Protein AF-0000000077114780 (afdb_homodimer)

Organism: Leptosphaeria maculans (strain JN3 / isolate v23.1.3 / race Av1-4-5-6-7-8) (NCBI:txid985895)

Radius of gyration: 35.21 Å; Cα contacts (8 Å, |Δi|>4): 2090; chains: 2; bounding box: 78×116×84 Å

InterPro domains:
  IPR003439 ABC transporter-like, ATP-binding domain [PF00005] (51-205)
  IPR003439 ABC transporter-like, ATP-binding domain [PS50893] (30-278)
  IPR003593 AAA+ ATPase domain [SM00382] (60-263)
  IPR013525 ABC-2 type transporter, transmembrane domain [PF01061] (356-563)
  IPR017871 ABC transporter-like, conserved site [PS00211] (177-191)
  IPR027417 P-loop containing nucleoside triphosphate hydrolase [G3DSA:3.40.50.300] (31-272)
  IPR027417 P-loop containing nucleoside triphosphate hydrolase [SSF52540] (47-274)
  IPR043926 ABC transporter family G domain [PF19055] (235-314)
  IPR052215 Plant ABC transporter G [PTHR48042] (17-633)

Solvent-accessible surface area (backbone atoms only — not comparable to full-atom values): 66084 Å² total; per-residue (Å²): 136,85,70,78,68,58,63,67,52,51,60,52,45,57,56,57,64,65,47,56,85,35,48,40,84,78,57,54,36,43,35,36,49,47,31,25,38,34,32,63,36,82,88,79,62,40,80,38,64,47,28,50,60,40,68,51,77,46,43,47,31,36,36,35,36,38,35,42,42,83,81,14,35,63,67,40,50,52,25,47,74,66,73,37,76,52,53,86,81,51,48,64,50,75,44,56,22,53,58,32,33,76,69,55,70,71,60,46,19,60,35,28,31,72,38,60,73,68,84,77,71,67,24,61,34,27,47,47,52,49,40,48,52,38,31,59,39,27,38,29,77,84,60,48,71,67,57,50,51,51,46,48,52,51,48,28,55,63,61,41,34,60,92,43,33,81,35,39,45,26,44,98,87,45,84,44,49,49,71,37,55,46,44,47,48,52,51,50,38,48,54,60,43,45,36,42,31,39,38,31,38,42,71,49,64,79,34,30,58,56,56,33,30,44,47,50,49,49,50,45,51,51,17,49,73,20,21,18,26,34,42,30,35,47,64,63,68,52,61,71,47,51,65,65,35,51,27,34,37,35,29,37,77,15,31,56,48,44,70,44,47,53,88,47,47,67,60,55,38,38,75,74,70,49,71,76,65,85,91,53,48,64,70,56,52,55,40,47,67,57,44,54,61,76,46,90,49,53,69,60,41,50,50,50,44,49,48,40,38,52,49,29,74,69,30,69,59,53,50,49,52,54,47,50,52,50,50,40,28,54,54,38,72,72,47,71,80,69,71,82,63,60,85,61,76,72,47,32,53,76,82,50,43,27,56,52,48,31,53,52,48,52,52,37,42,76,65,27,51,74,60,42,47,55,54,46,53,50,45,45,52,49,18,52,47,53,13,62,64,47,50,60,48,61,68,32,54,86,38,49,60,48,52,52,40,50,51,46,46,56,55,52,51,53,34,51,56,38,62,61,47,50,65,52,49,50,55,51,49,52,44,45,54,55,39,35,62,32,45,47,55,56,50,65,42,49,53,50,22,54,53,59,60,44,50,63,56,48,47,50,45,32,47,56,24,40,67,44,24,44,63,35,26,46,49,63,92,43,72,69,44,48,53,51,48,40,48,40,49,32,53,39,45,51,34,33,41,27,46,45,51,24,47,36,60,72,39,83,42,71,65,57,26,51,48,52,49,52,47,50,45,51,51,38,55,49,44,27,35,82,57,34,44,64,86,76,41,51,70,64,57,38,72,66,46,27,76,72,27,61,57,20,55,35,45,50,52,50,47,40,57,46,26,57,81,36,67,22,36,34,52,73,42,92,88,80,48,54,59,60,95,54,83,34,94,35,49,86,72,33,28,32,44,22,54,46,60,33,50,75,67,69,50,69,83,68,63,62,66,58,52,53,50,51,47,52,48,50,33,49,48,31,46,50,53,29,40,49,46,49,61,66,49,81,116,135,88,72,78,68,58,61,65,53,52,60,51,45,56,56,56,65,63,48,56,85,34,46,40,85,79,57,54,34,44,34,34,48,48,31,25,36,33,33,64,35,82,89,78,61,40,79,38,64,48,27,48,59,39,66,53,76,47,43,48,30,36,35,35,36,37,35,44,42,83,81,13,36,65,68,41,50,53,23,46,75,68,72,38,74,52,54,86,82,51,49,64,50,73,44,58,22,52,58,32,30,76,69,54,69,71,59,48,18,59,36,27,30,71,38,59,73,67,83,77,71,68,26,61,34,26,47,49,53,49,39,48,53,38,30,59,38,27,39,30,76,84,59,45,71,67,56,50,52,50,45,49,52,51,48,28,54,63,59,41,34,60,92,43,31,83,35,39,46,26,42,99,87,45,84,45,48,50,72,39,54,46,45,48,49,51,52,49,38,47,54,61,44,45,37,42,30,39,40,31,38,42,71,48,65,77,34,29,58,57,57,32,32,43,49,52,49,48,50,45,51,50,16,50,75,20,22,17,26,35,45,29,33,47,63,62,68,52,60,72,46,51,65,65,35,51,26,34,36,34,30,38,76,15,29,56,48,43,71,44,49,53,86,49,47,66,61,55,39,38,75,73,72,51,69,77,65,85,90,53,47,64,68,54,52,55,40,48,69,59,45,53,61,78,47,90,49,54,68,60,41,51,50,50,43,50,49,40,37,52,50,29,73,69,30,69,61,52,51,48,52,54,47,49,53,51,49,41,30,55,54,40,72,70,48,72,79,65,70,82,64,58,82,62,75,70,47,31,54,76,80,52,43,27,55,51,47,31,52,53,48,51,51,37,44,77,64,28,49,74,61,42,47,55,53,46,52,50,44,44,52,48,17,52,48,56,14,62,64,47,49,60,49,62,68,32,55,86,38,50,60,48,52,53,41,49,51,46,48,56,54,52,50,54,34,52,58,38,62,61,47,50,66,53,49,52,54,49,49,54,43,46,55,54,39,37,63,33,44,48,54,56,51,66,40,50,51,50,21,56,53,59,60,44,49,62,57,49,46,49,47,33,48,57,24,40,66,46,25,44,64,35,26,45,49,62,91,43,71,68,43,48,52,51,48,41,48,41,49,32,53,39,44,50,36,33,42,27,45,46,51,24,46,37,60,71,39,82,41,71,64,58,25,50,48,51,50,53,48,49,45,53,52,37,55,48,45,27,35,82,56,36,43,63,86,76,40,51,70,64,56,38,72,67,46,27,77,71,27,61,58,20,56,35,46,51,52,49,48,41,57,47,25,57,82,34,66,23,37,34,52,74,45,92,91,77,50,53,60,59,95,53,83,34,93,35,49,89,72,32,27,32,44,22,54,45,60,34,50,77,68,69,52,69,85,69,63,63,68,58,54,53,49,51,46,52,47,51,33,49,49,31,45,49,52,27,39,50,46,48,62,69,49,82,115

Sequence (1270 aa):
MTSSNNTADVEKDAVDADYAHLTNEELHHFSWDGVTVTVKDRGTKQPLDLLSNVNGFVEAGEMIALMGPSGSGKTTLLNVLAHRAATANSTGQQNLLVNGAPTNLTTFRKLSSYVEQEDALVGSLTVRETMYFAAKLALPSSVTKNERKARIDGLLSAFGLQNQANTLIGTPIRKGLSGGQKRRVSVASQLITSPKILFLDEPTSGLDSAASFEVMSFVRDVAKKHKILVIASIHQPSTTTFELFDKLMLLSRGKVVYNGPVTAINDYFSQLGYEMPLYTNPAEHVIQLVNTDFSHDQGKSADRLTHLHTSWANSSTAASIASRIHETSSASSALPSHATATTSPKTANPLFVPLTLIHRSFIKSYRDIVAYGIRIAMYIGLAILMGTVWLRLDPVQANIQSFTNAIFFGGAFMSFMAVAYIPAFLEDLSIYTKERANGLYGPTAFMIANFIIGIPYLFLITILFSVISYWLGNFRPTADGFWMWVLWLFLDLLAAESLVVLLSSLIPIFVVALAATAFANGLWMCVNGFMVQPETLNVFWRYVFHYIDYQAYVFRGMMVNEFGKRNYSCEMLEGGGCQCMYPSALQDQCMVEGKAVLGMYGYNTANVGRYVGYMLVIVFVYRVLGWVVLMLRKHMTSSNNTADVEKDAVDADYAHLTNEELHHFSWDGVTVTVKDRGTKQPLDLLSNVNGFVEAGEMIALMGPSGSGKTTLLNVLAHRAATANSTGQQNLLVNGAPTNLTTFRKLSSYVEQEDALVGSLTVRETMYFAAKLALPSSVTKNERKARIDGLLSAFGLQNQANTLIGTPIRKGLSGGQKRRVSVASQLITSPKILFLDEPTSGLDSAASFEVMSFVRDVAKKHKILVIASIHQPSTTTFELFDKLMLLSRGKVVYNGPVTAINDYFSQLGYEMPLYTNPAEHVIQLVNTDFSHDQGKSADRLTHLHTSWANSSTAASIASRIHETSSASSALPSHATATTSPKTANPLFVPLTLIHRSFIKSYRDIVAYGIRIAMYIGLAILMGTVWLRLDPVQANIQSFTNAIFFGGAFMSFMAVAYIPAFLEDLSIYTKERANGLYGPTAFMIANFIIGIPYLFLITILFSVISYWLGNFRPTADGFWMWVLWLFLDLLAAESLVVLLSSLIPIFVVALAATAFANGLWMCVNGFMVQPETLNVFWRYVFHYIDYQAYVFRGMMVNEFGKRNYSCEMLEGGGCQCMYPSALQDQCMVEGKAVLGMYGYNTANVGRYVGYMLVIVFVYRVLGWVVLMLRKH

Secondary structure (DSSP, 8-state):
---TTHHHHHHHHHHHHTTGGG---S--EEEEEEEEEEEE-TTT--EEEEEEEEEEEEETT-EEEEE-STTSSHHHHHHHHTT---STT-EEEEEEEETTB---HHHHHHHEEEE-SS----TTSBHHHHHHHHHHHHS-TTS-HHHHHHHHHHHHHHTT-GGGTTSB---SSS--S-HHHHHHHHHHHHHTT--SEEEEESTTTT--HHHHHHHHHHHHHHHHHHT-EEEEE-SS--HHHHTT-SEEEEEETTEEEEEEEGGGHHHHHHHTT-PPPTT--HHHHHHHHH--TT-S-HHHHHHHHHHHHHHHHTSHHHHHHHHHHHHHHHHHHHS-TTTTS-----PPPTTTHHHHHHHHHHHHHHH-IIIIIHHHHHHHHHHHHHHHHTTT--SBGGGHHHHHHHHHHHHHHHHHGGGGGHHHHHHHHHHHHHHHHTTS--HHHHHHHHHHHHHHHHHHHHHHHHHHHHHHHT---SHHHHHHHHHHHHHHHHHHHHHHHHHHHH---HHHHHHHHHHHHHHHHHHSSSSS-TTTS-HHHIIIIITT-HHHHHHHHHHHHHHTT-EEEPEEPTTS-EE-SS--TTGGGTEEEHHHHHHHTT--S--HHHHHHHHHHHHHHHHHHHHHHHHH---/---TTHHHHHHHHHHHHTTGGG---S--EEEEEEEEEEEE-TTT--EEEEEEEEEEEEETT-EEEEE-STTSSHHHHHHHHTT---STT-EEEEEEEETTEE--HHHHHHHEEEE-SS----TTSBHHHHHHHHHHHHS-TTS-HHHHHHHHHHHHHHTT-GGGTTSB---SSS--S-HHHHHHHHHHHHHTT--SEEEEESTTTT--HHHHHHHHHHHHHHHHHHT-EEEEE-SS--HHHHTT-SEEEEEETTEEEEEEEGGGHHHHHHHTT-PPPTT--HHHHHHHHH--TT-S-HHHHHHHHHHHHHHHHTSHHHHHHHHHHHHHHHHHHHS-TTTTS-----PPPTTTHHHHHHHHHHHHHHH-IIIIIHHHHHHHHHHHHHHHHTTT--SBGGGHHHHHHHHHHHHHHHHHGGGGGHHHHHHHHHHHHHHHHTTS--HHHHHHHHHHHHHHHHHHHHHHHHHHHHHHHT---SHHHHHHHHHHHHHHHHHHHHHHHHHHHH---HHHHHHHHHHHHHHHHHHSSSSS-TTTS-HHHIIIIITT-HHHHHHHHHHHHHHTT-EEEPEEPTTS-EE-SS--TTGGGTEEEHHHHHHHTT--S--HHHHHHHHHHHHHHHHHHHHHHHHH---

Nearest PDB structures (foldseek):
  8wto-assembly1_B  TM=8.401E-01  e=3.408E-38  Arabidopsis thaliana
  7r87-assembly1_A  TM=8.377E-01  e=1.790E-31  Homo sapiens
  7r88-assembly1_A  TM=8.231E-01  e=2.323E-31  Homo sapiens
  7r8b-assembly1_A  TM=8.094E-01  e=2.534E-31  Homo sapiens
  5do7-assembly1_A  TM=8.208E-01  e=1.509E-28  Homo sapiens

Foldseek 3Di:
DPVVPPVVVVVVVVLLVLCLLLADPQFFKKWKWFKWKWDQDPVVSHIAILAGTDIDMFGFLAEEEEEADPSLQSQLVLCVQLVHDSDPRIDIDIDIDTLLHDDDLLLSLLQEAEQDPDDQFQQLAFLQVLLVLLLQLQPAPVQDPVSSVVLSVSLCVLLVNPVRRRWGNHDPVGGTDDPLVSLSSSQSSRVSSSHQEYEAEASCPPHDQVSLQSSLLVVSVSRNSRRHHYYYYHYDHDLNSLQSHQWYFYGASNATLDTGGPVCQQVLVVVLVQHDDPPDRSSVSVNVLRDQPPDPDNVVSVVSNVSSRVCCVPDPVNVVSVVVSVVSNVVVVPPPPPVSPPDSSNTYDQVCNLVSLLVVVLSSCVRPCLQQVVVLVVLLVVLQVLLVVLFPDDQALVCLVVLLVSLLCLLLVLLLSLLSNLVVLLSVVVVVVSCVSSNSHALVSVLVSVLVNVLVSLLVSLVSSLVRNVVRNPFDPDPVLSVLLSLLSSLSSLLSNLLLLLLCLLPVDSVRSSVVSNVLSVLLSCLLCSVPQLVRDDPCSNPPPNLLRSSNLSSLSNLCSRQVPDKGAFDQDPVGAGDDPFDDPCNVVRIHRSVSVCVVSPHDNPDNVVSSVSSVVSSVVSSVSSSVSRVVPSD/DCVVPPVVVVVVVVLLVLCLLLADPQFFKKWKWFKWKWDQDPVVSHIAILAGTDIDMFGFLAEEEEEADPSLQSQLVLCVQLVHDSDPRIDIDIDMDTLLHDDDLLLSLLQEAEQDPDFQFQQLAFLQVLLVLLLQLQPAPVQDPVSSVVLSVSLCVLLVNPVRRRWGNHDPVGGTDDPLVSLSSSQSSRVSSSHQEYEAEASCPPHDQVSLQSSLLVVSVSRNSRRHHYYYYHYDHDLNSLQSHQWYFYGASNATLDTGGPVCQQVLVVVLVQHDDPPDRSSVSVNVLRDQPPDPDNVVSVVSNVSSRVCCVPDPVNVVSVVVSVVSNVVVVPPPPVVSPPDSSNTYDQVCNLVSLLVVVLSSCVRPCLQQVVVLVVLLVVLQVLLVVLFPDDQALVCLVVLLVSLLCLLLVLLLSLLSNLVVLLSVVVVVVSCVSSNSHALVSVLVSVLVNVLVSLLVSLVSSLVRNVVRNPFDPDPVLSVLLSLLSSLSSLLSNLLLLLLCLLPVDSVRSNVVSNVLSVLLSCLLCSVPQLVRDDPCSNPPPNLLRSSNLSSLSNLCSRQVPDKGAFDADPVGAGDDPFDDPCRVVRIHRSVSVCVVSPHDNPDNVVSSVSSVVSSVVSSVSSSVSRVVPSD

pLDDT: mean 86.19, std 12.95, range [24.94, 97.94]

Structure (mmCIF, N/CA/C/O backbone):
data_AF-0000000077114780-model_v1
#
loop_
_entity.id
_entity.type
_entity.pdbx_description
1 polymer 'Similar to ATP-binding cassette transporter'
#
loop_
_atom_site.group_PDB
_atom_site.id
_atom_site.type_symbol
_atom_site.label_atom_id
_atom_site.label_alt_id
_atom_site.label_comp_id
_atom_site.label_asym_id
_atom_site.label_entity_id
_atom_site.label_seq_id
_atom_site.pdbx_PDB_ins_code
_atom_site.Cartn_x
_atom_site.Cartn_y
_atom_site.Cartn_z
_atom_site.occupancy
_atom_site.B_iso_or_equiv
_atom_site.auth_seq_id
_atom_site.auth_comp_id
_atom_site.auth_asym_id
_atom_site.auth_atom_id
_atom_site.pdbx_PDB_model_num
ATOM 1 N N . MET A 1 1 ? 30.359 35.719 44.062 1 24.94 1 MET A N 1
ATOM 2 C CA . MET A 1 1 ? 30.625 35.844 42.625 1 24.94 1 MET A CA 1
ATOM 3 C C . MET A 1 1 ? 30.047 34.656 41.875 1 24.94 1 MET A C 1
ATOM 5 O O . MET A 1 1 ? 30.109 33.5 42.375 1 24.94 1 MET A O 1
ATOM 9 N N . THR A 1 2 ? 29.156 34.969 40.812 1 26.22 2 THR A N 1
ATOM 10 C CA . THR A 1 2 ? 28.094 34.438 40 1 26.22 2 THR A CA 1
ATOM 11 C C . THR A 1 2 ? 28.625 33.375 39 1 26.22 2 THR A C 1
ATOM 13 O O . THR A 1 2 ? 29.031 33.75 37.906 1 26.22 2 THR A O 1
ATOM 16 N N . SER A 1 3 ? 29.484 32.469 39.406 1 29.97 3 SER A N 1
ATOM 17 C CA . SER A 1 3 ? 30.141 31.453 38.562 1 29.97 3 SER A CA 1
ATOM 18 C C . SER A 1 3 ? 29.125 30.484 37.969 1 29.97 3 SER A C 1
ATOM 20 O O . SER A 1 3 ? 29.5 29.484 37.344 1 29.97 3 SER A O 1
ATOM 22 N N . SER A 1 4 ? 27.906 30.5 38.5 1 31.55 4 SER A N 1
ATOM 23 C CA . SER A 1 4 ? 26.969 29.469 38.062 1 31.55 4 SER A CA 1
ATOM 24 C C . SER A 1 4 ? 26.562 29.641 36.625 1 31.55 4 SER A C 1
ATOM 26 O O . SER A 1 4 ? 25.781 28.828 36.094 1 31.55 4 SER A O 1
ATOM 28 N N . ASN A 1 5 ? 26.859 30.828 36 1 31.52 5 ASN A N 1
ATOM 29 C CA . ASN A 1 5 ? 26.297 31.156 34.688 1 31.52 5 ASN A CA 1
ATOM 30 C C . ASN A 1 5 ? 27.047 30.422 33.594 1 31.52 5 ASN A C 1
ATOM 32 O O . ASN A 1 5 ? 26.734 30.594 32.406 1 31.52 5 ASN A O 1
ATOM 36 N N . ASN A 1 6 ? 28.266 29.844 33.812 1 33.62 6 ASN A N 1
ATOM 37 C CA . ASN A 1 6 ? 29.109 29.406 32.719 1 33.62 6 ASN A CA 1
ATOM 38 C C . ASN A 1 6 ? 28.703 28.031 32.219 1 33.62 6 ASN A C 1
ATOM 40 O O . ASN A 1 6 ? 29.297 27.5 31.281 1 33.62 6 ASN A O 1
ATOM 44 N N . THR A 1 7 ? 28.047 27.219 33.031 1 34.41 7 THR A N 1
ATOM 45 C CA . THR A 1 7 ? 27.828 25.859 32.562 1 34.41 7 THR A CA 1
ATOM 46 C C . THR A 1 7 ? 26.75 25.844 31.469 1 34.41 7 THR A C 1
ATOM 48 O O . THR A 1 7 ? 26.656 24.875 30.703 1 34.41 7 THR A O 1
ATOM 51 N N . ALA A 1 8 ? 25.766 26.703 31.516 1 38.38 8 ALA A N 1
ATOM 52 C CA . ALA A 1 8 ? 24.688 26.734 30.531 1 38.38 8 ALA A CA 1
ATOM 53 C C . ALA A 1 8 ? 25.234 27.141 29.156 1 38.38 8 ALA A C 1
ATOM 55 O O . ALA A 1 8 ? 24.75 26.672 28.125 1 38.38 8 ALA A O 1
ATOM 56 N N . ASP A 1 9 ? 26.328 28 29.047 1 36.22 9 ASP A N 1
ATOM 57 C CA . ASP A 1 9 ? 26.938 28.453 27.797 1 36.22 9 ASP A CA 1
ATOM 58 C C . ASP A 1 9 ? 27.781 27.344 27.156 1 36.22 9 ASP A C 1
ATOM 60 O O . ASP A 1 9 ? 27.938 27.297 25.938 1 36.22 9 ASP A O 1
ATOM 64 N N . VAL A 1 10 ? 28.516 26.547 27.938 1 36.72 10 VAL A N 1
ATOM 65 C CA . VAL A 1 10 ? 29.359 25.469 27.438 1 36.72 10 VAL A CA 1
ATOM 66 C C . VAL A 1 10 ? 28.5 24.375 26.828 1 36.72 10 VAL A C 1
ATOM 68 O O . VAL A 1 10 ? 28.938 23.703 25.891 1 36.72 10 VAL A O 1
ATOM 71 N N . GLU A 1 11 ? 27.312 24 27.391 1 34.31 11 GLU A N 1
ATOM 72 C CA . GLU A 1 11 ? 26.391 23.031 26.797 1 34.31 11 GLU A CA 1
ATOM 73 C C . GLU A 1 11 ? 25.797 23.547 25.5 1 34.31 11 GLU A C 1
ATOM 75 O O . GLU A 1 11 ? 25.578 22.781 24.562 1 34.31 11 GLU A O 1
ATOM 80 N N . LYS A 1 12 ? 25.484 24.859 25.422 1 40.28 12 LYS A N 1
ATOM 81 C CA . LYS A 1 12 ? 25.094 25.5 24.172 1 40.28 12 LYS A CA 1
ATOM 82 C C . LYS A 1 12 ? 26.281 25.609 23.219 1 40.28 12 LYS A C 1
ATOM 84 O O . LYS A 1 12 ? 26.141 25.422 22.016 1 40.28 12 LYS A O 1
ATOM 89 N N . ASP A 1 13 ? 27.469 25.969 23.688 1 39.97 13 ASP A N 1
ATOM 90 C CA . ASP A 1 13 ? 28.656 26.109 22.844 1 39.97 13 ASP A CA 1
ATOM 91 C C . ASP A 1 13 ? 29.078 24.75 22.281 1 39.97 13 ASP A C 1
ATOM 93 O O . ASP A 1 13 ? 29.703 24.703 21.219 1 39.97 13 ASP A O 1
ATOM 97 N N . ALA A 1 14 ? 29.078 23.766 23 1 38.62 14 ALA A N 1
ATOM 98 C CA . ALA A 1 14 ? 29.391 22.406 22.547 1 38.62 14 ALA A CA 1
ATOM 99 C C . ALA A 1 14 ? 28.375 21.922 21.531 1 38.62 14 ALA A C 1
ATOM 101 O O . ALA A 1 14 ? 28.703 21.109 20.656 1 38.62 14 ALA A O 1
ATOM 102 N N . VAL A 1 15 ? 27.219 22.297 21.625 1 43.03 15 VAL A N 1
ATOM 103 C CA . VAL A 1 15 ? 26.172 22.141 20.625 1 43.03 15 VAL A CA 1
ATOM 104 C C . VAL A 1 15 ? 26.531 22.938 19.375 1 43.03 15 VAL A C 1
ATOM 106 O O . VAL A 1 15 ? 26.234 22.531 18.25 1 43.03 15 VAL A O 1
ATOM 109 N N . ASP A 1 16 ? 27.094 24.203 19.5 1 45.78 16 ASP A N 1
ATOM 110 C CA . ASP A 1 16 ? 27.453 25.109 18.422 1 45.78 16 ASP A CA 1
ATOM 111 C C . ASP A 1 16 ? 28.578 24.531 17.578 1 45.78 16 ASP A C 1
ATOM 113 O O . ASP A 1 16 ? 28.625 24.719 16.359 1 45.78 16 ASP A O 1
ATOM 117 N N . ALA A 1 17 ? 29.688 24.156 18.266 1 44.66 17 ALA A N 1
ATOM 118 C CA . ALA A 1 17 ? 30.859 23.609 17.578 1 44.66 17 ALA A CA 1
ATOM 119 C C . ALA A 1 17 ? 30.484 22.438 16.703 1 44.66 17 ALA A C 1
ATOM 121 O O . ALA A 1 17 ? 31.109 22.203 15.664 1 44.66 17 ALA A O 1
ATOM 122 N N . ASP A 1 18 ? 29.391 21.719 16.969 1 49.5 18 ASP A N 1
ATOM 123 C CA . ASP A 1 18 ? 29.047 20.359 16.578 1 49.5 18 ASP A CA 1
ATOM 124 C C . ASP A 1 18 ? 28.391 20.344 15.195 1 49.5 18 ASP A C 1
ATOM 126 O O . ASP A 1 18 ? 28.172 19.281 14.617 1 49.5 18 ASP A O 1
ATOM 130 N N . TYR A 1 19 ? 27.969 21.656 14.781 1 58.12 19 TYR A N 1
ATOM 131 C CA . TYR A 1 19 ? 27.359 21.578 13.453 1 58.12 19 TYR A CA 1
ATOM 132 C C . TYR A 1 19 ? 28.234 22.297 12.422 1 58.12 19 TYR A C 1
ATOM 134 O O . TYR A 1 19 ? 27.734 22.719 11.375 1 58.12 19 TYR A O 1
ATOM 142 N N . ALA A 1 20 ? 29.531 22.516 12.766 1 54.41 20 ALA A N 1
ATOM 143 C CA . ALA A 1 20 ? 30.438 23.234 11.867 1 54.41 20 ALA A CA 1
ATOM 144 C C . ALA A 1 20 ? 30.453 22.594 10.484 1 54.41 20 ALA A C 1
ATOM 146 O O . ALA A 1 20 ? 30.641 23.281 9.477 1 54.41 20 ALA A O 1
ATOM 147 N N . HIS A 1 21 ? 30.266 21.375 10.453 1 60.62 21 HIS A N 1
ATOM 148 C CA . HIS A 1 21 ? 30.344 20.688 9.164 1 60.62 21 HIS A CA 1
ATOM 149 C C . HIS A 1 21 ? 29.109 20.984 8.32 1 60.62 21 HIS A C 1
ATOM 151 O O . HIS A 1 21 ? 29.109 20.734 7.109 1 60.62 21 HIS A O 1
ATOM 157 N N . LEU A 1 22 ? 28.219 21.688 8.977 1 64.88 22 LEU A N 1
ATOM 158 C CA . LEU A 1 22 ? 27 22.047 8.258 1 64.88 22 LEU A CA 1
ATOM 159 C C . LEU A 1 22 ? 27.156 23.391 7.566 1 64.88 22 LEU A C 1
ATOM 161 O O . LEU A 1 22 ? 26.328 23.781 6.734 1 64.88 22 LEU A O 1
ATOM 165 N N . THR A 1 23 ? 28.297 23.969 7.836 1 77.81 23 THR A N 1
ATOM 166 C CA . THR A 1 23 ? 28.406 25.344 7.363 1 77.81 23 THR A CA 1
ATOM 167 C C . THR A 1 23 ? 28.594 25.391 5.848 1 77.81 23 THR A C 1
ATOM 169 O O . THR A 1 23 ? 29.453 24.703 5.305 1 77.81 23 THR A O 1
ATOM 172 N N . ASN A 1 24 ? 27.672 26.047 5.199 1 83.75 24 ASN A N 1
ATOM 173 C CA . ASN A 1 24 ? 27.672 26.203 3.75 1 83.75 24 ASN A CA 1
ATOM 174 C C . ASN A 1 24 ? 28.578 27.359 3.314 1 83.75 24 ASN A C 1
ATOM 176 O O . ASN A 1 24 ? 28.312 28.516 3.625 1 83.75 24 ASN A O 1
ATOM 180 N N . GLU A 1 25 ? 29.641 27 2.725 1 79.94 25 GLU A N 1
ATOM 181 C CA . GLU A 1 25 ? 30.547 28.016 2.191 1 79.94 25 GLU A CA 1
ATOM 182 C C . GLU A 1 25 ? 30.562 28 0.665 1 79.94 25 GLU A C 1
ATOM 184 O O . GLU A 1 25 ? 31.141 28.875 0.031 1 79.94 25 GLU A O 1
ATOM 189 N N . GLU A 1 26 ? 29.75 27.141 0.195 1 82.06 26 GLU A N 1
ATOM 190 C CA . GLU A 1 26 ? 29.844 26.906 -1.242 1 82.06 26 GLU A CA 1
ATOM 191 C C . GLU A 1 26 ? 28.656 27.547 -1.979 1 82.06 26 GLU A C 1
ATOM 193 O O . GLU A 1 26 ? 28.844 28.109 -3.061 1 82.06 26 GLU A O 1
ATOM 198 N N . LEU A 1 27 ? 27.531 27.469 -1.416 1 88.88 27 LEU A N 1
ATOM 199 C CA . LEU A 1 27 ? 26.328 27.938 -2.09 1 88.88 27 LEU A CA 1
ATOM 200 C C . LEU A 1 27 ? 25.859 29.266 -1.495 1 88.88 27 LEU A C 1
ATOM 202 O O . LEU A 1 27 ? 25.516 29.328 -0.315 1 88.88 27 LEU A O 1
ATOM 206 N N . HIS A 1 28 ? 25.844 30.234 -2.379 1 90.94 28 HIS A N 1
ATOM 207 C CA . HIS A 1 28 ? 25.484 31.562 -1.892 1 90.94 28 HIS A CA 1
ATOM 208 C C . HIS A 1 28 ? 24.047 31.906 -2.242 1 90.94 28 HIS A C 1
ATOM 210 O O . HIS A 1 28 ? 23.344 32.562 -1.468 1 90.94 28 HIS A O 1
ATOM 216 N N . HIS A 1 29 ? 23.734 31.469 -3.441 1 93.5 29 HIS A N 1
ATOM 217 C CA . HIS A 1 29 ? 22.344 31.734 -3.816 1 93.5 29 HIS A CA 1
ATOM 218 C C . HIS A 1 29 ? 21.812 30.688 -4.781 1 93.5 29 HIS A C 1
ATOM 220 O O . HIS A 1 29 ? 22.594 30.016 -5.465 1 93.5 29 HIS A O 1
ATOM 226 N N . PHE A 1 30 ? 20.531 30.453 -4.762 1 94.62 30 PHE A N 1
ATOM 227 C CA . PHE A 1 30 ? 19.781 29.562 -5.648 1 94.62 30 PHE A CA 1
ATOM 228 C C . PHE A 1 30 ? 18.625 30.312 -6.305 1 94.62 30 PHE A C 1
ATOM 230 O O . PHE A 1 30 ? 17.875 31.016 -5.625 1 94.62 30 PHE A O 1
ATOM 237 N N . SER A 1 31 ? 18.625 30.312 -7.652 1 94.94 31 SER A N 1
ATOM 238 C CA . SER A 1 31 ? 17.594 31.047 -8.367 1 94.94 31 SER A CA 1
ATOM 239 C C . SER A 1 31 ? 16.984 30.203 -9.484 1 94.94 31 SER A C 1
ATOM 241 O O . SER A 1 31 ? 17.578 29.234 -9.922 1 94.94 31 SER A O 1
ATOM 243 N N . TRP A 1 32 ? 15.789 30.453 -9.828 1 94.12 32 TRP A N 1
ATOM 244 C CA . TRP A 1 32 ? 15.102 29.828 -10.945 1 94.12 32 TRP A CA 1
ATOM 245 C C . TRP A 1 32 ? 14.359 30.859 -11.789 1 94.12 32 TRP A C 1
ATOM 247 O O . TRP A 1 32 ? 13.828 31.828 -11.258 1 94.12 32 TRP A O 1
ATOM 257 N N . ASP A 1 33 ? 14.438 30.625 -13.055 1 91.88 33 ASP A N 1
ATOM 258 C CA . ASP A 1 33 ? 13.922 31.594 -14.023 1 91.88 33 ASP A CA 1
ATOM 259 C C . ASP A 1 33 ? 12.953 30.922 -15 1 91.88 33 ASP A C 1
ATOM 261 O O . ASP A 1 33 ? 13.328 30.016 -15.734 1 91.88 33 ASP A O 1
ATOM 265 N N . GLY A 1 34 ? 11.727 31.469 -14.977 1 90.94 34 GLY A N 1
ATOM 266 C CA . GLY A 1 34 ? 10.734 31.078 -15.969 1 90.94 34 GLY A CA 1
ATOM 267 C C . GLY A 1 34 ? 10.32 29.625 -15.859 1 90.94 34 GLY A C 1
ATOM 268 O O . GLY A 1 34 ? 10.25 28.922 -16.859 1 90.94 34 GLY A O 1
ATOM 269 N N . VAL A 1 35 ? 10.141 29.125 -14.711 1 92.19 35 VAL A N 1
ATOM 270 C CA . VAL A 1 35 ? 9.719 27.75 -14.523 1 92.19 35 VAL A CA 1
ATOM 271 C C . VAL A 1 35 ? 8.273 27.594 -14.992 1 92.19 35 VAL A C 1
ATOM 273 O O . VAL A 1 35 ? 7.371 28.25 -14.484 1 92.19 35 VAL A O 1
ATOM 276 N N . THR A 1 36 ? 8.086 26.812 -16.031 1 93.31 36 THR A N 1
ATOM 277 C CA . THR A 1 36 ? 6.77 26.531 -16.594 1 93.31 36 THR A CA 1
ATOM 278 C C . THR A 1 36 ? 6.57 25.031 -16.766 1 93.31 36 THR A C 1
ATOM 280 O O . THR A 1 36 ? 7.445 24.328 -17.281 1 93.31 36 THR A O 1
ATOM 283 N N . VAL A 1 37 ? 5.57 24.562 -16.172 1 91.5 37 VAL A N 1
ATOM 284 C CA . VAL A 1 37 ? 5.23 23.156 -16.281 1 91.5 37 VAL A CA 1
ATOM 285 C C . VAL A 1 37 ? 3.865 23 -16.953 1 91.5 37 VAL A C 1
ATOM 287 O O . VAL A 1 37 ? 2.865 23.516 -16.453 1 91.5 37 VAL A O 1
ATOM 290 N N . THR A 1 38 ? 3.84 22.344 -18.047 1 89.25 38 THR A N 1
ATOM 291 C CA . THR A 1 38 ? 2.607 22.156 -18.812 1 89.25 38 THR A CA 1
ATOM 292 C C . THR A 1 38 ? 2.256 20.672 -18.906 1 89.25 38 THR A C 1
ATOM 294 O O . THR A 1 38 ? 3.131 19.828 -19.141 1 89.25 38 THR A O 1
ATOM 297 N N . VAL A 1 39 ? 1.015 20.375 -18.562 1 83.81 39 VAL A N 1
ATOM 298 C CA . VAL A 1 39 ? 0.525 19.016 -18.703 1 83.81 39 VAL A CA 1
ATOM 299 C C . VAL A 1 39 ? -0.637 18.969 -19.688 1 83.81 39 VAL A C 1
ATOM 301 O O . VAL A 1 39 ? -1.22 20.016 -20.016 1 83.81 39 VAL A O 1
ATOM 304 N N . LYS A 1 40 ? -0.895 17.812 -20.281 1 79.06 40 LYS A N 1
ATOM 305 C CA . LYS A 1 40 ? -2.037 17.672 -21.188 1 79.06 40 LYS A CA 1
ATOM 306 C C . LYS A 1 40 ? -3.303 17.312 -20.406 1 79.06 40 LYS A C 1
ATOM 308 O O . LYS A 1 40 ? -3.314 16.375 -19.609 1 79.06 40 LYS A O 1
ATOM 313 N N . ASP A 1 41 ? -4.301 18.219 -20.484 1 74.19 41 ASP A N 1
ATOM 314 C CA . ASP A 1 41 ? -5.586 17.922 -19.844 1 74.19 41 ASP A CA 1
ATOM 315 C C . ASP A 1 41 ? -6.191 16.641 -20.422 1 74.19 41 ASP A C 1
ATOM 317 O O . ASP A 1 41 ? -6.184 16.422 -21.641 1 74.19 41 ASP A O 1
ATOM 321 N N . ARG A 1 42 ? -6.574 15.688 -19.719 1 64.19 42 ARG A N 1
ATOM 322 C CA . ARG A 1 42 ? -7.027 14.383 -20.188 1 64.19 42 ARG A CA 1
ATOM 323 C C . ARG A 1 42 ? -8.391 14.492 -20.859 1 64.19 42 ARG A C 1
ATOM 325 O O . ARG A 1 42 ? -8.68 13.773 -21.828 1 64.19 42 ARG A O 1
ATOM 332 N N . GLY A 1 43 ? -9.336 15.406 -20.297 1 63.16 43 GLY A N 1
ATOM 333 C CA . GLY A 1 43 ? -10.641 15.562 -20.906 1 63.16 43 GLY A CA 1
ATOM 334 C C . GLY A 1 43 ? -10.594 16.281 -22.25 1 63.16 43 GLY A C 1
ATOM 335 O O . GLY A 1 43 ? -10.984 15.727 -23.266 1 63.16 43 GLY A O 1
ATOM 336 N N . THR A 1 44 ? -9.961 17.375 -22.281 1 67.81 44 THR A N 1
ATOM 337 C CA . THR A 1 44 ? -9.969 18.234 -23.453 1 67.81 44 THR A CA 1
ATOM 338 C C . THR A 1 44 ? -8.703 18.031 -24.281 1 67.81 44 THR A C 1
ATOM 340 O O . THR A 1 44 ? -8.625 18.469 -25.438 1 67.81 44 THR A O 1
ATOM 343 N N . LYS A 1 45 ? -7.691 17.25 -23.734 1 76.06 45 LYS A N 1
ATOM 344 C CA . LYS A 1 45 ? -6.41 17 -24.391 1 76.06 45 LYS A CA 1
ATOM 345 C C . LYS A 1 45 ? -5.688 18.312 -24.688 1 76.06 45 LYS A C 1
ATOM 347 O O . LYS A 1 45 ? -4.75 18.344 -25.484 1 76.06 45 LYS A O 1
ATOM 352 N N . GLN A 1 46 ? -6.172 19.391 -24.109 1 79.94 46 GLN A N 1
ATOM 353 C CA . GLN A 1 46 ? -5.504 20.672 -24.281 1 79.94 46 GLN A CA 1
ATOM 354 C C . GLN A 1 46 ? -4.422 20.875 -23.234 1 79.94 46 GLN A C 1
ATOM 356 O O . GLN A 1 46 ? -4.492 20.297 -22.141 1 79.94 46 GLN A O 1
ATOM 361 N N . PRO A 1 47 ? -3.406 21.594 -23.609 1 83.38 47 PRO A N 1
ATOM 362 C CA . PRO A 1 47 ? -2.334 21.844 -22.656 1 83.38 47 PRO A CA 1
ATOM 363 C C . PRO A 1 47 ? -2.795 22.703 -21.469 1 83.38 47 PRO A C 1
ATOM 365 O O . PRO A 1 47 ? -3.551 23.656 -21.656 1 83.38 47 PRO A O 1
ATOM 368 N N . LEU A 1 48 ? -2.564 22.266 -20.281 1 83.25 48 LEU A N 1
ATOM 369 C CA . LEU A 1 48 ? -2.852 22.969 -19.047 1 83.25 48 LEU A CA 1
ATOM 370 C C . LEU A 1 48 ? -1.562 23.312 -18.297 1 83.25 48 LEU A C 1
ATOM 372 O O . LEU A 1 48 ? -0.754 22.438 -18.016 1 83.25 48 LEU A O 1
ATOM 376 N N . ASP A 1 49 ? -1.359 24.609 -18.062 1 86 49 ASP A N 1
ATOM 377 C CA . ASP A 1 49 ? -0.171 25.016 -17.328 1 86 49 ASP A CA 1
ATOM 378 C C . ASP A 1 49 ? -0.371 24.844 -15.82 1 86 49 ASP A C 1
ATOM 380 O O . ASP A 1 49 ? -1.203 25.516 -15.219 1 86 49 ASP A O 1
ATOM 384 N N . LEU A 1 50 ? 0.376 24 -15.266 1 86.88 50 LEU A N 1
ATOM 385 C CA . LEU A 1 50 ? 0.367 23.844 -13.82 1 86.88 50 LEU A CA 1
ATOM 386 C C . LEU A 1 50 ? 1.142 24.969 -13.148 1 86.88 50 LEU A C 1
ATOM 388 O O . LEU A 1 50 ? 0.82 25.375 -12.023 1 86.88 50 LEU A O 1
ATOM 392 N N . LEU A 1 51 ? 2.227 25.312 -13.789 1 92.94 51 LEU A N 1
ATOM 393 C CA . LEU A 1 51 ? 3.041 26.469 -13.406 1 92.94 51 LEU A CA 1
ATOM 394 C C . LEU A 1 51 ? 3.322 27.359 -14.609 1 92.94 51 LEU A C 1
ATOM 396 O O . LEU A 1 51 ? 3.562 26.859 -15.711 1 92.94 51 LEU A O 1
ATOM 400 N N . SER A 1 52 ? 3.221 28.641 -14.359 1 93.81 52 SER A N 1
ATOM 401 C CA . SER A 1 52 ? 3.432 29.594 -15.453 1 93.81 52 SER A CA 1
ATOM 402 C C . SER A 1 52 ? 4.465 30.641 -15.078 1 93.81 52 SER A C 1
ATOM 404 O O . SER A 1 52 ? 4.156 31.594 -14.352 1 93.81 52 SER A O 1
ATOM 406 N N . ASN A 1 53 ? 5.59 30.516 -15.641 1 92.12 53 ASN A N 1
ATOM 407 C CA . ASN A 1 53 ? 6.648 31.516 -15.578 1 92.12 53 ASN A CA 1
ATOM 408 C C . ASN A 1 53 ? 6.938 31.938 -14.141 1 92.12 53 ASN A C 1
ATOM 410 O O . ASN A 1 53 ? 6.871 33.125 -13.812 1 92.12 53 ASN A O 1
ATOM 414 N N . VAL A 1 54 ? 7.297 31 -13.328 1 94.31 54 VAL A N 1
ATOM 415 C CA . VAL A 1 54 ? 7.578 31.25 -11.914 1 94.31 54 VAL A CA 1
ATOM 416 C C . VAL A 1 54 ? 9.062 31.562 -11.734 1 94.31 54 VAL A C 1
ATOM 418 O O . VAL A 1 54 ? 9.922 30.797 -12.141 1 94.31 54 VAL A O 1
ATOM 421 N N . ASN A 1 55 ? 9.352 32.75 -11.195 1 94.5 55 ASN A N 1
ATOM 422 C CA . ASN A 1 55 ? 10.711 33.188 -10.883 1 94.5 55 ASN A CA 1
ATOM 423 C C . ASN A 1 55 ? 10.938 33.25 -9.375 1 94.5 55 ASN A C 1
ATOM 425 O O . ASN A 1 55 ? 9.992 33.469 -8.609 1 94.5 55 ASN A O 1
ATOM 429 N N . GLY A 1 56 ? 12.172 33.062 -8.984 1 94.62 56 GLY A N 1
ATOM 430 C CA . GLY A 1 56 ? 12.484 33.156 -7.57 1 94.62 56 GLY A CA 1
ATOM 431 C C . GLY A 1 56 ? 13.969 33.219 -7.289 1 94.62 56 GLY A C 1
ATOM 432 O O . GLY A 1 56 ? 14.789 32.938 -8.164 1 94.62 56 GLY A O 1
ATOM 433 N N . PHE A 1 57 ? 14.258 33.688 -6.137 1 94.56 57 PHE A N 1
ATOM 434 C CA . PHE A 1 57 ? 15.633 33.906 -5.695 1 94.56 57 PHE A CA 1
ATOM 435 C C . PHE A 1 57 ? 15.758 33.688 -4.195 1 94.56 57 PHE A C 1
ATOM 437 O O . PHE A 1 57 ? 15 34.25 -3.41 1 94.56 57 PHE A O 1
ATOM 444 N N . VAL A 1 58 ? 16.656 32.781 -3.789 1 95.31 58 VAL A N 1
ATOM 445 C CA . VAL A 1 58 ? 16.891 32.469 -2.379 1 95.31 58 VAL A CA 1
ATOM 446 C C . VAL A 1 58 ? 18.375 32.625 -2.059 1 95.31 58 VAL A C 1
ATOM 448 O O . VAL A 1 58 ? 19.234 32.219 -2.848 1 95.31 58 VAL A O 1
ATOM 451 N N . GLU A 1 59 ? 18.688 33.25 -0.955 1 95.06 59 GLU A N 1
ATOM 452 C CA . GLU A 1 59 ? 20.062 33.469 -0.532 1 95.06 59 GLU A CA 1
ATOM 453 C C . GLU A 1 59 ? 20.438 32.531 0.612 1 95.06 59 GLU A C 1
ATOM 455 O O . GLU A 1 59 ? 19.562 31.969 1.279 1 95.06 59 GLU A O 1
ATOM 460 N N . ALA A 1 60 ? 21.75 32.438 0.786 1 94.94 60 ALA A N 1
ATOM 461 C CA . ALA A 1 60 ? 22.266 31.594 1.866 1 94.94 60 ALA A CA 1
ATOM 462 C C . ALA A 1 60 ? 21.781 32.094 3.225 1 94.94 60 ALA A C 1
ATOM 464 O O . ALA A 1 60 ? 21.797 33.281 3.494 1 94.94 60 ALA A O 1
ATOM 465 N N . GLY A 1 61 ? 21.172 31.125 4.023 1 94.81 61 GLY A N 1
ATOM 466 C CA . GLY A 1 61 ? 20.719 31.453 5.363 1 94.81 61 GLY A CA 1
ATOM 467 C C . GLY A 1 61 ? 19.25 31.875 5.406 1 94.81 61 GLY A C 1
ATOM 468 O O . GLY A 1 61 ? 18.719 32.156 6.477 1 94.81 61 GLY A O 1
ATOM 469 N N . GLU A 1 62 ? 18.656 31.828 4.234 1 96.06 62 GLU A N 1
ATOM 470 C CA . GLU A 1 62 ? 17.266 32.25 4.152 1 96.06 62 GLU A CA 1
ATOM 471 C C . GLU A 1 62 ? 16.328 31.062 4.117 1 96.06 62 GLU A C 1
ATOM 473 O O . GLU A 1 62 ? 16.656 30.016 3.562 1 96.06 62 GLU A O 1
ATOM 478 N N . MET A 1 63 ? 15.203 31.25 4.715 1 97.12 63 MET A N 1
ATOM 479 C CA . MET A 1 63 ? 14.109 30.281 4.672 1 97.12 63 MET A CA 1
ATOM 480 C C . MET A 1 63 ? 12.875 30.891 3.998 1 97.12 63 MET A C 1
ATOM 482 O O . MET A 1 63 ? 12.336 31.891 4.465 1 97.12 63 MET A O 1
ATOM 486 N N . ILE A 1 64 ? 12.461 30.281 2.885 1 97.25 64 ILE A N 1
ATOM 487 C CA . ILE A 1 64 ? 11.328 30.766 2.111 1 97.25 64 ILE A CA 1
ATOM 488 C C . ILE A 1 64 ? 10.133 29.828 2.293 1 97.25 64 ILE A C 1
ATOM 490 O O . ILE A 1 64 ? 10.289 28.609 2.279 1 97.25 64 ILE A O 1
ATOM 494 N N . ALA A 1 65 ? 8.977 30.391 2.525 1 96.81 65 ALA A N 1
ATOM 495 C CA . ALA A 1 65 ? 7.727 29.641 2.615 1 96.81 65 ALA A CA 1
ATOM 496 C C . ALA A 1 65 ? 6.973 29.656 1.286 1 96.81 65 ALA A C 1
ATOM 498 O O . ALA A 1 65 ? 6.727 30.734 0.723 1 96.81 65 ALA A O 1
ATOM 499 N N . LEU A 1 66 ? 6.754 28.562 0.778 1 96.38 66 LEU A N 1
ATOM 500 C CA . LEU A 1 66 ? 5.883 28.406 -0.379 1 96.38 66 LEU A CA 1
ATOM 501 C C . LEU A 1 66 ? 4.449 28.109 0.056 1 96.38 66 LEU A C 1
ATOM 503 O O . LEU A 1 66 ? 4.172 27.062 0.645 1 96.38 66 LEU A O 1
ATOM 507 N N . MET A 1 67 ? 3.516 29.031 -0.231 1 94.19 67 MET A N 1
ATOM 508 C CA . MET A 1 67 ? 2.135 28.891 0.221 1 94.19 67 MET A CA 1
ATOM 509 C C . MET A 1 67 ? 1.161 29.094 -0.935 1 94.19 67 MET A C 1
ATOM 511 O O . MET A 1 67 ? 1.536 29.625 -1.981 1 94.19 67 MET A O 1
ATOM 515 N N . GLY A 1 68 ? -0.04 28.672 -0.787 1 91.56 68 GLY A N 1
ATOM 516 C CA . GLY A 1 68 ? -1.123 28.75 -1.755 1 91.56 68 GLY A CA 1
ATOM 517 C C . GLY A 1 68 ? -2.229 27.75 -1.491 1 91.56 68 GLY A C 1
ATOM 518 O O . GLY A 1 68 ? -2.051 26.812 -0.705 1 91.56 68 GLY A O 1
ATOM 519 N N . PRO A 1 69 ? -3.342 28.016 -2.15 1 87.5 69 PRO A N 1
ATOM 520 C CA . PRO A 1 69 ? -4.441 27.062 -2.002 1 87.5 69 PRO A CA 1
ATOM 521 C C . PRO A 1 69 ? -4.105 25.688 -2.57 1 87.5 69 PRO A C 1
ATOM 523 O O . PRO A 1 69 ? -3.074 25.516 -3.227 1 87.5 69 PRO A O 1
ATOM 526 N N . SER A 1 70 ? -4.973 24.719 -2.188 1 82 70 SER A N 1
ATOM 527 C CA . SER A 1 70 ? -4.766 23.375 -2.703 1 82 70 SER A CA 1
ATOM 528 C C . SER A 1 70 ? -4.832 23.344 -4.227 1 82 70 SER A C 1
ATOM 530 O O . SER A 1 70 ? -5.738 23.922 -4.824 1 82 70 SER A O 1
ATOM 532 N N . GLY A 1 71 ? -3.844 22.781 -4.871 1 79.19 71 GLY A N 1
ATOM 533 C CA . GLY A 1 71 ? -3.809 22.688 -6.32 1 79.19 71 GLY A CA 1
ATOM 534 C C . GLY A 1 71 ? -3.125 23.875 -6.984 1 79.19 71 GLY A C 1
ATOM 535 O O . GLY A 1 71 ? -3.203 24.031 -8.203 1 79.19 71 GLY A O 1
ATOM 536 N N . SER A 1 72 ? -2.465 24.672 -6.152 1 88 72 SER A N 1
ATOM 537 C CA . SER A 1 72 ? -1.843 25.875 -6.699 1 88 72 SER A CA 1
ATOM 538 C C . SER A 1 72 ? -0.517 25.547 -7.379 1 88 72 SER A C 1
ATOM 540 O O . SER A 1 72 ? 0.041 26.391 -8.094 1 88 72 SER A O 1
ATOM 542 N N . GLY A 1 73 ? 0.065 24.375 -7.137 1 88.38 73 GLY A N 1
ATOM 543 C CA . GLY A 1 73 ? 1.297 23.969 -7.797 1 88.38 73 GLY A CA 1
ATOM 544 C C . GLY A 1 73 ? 2.496 23.953 -6.867 1 88.38 73 GLY A C 1
ATOM 545 O O . GLY A 1 73 ? 3.641 23.891 -7.32 1 88.38 73 GLY A O 1
ATOM 546 N N . LYS A 1 74 ? 2.334 24.062 -5.559 1 90.88 74 LYS A N 1
ATOM 547 C CA . LYS A 1 74 ? 3.418 24.125 -4.582 1 90.88 74 LYS A CA 1
ATOM 548 C C . LYS A 1 74 ? 4.336 22.906 -4.715 1 90.88 74 LYS A C 1
ATOM 550 O O . LYS A 1 74 ? 5.555 23.062 -4.84 1 90.88 74 LYS A O 1
ATOM 555 N N . THR A 1 75 ? 3.766 21.719 -4.711 1 87.94 75 THR A N 1
ATOM 556 C CA . THR A 1 75 ? 4.539 20.484 -4.785 1 87.94 75 THR A CA 1
ATOM 557 C C . THR A 1 75 ? 5.215 20.344 -6.148 1 87.94 75 THR A C 1
ATOM 559 O O . THR A 1 75 ? 6.355 19.875 -6.238 1 87.94 75 THR A O 1
ATOM 562 N N . THR A 1 76 ? 4.523 20.75 -7.211 1 88.75 76 THR A N 1
ATOM 563 C CA . THR A 1 76 ? 5.098 20.734 -8.547 1 88.75 76 THR A CA 1
ATOM 564 C C . THR A 1 76 ? 6.332 21.625 -8.625 1 88.75 76 THR A C 1
ATOM 566 O O . THR A 1 76 ? 7.355 21.234 -9.188 1 88.75 76 THR A O 1
ATOM 569 N N . LEU A 1 77 ? 6.199 22.797 -8.078 1 93.56 77 LEU A N 1
ATOM 570 C CA . LEU A 1 77 ? 7.324 23.719 -8.086 1 93.56 77 LEU A CA 1
ATOM 571 C C . LEU A 1 77 ? 8.492 23.156 -7.285 1 93.56 77 LEU A C 1
ATOM 573 O O . LEU A 1 77 ? 9.641 23.203 -7.738 1 93.56 77 LEU A O 1
ATOM 577 N N . LEU A 1 78 ? 8.203 22.656 -6.074 1 93.19 78 LEU A N 1
ATOM 578 C CA . LEU A 1 78 ? 9.25 22.094 -5.227 1 93.19 78 LEU A CA 1
ATOM 579 C C . LEU A 1 78 ? 9.969 20.953 -5.938 1 93.19 78 LEU A C 1
ATOM 581 O O . LEU A 1 78 ? 11.188 20.828 -5.84 1 93.19 78 LEU A O 1
ATOM 585 N N . ASN A 1 79 ? 9.242 20.156 -6.621 1 89.94 79 ASN A N 1
ATOM 586 C CA . ASN A 1 79 ? 9.836 19.031 -7.363 1 89.94 79 ASN A CA 1
ATOM 587 C C . ASN A 1 79 ? 10.734 19.531 -8.492 1 89.94 79 ASN A C 1
ATOM 589 O O . ASN A 1 79 ? 11.828 19 -8.703 1 89.94 79 ASN A O 1
ATOM 593 N N . VAL A 1 80 ? 10.266 20.516 -9.172 1 90.94 80 VAL A N 1
ATOM 594 C CA . VAL A 1 80 ? 11.055 21.078 -10.266 1 90.94 80 VAL A CA 1
ATOM 595 C C . VAL A 1 80 ? 12.344 21.688 -9.711 1 90.94 80 VAL A C 1
ATOM 597 O O . VAL A 1 80 ? 13.422 21.484 -10.273 1 90.94 80 VAL A O 1
ATOM 600 N N . LEU A 1 81 ? 12.18 22.375 -8.617 1 92.81 81 LEU A N 1
ATOM 601 C CA . LEU A 1 81 ? 13.344 23.031 -8.016 1 92.81 81 LEU A CA 1
ATOM 602 C C . LEU A 1 81 ? 14.344 22 -7.52 1 92.81 81 LEU A C 1
ATOM 604 O O . LEU A 1 81 ? 15.555 22.25 -7.512 1 92.81 81 LEU A O 1
ATOM 608 N N . ALA A 1 82 ? 13.836 20.891 -7.078 1 90.38 82 ALA A N 1
ATOM 609 C CA . ALA A 1 82 ? 14.703 19.828 -6.57 1 90.38 82 ALA A CA 1
ATOM 610 C C . ALA A 1 82 ? 15.18 18.922 -7.699 1 90.38 82 ALA A C 1
ATOM 612 O O . ALA A 1 82 ? 15.789 17.875 -7.453 1 90.38 82 ALA A O 1
ATOM 613 N N . HIS A 1 83 ? 14.898 19.266 -8.922 1 85.56 83 HIS A N 1
ATOM 614 C CA . HIS A 1 83 ? 15.273 18.5 -10.102 1 85.56 83 HIS A CA 1
ATOM 615 C C . HIS A 1 83 ? 14.633 17.109 -10.102 1 85.56 83 HIS A C 1
ATOM 617 O O . HIS A 1 83 ? 15.273 16.125 -10.469 1 85.56 83 HIS A O 1
ATOM 623 N N . ARG A 1 84 ? 13.492 17.125 -9.5 1 81.81 84 ARG A N 1
ATOM 624 C CA . ARG A 1 84 ? 12.695 15.906 -9.523 1 81.81 84 ARG A CA 1
ATOM 625 C C . ARG A 1 84 ? 11.602 15.984 -10.586 1 81.81 84 ARG A C 1
ATOM 627 O O . ARG A 1 84 ? 11.367 17.047 -11.164 1 81.81 84 ARG A O 1
ATOM 634 N N . ALA A 1 85 ? 11.195 14.797 -10.977 1 71.56 85 ALA A N 1
ATOM 635 C CA . ALA A 1 85 ? 10.109 14.812 -11.961 1 71.56 85 ALA A CA 1
ATOM 636 C C . ALA A 1 85 ? 8.898 15.578 -11.43 1 71.56 85 ALA A C 1
ATOM 638 O O . ALA A 1 85 ? 8.422 15.312 -10.328 1 71.56 85 ALA A O 1
ATOM 639 N N . ALA A 1 86 ? 8.641 16.625 -12.195 1 65.38 86 ALA A N 1
ATOM 640 C CA . ALA A 1 86 ? 7.5 17.438 -11.781 1 65.38 86 ALA A CA 1
ATOM 641 C C . ALA A 1 86 ? 6.227 16.594 -11.703 1 65.38 86 ALA A C 1
ATOM 643 O O . ALA A 1 86 ? 5.602 16.5 -10.641 1 65.38 86 ALA A O 1
ATOM 644 N N . THR A 1 87 ? 5.73 16.156 -12.719 1 62.59 87 THR A N 1
ATOM 645 C CA . THR A 1 87 ? 4.605 15.242 -12.898 1 62.59 87 THR A CA 1
ATOM 646 C C . THR A 1 87 ? 4.832 14.336 -14.109 1 62.59 87 THR A C 1
ATOM 648 O O . THR A 1 87 ? 5.668 14.633 -14.961 1 62.59 87 THR A O 1
ATOM 651 N N . ALA A 1 88 ? 4.121 13.336 -14.078 1 59.81 88 ALA A N 1
ATOM 652 C CA . ALA A 1 88 ? 4.223 12.422 -15.211 1 59.81 88 ALA A CA 1
ATOM 653 C C . ALA A 1 88 ? 3.768 13.102 -16.5 1 59.81 88 ALA A C 1
ATOM 655 O O . ALA A 1 88 ? 2.764 13.82 -16.516 1 59.81 88 ALA A O 1
ATOM 656 N N . ASN A 1 89 ? 4.496 12.938 -17.578 1 64.75 89 ASN A N 1
ATOM 657 C CA . ASN A 1 89 ? 4.156 13.414 -18.906 1 64.75 89 ASN A CA 1
ATOM 658 C C . ASN A 1 89 ? 4.117 14.938 -18.969 1 64.75 89 ASN A C 1
ATOM 660 O O . ASN A 1 89 ? 3.223 15.516 -19.594 1 64.75 89 ASN A O 1
ATOM 664 N N . SER A 1 90 ? 4.914 15.523 -18.125 1 71.12 90 SER A N 1
ATOM 665 C CA . SER A 1 90 ? 4.961 16.984 -18.156 1 71.12 90 SER A CA 1
ATOM 666 C C . SER A 1 90 ? 6.109 17.484 -19.016 1 71.12 90 SER A C 1
ATOM 668 O O . SER A 1 90 ? 7.105 16.781 -19.203 1 71.12 90 SER A O 1
ATOM 670 N N . THR A 1 91 ? 5.738 18.516 -19.766 1 75.44 91 THR A N 1
ATOM 671 C CA . THR A 1 91 ? 6.777 19.234 -20.5 1 75.44 91 THR A CA 1
ATOM 672 C C . THR A 1 91 ? 7.012 20.609 -19.891 1 75.44 91 THR A C 1
ATOM 674 O O . THR A 1 91 ? 6.102 21.203 -19.312 1 75.44 91 THR A O 1
ATOM 677 N N . GLY A 1 92 ? 8.211 20.812 -19.625 1 75.31 92 GLY A N 1
ATOM 678 C CA . GLY A 1 92 ? 8.375 22.156 -19.094 1 75.31 92 GLY A CA 1
ATOM 679 C C . GLY A 1 92 ? 9.789 22.688 -19.25 1 75.31 92 GLY A C 1
ATOM 680 O O . GLY A 1 92 ? 10.688 21.953 -19.688 1 75.31 92 GLY A O 1
ATOM 681 N N . GLN A 1 93 ? 9.812 24.047 -19.219 1 77.62 93 GLN A N 1
ATOM 682 C CA . GLN A 1 93 ? 11.078 24.781 -19.203 1 77.62 93 GLN A CA 1
ATOM 683 C C . GLN A 1 93 ? 11.523 25.078 -17.781 1 77.62 93 GLN A C 1
ATOM 685 O O . GLN A 1 93 ? 10.711 25.438 -16.922 1 77.62 93 GLN A O 1
ATOM 690 N N . GLN A 1 94 ? 12.688 24.578 -17.453 1 81.06 94 GLN A N 1
ATOM 691 C CA . GLN A 1 94 ? 13.203 24.891 -16.125 1 81.06 94 GLN A CA 1
ATOM 692 C C . GLN A 1 94 ? 14.641 25.406 -16.203 1 81.06 94 GLN A C 1
ATOM 694 O O . GLN A 1 94 ? 15.484 24.812 -16.859 1 81.06 94 GLN A O 1
ATOM 699 N N . ASN A 1 95 ? 14.812 26.656 -15.859 1 86.19 95 ASN A N 1
ATOM 700 C CA . ASN A 1 95 ? 16.156 27.219 -15.727 1 86.19 95 ASN A CA 1
ATOM 701 C C . ASN A 1 95 ? 16.531 27.406 -14.258 1 86.19 95 ASN A C 1
ATOM 703 O O . ASN A 1 95 ? 16.172 28.422 -13.656 1 86.19 95 ASN A O 1
ATOM 707 N N . LEU A 1 96 ? 17.188 26.469 -13.711 1 90.94 96 LEU A N 1
ATOM 708 C CA . LEU A 1 96 ? 17.656 26.516 -12.328 1 90.94 96 LEU A CA 1
ATOM 709 C C . LEU A 1 96 ? 19.125 26.906 -12.266 1 90.94 96 LEU A C 1
ATOM 711 O O . LEU A 1 96 ? 19.953 26.359 -13 1 90.94 96 LEU A O 1
ATOM 715 N N . LEU A 1 97 ? 19.438 27.844 -11.492 1 91.31 97 LEU A N 1
ATOM 716 C CA . LEU A 1 97 ? 20.797 28.375 -11.414 1 91.31 97 LEU A CA 1
ATOM 717 C C . LEU A 1 97 ? 21.328 28.297 -9.992 1 91.31 97 LEU A C 1
ATOM 719 O O . LEU A 1 97 ? 20.688 28.766 -9.055 1 91.31 97 LEU A O 1
ATOM 723 N N . VAL A 1 98 ? 22.453 27.656 -9.836 1 91 98 VAL A N 1
ATOM 724 C CA . VAL A 1 98 ? 23.203 27.641 -8.586 1 91 98 VAL A CA 1
ATOM 725 C C . VAL A 1 98 ? 24.375 28.609 -8.664 1 91 98 VAL A C 1
ATOM 727 O O . VAL A 1 98 ? 25.266 28.438 -9.5 1 91 98 VAL A O 1
ATOM 730 N N . ASN A 1 99 ? 24.375 29.594 -7.824 1 91.19 99 ASN A N 1
ATOM 731 C CA . ASN A 1 99 ? 25.375 30.641 -7.887 1 91.19 99 ASN A CA 1
ATOM 732 C C . ASN A 1 99 ? 25.469 31.266 -9.281 1 91.19 99 ASN A C 1
ATOM 734 O O . ASN A 1 99 ? 26.562 31.469 -9.805 1 91.19 99 ASN A O 1
ATOM 738 N N . GLY A 1 100 ? 24.328 31.312 -9.906 1 89.12 100 GLY A N 1
ATOM 739 C CA . GLY A 1 100 ? 24.219 32 -11.188 1 89.12 100 GLY A CA 1
ATOM 740 C C . GLY A 1 100 ? 24.531 31.109 -12.375 1 89.12 100 GLY A C 1
ATOM 741 O O . GLY A 1 100 ? 24.469 31.562 -13.523 1 89.12 100 GLY A O 1
ATOM 742 N N . ALA A 1 101 ? 24.859 29.875 -12.141 1 87.94 101 ALA A N 1
ATOM 743 C CA . ALA A 1 101 ? 25.203 28.953 -13.227 1 87.94 101 ALA A CA 1
ATOM 744 C C . ALA A 1 101 ? 24.359 27.688 -13.164 1 87.94 101 ALA A C 1
ATOM 746 O O . ALA A 1 101 ? 23.938 27.266 -12.078 1 87.94 101 ALA A O 1
ATOM 747 N N . PRO A 1 102 ? 24.094 27.188 -14.383 1 86.88 102 PRO A N 1
ATOM 748 C CA . PRO A 1 102 ? 23.391 25.906 -14.383 1 86.88 102 PRO A CA 1
ATOM 749 C C . PRO A 1 102 ? 24.234 24.781 -13.781 1 86.88 102 PRO A C 1
ATOM 751 O O . PRO A 1 102 ? 25.469 24.812 -13.859 1 86.88 102 PRO A O 1
ATOM 754 N N . THR A 1 103 ? 23.641 23.938 -13.109 1 80.62 103 THR A N 1
ATOM 755 C CA . THR A 1 103 ? 24.344 22.859 -12.445 1 80.62 103 THR A CA 1
ATOM 756 C C . THR A 1 103 ? 23.906 21.5 -12.992 1 80.62 103 THR A C 1
ATOM 758 O O . THR A 1 103 ? 22.797 21.375 -13.516 1 80.62 103 THR A O 1
ATOM 761 N N . ASN A 1 104 ? 24.828 20.562 -12.852 1 82.25 104 ASN A N 1
ATOM 762 C CA . ASN A 1 104 ? 24.531 19.188 -13.234 1 82.25 104 ASN A CA 1
ATOM 763 C C . ASN A 1 104 ? 23.672 18.5 -12.18 1 82.25 104 ASN A C 1
ATOM 765 O O . ASN A 1 104 ? 23.703 18.859 -11.008 1 82.25 104 ASN A O 1
ATOM 769 N N . LEU A 1 105 ? 22.906 17.594 -12.648 1 79.88 105 LEU A N 1
ATOM 770 C CA . LEU A 1 105 ? 21.969 16.859 -11.805 1 79.88 105 LEU A CA 1
ATOM 771 C C . LEU A 1 105 ? 22.688 16.156 -10.664 1 79.88 105 LEU A C 1
ATOM 773 O O . LEU A 1 105 ? 22.219 16.203 -9.516 1 79.88 105 LEU A O 1
ATOM 777 N N . THR A 1 106 ? 23.781 15.531 -10.93 1 80.44 106 THR A N 1
ATOM 778 C CA . THR A 1 106 ? 24.516 14.766 -9.922 1 80.44 106 THR A CA 1
ATOM 779 C C . THR A 1 106 ? 25.031 15.68 -8.812 1 80.44 106 THR A C 1
ATOM 781 O O . THR A 1 106 ? 24.938 15.344 -7.629 1 80.44 106 THR A O 1
ATOM 784 N N . THR A 1 107 ? 25.516 16.766 -9.219 1 82.38 107 THR A N 1
ATOM 785 C CA . THR A 1 107 ? 26.031 17.734 -8.242 1 82.38 107 THR A CA 1
ATOM 786 C C . THR A 1 107 ? 24.906 18.328 -7.414 1 82.38 107 THR A C 1
ATOM 788 O O . THR A 1 107 ? 25.047 18.516 -6.203 1 82.38 107 THR A O 1
ATOM 791 N N . PHE A 1 108 ? 23.828 18.578 -8.07 1 86.81 108 PHE A N 1
ATOM 792 C CA . PHE A 1 108 ? 22.688 19.156 -7.371 1 86.81 108 PHE A CA 1
ATOM 793 C C . PHE A 1 108 ? 22.156 18.188 -6.312 1 86.81 108 PHE A C 1
ATOM 795 O O . PHE A 1 108 ? 21.797 18.609 -5.211 1 86.81 108 PHE A O 1
ATOM 802 N N . ARG A 1 109 ? 22.156 17.016 -6.637 1 84.56 109 ARG A N 1
ATOM 803 C CA . ARG A 1 109 ? 21.641 16 -5.715 1 84.56 109 ARG A CA 1
ATOM 804 C C . ARG A 1 109 ? 22.516 15.906 -4.473 1 84.56 109 ARG A C 1
ATOM 806 O O . ARG A 1 109 ? 22.016 15.648 -3.373 1 84.56 109 ARG A O 1
ATOM 813 N N . LYS A 1 110 ? 23.734 16.141 -4.656 1 83 110 LYS A N 1
ATOM 814 C CA . LYS A 1 110 ? 24.656 16.062 -3.533 1 83 110 LYS A CA 1
ATOM 815 C C . LYS A 1 110 ? 24.562 17.297 -2.646 1 83 110 LYS A C 1
ATOM 817 O O . LYS A 1 110 ? 24.859 17.234 -1.453 1 83 110 LYS A O 1
ATOM 822 N N . LEU A 1 111 ? 24.062 18.312 -3.236 1 87.25 111 LEU A N 1
ATOM 823 C CA . LEU A 1 111 ? 23.984 19.594 -2.521 1 87.25 111 LEU A CA 1
ATOM 824 C C . LEU A 1 111 ? 22.641 19.734 -1.811 1 87.25 111 LEU A C 1
ATOM 826 O O . LEU A 1 111 ? 22.531 20.531 -0.87 1 87.25 111 LEU A O 1
ATOM 830 N N . SER A 1 112 ? 21.734 18.953 -2.287 1 91.25 112 SER A N 1
ATOM 831 C CA . SER A 1 112 ? 20.391 19.219 -1.818 1 91.25 112 SER A CA 1
ATOM 832 C C . SER A 1 112 ? 19.781 17.984 -1.144 1 91.25 112 SER A C 1
ATOM 834 O O . SER A 1 112 ? 20.219 16.859 -1.385 1 91.25 112 SER A O 1
ATOM 836 N N . SER A 1 113 ? 18.875 18.203 -0.214 1 92.12 113 SER A N 1
ATOM 837 C CA . SER A 1 113 ? 18.062 17.188 0.413 1 92.12 113 SER A CA 1
ATOM 838 C C . SER A 1 113 ? 16.578 17.531 0.326 1 92.12 113 SER A C 1
ATOM 840 O O . SER A 1 113 ? 16.203 18.719 0.327 1 92.12 113 SER A O 1
ATOM 842 N N . TYR A 1 114 ? 15.797 16.531 0.101 1 92.94 114 TYR A N 1
ATOM 843 C CA . TYR A 1 114 ? 14.359 16.719 -0.082 1 92.94 114 TYR A CA 1
ATOM 844 C C . TYR A 1 114 ? 13.57 15.836 0.887 1 92.94 114 TYR A C 1
ATOM 846 O O . TYR A 1 114 ? 13.789 14.625 0.963 1 92.94 114 TYR A O 1
ATOM 854 N N . VAL A 1 115 ? 12.789 16.531 1.692 1 91.69 115 VAL A N 1
ATOM 855 C CA . VAL A 1 115 ? 11.828 15.805 2.521 1 91.69 115 VAL A CA 1
ATOM 856 C C . VAL A 1 115 ? 10.469 15.766 1.82 1 91.69 115 VAL A C 1
ATOM 858 O O . VAL A 1 115 ? 9.82 16.797 1.657 1 91.69 115 VAL A O 1
ATOM 861 N N . GLU A 1 116 ? 10.07 14.594 1.44 1 88.19 116 GLU A N 1
ATOM 862 C CA . GLU A 1 116 ? 8.812 14.43 0.724 1 88.19 116 GLU A CA 1
ATOM 863 C C . GLU A 1 116 ? 7.625 14.469 1.681 1 88.19 116 GLU A C 1
ATOM 865 O O . GLU A 1 116 ? 7.797 14.367 2.896 1 88.19 116 GLU A O 1
ATOM 870 N N . GLN A 1 117 ? 6.512 14.641 1.062 1 80.75 117 GLN A N 1
ATOM 871 C CA . GLN A 1 117 ? 5.281 14.719 1.842 1 80.75 117 GLN A CA 1
ATOM 872 C C . GLN A 1 117 ? 4.98 13.391 2.537 1 80.75 117 GLN A C 1
ATOM 874 O O . GLN A 1 117 ? 4.578 13.375 3.701 1 80.75 117 GLN A O 1
ATOM 879 N N . GLU A 1 118 ? 5.211 12.352 1.791 1 79.06 118 GLU A N 1
ATOM 880 C CA . GLU A 1 118 ? 5.039 11.031 2.389 1 79.06 118 GLU A CA 1
ATOM 881 C C . GLU A 1 118 ? 6.363 10.492 2.918 1 79.06 118 GLU A C 1
ATOM 883 O O . GLU A 1 118 ? 7.387 10.562 2.234 1 79.06 118 GLU A O 1
ATOM 888 N N . ASP A 1 119 ? 6.27 10.008 4.145 1 78.25 119 ASP A N 1
ATOM 889 C CA . ASP A 1 119 ? 7.48 9.516 4.789 1 78.25 119 ASP A CA 1
ATOM 890 C C . ASP A 1 119 ? 7.887 8.156 4.219 1 78.25 119 ASP A C 1
ATOM 892 O O . ASP A 1 119 ? 7.031 7.32 3.916 1 78.25 119 ASP A O 1
ATOM 896 N N . ALA A 1 120 ? 9.086 8.078 3.816 1 79.62 120 ALA A N 1
ATOM 897 C CA . ALA A 1 120 ? 9.625 6.781 3.416 1 79.62 120 ALA A CA 1
ATOM 898 C C . ALA A 1 120 ? 10.742 6.336 4.355 1 79.62 120 ALA A C 1
ATOM 900 O O . ALA A 1 120 ? 11.922 6.578 4.086 1 79.62 120 ALA A O 1
ATOM 901 N N . LEU A 1 121 ? 10.422 5.82 5.496 1 90.5 121 LEU A N 1
ATOM 902 C CA . LEU A 1 121 ? 11.352 5.336 6.508 1 90.5 121 LEU A CA 1
ATOM 903 C C . LEU A 1 121 ? 11.289 3.814 6.621 1 90.5 121 LEU A C 1
ATOM 905 O O . LEU A 1 121 ? 10.273 3.203 6.281 1 90.5 121 LEU A O 1
ATOM 909 N N . VAL A 1 122 ? 12.422 3.299 6.949 1 92 122 VAL A N 1
ATOM 910 C CA . VAL A 1 122 ? 12.445 1.86 7.191 1 92 122 VAL A CA 1
ATOM 911 C C . VAL A 1 122 ? 11.789 1.55 8.531 1 92 122 VAL A C 1
ATOM 913 O O . VAL A 1 122 ? 12.344 1.861 9.586 1 92 122 VAL A O 1
ATOM 916 N N . GLY A 1 123 ? 10.688 0.88 8.5 1 91.69 123 GLY A N 1
ATOM 917 C CA . GLY A 1 123 ? 9.844 0.678 9.672 1 91.69 123 GLY A CA 1
ATOM 918 C C . GLY A 1 123 ? 10.508 -0.166 10.742 1 91.69 123 GLY A C 1
ATOM 919 O O . GLY A 1 123 ? 10.219 -0.003 11.93 1 91.69 123 GLY A O 1
ATOM 920 N N . SER A 1 124 ? 11.438 -0.971 10.383 1 92.94 124 SER A N 1
ATOM 921 C CA . SER A 1 124 ? 12.023 -1.921 11.328 1 92.94 124 SER A CA 1
ATOM 922 C C . SER A 1 124 ? 13.227 -1.323 12.039 1 92.94 124 SER A C 1
ATOM 924 O O . SER A 1 124 ? 13.82 -1.963 12.914 1 92.94 124 SER A O 1
ATOM 926 N N . LEU A 1 125 ? 13.586 -0.147 11.727 1 95.31 125 LEU A N 1
ATOM 927 C CA . LEU A 1 125 ? 14.695 0.533 12.391 1 95.31 125 LEU A CA 1
ATOM 928 C C . LEU A 1 125 ? 14.18 1.42 13.523 1 95.31 125 LEU A C 1
ATOM 930 O O . LEU A 1 125 ? 13.031 1.864 13.5 1 95.31 125 LEU A O 1
ATOM 934 N N . THR A 1 126 ? 15.008 1.603 14.477 1 96 126 THR A N 1
ATOM 935 C CA . THR A 1 126 ? 14.719 2.582 15.516 1 96 126 THR A CA 1
ATOM 936 C C . THR A 1 126 ? 15.023 3.996 15.031 1 96 126 THR A C 1
ATOM 938 O O . THR A 1 126 ? 15.648 4.176 13.977 1 96 126 THR A O 1
ATOM 941 N N . VAL A 1 127 ? 14.562 4.93 15.789 1 96.38 127 VAL A N 1
ATOM 942 C CA . VAL A 1 127 ? 14.828 6.324 15.461 1 96.38 127 VAL A CA 1
ATOM 943 C C . VAL A 1 127 ? 16.328 6.57 15.414 1 96.38 127 VAL A C 1
ATOM 945 O O . VAL A 1 127 ? 16.844 7.148 14.453 1 96.38 127 VAL A O 1
ATOM 948 N N . ARG A 1 128 ? 17.016 6.082 16.359 1 96.25 128 ARG A N 1
ATOM 949 C CA . ARG A 1 128 ? 18.469 6.258 16.453 1 96.25 128 ARG A CA 1
ATOM 950 C C . ARG A 1 128 ? 19.172 5.574 15.281 1 96.25 128 ARG A C 1
ATOM 952 O O . ARG A 1 128 ? 20.094 6.141 14.688 1 96.25 128 ARG A O 1
ATOM 959 N N . GLU A 1 129 ? 18.766 4.395 15 1 95.94 129 GLU A N 1
ATOM 960 C CA . GLU A 1 129 ? 19.359 3.662 13.883 1 95.94 129 GLU A CA 1
ATOM 961 C C . GLU A 1 129 ? 19.109 4.383 12.562 1 95.94 129 GLU A C 1
ATOM 963 O O . GLU A 1 129 ? 20 4.418 11.695 1 95.94 129 GLU A O 1
ATOM 968 N N . THR A 1 130 ? 17.891 4.863 12.406 1 96 130 THR A N 1
ATOM 969 C CA . THR A 1 130 ? 17.562 5.59 11.188 1 96 130 THR A CA 1
ATOM 970 C C . THR A 1 130 ? 18.5 6.773 10.984 1 96 130 THR A C 1
ATOM 972 O O . THR A 1 130 ? 19.016 6.977 9.891 1 96 130 THR A O 1
ATOM 975 N N . MET A 1 131 ? 18.766 7.488 12.055 1 94.75 131 MET A N 1
ATOM 976 C CA . MET A 1 131 ? 19.672 8.633 12 1 94.75 131 MET A CA 1
ATOM 977 C C . MET A 1 131 ? 21.109 8.188 11.773 1 94.75 131 MET A C 1
ATOM 979 O O . MET A 1 131 ? 21.875 8.828 11.047 1 94.75 131 MET A O 1
ATOM 983 N N . TYR A 1 132 ? 21.422 7.086 12.359 1 94.44 132 TYR A N 1
ATOM 984 C CA . TYR A 1 132 ? 22.766 6.539 12.242 1 94.44 132 TYR A CA 1
ATOM 985 C C . TYR A 1 132 ? 23.094 6.18 10.797 1 94.44 132 TYR A C 1
ATOM 987 O O . TYR A 1 132 ? 24.141 6.57 10.273 1 94.44 132 TYR A O 1
ATOM 995 N N . PHE A 1 133 ? 22.234 5.488 10.156 1 94.44 133 PHE A N 1
ATOM 996 C CA . PHE A 1 133 ? 22.484 5.051 8.789 1 94.44 133 PHE A CA 1
ATOM 997 C C . PHE A 1 133 ? 22.422 6.23 7.82 1 94.44 133 PHE A C 1
ATOM 999 O O . PHE A 1 133 ? 23.141 6.266 6.828 1 94.44 133 PHE A O 1
ATOM 1006 N N . ALA A 1 134 ? 21.5 7.172 8.117 1 92.56 134 ALA A N 1
ATOM 1007 C CA . ALA A 1 134 ? 21.469 8.375 7.293 1 92.56 134 ALA A CA 1
ATOM 1008 C C . ALA A 1 134 ? 22.797 9.125 7.363 1 92.56 134 ALA A C 1
ATOM 1010 O O . ALA A 1 134 ? 23.328 9.555 6.336 1 92.56 134 ALA A O 1
ATOM 1011 N N . ALA A 1 135 ? 23.359 9.211 8.516 1 91.31 135 ALA A N 1
ATOM 1012 C CA . ALA A 1 135 ? 24.641 9.891 8.719 1 91.31 135 ALA A CA 1
ATOM 1013 C C . ALA A 1 135 ? 25.781 9.133 8.039 1 91.31 135 ALA A C 1
ATOM 1015 O O . ALA A 1 135 ? 26.625 9.742 7.395 1 91.31 135 ALA A O 1
ATOM 1016 N N . LYS A 1 136 ? 25.766 7.871 8.18 1 91.5 136 LYS A N 1
ATOM 1017 C CA . LYS A 1 136 ? 26.844 7.051 7.625 1 91.5 136 LYS A CA 1
ATOM 1018 C C . LYS A 1 136 ? 26.828 7.09 6.102 1 91.5 136 LYS A C 1
ATOM 1020 O O . LYS A 1 136 ? 27.891 7.02 5.469 1 91.5 136 LYS A O 1
ATOM 1025 N N . LEU A 1 137 ? 25.703 7.211 5.508 1 91.75 137 LEU A N 1
ATOM 1026 C CA . LEU A 1 137 ? 25.578 7.207 4.055 1 91.75 137 LEU A CA 1
ATOM 1027 C C . LEU A 1 137 ? 25.922 8.578 3.475 1 91.75 137 LEU A C 1
ATOM 1029 O O . LEU A 1 137 ? 26.281 8.688 2.303 1 91.75 137 LEU A O 1
ATOM 1033 N N . ALA A 1 138 ? 25.797 9.594 4.289 1 88.38 138 ALA A N 1
ATOM 1034 C CA . ALA A 1 138 ? 25.906 10.945 3.742 1 88.38 138 ALA A CA 1
ATOM 1035 C C . ALA A 1 138 ? 27.25 11.578 4.121 1 88.38 138 ALA A C 1
ATOM 1037 O O . ALA A 1 138 ? 27.859 12.266 3.309 1 88.38 138 ALA A O 1
ATOM 1038 N N . LEU A 1 139 ? 27.688 11.352 5.34 1 86.12 139 LEU A N 1
ATOM 1039 C CA . LEU A 1 139 ? 28.828 12.086 5.871 1 86.12 139 LEU A CA 1
ATOM 1040 C C . LEU A 1 139 ? 30.141 11.422 5.465 1 86.12 139 LEU A C 1
ATOM 1042 O O . LEU A 1 139 ? 30.203 10.195 5.332 1 86.12 139 LEU A O 1
ATOM 1046 N N . PRO A 1 140 ? 31.078 12.289 5.293 1 84.06 140 PRO A N 1
ATOM 1047 C CA . PRO A 1 140 ? 32.375 11.742 4.922 1 84.06 140 PRO A CA 1
ATOM 1048 C C . PRO A 1 140 ? 33.031 10.922 6.043 1 84.06 140 PRO A C 1
ATOM 1050 O O . PRO A 1 140 ? 32.594 11.016 7.195 1 84.06 140 PRO A O 1
ATOM 1053 N N . SER A 1 141 ? 33.969 10.195 5.656 1 80.94 141 SER A N 1
ATOM 1054 C CA . SER A 1 141 ? 34.656 9.305 6.598 1 80.94 141 SER A CA 1
ATOM 1055 C C . SER A 1 141 ? 35.469 10.094 7.605 1 80.94 141 SER A C 1
ATOM 1057 O O . SER A 1 141 ? 35.906 9.555 8.633 1 80.94 141 SER A O 1
ATOM 1059 N N . SER A 1 142 ? 35.656 11.344 7.344 1 81.19 142 SER A N 1
ATOM 1060 C CA . SER A 1 142 ? 36.406 12.18 8.25 1 81.19 142 SER A CA 1
ATOM 1061 C C . SER A 1 142 ? 35.656 12.438 9.547 1 81.19 142 SER A C 1
ATOM 1063 O O . SER A 1 142 ? 36.25 12.758 10.578 1 81.19 142 SER A O 1
ATOM 1065 N N . VAL A 1 143 ? 34.375 12.258 9.453 1 83.88 143 VAL A N 1
ATOM 1066 C CA . VAL A 1 143 ? 33.562 12.422 10.656 1 83.88 143 VAL A CA 1
ATOM 1067 C C . VAL A 1 143 ? 33.719 11.188 11.547 1 83.88 143 VAL A C 1
ATOM 1069 O O . VAL A 1 143 ? 33.406 10.07 11.125 1 83.88 143 VAL A O 1
ATOM 1072 N N . THR A 1 144 ? 34.156 11.398 12.75 1 85.81 144 THR A N 1
ATOM 1073 C CA . THR A 1 144 ? 34.438 10.305 13.672 1 85.81 144 THR A CA 1
ATOM 1074 C C . THR A 1 144 ? 33.125 9.734 14.227 1 85.81 144 THR A C 1
ATOM 1076 O O . THR A 1 144 ? 32.062 10.352 14.102 1 85.81 144 THR A O 1
ATOM 1079 N N . LYS A 1 145 ? 33.25 8.617 14.789 1 89 145 LYS A N 1
ATOM 1080 C CA . LYS A 1 145 ? 32.094 7.945 15.391 1 89 145 LYS A CA 1
ATOM 1081 C C . LYS A 1 145 ? 31.5 8.781 16.516 1 89 145 LYS A C 1
ATOM 1083 O O . LYS A 1 145 ? 30.281 8.883 16.641 1 89 145 LYS A O 1
ATOM 1088 N N . ASN A 1 146 ? 32.312 9.375 17.266 1 89.44 146 ASN A N 1
ATOM 1089 C CA . ASN A 1 146 ? 31.844 10.18 18.391 1 89.44 146 ASN A CA 1
ATOM 1090 C C . ASN A 1 146 ? 31.141 11.445 17.922 1 89.44 146 ASN A C 1
ATOM 1092 O O . ASN A 1 146 ? 30.141 11.852 18.531 1 89.44 146 ASN A O 1
ATOM 1096 N N . GLU A 1 147 ? 31.672 11.969 16.906 1 86.38 147 GLU A N 1
ATOM 1097 C CA . GLU A 1 147 ? 31.031 13.148 16.359 1 86.38 147 GLU A CA 1
ATOM 1098 C C . GLU A 1 147 ? 29.656 12.82 15.781 1 86.38 147 GLU A C 1
ATOM 1100 O O . GLU A 1 147 ? 28.703 13.602 15.93 1 86.38 147 GLU A O 1
ATOM 1105 N N . ARG A 1 148 ? 29.656 11.742 15.141 1 88.5 148 ARG A N 1
ATOM 1106 C CA . ARG A 1 148 ? 28.375 11.289 14.586 1 88.5 148 ARG A CA 1
ATOM 1107 C C . ARG A 1 148 ? 27.359 11.07 15.695 1 88.5 148 ARG A C 1
ATOM 1109 O O . ARG A 1 148 ? 26.188 11.469 15.57 1 88.5 148 ARG A O 1
ATOM 1116 N N . LYS A 1 149 ? 27.75 10.453 16.734 1 90.94 149 LYS A N 1
ATOM 1117 C CA . LYS A 1 149 ? 26.875 10.195 17.875 1 90.94 149 LYS A CA 1
ATOM 1118 C C . LYS A 1 149 ? 26.391 11.508 18.5 1 90.94 149 LYS A C 1
ATOM 1120 O O . LYS A 1 149 ? 25.219 11.633 18.859 1 90.94 149 LYS A O 1
ATOM 1125 N N . ALA A 1 150 ? 27.219 12.375 18.594 1 87.94 150 ALA A N 1
ATOM 1126 C CA . ALA A 1 150 ? 26.859 13.672 19.172 1 87.94 150 ALA A CA 1
ATOM 1127 C C . ALA A 1 150 ? 25.844 14.406 18.281 1 87.94 150 ALA A C 1
ATOM 1129 O O . ALA A 1 150 ? 24.922 15.047 18.797 1 87.94 150 ALA A O 1
ATOM 1130 N N . ARG A 1 151 ? 26.047 14.289 17.016 1 86.62 151 ARG A N 1
ATOM 1131 C CA . ARG A 1 151 ? 25.125 14.906 16.062 1 86.62 151 ARG A CA 1
ATOM 1132 C C . ARG A 1 151 ? 23.734 14.297 16.172 1 86.62 151 ARG A C 1
ATOM 1134 O O . ARG A 1 151 ? 22.734 15.008 16.125 1 86.62 151 ARG A O 1
ATOM 1141 N N . ILE A 1 152 ? 23.766 13.078 16.297 1 93 152 ILE A N 1
ATOM 1142 C CA . ILE A 1 152 ? 22.484 12.367 16.406 1 93 152 ILE A CA 1
ATOM 1143 C C . ILE A 1 152 ? 21.781 12.766 17.688 1 93 152 ILE A C 1
ATOM 1145 O O . ILE A 1 152 ? 20.594 13.078 17.688 1 93 152 ILE A O 1
ATOM 1149 N N . ASP A 1 153 ? 22.484 12.828 18.75 1 90.5 153 ASP A N 1
ATOM 1150 C CA . ASP A 1 153 ? 21.891 13.188 20.031 1 90.5 153 ASP A CA 1
ATOM 1151 C C . ASP A 1 153 ? 21.391 14.625 20.031 1 90.5 153 ASP A C 1
ATOM 1153 O O . ASP A 1 153 ? 20.344 14.93 20.625 1 90.5 153 ASP A O 1
ATOM 1157 N N . GLY A 1 154 ? 22.141 15.445 19.391 1 85.25 154 GLY A N 1
ATOM 1158 C CA . GLY A 1 154 ? 21.703 16.828 19.25 1 85.25 154 GLY A CA 1
ATOM 1159 C C . GLY A 1 154 ? 20.406 16.984 18.5 1 85.25 154 GLY A C 1
ATOM 1160 O O . GLY A 1 154 ? 19.531 17.75 18.906 1 85.25 154 GLY A O 1
ATOM 1161 N N . LEU A 1 155 ? 20.312 16.25 17.422 1 88.5 155 LEU A N 1
ATOM 1162 C CA . LEU A 1 155 ? 19.094 16.312 16.625 1 88.5 155 LEU A CA 1
ATOM 1163 C C . LEU A 1 155 ? 17.922 15.695 17.359 1 88.5 155 LEU A C 1
ATOM 1165 O O . LEU A 1 155 ? 16.797 16.203 17.281 1 88.5 155 LEU A O 1
ATOM 1169 N N . LEU A 1 156 ? 18.172 14.617 18.078 1 90.94 156 LEU A N 1
ATOM 1170 C CA . LEU A 1 156 ? 17.125 13.969 18.859 1 90.94 156 LEU A CA 1
ATOM 1171 C C . LEU A 1 156 ? 16.562 14.914 19.906 1 90.94 156 LEU A C 1
ATOM 1173 O O . LEU A 1 156 ? 15.352 14.969 20.125 1 90.94 156 LEU A O 1
ATOM 1177 N N . SER A 1 157 ? 17.375 15.625 20.484 1 85.19 157 SER A N 1
ATOM 1178 C CA . SER A 1 157 ? 16.969 16.578 21.5 1 85.19 157 SER A CA 1
ATOM 1179 C C . SER A 1 157 ? 16.219 17.75 20.875 1 85.19 157 SER A C 1
ATOM 1181 O O . SER A 1 157 ? 15.164 18.156 21.375 1 85.19 157 SER A O 1
ATOM 1183 N N . ALA A 1 158 ? 16.719 18.203 19.797 1 82.25 158 ALA A N 1
ATOM 1184 C CA . ALA A 1 158 ? 16.125 19.375 19.141 1 82.25 158 ALA A CA 1
ATOM 1185 C C . ALA A 1 158 ? 14.719 19.047 18.609 1 82.25 158 ALA A C 1
ATOM 1187 O O . ALA A 1 158 ? 13.836 19.906 18.609 1 82.25 158 ALA A O 1
ATOM 1188 N N . PHE A 1 159 ? 14.602 17.844 18.203 1 88.5 159 PHE A N 1
ATOM 1189 C CA . PHE A 1 159 ? 13.328 17.469 17.609 1 88.5 159 PHE A CA 1
ATOM 1190 C C . PHE A 1 159 ? 12.438 16.766 18.641 1 88.5 159 PHE A C 1
ATOM 1192 O O . PHE A 1 159 ? 11.375 16.25 18.281 1 88.5 159 PHE A O 1
ATOM 1199 N N . GLY A 1 160 ? 12.852 16.719 19.906 1 83.81 160 GLY A N 1
ATOM 1200 C CA . GLY A 1 160 ? 12.039 16.156 20.984 1 83.81 160 GLY A CA 1
ATOM 1201 C C . GLY A 1 160 ? 11.82 14.664 20.844 1 83.81 160 GLY A C 1
ATOM 1202 O O . GLY A 1 160 ? 10.711 14.172 21.062 1 83.81 160 GLY A O 1
ATOM 1203 N N . LEU A 1 161 ? 12.805 13.953 20.344 1 88.94 161 LEU A N 1
ATOM 1204 C CA . LEU A 1 161 ? 12.68 12.523 20.078 1 88.94 161 LEU A CA 1
ATOM 1205 C C . LEU A 1 161 ? 13.555 11.719 21.031 1 88.94 161 LEU A C 1
ATOM 1207 O O . LEU A 1 161 ? 13.812 10.539 20.781 1 88.94 161 LEU A O 1
ATOM 1211 N N . GLN A 1 162 ? 14.008 12.344 22.062 1 87.69 162 GLN A N 1
ATOM 1212 C CA . GLN A 1 162 ? 14.922 11.68 22.984 1 87.69 162 GLN A CA 1
ATOM 1213 C C . GLN A 1 162 ? 14.266 10.453 23.625 1 87.69 162 GLN A C 1
ATOM 1215 O O . GLN A 1 162 ? 14.883 9.391 23.734 1 87.69 162 GLN A O 1
ATOM 1220 N N . ASN A 1 163 ? 13.039 10.562 24.016 1 83.81 163 ASN A N 1
ATOM 1221 C CA . ASN A 1 163 ? 12.328 9.461 24.672 1 83.81 163 ASN A CA 1
ATOM 1222 C C . ASN A 1 163 ? 11.992 8.352 23.672 1 83.81 163 ASN A C 1
ATOM 1224 O O . ASN A 1 163 ? 11.695 7.223 24.078 1 83.81 163 ASN A O 1
ATOM 1228 N N . GLN A 1 164 ? 12.07 8.656 22.406 1 87.75 164 GLN A N 1
ATOM 1229 C CA . GLN A 1 164 ? 11.703 7.684 21.375 1 87.75 164 GLN A CA 1
ATOM 1230 C C . GLN A 1 164 ? 12.93 7.207 20.609 1 87.75 164 GLN A C 1
ATOM 1232 O O . GLN A 1 164 ? 12.797 6.559 19.562 1 87.75 164 GLN A O 1
ATOM 1237 N N . ALA A 1 165 ? 14.062 7.496 21.094 1 93.56 165 ALA A N 1
ATOM 1238 C CA . ALA A 1 165 ? 15.297 7.199 20.375 1 93.56 165 ALA A CA 1
ATOM 1239 C C . ALA A 1 165 ? 15.406 5.711 20.062 1 93.56 165 ALA A C 1
ATOM 1241 O O . ALA A 1 165 ? 15.906 5.332 19 1 93.56 165 ALA A O 1
ATOM 1242 N N . ASN A 1 166 ? 14.914 4.855 20.922 1 92.44 166 ASN A N 1
ATOM 1243 C CA . ASN A 1 166 ? 15.047 3.416 20.734 1 92.44 166 ASN A CA 1
ATOM 1244 C C . ASN A 1 166 ? 13.719 2.783 20.328 1 92.44 166 ASN A C 1
ATOM 1246 O O . ASN A 1 166 ? 13.57 1.56 20.359 1 92.44 166 ASN A O 1
ATOM 1250 N N . THR A 1 167 ? 12.859 3.59 19.969 1 90.56 167 THR A N 1
ATOM 1251 C CA . THR A 1 167 ? 11.562 3.107 19.516 1 90.56 167 THR A CA 1
ATOM 1252 C C . THR A 1 167 ? 11.594 2.818 18.016 1 90.56 167 THR A C 1
ATOM 1254 O O . THR A 1 167 ? 12.258 3.527 17.25 1 90.56 167 THR A O 1
ATOM 1257 N N . LEU A 1 168 ? 10.914 1.767 17.625 1 92.75 168 LEU A N 1
ATOM 1258 C CA . LEU A 1 168 ? 10.828 1.432 16.203 1 92.75 168 LEU A CA 1
ATOM 1259 C C . LEU A 1 168 ? 9.984 2.459 15.453 1 92.75 168 LEU A C 1
ATOM 1261 O O . LEU A 1 168 ? 9.031 3.01 16 1 92.75 168 LEU A O 1
ATOM 1265 N N . ILE A 1 169 ? 10.359 2.756 14.227 1 93.56 169 ILE A N 1
ATOM 1266 C CA . ILE A 1 169 ? 9.562 3.637 13.383 1 93.56 169 ILE A CA 1
ATOM 1267 C C . ILE A 1 169 ? 8.172 3.051 13.195 1 93.56 169 ILE A C 1
ATOM 1269 O O . ILE A 1 169 ? 7.168 3.748 13.375 1 93.56 169 ILE A O 1
ATOM 1273 N N . GLY A 1 170 ? 8.117 1.768 12.891 1 88.31 170 GLY A N 1
ATOM 1274 C CA . GLY A 1 170 ? 6.836 1.089 12.797 1 88.31 170 GLY A CA 1
ATOM 1275 C C . GLY A 1 170 ? 6.637 0.36 11.484 1 88.31 170 GLY A C 1
ATOM 1276 O O . GLY A 1 170 ? 7.062 0.843 10.43 1 88.31 170 GLY A O 1
ATOM 1277 N N . THR A 1 171 ? 6.066 -0.792 11.523 1 83.19 171 THR A N 1
ATOM 1278 C CA . THR A 1 171 ? 5.68 -1.608 10.383 1 83.19 171 THR A CA 1
ATOM 1279 C C . THR A 1 171 ? 4.172 -1.855 10.383 1 83.19 171 THR A C 1
ATOM 1281 O O . THR A 1 171 ? 3.482 -1.521 11.344 1 83.19 171 THR A O 1
ATOM 1284 N N . PRO A 1 172 ? 3.59 -2.32 9.312 1 72.69 172 PRO A N 1
ATOM 1285 C CA . PRO A 1 172 ? 2.152 -2.605 9.289 1 72.69 172 PRO A CA 1
ATOM 1286 C C . PRO A 1 172 ? 1.737 -3.631 10.344 1 72.69 172 PRO A C 1
ATOM 1288 O O . PRO A 1 172 ? 0.589 -3.627 10.797 1 72.69 172 PRO A O 1
ATOM 1291 N N . ILE A 1 173 ? 2.58 -4.402 10.734 1 72.5 173 ILE A N 1
ATOM 1292 C CA . ILE A 1 173 ? 2.27 -5.465 11.688 1 72.5 173 ILE A CA 1
ATOM 1293 C C . ILE A 1 173 ? 2.607 -5 13.102 1 72.5 173 ILE A C 1
ATOM 1295 O O . ILE A 1 173 ? 1.908 -5.348 14.062 1 72.5 173 ILE A O 1
ATOM 1299 N N . ARG A 1 174 ? 3.633 -4.141 13.211 1 78.5 174 ARG A N 1
ATOM 1300 C CA . ARG A 1 174 ? 4.086 -3.637 14.5 1 78.5 174 ARG A CA 1
ATOM 1301 C C . ARG A 1 174 ? 4.074 -2.111 14.531 1 78.5 174 ARG A C 1
ATOM 1303 O O . ARG A 1 174 ? 4.961 -1.47 13.961 1 78.5 174 ARG A O 1
ATOM 1310 N N . LYS A 1 175 ? 3.174 -1.561 15.336 1 77.88 175 LYS A N 1
ATOM 1311 C CA . LYS A 1 175 ? 3.064 -0.107 15.422 1 77.88 175 LYS A CA 1
ATOM 1312 C C . LYS A 1 175 ? 4.25 0.488 16.172 1 77.88 175 LYS A C 1
ATOM 1314 O O . LYS A 1 175 ? 4.797 -0.145 17.078 1 77.88 175 LYS A O 1
ATOM 1319 N N . GLY A 1 176 ? 4.711 1.581 15.68 1 82.81 176 GLY A N 1
ATOM 1320 C CA . GLY A 1 176 ? 5.797 2.291 16.328 1 82.81 176 GLY A CA 1
ATOM 1321 C C . GLY A 1 176 ? 5.465 3.738 16.641 1 82.81 176 GLY A C 1
ATOM 1322 O O . GLY A 1 176 ? 4.5 4.016 17.359 1 82.81 176 GLY A O 1
ATOM 1323 N N . LEU A 1 177 ? 6.07 4.641 15.969 1 86.25 177 LEU A N 1
ATOM 1324 C CA . LEU A 1 177 ? 5.945 6.074 16.203 1 86.25 177 LEU A CA 1
ATOM 1325 C C . LEU A 1 177 ? 4.582 6.582 15.734 1 86.25 177 LEU A C 1
ATOM 1327 O O . LEU A 1 177 ? 3.953 5.977 14.867 1 86.25 177 LEU A O 1
ATOM 1331 N N . SER A 1 178 ? 4.145 7.594 16.453 1 79.62 178 SER A N 1
ATOM 1332 C CA . SER A 1 178 ? 2.971 8.305 15.953 1 79.62 178 SER A CA 1
ATOM 1333 C C . SER A 1 178 ? 3.277 9.031 14.648 1 79.62 178 SER A C 1
ATOM 1335 O O . SER A 1 178 ? 4.438 9.156 14.258 1 79.62 178 SER A O 1
ATOM 1337 N N . GLY A 1 179 ? 2.271 9.445 13.953 1 79.44 179 GLY A N 1
ATOM 1338 C CA . GLY A 1 179 ? 2.439 10.156 12.703 1 79.44 179 GLY A CA 1
ATOM 1339 C C . GLY A 1 179 ? 3.277 11.414 12.844 1 79.44 179 GLY A C 1
ATOM 1340 O O . GLY A 1 179 ? 4.168 11.664 12.023 1 79.44 179 GLY A O 1
ATOM 1341 N N . GLY A 1 180 ? 3.004 12.156 13.875 1 82.31 180 GLY A N 1
ATOM 1342 C CA . GLY A 1 180 ? 3.77 13.367 14.109 1 82.31 180 GLY A CA 1
ATOM 1343 C C . GLY A 1 180 ? 5.227 13.102 14.43 1 82.31 180 GLY A C 1
ATOM 1344 O O . GLY A 1 180 ? 6.109 13.836 13.984 1 82.31 180 GLY A O 1
ATOM 1345 N N . GLN A 1 181 ? 5.477 12.078 15.18 1 84.12 181 GLN A N 1
ATOM 1346 C CA . GLN A 1 181 ? 6.852 11.703 15.5 1 84.12 181 GLN A CA 1
ATOM 1347 C C . GLN A 1 181 ? 7.598 11.234 14.258 1 84.12 181 GLN A C 1
ATOM 1349 O O . GLN A 1 181 ? 8.773 11.555 14.07 1 84.12 181 GLN A O 1
ATOM 1354 N N . LYS A 1 182 ? 6.895 10.516 13.469 1 90.44 182 LYS A N 1
ATOM 1355 C CA . LYS A 1 182 ? 7.492 10.047 12.227 1 90.44 182 LYS A CA 1
ATOM 1356 C C . LYS A 1 182 ? 7.898 11.219 11.336 1 90.44 182 LYS A C 1
ATOM 1358 O O . LYS A 1 182 ? 8.961 11.195 10.711 1 90.44 182 LYS A O 1
ATOM 1363 N N . ARG A 1 183 ? 7.074 12.172 11.305 1 88.31 183 ARG A N 1
ATOM 1364 C CA . ARG A 1 183 ? 7.352 13.359 10.516 1 88.31 183 ARG A CA 1
ATOM 1365 C C . ARG A 1 183 ? 8.602 14.078 11.023 1 88.31 183 ARG A C 1
ATOM 1367 O O . ARG A 1 183 ? 9.43 14.531 10.227 1 88.31 183 ARG A O 1
ATOM 1374 N N . ARG A 1 184 ? 8.742 14.18 12.305 1 89.81 184 ARG A N 1
ATOM 1375 C CA . ARG A 1 184 ? 9.906 14.82 12.914 1 89.81 184 ARG A CA 1
ATOM 1376 C C . ARG A 1 184 ? 11.188 14.047 12.602 1 89.81 184 ARG A C 1
ATOM 1378 O O . ARG A 1 184 ? 12.219 14.641 12.289 1 89.81 184 ARG A O 1
ATOM 1385 N N . VAL A 1 185 ? 11.078 12.758 12.602 1 93.81 185 VAL A N 1
ATOM 1386 C CA . VAL A 1 185 ? 12.219 11.914 12.281 1 93.81 185 VAL A CA 1
ATOM 1387 C C . VAL A 1 185 ? 12.609 12.109 10.812 1 93.81 185 VAL A C 1
ATOM 1389 O O . VAL A 1 185 ? 13.797 12.141 10.477 1 93.81 185 VAL A O 1
ATOM 1392 N N . SER A 1 186 ? 11.625 12.203 9.953 1 93.12 186 SER A N 1
ATOM 1393 C CA . SER A 1 186 ? 11.875 12.375 8.523 1 93.12 186 SER A CA 1
ATOM 1394 C C . SER A 1 186 ? 12.664 13.648 8.25 1 93.12 186 SER A C 1
ATOM 1396 O O . SER A 1 186 ? 13.609 13.641 7.453 1 93.12 186 SER A O 1
ATOM 1398 N N . VAL A 1 187 ? 12.344 14.703 8.922 1 91.81 187 VAL A N 1
ATOM 1399 C CA . VAL A 1 187 ? 13.031 15.977 8.742 1 91.81 187 VAL A CA 1
ATOM 1400 C C . VAL A 1 187 ? 14.43 15.898 9.344 1 91.81 187 VAL A C 1
ATOM 1402 O O . VAL A 1 187 ? 15.414 16.312 8.719 1 91.81 187 VAL A O 1
ATOM 1405 N N . ALA A 1 188 ? 14.508 15.297 10.5 1 92.25 188 ALA A N 1
ATOM 1406 C CA . ALA A 1 188 ? 15.789 15.18 11.195 1 92.25 188 ALA A CA 1
ATOM 1407 C C . ALA A 1 188 ? 16.766 14.336 10.391 1 92.25 188 ALA A C 1
ATOM 1409 O O . ALA A 1 188 ? 17.969 14.656 10.32 1 92.25 188 ALA A O 1
ATOM 1410 N N . SER A 1 189 ? 16.281 13.297 9.812 1 92.69 189 SER A N 1
ATOM 1411 C CA . SER A 1 189 ? 17.125 12.367 9.078 1 92.69 189 SER A CA 1
ATOM 1412 C C . SER A 1 189 ? 17.703 13.023 7.82 1 92.69 189 SER A C 1
ATOM 1414 O O . SER A 1 189 ? 18.766 12.625 7.332 1 92.69 189 SER A O 1
ATOM 1416 N N . GLN A 1 190 ? 17.031 13.992 7.301 1 89.62 190 GLN A N 1
ATOM 1417 C CA . GLN A 1 190 ? 17.547 14.703 6.133 1 89.62 190 GLN A CA 1
ATOM 1418 C C . GLN A 1 190 ? 18.516 15.805 6.543 1 89.62 190 GLN A C 1
ATOM 1420 O O . GLN A 1 190 ? 19.453 16.125 5.812 1 89.62 190 GLN A O 1
ATOM 1425 N N . LEU A 1 191 ? 18.281 16.328 7.668 1 88 191 LEU A N 1
ATOM 1426 C CA . LEU A 1 191 ? 19.141 17.391 8.156 1 88 191 LEU A CA 1
ATOM 1427 C C . LEU A 1 191 ? 20.531 16.859 8.508 1 88 191 LEU A C 1
ATOM 1429 O O . LEU A 1 191 ? 21.531 17.578 8.375 1 88 191 LEU A O 1
ATOM 1433 N N . ILE A 1 192 ? 20.531 15.672 8.922 1 87.94 192 ILE A N 1
ATOM 1434 C CA . ILE A 1 192 ? 21.781 15.102 9.383 1 87.94 192 ILE A CA 1
ATOM 1435 C C . ILE A 1 192 ? 22.75 14.953 8.211 1 87.94 192 ILE A C 1
ATOM 1437 O O . ILE A 1 192 ? 23.953 14.82 8.406 1 87.94 192 ILE A O 1
ATOM 1441 N N . THR A 1 193 ? 22.219 14.938 6.973 1 85.38 193 THR A N 1
ATOM 1442 C CA . THR A 1 193 ? 23.047 14.766 5.785 1 85.38 193 THR A CA 1
ATOM 1443 C C . THR A 1 193 ? 23.766 16.062 5.438 1 85.38 193 THR A C 1
ATOM 1445 O O . THR A 1 193 ? 24.594 16.094 4.523 1 85.38 193 THR A O 1
ATOM 1448 N N . SER A 1 194 ? 23.531 17.125 6.117 1 82.06 194 SER A N 1
ATOM 1449 C CA . SER A 1 194 ? 24.172 18.422 5.984 1 82.06 194 SER A CA 1
ATOM 1450 C C . SER A 1 194 ? 24.016 18.969 4.566 1 82.06 194 SER A C 1
ATOM 1452 O O . SER A 1 194 ? 25.016 19.328 3.928 1 82.06 194 SER A O 1
ATOM 1454 N N . PRO A 1 195 ? 22.812 19.188 4.148 1 88.75 195 PRO A N 1
ATOM 1455 C CA . PRO A 1 195 ? 22.578 19.734 2.814 1 88.75 195 PRO A CA 1
ATOM 1456 C C . PRO A 1 195 ? 22.844 21.25 2.748 1 88.75 195 PRO A C 1
ATOM 1458 O O . PRO A 1 195 ? 22.875 21.922 3.783 1 88.75 195 PRO A O 1
ATOM 1461 N N . LYS A 1 196 ? 23.156 21.719 1.581 1 92.31 196 LYS A N 1
ATOM 1462 C CA . LYS A 1 196 ? 23.281 23.156 1.374 1 92.31 196 LYS A CA 1
ATOM 1463 C C . LYS A 1 196 ? 21.953 23.797 1.021 1 92.31 196 LYS A C 1
ATOM 1465 O O . LYS A 1 196 ? 21.734 24.984 1.267 1 92.31 196 LYS A O 1
ATOM 1470 N N . ILE A 1 197 ? 21.125 22.984 0.399 1 94.5 197 ILE A N 1
ATOM 1471 C CA . ILE A 1 197 ? 19.75 23.359 0.122 1 94.5 197 ILE A CA 1
ATOM 1472 C C . ILE A 1 197 ? 18.797 22.328 0.695 1 94.5 197 ILE A C 1
ATOM 1474 O O . ILE A 1 197 ? 18.938 21.125 0.428 1 94.5 197 ILE A O 1
ATOM 1478 N N . LEU A 1 198 ? 17.891 22.75 1.448 1 95.19 198 LEU A N 1
ATOM 1479 C CA . LEU A 1 198 ? 16.906 21.844 2.051 1 95.19 198 LEU A CA 1
ATOM 1480 C C . LEU A 1 198 ? 15.508 22.141 1.529 1 95.19 198 LEU A C 1
ATOM 1482 O O . LEU A 1 198 ? 15.008 23.266 1.674 1 95.19 198 LEU A O 1
ATOM 1486 N N . PHE A 1 199 ? 14.945 21.188 0.798 1 96.19 199 PHE A N 1
ATOM 1487 C CA . PHE A 1 199 ? 13.562 21.266 0.343 1 96.19 199 PHE A CA 1
ATOM 1488 C C . PHE A 1 199 ? 12.633 20.516 1.284 1 96.19 199 PHE A C 1
ATOM 1490 O O . PHE A 1 199 ? 12.836 19.328 1.54 1 96.19 199 PHE A O 1
ATOM 1497 N N . LEU A 1 200 ? 11.641 21.172 1.824 1 95.69 200 LEU A N 1
ATOM 1498 C CA . LEU A 1 200 ? 10.688 20.562 2.738 1 95.69 200 LEU A CA 1
ATOM 1499 C C . LEU A 1 200 ? 9.273 20.625 2.178 1 95.69 200 LEU A C 1
ATOM 1501 O O . LEU A 1 200 ? 8.711 21.719 2.051 1 95.69 200 LEU A O 1
ATOM 1505 N N . ASP A 1 201 ? 8.758 19.516 1.825 1 92.56 201 ASP A N 1
ATOM 1506 C CA . ASP A 1 201 ? 7.379 19.469 1.341 1 92.56 201 ASP A CA 1
ATOM 1507 C C . ASP A 1 201 ? 6.402 19.188 2.482 1 92.56 201 ASP A C 1
ATOM 1509 O O . ASP A 1 201 ? 6.207 18.047 2.871 1 92.56 201 ASP A O 1
ATOM 1513 N N . GLU A 1 202 ? 5.781 20.172 2.953 1 89.19 202 GLU A N 1
ATOM 1514 C CA . GLU A 1 202 ? 4.793 20.156 4.027 1 89.19 202 GLU A CA 1
ATOM 1515 C C . GLU A 1 202 ? 5.359 19.484 5.281 1 89.19 202 GLU A C 1
ATOM 1517 O O . GLU A 1 202 ? 4.766 18.547 5.809 1 89.19 202 GLU A O 1
ATOM 1522 N N . PRO A 1 203 ? 6.41 20.031 5.824 1 90.88 203 PRO A N 1
ATOM 1523 C CA . PRO A 1 203 ? 7.066 19.453 6.992 1 90.88 203 PRO A CA 1
ATOM 1524 C C . PRO A 1 203 ? 6.211 19.531 8.258 1 90.88 203 PRO A C 1
ATOM 1526 O O . PRO A 1 203 ? 6.465 18.812 9.227 1 90.88 203 PRO A O 1
ATOM 1529 N N . THR A 1 204 ? 5.219 20.438 8.266 1 88.06 204 THR A N 1
ATOM 1530 C CA . THR A 1 204 ? 4.434 20.656 9.484 1 88.06 204 THR A CA 1
ATOM 1531 C C . THR A 1 204 ? 3.104 19.906 9.406 1 88.06 204 THR A C 1
ATOM 1533 O O . THR A 1 204 ? 2.291 19.984 10.328 1 88.06 204 THR A O 1
ATOM 1536 N N . SER A 1 205 ? 2.904 19.266 8.32 1 81.31 205 SER A N 1
ATOM 1537 C CA . SER A 1 205 ? 1.647 18.531 8.18 1 81.31 205 SER A CA 1
ATOM 1538 C C . SER A 1 205 ? 1.525 17.438 9.234 1 81.31 205 SER A C 1
ATOM 1540 O O . SER A 1 205 ? 2.471 16.688 9.461 1 81.31 205 SER A O 1
ATOM 1542 N N . GLY A 1 206 ? 0.412 17.406 9.93 1 75.5 206 GLY A N 1
ATOM 1543 C CA . GLY A 1 206 ? 0.182 16.391 10.938 1 75.5 206 GLY A CA 1
ATOM 1544 C C . GLY A 1 206 ? 0.8 16.734 12.281 1 75.5 206 GLY A C 1
ATOM 1545 O O . GLY A 1 206 ? 0.742 15.93 13.211 1 75.5 206 GLY A O 1
ATOM 1546 N N . LEU A 1 207 ? 1.472 17.844 12.312 1 81.19 207 LEU A N 1
ATOM 1547 C CA . LEU A 1 207 ? 2.062 18.297 13.57 1 81.19 207 LEU A CA 1
ATOM 1548 C C . LEU A 1 207 ? 1.177 19.344 14.242 1 81.19 207 LEU A C 1
ATOM 1550 O O . LEU A 1 207 ? 0.477 20.094 13.562 1 81.19 207 LEU A O 1
ATOM 1554 N N . ASP A 1 208 ? 1.251 19.297 15.539 1 78.81 208 ASP A N 1
ATOM 1555 C CA . ASP A 1 208 ? 0.575 20.375 16.266 1 78.81 208 ASP A CA 1
ATOM 1556 C C . ASP A 1 208 ? 1.392 21.672 16.219 1 78.81 208 ASP A C 1
ATOM 1558 O O . ASP A 1 208 ? 2.523 21.672 15.727 1 78.81 208 ASP A O 1
ATOM 1562 N N . SER A 1 209 ? 0.861 22.703 16.672 1 78.81 209 SER A N 1
ATOM 1563 C CA . SER A 1 209 ? 1.468 24.031 16.562 1 78.81 209 SER A CA 1
ATOM 1564 C C . SER A 1 209 ? 2.787 24.094 17.328 1 78.81 209 SER A C 1
ATOM 1566 O O . SER A 1 209 ? 3.746 24.719 16.859 1 78.81 209 SER A O 1
ATOM 1568 N N . ALA A 1 210 ? 2.811 23.438 18.453 1 79.25 210 ALA A N 1
ATOM 1569 C CA . ALA A 1 210 ? 4.035 23.469 19.25 1 79.25 210 ALA A CA 1
ATOM 1570 C C . ALA A 1 210 ? 5.164 22.719 18.547 1 79.25 210 ALA A C 1
ATOM 1572 O O . ALA A 1 210 ? 6.293 23.203 18.469 1 79.25 210 ALA A O 1
ATOM 1573 N N . ALA A 1 211 ? 4.816 21.578 18.125 1 84.19 211 ALA A N 1
ATOM 1574 C CA . ALA A 1 211 ? 5.805 20.781 17.406 1 84.19 211 ALA A CA 1
ATOM 1575 C C . ALA A 1 211 ? 6.23 21.469 16.109 1 84.19 211 ALA A C 1
ATOM 1577 O O . ALA A 1 211 ? 7.414 21.453 15.75 1 84.19 211 ALA A O 1
ATOM 1578 N N . SER A 1 212 ? 5.25 22.016 15.438 1 88.38 212 SER A N 1
ATOM 1579 C CA . SER A 1 212 ? 5.547 22.719 14.195 1 88.38 212 SER A CA 1
ATOM 1580 C C . SER A 1 212 ? 6.516 23.875 14.445 1 88.38 212 SER A C 1
ATOM 1582 O O . SER A 1 212 ? 7.469 24.078 13.688 1 88.38 212 SER A O 1
ATOM 1584 N N . PHE A 1 213 ? 6.273 24.609 15.453 1 87.38 213 PHE A N 1
ATOM 1585 C CA . PHE A 1 213 ? 7.121 25.75 15.781 1 87.38 213 PHE A CA 1
ATOM 1586 C C . PHE A 1 213 ? 8.531 25.297 16.141 1 87.38 213 PHE A C 1
ATOM 1588 O O . PHE A 1 213 ? 9.516 25.859 15.656 1 87.38 213 PHE A O 1
ATOM 1595 N N . GLU A 1 214 ? 8.602 24.297 16.938 1 84.81 214 GLU A N 1
ATOM 1596 C CA . GLU A 1 214 ? 9.906 23.828 17.391 1 84.81 214 GLU A CA 1
ATOM 1597 C C . GLU A 1 214 ? 10.734 23.281 16.234 1 84.81 214 GLU A C 1
ATOM 1599 O O . GLU A 1 214 ? 11.93 23.547 16.141 1 84.81 214 GLU A O 1
ATOM 1604 N N . VAL A 1 215 ? 10.109 22.531 15.438 1 88.75 215 VAL A N 1
ATOM 1605 C CA . VAL A 1 215 ? 10.797 21.938 14.297 1 88.75 215 VAL A CA 1
ATOM 1606 C C . VAL A 1 215 ? 11.281 23.031 13.352 1 88.75 215 VAL A C 1
ATOM 1608 O O . VAL A 1 215 ? 12.453 23.062 12.977 1 88.75 215 VAL A O 1
ATOM 1611 N N . MET A 1 216 ? 10.422 23.953 13.039 1 92.88 216 MET A N 1
ATOM 1612 C CA . MET A 1 216 ? 10.773 25 12.078 1 92.88 216 MET A CA 1
ATOM 1613 C C . MET A 1 216 ? 11.742 26 12.695 1 92.88 216 MET A C 1
ATOM 1615 O O . MET A 1 216 ? 12.586 26.562 11.992 1 92.88 216 MET A O 1
ATOM 1619 N N . SER A 1 217 ? 11.602 26.203 13.992 1 91.94 217 SER A N 1
ATOM 1620 C CA . SER A 1 217 ? 12.547 27.078 14.68 1 91.94 217 SER A CA 1
ATOM 1621 C C . SER A 1 217 ? 13.961 26.516 14.625 1 91.94 217 SER A C 1
ATOM 1623 O O . SER A 1 217 ? 14.93 27.25 14.406 1 91.94 217 SER A O 1
ATOM 1625 N N . PHE A 1 218 ? 13.953 25.281 14.844 1 88.44 218 PHE A N 1
ATOM 1626 C CA . PHE A 1 218 ? 15.25 24.625 14.766 1 88.44 218 PHE A CA 1
ATOM 1627 C C . PHE A 1 218 ? 15.82 24.703 13.352 1 88.44 218 PHE A C 1
ATOM 1629 O O . PHE A 1 218 ? 17 25.016 13.172 1 88.44 218 PHE A O 1
ATOM 1636 N N . VAL A 1 219 ? 15.062 24.438 12.406 1 92 219 VAL A N 1
ATOM 1637 C CA . VAL A 1 219 ? 15.492 24.5 11.016 1 92 219 VAL A CA 1
ATOM 1638 C C . VAL A 1 219 ? 15.977 25.906 10.688 1 92 219 VAL A C 1
ATOM 1640 O O . VAL A 1 219 ? 17 26.078 10.023 1 92 219 VAL A O 1
ATOM 1643 N N . ARG A 1 220 ? 15.258 26.875 11.133 1 94.56 220 ARG A N 1
ATOM 1644 C CA . ARG A 1 220 ? 15.625 28.266 10.914 1 94.56 220 ARG A CA 1
ATOM 1645 C C . ARG A 1 220 ? 16.969 28.594 11.547 1 94.56 220 ARG A C 1
ATOM 1647 O O . ARG A 1 220 ? 17.828 29.219 10.922 1 94.56 220 ARG A O 1
ATOM 1654 N N . ASP A 1 221 ? 17.156 28.141 12.711 1 91.31 221 ASP A N 1
ATOM 1655 C CA . ASP A 1 221 ? 18.406 28.422 13.422 1 91.31 221 ASP A CA 1
ATOM 1656 C C . ASP A 1 221 ? 19.594 27.766 12.711 1 91.31 221 ASP A C 1
ATOM 1658 O O . ASP A 1 221 ? 20.656 28.375 12.578 1 91.31 221 ASP A O 1
ATOM 1662 N N . VAL A 1 222 ? 19.375 26.594 12.312 1 88.62 222 VAL A N 1
ATOM 1663 C CA . VAL A 1 222 ? 20.422 25.875 11.594 1 88.62 222 VAL A CA 1
ATOM 1664 C C . VAL A 1 222 ? 20.703 26.562 10.258 1 88.62 222 VAL A C 1
ATOM 1666 O O . VAL A 1 222 ? 21.859 26.688 9.844 1 88.62 222 VAL A O 1
ATOM 1669 N N . ALA A 1 223 ? 19.672 26.953 9.609 1 92.5 223 ALA A N 1
ATOM 1670 C CA . ALA A 1 223 ? 19.797 27.641 8.32 1 92.5 223 ALA A CA 1
ATOM 1671 C C . ALA A 1 223 ? 20.594 28.938 8.461 1 92.5 223 ALA A C 1
ATOM 1673 O O . ALA A 1 223 ? 21.484 29.219 7.652 1 92.5 223 ALA A O 1
ATOM 1674 N N . LYS A 1 224 ? 20.328 29.672 9.43 1 93 224 LYS A N 1
ATOM 1675 C CA . LYS A 1 224 ? 20.984 30.969 9.641 1 93 224 LYS A CA 1
ATOM 1676 C C . LYS A 1 224 ? 22.438 30.766 10.078 1 93 224 LYS A C 1
ATOM 1678 O O . LYS A 1 224 ? 23.344 31.438 9.578 1 93 224 LYS A O 1
ATOM 1683 N N . LYS A 1 225 ? 22.594 29.906 10.961 1 88.94 225 LYS A N 1
ATOM 1684 C CA . LYS A 1 225 ? 23.922 29.688 11.531 1 88.94 225 LYS A CA 1
ATOM 1685 C C . LYS A 1 225 ? 24.875 29.094 10.5 1 88.94 225 LYS A C 1
ATOM 1687 O O . LYS A 1 225 ? 26.047 29.469 10.438 1 88.94 225 LYS A O 1
ATOM 1692 N N . HIS A 1 226 ? 24.359 28.234 9.766 1 89.25 226 HIS A N 1
ATOM 1693 C CA . HIS A 1 226 ? 25.234 27.5 8.859 1 89.25 226 HIS A CA 1
ATOM 1694 C C . HIS A 1 226 ? 24.969 27.875 7.406 1 89.25 226 HIS A C 1
ATOM 1696 O O . HIS A 1 226 ? 25.438 27.219 6.484 1 89.25 226 HIS A O 1
ATOM 1702 N N . LYS A 1 227 ? 24.156 28.812 7.164 1 93.25 227 LYS A N 1
ATOM 1703 C CA . LYS A 1 227 ? 23.891 29.438 5.863 1 93.25 227 LYS A CA 1
ATOM 1704 C C . LYS A 1 227 ? 23.281 28.422 4.895 1 93.25 227 LYS A C 1
ATOM 1706 O O . LYS A 1 227 ? 23.734 28.297 3.754 1 93.25 227 LYS A O 1
ATOM 1711 N N . ILE A 1 228 ? 22.406 27.688 5.383 1 93.5 228 ILE A N 1
ATOM 1712 C CA . ILE A 1 228 ? 21.703 26.719 4.562 1 93.5 228 ILE A CA 1
ATOM 1713 C C . ILE A 1 228 ? 20.484 27.375 3.916 1 93.5 228 ILE A C 1
ATOM 1715 O O . ILE A 1 228 ? 19.812 28.203 4.539 1 93.5 228 ILE A O 1
ATOM 1719 N N . LEU A 1 229 ? 20.234 27.078 2.627 1 96.38 229 LEU A N 1
ATOM 1720 C CA . LEU A 1 229 ? 19.031 27.547 1.958 1 96.38 229 LEU A CA 1
ATOM 1721 C C . LEU A 1 229 ? 17.859 26.609 2.229 1 96.38 229 LEU A C 1
ATOM 1723 O O . LEU A 1 229 ? 18 25.391 2.086 1 96.38 229 LEU A O 1
ATOM 1727 N N . VAL A 1 230 ? 16.734 27.125 2.672 1 96.69 230 VAL A N 1
ATOM 1728 C CA . VAL A 1 230 ? 15.594 26.281 2.99 1 96.69 230 VAL A CA 1
ATOM 1729 C C . VAL A 1 230 ? 14.367 26.766 2.211 1 96.69 230 VAL A C 1
ATOM 1731 O O . VAL A 1 230 ? 14.031 27.953 2.23 1 96.69 230 VAL A O 1
ATOM 1734 N N . ILE A 1 231 ? 13.75 25.922 1.483 1 97.38 231 ILE A N 1
ATOM 1735 C CA . ILE A 1 231 ? 12.477 26.172 0.816 1 97.38 231 ILE A CA 1
ATOM 1736 C C . ILE A 1 231 ? 11.438 25.172 1.322 1 97.38 231 ILE A C 1
ATOM 1738 O O . ILE A 1 231 ? 11.578 23.969 1.139 1 97.38 231 ILE A O 1
ATOM 1742 N N . ALA A 1 232 ? 10.391 25.656 1.942 1 96.44 232 ALA A N 1
ATOM 1743 C CA . ALA A 1 232 ? 9.398 24.781 2.562 1 96.44 232 ALA A CA 1
ATOM 1744 C C . ALA A 1 232 ? 7.988 25.141 2.102 1 96.44 232 ALA A C 1
ATOM 1746 O O . ALA A 1 232 ? 7.629 26.312 2.037 1 96.44 232 ALA A O 1
ATOM 1747 N N . SER A 1 233 ? 7.262 24.172 1.666 1 94.44 233 SER A N 1
ATOM 1748 C CA . SER A 1 233 ? 5.836 24.375 1.435 1 94.44 233 SER A CA 1
ATOM 1749 C C . SER A 1 233 ? 5.043 24.25 2.73 1 94.44 233 SER A C 1
ATOM 1751 O O . SER A 1 233 ? 5.25 23.312 3.502 1 94.44 233 SER A O 1
ATOM 1753 N N . ILE A 1 234 ? 4.203 25.219 3.021 1 89.75 234 ILE A N 1
ATOM 1754 C CA . ILE A 1 234 ? 3.414 25.219 4.25 1 89.75 234 ILE A CA 1
ATOM 1755 C C . ILE A 1 234 ? 1.951 25.5 3.922 1 89.75 234 ILE A C 1
ATOM 1757 O O . ILE A 1 234 ? 1.648 26.422 3.148 1 89.75 234 ILE A O 1
ATOM 1761 N N . HIS A 1 235 ? 1.123 24.828 4.512 1 80.06 235 HIS A N 1
ATOM 1762 C CA . HIS A 1 235 ? -0.298 25.031 4.246 1 80.06 235 HIS A CA 1
ATOM 1763 C C . HIS A 1 235 ? -0.897 26.062 5.188 1 80.06 235 HIS A C 1
ATOM 1765 O O . HIS A 1 235 ? -1.496 27.047 4.738 1 80.06 235 HIS A O 1
ATOM 1771 N N . GLN A 1 236 ? -0.81 25.719 6.473 1 78.5 236 GLN A N 1
ATOM 1772 C CA . GLN A 1 236 ? -1.442 26.578 7.469 1 78.5 236 GLN A CA 1
ATOM 1773 C C . GLN A 1 236 ? -0.563 26.719 8.703 1 78.5 236 GLN A C 1
ATOM 1775 O O . GLN A 1 236 ? -0.877 26.172 9.766 1 78.5 236 GLN A O 1
ATOM 1780 N N . PRO A 1 237 ? 0.335 27.688 8.578 1 81.06 237 PRO A N 1
ATOM 1781 C CA . PRO A 1 237 ? 1.182 27.891 9.758 1 81.06 237 PRO A CA 1
ATOM 1782 C C . PRO A 1 237 ? 0.538 28.797 10.805 1 81.06 237 PRO A C 1
ATOM 1784 O O . PRO A 1 237 ? -0.323 29.609 10.477 1 81.06 237 PRO A O 1
ATOM 1787 N N . SER A 1 238 ? 0.916 28.531 12.039 1 81.12 238 SER A N 1
ATOM 1788 C CA . SER A 1 238 ? 0.58 29.516 13.078 1 81.12 238 SER A CA 1
ATOM 1789 C C . SER A 1 238 ? 1.302 30.828 12.852 1 81.12 238 SER A C 1
ATOM 1791 O O . SER A 1 238 ? 2.238 30.906 12.047 1 81.12 238 SER A O 1
ATOM 1793 N N . THR A 1 239 ? 0.874 31.859 13.492 1 81.56 239 THR A N 1
ATOM 1794 C CA . THR A 1 239 ? 1.503 33.188 13.352 1 81.56 239 THR A CA 1
ATOM 1795 C C . THR A 1 239 ? 2.971 33.125 13.766 1 81.56 239 THR A C 1
ATOM 1797 O O . THR A 1 239 ? 3.838 33.656 13.078 1 81.56 239 THR A O 1
ATOM 1800 N N . THR A 1 240 ? 3.217 32.375 14.852 1 82.44 240 THR A N 1
ATOM 1801 C CA . THR A 1 240 ? 4.578 32.281 15.359 1 82.44 240 THR A CA 1
ATOM 1802 C C . THR A 1 240 ? 5.473 31.5 14.398 1 82.44 240 THR A C 1
ATOM 1804 O O . THR A 1 240 ? 6.637 31.859 14.203 1 82.44 240 THR A O 1
ATOM 1807 N N . THR A 1 241 ? 4.953 30.5 13.906 1 88.88 241 THR A N 1
ATOM 1808 C CA . THR A 1 241 ? 5.723 29.703 12.961 1 88.88 241 THR A CA 1
ATOM 1809 C C . THR A 1 241 ? 5.949 30.469 11.656 1 88.88 241 THR A C 1
ATOM 1811 O O . THR A 1 241 ? 7.023 30.375 11.055 1 88.88 241 THR A O 1
ATOM 1814 N N . PHE A 1 242 ? 4.945 31.219 11.258 1 90.06 242 PHE A N 1
ATOM 1815 C CA . PHE A 1 242 ? 5.039 31.984 10.023 1 90.06 242 PHE A CA 1
ATOM 1816 C C . PHE A 1 242 ? 6.121 33.062 10.125 1 90.06 242 PHE A C 1
ATOM 1818 O O . PHE A 1 242 ? 6.824 33.344 9.156 1 90.06 242 PHE A O 1
ATOM 1825 N N . GLU A 1 243 ? 6.289 33.594 11.25 1 90.62 243 GLU A N 1
ATOM 1826 C CA . GLU A 1 243 ? 7.246 34.656 11.484 1 90.62 243 GLU A CA 1
ATOM 1827 C C . GLU A 1 243 ? 8.68 34.156 11.422 1 90.62 243 GLU A C 1
ATOM 1829 O O . GLU A 1 243 ? 9.625 34.938 11.312 1 90.62 243 GLU A O 1
ATOM 1834 N N . LEU A 1 244 ? 8.805 32.875 11.484 1 94.25 244 LEU A N 1
ATOM 1835 C CA . LEU A 1 244 ? 10.141 32.281 11.406 1 94.25 244 LEU A CA 1
ATOM 1836 C C . LEU A 1 244 ? 10.695 32.406 9.992 1 94.25 244 LEU A C 1
ATOM 1838 O O . LEU A 1 244 ? 11.914 32.281 9.789 1 94.25 244 LEU A O 1
ATOM 1842 N N . PHE A 1 245 ? 9.859 32.562 9.023 1 96.56 245 PHE A N 1
ATOM 1843 C CA . PHE A 1 245 ? 10.289 32.594 7.625 1 96.56 245 PHE A CA 1
ATOM 1844 C C . PHE A 1 245 ? 10.781 33.969 7.234 1 96.56 245 PHE A C 1
ATOM 1846 O O . PHE A 1 245 ? 10.266 35 7.719 1 96.56 245 PHE A O 1
ATOM 1853 N N . ASP A 1 246 ? 11.719 34 6.379 1 96.62 246 ASP A N 1
ATOM 1854 C CA . ASP A 1 246 ? 12.266 35.281 5.883 1 96.62 246 ASP A CA 1
ATOM 1855 C C . ASP A 1 246 ? 11.438 35.812 4.715 1 96.62 246 ASP A C 1
ATOM 1857 O O . ASP A 1 246 ? 11.188 37 4.621 1 96.62 246 ASP A O 1
ATOM 1861 N N . LYS A 1 247 ? 11.102 34.938 3.842 1 96.62 247 LYS A N 1
ATOM 1862 C CA . LYS A 1 247 ? 10.383 35.312 2.625 1 96.62 247 LYS A CA 1
ATOM 1863 C C . LYS A 1 247 ? 9.164 34.438 2.412 1 96.62 247 LYS A C 1
ATOM 1865 O O . LYS A 1 247 ? 9.102 33.312 2.953 1 96.62 247 LYS A O 1
ATOM 1870 N N . LEU A 1 248 ? 8.234 34.938 1.687 1 96.62 248 LEU A N 1
ATOM 1871 C CA . LEU A 1 248 ? 7.035 34.219 1.285 1 96.62 248 LEU A CA 1
ATOM 1872 C C . LEU A 1 248 ? 6.875 34.219 -0.232 1 96.62 248 LEU A C 1
ATOM 1874 O O . LEU A 1 248 ? 7.016 35.281 -0.866 1 96.62 248 LEU A O 1
ATOM 1878 N N . MET A 1 249 ? 6.707 33.125 -0.779 1 97 249 MET A N 1
ATOM 1879 C CA . MET A 1 249 ? 6.23 33 -2.152 1 97 249 MET A CA 1
ATOM 1880 C C . MET A 1 249 ? 4.797 32.469 -2.184 1 97 249 MET A C 1
ATOM 1882 O O . MET A 1 249 ? 4.535 31.344 -1.758 1 97 249 MET A O 1
ATOM 1886 N N . LEU A 1 250 ? 3.914 33.281 -2.645 1 96.62 250 LEU A N 1
ATOM 1887 C CA . LEU A 1 250 ? 2.492 32.938 -2.695 1 96.62 250 LEU A CA 1
ATOM 1888 C C . LEU A 1 250 ? 2.07 32.594 -4.113 1 96.62 250 LEU A C 1
ATOM 1890 O O . LEU A 1 250 ? 2.26 33.375 -5.047 1 96.62 250 LEU A O 1
ATOM 1894 N N . LEU A 1 251 ? 1.559 31.391 -4.25 1 95.38 251 LEU A N 1
ATOM 1895 C CA . LEU A 1 251 ? 1.136 30.875 -5.547 1 95.38 251 LEU A CA 1
ATOM 1896 C C . LEU A 1 251 ? -0.377 30.688 -5.594 1 95.38 251 LEU A C 1
ATOM 1898 O O . LEU A 1 251 ? -0.995 30.344 -4.582 1 95.38 251 LEU A O 1
ATOM 1902 N N . SER A 1 252 ? -0.927 30.969 -6.672 1 94 252 SER A N 1
ATOM 1903 C CA . SER A 1 252 ? -2.326 30.656 -6.945 1 94 252 SER A CA 1
ATOM 1904 C C . SER A 1 252 ? -2.539 30.312 -8.414 1 94 252 SER A C 1
ATOM 1906 O O . SER A 1 252 ? -2.062 31.016 -9.305 1 94 252 SER A O 1
ATOM 1908 N N . ARG A 1 253 ? -3.158 29.234 -8.672 1 90.5 253 ARG A N 1
ATOM 1909 C CA . ARG A 1 253 ? -3.455 28.734 -10.016 1 90.5 253 ARG A CA 1
ATOM 1910 C C . ARG A 1 253 ? -2.197 28.703 -10.875 1 90.5 253 ARG A C 1
ATOM 1912 O O . ARG A 1 253 ? -2.205 29.141 -12.023 1 90.5 253 ARG A O 1
ATOM 1919 N N . GLY A 1 254 ? -1.102 28.391 -10.273 1 91.94 254 GLY A N 1
ATOM 1920 C CA . GLY A 1 254 ? 0.135 28.156 -11 1 91.94 254 GLY A CA 1
ATOM 1921 C C . GLY A 1 254 ? 0.932 29.422 -11.25 1 91.94 254 GLY A C 1
ATOM 1922 O O . GLY A 1 254 ? 1.979 29.375 -11.898 1 91.94 254 GLY A O 1
ATOM 1923 N N . LYS A 1 255 ? 0.486 30.562 -10.789 1 95.06 255 LYS A N 1
ATOM 1924 C CA . LYS A 1 255 ? 1.161 31.844 -10.977 1 95.06 255 LYS A CA 1
ATOM 1925 C C . LYS A 1 255 ? 1.521 32.5 -9.633 1 95.06 255 LYS A C 1
ATOM 1927 O O . LYS A 1 255 ? 0.878 32.219 -8.617 1 95.06 255 LYS A O 1
ATOM 1932 N N . VAL A 1 256 ? 2.533 33.312 -9.695 1 96.56 256 VAL A N 1
ATOM 1933 C CA . VAL A 1 256 ? 2.992 33.969 -8.469 1 96.56 256 VAL A CA 1
ATOM 1934 C C . VAL A 1 256 ? 2.137 35.219 -8.188 1 96.56 256 VAL A C 1
ATOM 1936 O O . VAL A 1 256 ? 1.837 35.969 -9.102 1 96.56 256 VAL A O 1
ATOM 1939 N N . VAL A 1 257 ? 1.747 35.344 -6.973 1 96.69 257 VAL A N 1
ATOM 1940 C CA . VAL A 1 257 ? 0.962 36.5 -6.543 1 96.69 257 VAL A CA 1
ATOM 1941 C C . VAL A 1 257 ? 1.834 37.438 -5.711 1 96.69 257 VAL A C 1
ATOM 1943 O O . VAL A 1 257 ? 1.615 38.656 -5.699 1 96.69 257 VAL A O 1
ATOM 1946 N N . TYR A 1 258 ? 2.725 36.844 -5.008 1 96.56 258 TYR A N 1
ATOM 1947 C CA . TYR A 1 258 ? 3.643 37.594 -4.16 1 96.56 258 TYR A CA 1
ATOM 1948 C C . TYR A 1 258 ? 4.934 36.812 -3.928 1 96.56 258 TYR A C 1
ATOM 1950 O O . TYR A 1 258 ? 4.91 35.594 -3.773 1 96.56 258 TYR A O 1
ATOM 1958 N N . ASN A 1 259 ? 6.043 37.438 -3.961 1 97 259 ASN A N 1
ATOM 1959 C CA . ASN A 1 259 ? 7.359 36.906 -3.625 1 97 259 ASN A CA 1
ATOM 1960 C C . ASN A 1 259 ? 8.242 37.969 -2.973 1 97 259 ASN A C 1
ATOM 1962 O O . ASN A 1 259 ? 8.828 38.812 -3.66 1 97 259 ASN A O 1
ATOM 1966 N N . GLY A 1 260 ? 8.367 37.875 -1.681 1 95.44 260 GLY A N 1
ATOM 1967 C CA . GLY A 1 260 ? 9.117 38.906 -0.962 1 95.44 260 GLY A CA 1
ATOM 1968 C C . GLY A 1 260 ? 9.203 38.625 0.529 1 95.44 260 GLY A C 1
ATOM 1969 O O . GLY A 1 260 ? 8.828 37.562 0.998 1 95.44 260 GLY A O 1
ATOM 1970 N N . PRO A 1 261 ? 9.758 39.562 1.264 1 96 261 PRO A N 1
ATOM 1971 C CA . PRO A 1 261 ? 9.898 39.406 2.711 1 96 261 PRO A CA 1
ATOM 1972 C C . PRO A 1 261 ? 8.547 39.281 3.428 1 96 261 PRO A C 1
ATOM 1974 O O . PRO A 1 261 ? 7.598 40 3.057 1 96 261 PRO A O 1
ATOM 1977 N N . VAL A 1 262 ? 8.516 38.5 4.445 1 95.38 262 VAL A N 1
ATOM 1978 C CA . VAL A 1 262 ? 7.301 38.281 5.23 1 95.38 262 VAL A CA 1
ATOM 1979 C C . VAL A 1 262 ? 6.863 39.625 5.863 1 95.38 262 VAL A C 1
ATOM 1981 O O . VAL A 1 262 ? 5.664 39.875 5.992 1 95.38 262 VAL A O 1
ATOM 1984 N N . THR A 1 263 ? 7.742 40.531 6.172 1 92.62 263 THR A N 1
ATOM 1985 C CA . THR A 1 263 ? 7.465 41.781 6.848 1 92.62 263 THR A CA 1
ATOM 1986 C C . THR A 1 263 ? 6.793 42.781 5.895 1 92.62 263 THR A C 1
ATOM 1988 O O . THR A 1 263 ? 6.137 43.719 6.336 1 92.62 263 THR A O 1
ATOM 1991 N N . ALA A 1 264 ? 6.898 42.5 4.617 1 93.94 264 ALA A N 1
ATOM 1992 C CA . ALA A 1 264 ? 6.398 43.469 3.631 1 93.94 264 ALA A CA 1
ATOM 1993 C C . ALA A 1 264 ? 5.031 43.031 3.102 1 93.94 264 ALA A C 1
ATOM 1995 O O . ALA A 1 264 ? 4.434 43.719 2.275 1 93.94 264 ALA A O 1
ATOM 1996 N N . ILE A 1 265 ? 4.508 42 3.582 1 94 265 ILE A N 1
ATOM 1997 C CA . ILE A 1 265 ? 3.271 41.438 3.066 1 94 265 ILE A CA 1
ATOM 1998 C C . ILE A 1 265 ? 2.119 42.406 3.266 1 94 265 ILE A C 1
ATOM 2000 O O . ILE A 1 265 ? 1.364 42.688 2.33 1 94 265 ILE A O 1
ATOM 2004 N N . ASN A 1 266 ? 1.951 42.906 4.465 1 91.62 266 ASN A N 1
ATOM 2005 C CA . ASN A 1 266 ? 0.85 43.812 4.781 1 91.62 266 ASN A CA 1
ATOM 2006 C C . ASN A 1 266 ? 0.895 45.094 3.928 1 91.62 266 ASN A C 1
ATOM 2008 O O . ASN A 1 266 ? -0.139 45.562 3.447 1 91.62 266 ASN A O 1
ATOM 2012 N N . ASP A 1 267 ? 2.059 45.625 3.766 1 93 267 ASP A N 1
ATOM 2013 C CA . ASP A 1 267 ? 2.229 46.844 2.975 1 93 267 ASP A 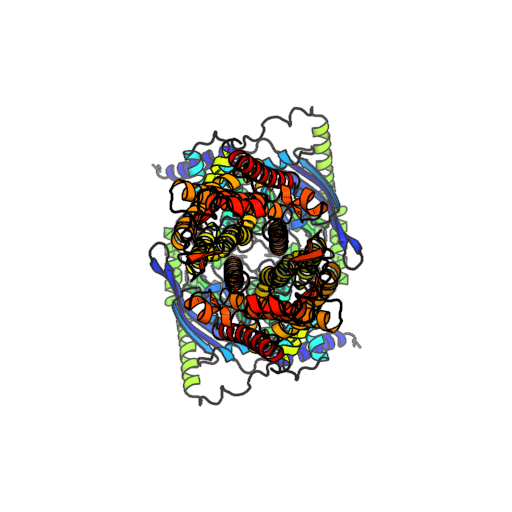CA 1
ATOM 2014 C C . ASP A 1 267 ? 1.902 46.594 1.504 1 93 267 ASP A C 1
ATOM 2016 O O . ASP A 1 267 ? 1.255 47.438 0.856 1 93 267 ASP A O 1
ATOM 2020 N N . TYR A 1 268 ? 2.318 45.531 1.005 1 94.62 268 TYR A N 1
ATOM 2021 C CA . TYR A 1 268 ? 2.107 45.188 -0.401 1 94.62 268 TYR A CA 1
ATOM 2022 C C . TYR A 1 268 ? 0.622 45.062 -0.712 1 94.62 268 TYR A C 1
ATOM 2024 O O . TYR A 1 268 ? 0.117 45.688 -1.647 1 94.62 268 TYR A O 1
ATOM 2032 N N . PHE A 1 269 ? -0.115 44.312 0.009 1 94.69 269 PHE A N 1
ATOM 2033 C CA . PHE A 1 269 ? -1.521 44.031 -0.275 1 94.69 269 PHE A CA 1
ATOM 2034 C C . PHE A 1 269 ? -2.381 45.25 0.082 1 94.69 269 PHE A C 1
ATOM 2036 O O . PHE A 1 269 ? -3.406 45.5 -0.556 1 94.69 269 PHE A O 1
ATOM 2043 N N . SER A 1 270 ? -1.948 45.969 1.113 1 93.44 270 SER A N 1
ATOM 2044 C CA . SER A 1 270 ? -2.66 47.188 1.43 1 93.44 270 SER A CA 1
ATOM 2045 C C . SER A 1 270 ? -2.598 48.188 0.27 1 93.44 270 SER A C 1
ATOM 2047 O O . SER A 1 270 ? -3.57 48.906 -0.006 1 93.44 270 SER A O 1
ATOM 2049 N N . GLN A 1 271 ? -1.482 48.312 -0.372 1 93.38 271 GLN A N 1
ATOM 2050 C CA . GLN A 1 271 ? -1.301 49.188 -1.52 1 93.38 271 GLN A CA 1
ATOM 2051 C C . GLN A 1 271 ? -2.188 48.75 -2.688 1 93.38 271 GLN A C 1
ATOM 2053 O O . GLN A 1 271 ? -2.564 49.594 -3.52 1 93.38 271 GLN A O 1
ATOM 2058 N N . LEU A 1 272 ? -2.533 47.531 -2.746 1 94.06 272 LEU A N 1
ATOM 2059 C CA . LEU A 1 272 ? -3.381 47 -3.814 1 94.06 272 LEU A CA 1
ATOM 2060 C C . LEU A 1 272 ? -4.855 47.125 -3.451 1 94.06 272 LEU A C 1
ATOM 2062 O O . LEU A 1 272 ? -5.73 46.812 -4.258 1 94.06 272 LEU A O 1
ATOM 2066 N N . GLY A 1 273 ? -5.148 47.531 -2.238 1 92.81 273 GLY A N 1
ATOM 2067 C CA . GLY A 1 273 ? -6.527 47.75 -1.839 1 92.81 273 GLY A CA 1
ATOM 2068 C C . GLY A 1 273 ? -7.074 46.656 -0.94 1 92.81 273 GLY A C 1
ATOM 2069 O O . GLY A 1 273 ? -8.266 46.656 -0.618 1 92.81 273 GLY A O 1
ATOM 2070 N N . TYR A 1 274 ? -6.215 45.75 -0.584 1 93.06 274 TYR A N 1
ATOM 2071 C CA . TYR A 1 274 ? -6.648 44.688 0.283 1 93.06 274 TYR A CA 1
ATOM 2072 C C . TYR A 1 274 ? -6.062 44.812 1.681 1 93.06 274 TYR A C 1
ATOM 2074 O O . TYR A 1 274 ? -4.988 44.281 1.968 1 93.06 274 TYR A O 1
ATOM 2082 N N . GLU A 1 275 ? -6.762 45.406 2.562 1 90.62 275 GLU A N 1
ATOM 2083 C CA . GLU A 1 275 ? -6.27 45.656 3.914 1 90.62 275 GLU A CA 1
ATOM 2084 C C . GLU A 1 275 ? -6.469 44.438 4.812 1 90.62 275 GLU A C 1
ATOM 2086 O O . GLU A 1 275 ? -7.512 43.781 4.754 1 90.62 275 GLU A O 1
ATOM 2091 N N . MET A 1 276 ? -5.453 44.156 5.465 1 86.31 276 MET A N 1
ATOM 2092 C CA . MET A 1 276 ? -5.523 43.031 6.398 1 86.31 276 MET A CA 1
ATOM 2093 C C . MET A 1 276 ? -6.195 43.438 7.703 1 86.31 276 MET A C 1
ATOM 2095 O O . MET A 1 276 ? -5.82 44.438 8.305 1 86.31 276 MET A O 1
ATOM 2099 N N . PRO A 1 277 ? -7.156 42.719 8.07 1 78.69 277 PRO A N 1
ATOM 2100 C CA . PRO A 1 277 ? -7.773 43.031 9.367 1 78.69 277 PRO A CA 1
ATOM 2101 C C . PRO A 1 277 ? -6.797 42.906 10.531 1 78.69 277 PRO A C 1
ATOM 2103 O O . PRO A 1 277 ? -5.832 42.125 10.453 1 78.69 277 PRO A O 1
ATOM 2106 N N . LEU A 1 278 ? -7.066 43.625 11.562 1 71.31 278 LEU A N 1
ATOM 2107 C CA . LEU A 1 278 ? -6.207 43.594 12.742 1 71.31 278 LEU A CA 1
ATOM 2108 C C . LEU A 1 278 ? -6.242 42.25 13.43 1 71.31 278 LEU A C 1
ATOM 2110 O O . LEU A 1 278 ? -7.289 41.594 13.477 1 71.31 278 LEU A O 1
ATOM 2114 N N . TYR A 1 279 ? -5.066 41.75 13.922 1 65.62 279 TYR A N 1
ATOM 2115 C CA . TYR A 1 279 ? -4.934 40.562 14.75 1 65.62 279 TYR A CA 1
ATOM 2116 C C . TYR A 1 279 ? -5.211 39.281 13.953 1 65.62 279 TYR A C 1
ATOM 2118 O O . TYR A 1 279 ? -5.766 38.312 14.477 1 65.62 279 TYR A O 1
ATOM 2126 N N . THR A 1 280 ? -5.016 39.438 12.719 1 73.81 280 THR A N 1
ATOM 2127 C CA . THR A 1 280 ? -5.164 38.281 11.867 1 73.81 280 THR A CA 1
ATOM 2128 C C . THR A 1 280 ? -3.801 37.719 11.445 1 73.81 280 THR A C 1
ATOM 2130 O O . THR A 1 280 ? -2.848 38.5 11.289 1 73.81 280 THR A O 1
ATOM 2133 N N . ASN A 1 281 ? -3.768 36.469 11.43 1 79.94 281 ASN A N 1
ATOM 2134 C CA . ASN A 1 281 ? -2.566 35.812 10.891 1 79.94 281 ASN A CA 1
ATOM 2135 C C . ASN A 1 281 ? -2.361 36.188 9.422 1 79.94 281 ASN A C 1
ATOM 2137 O O . ASN A 1 281 ? -3.217 35.875 8.578 1 79.94 281 ASN A O 1
ATOM 2141 N N . PRO A 1 282 ? -1.277 36.875 9.125 1 85.75 282 PRO A N 1
ATOM 2142 C CA . PRO A 1 282 ? -1.037 37.281 7.742 1 85.75 282 PRO A CA 1
ATOM 2143 C C . PRO A 1 282 ? -1.12 36.125 6.758 1 85.75 282 PRO A C 1
ATOM 2145 O O . PRO A 1 282 ? -1.613 36.281 5.641 1 85.75 282 PRO A O 1
ATOM 2148 N N . ALA A 1 283 ? -0.625 35 7.164 1 86.88 283 ALA A N 1
ATOM 2149 C CA . ALA A 1 283 ? -0.66 33.812 6.289 1 86.88 283 ALA A CA 1
ATOM 2150 C C . ALA A 1 283 ? -2.096 33.438 5.934 1 86.88 283 ALA A C 1
ATOM 2152 O O . ALA A 1 283 ? -2.393 33.125 4.781 1 86.88 283 ALA A O 1
ATOM 2153 N N . GLU A 1 284 ? -2.943 33.5 6.859 1 82.38 284 GLU A N 1
ATOM 2154 C CA . GLU A 1 284 ? -4.348 33.156 6.641 1 82.38 284 GLU A CA 1
ATOM 2155 C C . GLU A 1 284 ? -5.023 34.156 5.727 1 82.38 284 GLU A C 1
ATOM 2157 O O . GLU A 1 284 ? -5.828 33.812 4.867 1 82.38 284 GLU A O 1
ATOM 2162 N N . HIS A 1 285 ? -4.715 35.344 5.965 1 85.62 285 HIS A N 1
ATOM 2163 C CA . HIS A 1 285 ? -5.316 36.406 5.184 1 85.62 285 HIS A CA 1
ATOM 2164 C C . HIS A 1 285 ? -4.949 36.281 3.709 1 85.62 285 HIS A C 1
ATOM 2166 O O . HIS A 1 285 ? -5.816 36.406 2.838 1 85.62 285 HIS A O 1
ATOM 2172 N N . VAL A 1 286 ? -3.715 36.125 3.438 1 90 286 VAL A N 1
ATOM 2173 C CA . VAL A 1 286 ? -3.246 36.094 2.055 1 90 286 VAL A CA 1
ATOM 2174 C C . VAL A 1 286 ? -3.793 34.844 1.343 1 90 286 VAL A C 1
ATOM 2176 O O . VAL A 1 286 ? -4.043 34.875 0.135 1 90 286 VAL A O 1
ATOM 2179 N N . ILE A 1 287 ? -3.881 33.75 2.035 1 87.69 287 ILE A N 1
ATOM 2180 C CA . ILE A 1 287 ? -4.41 32.531 1.435 1 87.69 287 ILE A CA 1
ATOM 2181 C C . ILE A 1 287 ? -5.883 32.719 1.084 1 87.69 287 ILE A C 1
ATOM 2183 O O . ILE A 1 287 ? -6.344 32.281 0.035 1 87.69 287 ILE A O 1
ATOM 2187 N N . GLN A 1 288 ? -6.617 33.375 1.957 1 84.06 288 GLN A N 1
ATOM 2188 C CA . GLN A 1 288 ? -8.031 33.625 1.7 1 84.06 288 GLN A CA 1
ATOM 2189 C C . GLN A 1 288 ? -8.203 34.531 0.486 1 84.06 288 GLN A C 1
ATOM 2191 O O . GLN A 1 288 ? -9.148 34.375 -0.288 1 84.06 288 GLN A O 1
ATOM 2196 N N . LEU A 1 289 ? -7.32 35.438 0.409 1 87.69 289 LEU A N 1
ATOM 2197 C CA . LEU A 1 289 ? -7.383 36.375 -0.686 1 87.69 289 LEU A CA 1
ATOM 2198 C C . LEU A 1 289 ? -7.188 35.688 -2.031 1 87.69 289 LEU A C 1
ATOM 2200 O O . LEU A 1 289 ? -7.777 36.094 -3.033 1 87.69 289 LEU A O 1
ATOM 2204 N N . VAL A 1 290 ? -6.387 34.656 -2.066 1 90.25 290 VAL A N 1
ATOM 2205 C CA . VAL A 1 290 ? -6.012 34.062 -3.346 1 90.25 290 VAL A CA 1
ATOM 2206 C C . VAL A 1 290 ? -6.832 32.781 -3.588 1 90.25 290 VAL A C 1
ATOM 2208 O O . VAL A 1 290 ? -6.742 32.188 -4.656 1 90.25 290 VAL A O 1
ATOM 2211 N N . ASN A 1 291 ? -7.617 32.375 -2.637 1 85 291 ASN A N 1
ATOM 2212 C CA . ASN A 1 291 ? -8.438 31.156 -2.781 1 85 291 ASN A CA 1
ATOM 2213 C C . ASN A 1 291 ? -9.734 31.453 -3.521 1 85 291 ASN A C 1
ATOM 2215 O O . ASN A 1 291 ? -10.523 32.312 -3.092 1 85 291 ASN A O 1
ATOM 2219 N N . THR A 1 292 ? -10.07 30.734 -4.609 1 81.88 292 THR A N 1
ATOM 2220 C CA . THR A 1 292 ? -11.258 30.984 -5.422 1 81.88 292 THR A CA 1
ATOM 2221 C C . THR A 1 292 ? -12.242 29.828 -5.312 1 81.88 292 THR A C 1
ATOM 2223 O O . THR A 1 292 ? -13.352 29.891 -5.852 1 81.88 292 THR A O 1
ATOM 2226 N N . ASP A 1 293 ? -11.906 28.812 -4.598 1 76.62 293 ASP A N 1
ATOM 2227 C CA . ASP A 1 293 ? -12.711 27.594 -4.598 1 76.62 293 ASP A CA 1
ATOM 2228 C C . ASP A 1 293 ? -14.016 27.797 -3.836 1 76.62 293 ASP A C 1
ATOM 2230 O O . ASP A 1 293 ? -15.016 27.141 -4.117 1 76.62 293 ASP A O 1
ATOM 2234 N N . PHE A 1 294 ? -14.062 28.656 -2.881 1 75.75 294 PHE A N 1
ATOM 2235 C CA . PHE A 1 294 ? -15.203 28.75 -1.974 1 75.75 294 PHE A CA 1
ATOM 2236 C C . PHE A 1 294 ? -15.953 30.062 -2.172 1 75.75 294 PHE A C 1
ATOM 2238 O O . PHE A 1 294 ? -16.797 30.422 -1.356 1 75.75 294 PHE A O 1
ATOM 2245 N N . SER A 1 295 ? -15.641 30.703 -3.217 1 73.88 295 SER A N 1
ATOM 2246 C CA . SER A 1 295 ? -16.312 31.969 -3.428 1 73.88 295 SER A CA 1
ATOM 2247 C C . SER A 1 295 ? -17.719 31.766 -3.988 1 73.88 295 SER A C 1
ATOM 2249 O O . SER A 1 295 ? -17.938 30.875 -4.812 1 73.88 295 SER A O 1
ATOM 2251 N N . HIS A 1 296 ? -18.594 32.406 -3.342 1 68.69 296 HIS A N 1
ATOM 2252 C CA . HIS A 1 296 ? -19.984 32.375 -3.797 1 68.69 296 HIS A CA 1
ATOM 2253 C C . HIS A 1 296 ? -20.141 33.031 -5.164 1 68.69 296 HIS A C 1
ATOM 2255 O O . HIS A 1 296 ? -21.016 32.656 -5.941 1 68.69 296 HIS A O 1
ATOM 2261 N N . ASP A 1 297 ? -19.281 34.062 -5.355 1 75.25 297 ASP A N 1
ATOM 2262 C CA . ASP A 1 297 ? -19.266 34.75 -6.641 1 75.25 297 ASP A CA 1
ATOM 2263 C C . ASP A 1 297 ? -17.984 34.406 -7.41 1 75.25 297 ASP A C 1
ATOM 2265 O O . ASP A 1 297 ? -16.953 35.094 -7.238 1 75.25 297 ASP A O 1
ATOM 2269 N N . GLN A 1 298 ? -18.047 33.469 -8.18 1 76.12 298 GLN A N 1
ATOM 2270 C CA . GLN A 1 298 ? -16.891 33 -8.922 1 76.12 298 GLN A CA 1
ATOM 2271 C C . GLN A 1 298 ? -16.312 34.094 -9.82 1 76.12 298 GLN A C 1
ATOM 2273 O O . GLN A 1 298 ? -15.102 34.188 -9.992 1 76.12 298 GLN A O 1
ATOM 2278 N N . GLY A 1 299 ? -17.203 34.875 -10.383 1 78.81 299 GLY A N 1
ATOM 2279 C CA . GLY A 1 299 ? -16.75 35.969 -11.25 1 78.81 299 GLY A CA 1
ATOM 2280 C C . GLY A 1 299 ? -15.914 37 -10.516 1 78.81 299 GLY A C 1
ATOM 2281 O O . GLY A 1 299 ? -14.836 37.375 -10.977 1 78.81 299 GLY A O 1
ATOM 2282 N N . LYS A 1 300 ? -16.344 37.344 -9.352 1 84.94 300 LYS A N 1
ATOM 2283 C CA . LYS A 1 300 ? -15.641 38.375 -8.578 1 84.94 300 LYS A CA 1
ATOM 2284 C C . LYS A 1 300 ? -14.297 37.812 -8.078 1 84.94 300 LYS A C 1
ATOM 2286 O O . LYS A 1 300 ? -13.305 38.562 -8.047 1 84.94 300 LYS A O 1
ATOM 2291 N N . SER A 1 301 ? -14.305 36.656 -7.691 1 86.5 301 SER A N 1
ATOM 2292 C CA . SER A 1 301 ? -13.07 36.031 -7.199 1 86.5 301 SER A CA 1
ATOM 2293 C C . SER A 1 301 ? -12.055 35.875 -8.32 1 86.5 301 SER A C 1
ATOM 2295 O O . SER A 1 301 ? -10.852 36 -8.102 1 86.5 301 SER A O 1
ATOM 2297 N N . ALA A 1 302 ? -12.547 35.531 -9.484 1 87.75 302 ALA A N 1
ATOM 2298 C CA . ALA A 1 302 ? -11.656 35.406 -10.633 1 87.75 302 ALA A CA 1
ATOM 2299 C C . ALA A 1 302 ? -11.047 36.75 -11.008 1 87.75 302 ALA A C 1
ATOM 2301 O O . ALA A 1 302 ? -9.875 36.844 -11.383 1 87.75 302 ALA A O 1
ATOM 2302 N N . ASP A 1 303 ? -11.906 37.781 -10.898 1 90.88 303 ASP A N 1
ATOM 2303 C CA . ASP A 1 303 ? -11.422 39.125 -11.188 1 90.88 303 ASP A CA 1
ATOM 2304 C C . ASP A 1 303 ? -10.375 39.562 -10.172 1 90.88 303 ASP A C 1
ATOM 2306 O O . ASP A 1 303 ? -9.383 40.188 -10.531 1 90.88 303 ASP A O 1
ATOM 2310 N N . ARG A 1 304 ? -10.625 39.25 -8.969 1 91.94 304 ARG A N 1
ATOM 2311 C CA . ARG A 1 304 ? -9.672 39.594 -7.914 1 91.94 304 ARG A CA 1
ATOM 2312 C C . ARG A 1 304 ? -8.336 38.875 -8.156 1 91.94 304 ARG A C 1
ATOM 2314 O O . ARG A 1 304 ? -7.277 39.5 -8.023 1 91.94 304 ARG A O 1
ATOM 2321 N N . LEU A 1 305 ? -8.391 37.688 -8.5 1 92.88 305 LEU A N 1
ATOM 2322 C CA . LEU A 1 305 ? -7.172 36.938 -8.734 1 92.88 305 LEU A CA 1
ATOM 2323 C C . LEU A 1 305 ? -6.41 37.469 -9.945 1 92.88 305 LEU A C 1
ATOM 2325 O O . LEU A 1 305 ? -5.18 37.531 -9.93 1 92.88 305 LEU A O 1
ATOM 2329 N N . THR A 1 306 ? -7.152 37.812 -10.984 1 93.75 306 THR A N 1
ATOM 2330 C CA . THR A 1 306 ? -6.523 38.406 -12.164 1 93.75 306 THR A CA 1
ATOM 2331 C C . THR A 1 306 ? -5.848 39.719 -11.812 1 93.75 306 THR A C 1
ATOM 2333 O O . THR A 1 306 ? -4.75 40 -12.289 1 93.75 306 THR A O 1
ATOM 2336 N N . HIS A 1 307 ? -6.535 40.438 -11 1 94.81 307 HIS A N 1
ATOM 2337 C CA . HIS A 1 307 ? -5.953 41.688 -10.531 1 94.81 307 HIS A CA 1
ATOM 2338 C C . HIS A 1 307 ? -4.656 41.469 -9.766 1 94.81 307 HIS A C 1
ATOM 2340 O O . HIS A 1 307 ? -3.67 42.156 -9.961 1 94.81 307 HIS A O 1
ATOM 2346 N N . LEU A 1 308 ? -4.684 40.5 -8.945 1 95.62 308 LEU A N 1
ATOM 2347 C CA . LEU A 1 308 ? -3.516 40.188 -8.133 1 95.62 308 LEU A CA 1
ATOM 2348 C C . LEU A 1 308 ? -2.367 39.688 -9 1 95.62 308 LEU A C 1
ATOM 2350 O O . LEU A 1 308 ? -1.211 40.062 -8.781 1 95.62 308 LEU A O 1
ATOM 2354 N N . HIS A 1 309 ? -2.656 38.906 -9.992 1 95.31 309 HIS A N 1
ATOM 2355 C CA . HIS A 1 309 ? -1.642 38.375 -10.914 1 95.31 309 HIS A CA 1
ATOM 2356 C C . HIS A 1 309 ? -1.009 39.531 -11.719 1 95.31 309 HIS A C 1
ATOM 2358 O O . HIS A 1 309 ? 0.214 39.562 -11.859 1 95.31 309 HIS A O 1
ATOM 2364 N N . THR A 1 310 ? -1.851 40.375 -12.234 1 94.88 310 THR A N 1
ATOM 2365 C CA . THR A 1 310 ? -1.381 41.469 -13.07 1 94.88 310 THR A CA 1
ATOM 2366 C C . THR A 1 310 ? -0.573 42.469 -12.25 1 94.88 310 THR A C 1
ATOM 2368 O O . THR A 1 310 ? 0.439 42.969 -12.719 1 94.88 310 THR A O 1
ATOM 2371 N N . SER A 1 311 ? -1.073 42.688 -11.055 1 95.5 311 SER A N 1
ATOM 2372 C CA . SER A 1 311 ? -0.357 43.594 -10.172 1 95.5 311 SER A CA 1
ATOM 2373 C C . SER A 1 311 ? 1.031 43.062 -9.836 1 95.5 311 SER A C 1
ATOM 2375 O O . SER A 1 311 ? 1.991 43.844 -9.742 1 95.5 311 SER A O 1
ATOM 2377 N N . TRP A 1 312 ? 1.162 41.844 -9.602 1 95.56 312 TRP A N 1
ATOM 2378 C CA . TRP A 1 312 ? 2.465 41.25 -9.305 1 95.56 312 TRP A CA 1
ATOM 2379 C C . TRP A 1 312 ? 3.387 41.344 -10.516 1 95.56 312 TRP A C 1
ATOM 2381 O O . TRP A 1 312 ? 4.551 41.719 -10.391 1 95.56 312 TRP A O 1
ATOM 2391 N N . ALA A 1 313 ? 2.881 40.938 -11.68 1 93.44 313 ALA A N 1
ATOM 2392 C CA . ALA A 1 313 ? 3.68 40.906 -12.898 1 93.44 313 ALA A CA 1
ATOM 2393 C C . ALA A 1 313 ? 4.25 42.312 -13.195 1 93.44 313 ALA A C 1
ATOM 2395 O O . ALA A 1 313 ? 5.352 42.406 -13.734 1 93.44 313 ALA A O 1
ATOM 2396 N N . ASN A 1 314 ? 3.5 43.344 -12.734 1 93.19 314 ASN A N 1
ATOM 2397 C CA . ASN A 1 314 ? 3.904 44.719 -13.023 1 93.19 314 ASN A CA 1
ATOM 2398 C C . ASN A 1 314 ? 4.559 45.375 -11.812 1 93.19 314 ASN A C 1
ATOM 2400 O O . ASN A 1 314 ? 4.918 46.562 -11.852 1 93.19 314 ASN A O 1
ATOM 2404 N N . SER A 1 315 ? 4.773 44.656 -10.82 1 93.88 315 SER A N 1
ATOM 2405 C CA . SER A 1 315 ? 5.316 45.219 -9.586 1 93.88 315 SER A CA 1
ATOM 2406 C C . SER A 1 315 ? 6.82 45.438 -9.695 1 93.88 315 SER A C 1
ATOM 2408 O O . SER A 1 315 ? 7.496 44.781 -10.484 1 93.88 315 SER A O 1
ATOM 2410 N N . SER A 1 316 ? 7.367 46.344 -8.883 1 92 316 SER A N 1
ATOM 2411 C CA . SER A 1 316 ? 8.797 46.625 -8.828 1 92 316 SER A CA 1
ATOM 2412 C C . SER A 1 316 ? 9.562 45.438 -8.211 1 92 316 SER A C 1
ATOM 2414 O O . SER A 1 316 ? 10.711 45.188 -8.578 1 92 316 SER A O 1
ATOM 2416 N N . THR A 1 317 ? 8.93 44.781 -7.32 1 92.31 317 THR A N 1
ATOM 2417 C CA . THR A 1 317 ? 9.586 43.656 -6.664 1 92.31 317 THR A CA 1
ATOM 2418 C C . THR A 1 317 ? 9.836 42.531 -7.652 1 92.31 317 THR A C 1
ATOM 2420 O O . THR A 1 317 ? 10.891 41.906 -7.629 1 92.31 317 THR A O 1
ATOM 2423 N N . ALA A 1 318 ? 8.844 42.188 -8.453 1 93.62 318 ALA A N 1
ATOM 2424 C CA . ALA A 1 318 ? 9 41.156 -9.469 1 93.62 318 ALA A CA 1
ATOM 2425 C C . ALA A 1 318 ? 10.125 41.531 -10.445 1 93.62 318 ALA A C 1
ATOM 2427 O O . ALA A 1 318 ? 10.906 40.656 -10.836 1 93.62 318 ALA A O 1
ATOM 2428 N N . ALA A 1 319 ? 10.227 42.781 -10.805 1 93.12 319 ALA A N 1
ATOM 2429 C CA . ALA A 1 319 ? 11.273 43.25 -11.703 1 93.12 319 ALA A CA 1
ATOM 2430 C C . ALA A 1 319 ? 12.648 43.156 -11.047 1 93.12 319 ALA A C 1
ATOM 2432 O O . ALA A 1 319 ? 13.641 42.812 -11.703 1 93.12 319 ALA A O 1
ATOM 2433 N N . SER A 1 320 ? 12.664 43.469 -9.82 1 93.19 320 SER A N 1
ATOM 2434 C CA . SER A 1 320 ? 13.922 43.375 -9.078 1 93.19 320 SER A CA 1
ATOM 2435 C C . SER A 1 320 ? 14.43 41.969 -9 1 93.19 320 SER A C 1
ATOM 2437 O O . SER A 1 320 ? 15.641 41.719 -9.094 1 93.19 320 SER A O 1
ATOM 2439 N N . ILE A 1 321 ? 13.57 41.031 -8.75 1 93.56 321 ILE A N 1
ATOM 2440 C CA . ILE A 1 321 ? 13.953 39.625 -8.688 1 93.56 321 ILE A CA 1
ATOM 2441 C C . ILE A 1 321 ? 14.492 39.188 -10.047 1 93.56 321 ILE A C 1
ATOM 2443 O O . ILE A 1 321 ? 15.531 38.531 -10.117 1 93.56 321 ILE A O 1
ATOM 2447 N N . ALA A 1 322 ? 13.797 39.531 -11.109 1 92.12 322 ALA A N 1
ATOM 2448 C CA . ALA A 1 322 ? 14.234 39.188 -12.461 1 92.12 322 ALA A CA 1
ATOM 2449 C C . ALA A 1 322 ? 15.602 39.781 -12.766 1 92.12 322 ALA A C 1
ATOM 2451 O O . ALA A 1 322 ? 16.453 39.125 -13.383 1 92.12 322 ALA A O 1
ATOM 2452 N N . SER A 1 323 ? 15.789 41 -12.344 1 92.62 323 SER A N 1
ATOM 2453 C CA . SER A 1 323 ? 17.062 41.656 -12.57 1 92.62 323 SER A CA 1
ATOM 2454 C C . SER A 1 323 ? 18.188 41 -11.773 1 92.62 323 SER A C 1
ATOM 2456 O O . SER A 1 323 ? 19.312 40.875 -12.266 1 92.62 323 SER A O 1
ATOM 2458 N N . ARG A 1 324 ? 17.891 40.656 -10.594 1 92.19 324 ARG A N 1
ATOM 2459 C CA . ARG A 1 324 ? 18.875 40 -9.75 1 92.19 324 ARG A CA 1
ATOM 2460 C C . ARG A 1 324 ? 19.297 38.656 -10.359 1 92.19 324 ARG A C 1
ATOM 2462 O O . ARG A 1 324 ? 20.469 38.281 -10.281 1 92.19 324 ARG A O 1
ATOM 2469 N N . ILE A 1 325 ? 18.344 37.938 -10.836 1 92.69 325 ILE A N 1
ATOM 2470 C CA . ILE A 1 325 ? 18.625 36.656 -11.469 1 92.69 325 ILE A CA 1
ATOM 2471 C C . ILE A 1 325 ? 19.531 36.875 -12.68 1 92.69 325 ILE A C 1
ATOM 2473 O O . ILE A 1 325 ? 20.516 36.156 -12.875 1 92.69 325 ILE A O 1
ATOM 2477 N N . HIS A 1 326 ? 19.266 37.906 -13.461 1 90.25 326 HIS A N 1
ATOM 2478 C CA . HIS A 1 326 ? 20.047 38.219 -14.656 1 90.25 326 HIS A CA 1
ATOM 2479 C C . HIS A 1 326 ? 21.453 38.688 -14.297 1 90.25 326 HIS A C 1
ATOM 2481 O O . HIS A 1 326 ? 22.422 38.344 -14.969 1 90.25 326 HIS A O 1
ATOM 2487 N N . GLU A 1 327 ? 21.516 39.438 -13.297 1 90.56 327 GLU A N 1
ATOM 2488 C CA . GLU A 1 327 ? 22.812 39.969 -12.859 1 90.56 327 GLU A CA 1
ATOM 2489 C C . GLU A 1 327 ? 23.719 38.844 -12.359 1 90.56 327 GLU A C 1
ATOM 2491 O O . GLU A 1 327 ? 24.906 38.812 -12.664 1 90.56 327 GLU A O 1
ATOM 2496 N N . THR A 1 328 ? 23.172 38.031 -11.539 1 88.94 328 THR A N 1
ATOM 2497 C CA . THR A 1 328 ? 23.953 36.938 -10.992 1 88.94 328 THR A CA 1
ATOM 2498 C C . THR A 1 328 ? 24.359 35.969 -12.094 1 88.94 328 THR A C 1
ATOM 2500 O O . THR A 1 328 ? 25.453 35.406 -12.055 1 88.94 328 THR A O 1
ATOM 2503 N N . SER A 1 329 ? 23.453 35.75 -13 1 86.44 329 SER A N 1
ATOM 2504 C CA . SER A 1 329 ? 23.766 34.844 -14.125 1 86.44 329 SER A CA 1
ATOM 2505 C C . SER A 1 329 ? 24.875 35.438 -14.992 1 86.44 329 SER A C 1
ATOM 2507 O O . SER A 1 329 ? 25.75 34.688 -15.477 1 86.44 329 SER A O 1
ATOM 2509 N N . SER A 1 330 ? 24.875 36.719 -15.234 1 83 330 SER A N 1
ATOM 2510 C CA . SER A 1 330 ? 25.891 37.375 -16.031 1 83 330 SER A CA 1
ATOM 2511 C C . SER A 1 330 ? 27.234 37.438 -15.312 1 83 330 SER A C 1
ATOM 2513 O O . SER A 1 330 ? 28.281 37.312 -15.945 1 83 330 SER A O 1
ATOM 2515 N N . ALA A 1 331 ? 27.234 37.594 -14.102 1 78.75 331 ALA A N 1
ATOM 2516 C CA . ALA A 1 331 ? 28.469 37.625 -13.305 1 78.75 331 ALA A CA 1
ATOM 2517 C C . ALA A 1 331 ? 29.141 36.25 -13.297 1 78.75 331 ALA A C 1
ATOM 2519 O O . ALA A 1 331 ? 30.375 36.156 -13.305 1 78.75 331 ALA A O 1
ATOM 2520 N N . SER A 1 332 ? 28.422 35.25 -13.125 1 72.56 332 SER A N 1
ATOM 2521 C CA . SER A 1 332 ? 28.969 33.906 -13.086 1 72.56 332 SER A CA 1
ATOM 2522 C C . SER A 1 332 ? 29.531 33.5 -14.445 1 72.56 332 SER A C 1
ATOM 2524 O O . SER A 1 332 ? 30.516 32.75 -14.516 1 72.56 332 SER A O 1
ATOM 2526 N N . SER A 1 333 ? 28.906 33.875 -15.562 1 63 333 SER A N 1
ATOM 2527 C CA . SER A 1 333 ? 29.422 33.562 -16.906 1 63 333 SER A CA 1
ATOM 2528 C C . SER A 1 333 ? 30.797 34.188 -17.125 1 63 333 SER A C 1
ATOM 2530 O O . SER A 1 333 ? 31.578 33.719 -17.938 1 63 333 SER A O 1
ATOM 2532 N N . ALA A 1 334 ? 31.234 35.281 -16.422 1 53.16 334 ALA A N 1
ATOM 2533 C CA . ALA A 1 334 ? 32.531 35.938 -16.562 1 53.16 334 ALA A CA 1
ATOM 2534 C C . ALA A 1 334 ? 33.594 35.219 -15.75 1 53.16 334 ALA A C 1
ATOM 2536 O O . ALA A 1 334 ? 34.781 35.438 -15.945 1 53.16 334 ALA A O 1
ATOM 2537 N N . LEU A 1 335 ? 33.25 34.594 -14.695 1 51.22 335 LEU A N 1
ATOM 2538 C CA . LEU A 1 335 ? 34.25 33.875 -13.898 1 51.22 335 LEU A CA 1
ATOM 2539 C C . LEU A 1 335 ? 34.625 32.531 -14.555 1 51.22 335 LEU A C 1
ATOM 2541 O O . LEU A 1 335 ? 33.75 31.859 -15.125 1 51.22 335 LEU A O 1
ATOM 2545 N N . PRO A 1 336 ? 35.938 32.219 -14.992 1 42.75 336 PRO A N 1
ATOM 2546 C CA . PRO A 1 336 ? 36.375 30.969 -15.609 1 42.75 336 PRO A CA 1
ATOM 2547 C C . PRO A 1 336 ? 35.719 29.734 -14.977 1 42.75 336 PRO A C 1
ATOM 2549 O O . PRO A 1 336 ? 35.375 29.766 -13.789 1 42.75 336 PRO A O 1
ATOM 2552 N N . SER A 1 337 ? 35.062 28.859 -15.758 1 43.41 337 SER A N 1
ATOM 2553 C CA . SER A 1 337 ? 34.344 27.609 -15.562 1 43.41 337 SER A CA 1
ATOM 2554 C C . SER A 1 337 ? 34.969 26.781 -14.438 1 43.41 337 SER A C 1
ATOM 2556 O O . SER A 1 337 ? 34.406 25.766 -14.023 1 43.41 337 SER A O 1
ATOM 2558 N N . HIS A 1 338 ? 36.281 26.875 -14.203 1 38.62 338 HIS A N 1
ATOM 2559 C CA . HIS A 1 338 ? 37 25.938 -13.352 1 38.62 338 HIS A CA 1
ATOM 2560 C C . HIS A 1 338 ? 36.562 26.078 -11.898 1 38.62 338 HIS A C 1
ATOM 2562 O O . HIS A 1 338 ? 37 25.281 -11.047 1 38.62 338 HIS A O 1
ATOM 2568 N N . ALA A 1 339 ? 36.375 27.203 -11.398 1 39.72 339 ALA A N 1
ATOM 2569 C CA . ALA A 1 339 ? 36.219 27.469 -9.969 1 39.72 339 ALA A CA 1
ATOM 2570 C C . ALA A 1 339 ? 35 26.75 -9.398 1 39.72 339 ALA A C 1
ATOM 2572 O O . ALA A 1 339 ? 34.812 26.703 -8.188 1 39.72 339 ALA A O 1
ATOM 2573 N N . THR A 1 340 ? 34 26.641 -10.102 1 42.47 340 THR A N 1
ATOM 2574 C CA . THR A 1 340 ? 32.844 25.984 -9.539 1 42.47 340 THR A CA 1
ATOM 2575 C C . THR A 1 340 ? 33.125 24.516 -9.281 1 42.47 340 THR A C 1
ATOM 2577 O O . THR A 1 340 ? 32.219 23.75 -8.938 1 42.47 340 THR A O 1
ATOM 2580 N N . ALA A 1 341 ? 34.125 23.922 -10.062 1 39.06 341 ALA A N 1
ATOM 2581 C CA . ALA A 1 341 ? 34.406 22.484 -9.93 1 39.06 341 ALA A CA 1
ATOM 2582 C C . ALA A 1 341 ? 34.75 22.141 -8.484 1 39.06 341 ALA A C 1
ATOM 2584 O O . ALA A 1 341 ? 35.156 21 -8.195 1 39.06 341 ALA A O 1
ATOM 2585 N N . THR A 1 342 ? 35.469 22.969 -7.789 1 42.03 342 THR A N 1
ATOM 2586 C CA . THR A 1 342 ? 36.344 22.469 -6.746 1 42.03 342 THR A CA 1
ATOM 2587 C C . THR A 1 342 ? 35.625 21.469 -5.848 1 42.03 342 THR A C 1
ATOM 2589 O O . THR A 1 342 ? 36.094 20.359 -5.613 1 42.03 342 THR A O 1
ATOM 2592 N N . THR A 1 343 ? 35.344 21.891 -4.477 1 42.59 343 THR A N 1
ATOM 2593 C CA . THR A 1 343 ? 35.375 21 -3.334 1 42.59 343 THR A CA 1
ATOM 2594 C C . THR A 1 343 ? 34.188 20.031 -3.387 1 42.59 343 THR A C 1
ATOM 2596 O O . THR A 1 343 ? 33.031 20.469 -3.326 1 42.59 343 THR A O 1
ATOM 2599 N N . SER A 1 344 ? 34.312 19.109 -4.254 1 49.72 344 SER A N 1
ATOM 2600 C CA . SER A 1 344 ? 33.344 18 -4.25 1 49.72 344 SER A CA 1
ATOM 2601 C C . SER A 1 344 ? 32.812 17.75 -2.85 1 49.72 344 SER A C 1
ATOM 2603 O O . SER A 1 344 ? 33.562 17.609 -1.894 1 49.72 344 SER A O 1
ATOM 2605 N N . PRO A 1 345 ? 31.641 18.172 -2.621 1 55.94 345 PRO A N 1
ATOM 2606 C CA . PRO A 1 345 ? 31.109 17.844 -1.304 1 55.94 345 PRO A CA 1
ATOM 2607 C C . PRO A 1 345 ? 31.547 16.469 -0.809 1 55.94 345 PRO A C 1
ATOM 2609 O O . PRO A 1 345 ? 31.578 15.508 -1.582 1 55.94 345 PRO A O 1
ATOM 2612 N N . LYS A 1 346 ? 32.594 16.453 0.135 1 57.81 346 LYS A N 1
ATOM 2613 C CA . LYS A 1 346 ? 33.062 15.211 0.748 1 57.81 346 LYS A CA 1
ATOM 2614 C C . LYS A 1 346 ? 31.906 14.312 1.159 1 57.81 346 LYS A C 1
ATOM 2616 O O . LYS A 1 346 ? 31.078 14.695 2.004 1 57.81 346 LYS A O 1
ATOM 2621 N N . THR A 1 347 ? 31.422 13.5 0.239 1 72.44 347 THR A N 1
ATOM 2622 C CA . THR A 1 347 ? 30.406 12.492 0.5 1 72.44 347 THR A CA 1
ATOM 2623 C C . THR A 1 347 ? 31.031 11.234 1.104 1 72.44 347 THR A C 1
ATOM 2625 O O . THR A 1 347 ? 32.25 11.18 1.328 1 72.44 347 THR A O 1
ATOM 2628 N N . ALA A 1 348 ? 30.297 10.359 1.534 1 75.38 348 ALA A N 1
ATOM 2629 C CA . ALA A 1 348 ? 30.719 9.086 2.105 1 75.38 348 ALA A CA 1
ATOM 2630 C C . ALA A 1 348 ? 31.562 8.297 1.117 1 75.38 348 ALA A C 1
ATOM 2632 O O . ALA A 1 348 ? 31.438 8.453 -0.098 1 75.38 348 ALA A O 1
ATOM 2633 N N . ASN A 1 349 ? 32.5 7.559 1.643 1 79.75 349 ASN A N 1
ATOM 2634 C CA . ASN A 1 349 ? 33.344 6.684 0.832 1 79.75 349 ASN A CA 1
ATOM 2635 C C . ASN A 1 349 ? 32.531 5.664 0.06 1 79.75 349 ASN A C 1
ATOM 2637 O O . ASN A 1 349 ? 31.781 4.875 0.658 1 79.75 349 ASN A O 1
ATOM 2641 N N . PRO A 1 350 ? 32.594 5.699 -1.199 1 84.19 350 PRO A N 1
ATOM 2642 C CA . PRO A 1 350 ? 31.766 4.809 -2.021 1 84.19 350 PRO A CA 1
ATOM 2643 C C . PRO A 1 350 ? 32 3.334 -1.723 1 84.19 350 PRO A C 1
ATOM 2645 O O . PRO A 1 350 ? 31.141 2.496 -1.943 1 84.19 350 PRO A O 1
ATOM 2648 N N . LEU A 1 351 ? 33.125 3.02 -1.161 1 85 351 LEU A N 1
ATOM 2649 C CA . LEU A 1 351 ? 33.469 1.626 -0.884 1 85 351 LEU A CA 1
ATOM 2650 C C . LEU A 1 351 ? 32.75 1.14 0.376 1 85 351 LEU A C 1
ATOM 2652 O O . LEU A 1 351 ? 32.5 -0.056 0.523 1 85 351 LEU A O 1
ATOM 2656 N N . PHE A 1 352 ? 32.406 2.047 1.202 1 88.75 352 PHE A N 1
ATOM 2657 C CA . PHE A 1 352 ? 31.812 1.638 2.467 1 88.75 352 PHE A CA 1
ATOM 2658 C C . PHE A 1 352 ? 30.297 1.744 2.404 1 88.75 352 PHE A C 1
ATOM 2660 O O . PHE A 1 352 ? 29.594 1.257 3.295 1 88.75 352 PHE A O 1
ATOM 2667 N N . VAL A 1 353 ? 29.859 2.33 1.33 1 93.06 353 VAL A N 1
ATOM 2668 C CA . VAL A 1 353 ? 28.422 2.549 1.197 1 93.06 353 VAL A CA 1
ATOM 2669 C C . VAL A 1 353 ? 27.703 1.207 1.114 1 93.06 353 VAL A C 1
ATOM 2671 O O . VAL A 1 353 ? 26.734 0.964 1.85 1 93.06 353 VAL A O 1
ATOM 2674 N N . PRO A 1 354 ? 28.281 0.222 0.309 1 94.31 354 PRO A N 1
ATOM 2675 C CA . PRO A 1 354 ? 27.594 -1.073 0.262 1 94.31 354 PRO A CA 1
ATOM 2676 C C . PRO A 1 354 ? 27.625 -1.801 1.604 1 94.31 354 PRO A C 1
ATOM 2678 O O . PRO A 1 354 ? 26.656 -2.479 1.959 1 94.31 354 PRO A O 1
ATOM 2681 N N . LEU A 1 355 ? 28.656 -1.624 2.338 1 94.75 355 LEU A N 1
ATOM 2682 C CA . LEU A 1 355 ? 28.75 -2.279 3.639 1 94.75 355 LEU A CA 1
ATOM 2683 C C . LEU A 1 355 ? 27.719 -1.712 4.609 1 94.75 355 LEU A C 1
ATOM 2685 O O . LEU A 1 355 ? 27.156 -2.449 5.418 1 94.75 355 LEU A O 1
ATOM 2689 N N . THR A 1 356 ? 27.5 -0.403 4.555 1 94.75 356 THR A N 1
ATOM 2690 C CA . THR A 1 356 ? 26.484 0.236 5.395 1 94.75 356 THR A CA 1
ATOM 2691 C C . THR A 1 356 ? 25.094 -0.237 5.012 1 94.75 356 THR A C 1
ATOM 2693 O O . THR A 1 356 ? 24.266 -0.508 5.883 1 94.75 356 THR A O 1
ATOM 2696 N N . LEU A 1 357 ? 24.891 -0.333 3.738 1 96.62 357 LEU A N 1
ATOM 2697 C CA . LEU A 1 357 ? 23.594 -0.796 3.258 1 96.62 357 LEU A CA 1
ATOM 2698 C C . LEU A 1 357 ? 23.344 -2.246 3.662 1 96.62 357 LEU A C 1
ATOM 2700 O O . LEU A 1 357 ? 22.219 -2.621 4.008 1 96.62 357 LEU A O 1
ATOM 2704 N N . ILE A 1 358 ? 24.422 -3.086 3.588 1 96.69 358 ILE A N 1
ATOM 2705 C CA . ILE A 1 358 ? 24.312 -4.48 3.998 1 96.69 358 ILE A CA 1
ATOM 2706 C C . ILE A 1 358 ? 23.984 -4.559 5.488 1 96.69 358 ILE A C 1
ATOM 2708 O O . ILE A 1 358 ? 23.109 -5.336 5.895 1 96.69 358 ILE A O 1
ATOM 2712 N N . HIS A 1 359 ? 24.625 -3.746 6.246 1 95.75 359 HIS A N 1
ATOM 2713 C CA . HIS A 1 359 ? 24.359 -3.711 7.68 1 95.75 359 HIS A CA 1
ATOM 2714 C C . HIS A 1 359 ? 22.922 -3.311 7.973 1 95.75 359 HIS A C 1
ATOM 2716 O O . HIS A 1 359 ? 22.25 -3.947 8.789 1 95.75 359 HIS A O 1
ATOM 2722 N N . ARG A 1 360 ? 22.469 -2.293 7.336 1 95.06 360 ARG A N 1
ATOM 2723 C CA . ARG A 1 360 ? 21.094 -1.822 7.5 1 95.06 360 ARG A CA 1
ATOM 2724 C C . ARG A 1 360 ? 20.094 -2.898 7.09 1 95.06 360 ARG A C 1
ATOM 2726 O O . ARG A 1 360 ? 19.125 -3.145 7.801 1 95.06 360 ARG A O 1
ATOM 2733 N N . SER A 1 361 ? 20.375 -3.562 5.992 1 94.5 361 SER A N 1
ATOM 2734 C CA . SER A 1 361 ? 19.484 -4.59 5.477 1 94.5 361 SER A CA 1
ATOM 2735 C C . SER A 1 361 ? 19.484 -5.824 6.371 1 94.5 361 SER A C 1
ATOM 2737 O O . SER A 1 361 ? 18.484 -6.527 6.473 1 94.5 361 SER A O 1
ATOM 2739 N N . PHE A 1 362 ? 20.609 -6.086 6.977 1 94.56 362 PHE A N 1
ATOM 2740 C CA . PHE A 1 362 ? 20.703 -7.211 7.898 1 94.56 362 PHE A CA 1
ATOM 2741 C C . PHE A 1 362 ? 19.781 -6.996 9.102 1 94.56 362 PHE A C 1
ATOM 2743 O O . PHE A 1 362 ? 19.078 -7.918 9.523 1 94.56 362 PHE A O 1
ATOM 2750 N N . ILE A 1 363 ? 19.703 -5.746 9.617 1 94.19 363 ILE A N 1
ATOM 2751 C CA . ILE A 1 363 ? 18.828 -5.422 10.742 1 94.19 363 ILE A CA 1
ATOM 2752 C C . ILE A 1 363 ? 17.375 -5.527 10.312 1 94.19 363 ILE A C 1
ATOM 2754 O O . ILE A 1 363 ? 16.547 -6.09 11.039 1 94.19 363 ILE A O 1
ATOM 2758 N N . LYS A 1 364 ? 17.094 -4.996 9.164 1 92 364 LYS A N 1
ATOM 2759 C CA . LYS A 1 364 ? 15.742 -5.082 8.641 1 92 364 LYS A CA 1
ATOM 2760 C C . LYS A 1 364 ? 15.305 -6.535 8.461 1 92 364 LYS A C 1
ATOM 2762 O O . LYS A 1 364 ? 14.18 -6.895 8.789 1 92 364 LYS A O 1
ATOM 2767 N N . SER A 1 365 ? 16.234 -7.43 7.996 1 91.06 365 SER A N 1
ATOM 2768 C CA . SER A 1 365 ? 15.922 -8.812 7.656 1 91.06 365 SER A CA 1
ATOM 2769 C C . SER A 1 365 ? 15.609 -9.633 8.906 1 91.06 365 SER A C 1
ATOM 2771 O O . SER A 1 365 ? 14.727 -10.5 8.883 1 91.06 365 SER A O 1
ATOM 2773 N N . TYR A 1 366 ? 16.234 -9.422 9.938 1 89.5 366 TYR A N 1
ATOM 2774 C CA . TYR A 1 366 ? 16 -10.281 11.094 1 89.5 366 TYR A CA 1
ATOM 2775 C C . TYR A 1 366 ? 14.867 -9.734 11.961 1 89.5 366 TYR A C 1
ATOM 2777 O O . TYR A 1 366 ? 14.234 -10.477 12.703 1 89.5 366 TYR A O 1
ATOM 2785 N N . ARG A 1 367 ? 14.531 -8.344 11.875 1 88.12 367 ARG A N 1
ATOM 2786 C CA . ARG A 1 367 ? 13.492 -7.75 12.711 1 88.12 367 ARG A CA 1
ATOM 2787 C C . ARG A 1 367 ? 12.141 -7.758 11.992 1 88.12 367 ARG A C 1
ATOM 2789 O O . ARG A 1 367 ? 11.094 -7.852 12.633 1 88.12 367 ARG A O 1
ATOM 2796 N N . ASP A 1 368 ? 12.188 -7.617 10.719 1 85 368 ASP A N 1
ATOM 2797 C CA . ASP A 1 368 ? 10.953 -7.555 9.945 1 85 368 ASP A CA 1
ATOM 2798 C C . ASP A 1 368 ? 10.492 -8.945 9.523 1 85 368 ASP A C 1
ATOM 2800 O O . ASP A 1 368 ? 11.133 -9.594 8.688 1 85 368 ASP A O 1
ATOM 2804 N N . ILE A 1 369 ? 9.453 -9.414 9.984 1 81.38 369 ILE A N 1
ATOM 2805 C CA . ILE A 1 369 ? 8.93 -10.75 9.719 1 81.38 369 ILE A CA 1
ATOM 2806 C C . ILE A 1 369 ? 8.492 -10.852 8.25 1 81.38 369 ILE A C 1
ATOM 2808 O O . ILE A 1 369 ? 8.492 -11.938 7.672 1 81.38 369 ILE A O 1
ATOM 2812 N N . VAL A 1 370 ? 8.203 -9.719 7.66 1 76.75 370 VAL A N 1
ATOM 2813 C CA . VAL A 1 370 ? 7.707 -9.695 6.289 1 76.75 370 VAL A CA 1
ATOM 2814 C C . VAL A 1 370 ? 8.859 -9.938 5.316 1 76.75 370 VAL A C 1
ATOM 2816 O O . VAL A 1 370 ? 8.648 -10.438 4.207 1 76.75 370 VAL A O 1
ATOM 2819 N N . ALA A 1 371 ? 10.07 -9.664 5.715 1 76.44 371 ALA A N 1
ATOM 2820 C CA . ALA A 1 371 ? 11.219 -9.789 4.816 1 76.44 371 ALA A CA 1
ATOM 2821 C C . ALA A 1 371 ? 11.555 -11.258 4.562 1 76.44 371 ALA A C 1
ATOM 2823 O O . ALA A 1 371 ? 11.562 -11.711 3.416 1 76.44 371 ALA A O 1
ATOM 2824 N N . TYR A 1 372 ? 11.789 -12.047 5.629 1 86 372 TYR A N 1
ATOM 2825 C CA . TYR A 1 372 ? 12.188 -13.43 5.398 1 86 372 TYR A CA 1
ATOM 2826 C C . TYR A 1 372 ? 11.398 -14.375 6.293 1 86 372 TYR A C 1
ATOM 2828 O O . TYR A 1 372 ? 11.328 -15.578 6.02 1 86 372 TYR A O 1
ATOM 2836 N N . GLY A 1 373 ? 10.75 -13.867 7.332 1 86.81 373 GLY A N 1
ATOM 2837 C CA . GLY A 1 373 ? 10.039 -14.742 8.25 1 86.81 373 GLY A CA 1
ATOM 2838 C C . GLY A 1 373 ? 8.883 -15.477 7.594 1 86.81 373 GLY A C 1
ATOM 2839 O O . GLY A 1 373 ? 8.812 -16.703 7.652 1 86.81 373 GLY A O 1
ATOM 2840 N N . ILE A 1 374 ? 8.117 -14.766 6.949 1 85.69 374 ILE A N 1
ATOM 2841 C CA . ILE A 1 374 ? 6.961 -15.352 6.281 1 85.69 374 ILE A CA 1
ATOM 2842 C C . ILE A 1 374 ? 7.426 -16.297 5.18 1 85.69 374 ILE A C 1
ATOM 2844 O O . ILE A 1 374 ? 6.828 -17.359 4.965 1 85.69 374 ILE A O 1
ATOM 2848 N N . ARG A 1 375 ? 8.484 -15.977 4.555 1 89.75 375 ARG A N 1
ATOM 2849 C CA . ARG A 1 375 ? 9 -16.812 3.475 1 89.75 375 ARG A CA 1
ATOM 2850 C C . ARG A 1 375 ? 9.57 -18.125 4.012 1 89.75 375 ARG A C 1
ATOM 2852 O O . ARG A 1 375 ? 9.391 -19.172 3.4 1 89.75 375 ARG A O 1
ATOM 2859 N N . ILE A 1 376 ? 10.242 -18.031 5.125 1 92.62 376 ILE A N 1
ATOM 2860 C CA . ILE A 1 376 ? 10.766 -19.234 5.754 1 92.62 376 ILE A CA 1
ATOM 2861 C C . ILE A 1 376 ? 9.609 -20.172 6.113 1 92.62 376 ILE A C 1
ATOM 2863 O O . ILE A 1 376 ? 9.664 -21.375 5.828 1 92.62 376 ILE A O 1
ATOM 2867 N N . ALA A 1 377 ? 8.602 -19.625 6.641 1 91.25 377 ALA A N 1
ATOM 2868 C CA . ALA A 1 377 ? 7.434 -20.422 6.996 1 91.25 377 ALA A CA 1
ATOM 2869 C C . ALA A 1 377 ? 6.801 -21.047 5.754 1 91.25 377 ALA A C 1
ATOM 2871 O O . ALA A 1 377 ? 6.391 -22.203 5.77 1 91.25 377 ALA A O 1
ATOM 2872 N N . MET A 1 378 ? 6.742 -20.312 4.746 1 90 378 MET A N 1
ATOM 2873 C CA . MET A 1 378 ? 6.145 -20.766 3.49 1 90 378 MET A CA 1
ATOM 2874 C C . MET A 1 378 ? 6.945 -21.922 2.893 1 90 378 MET A C 1
ATOM 2876 O O . MET A 1 378 ? 6.371 -22.938 2.49 1 90 378 MET A O 1
ATOM 2880 N N . TYR A 1 379 ? 8.25 -21.859 2.873 1 92.81 379 TYR A N 1
ATOM 2881 C CA . TYR A 1 379 ? 9.086 -22.875 2.268 1 92.81 379 TYR A CA 1
ATOM 2882 C C . TYR A 1 379 ? 9.141 -24.125 3.143 1 92.81 379 TYR A C 1
ATOM 2884 O O . TYR A 1 379 ? 9.227 -25.25 2.635 1 92.81 379 TYR A O 1
ATOM 2892 N N . ILE A 1 380 ? 9.039 -23.922 4.438 1 93.88 380 ILE A N 1
ATOM 2893 C CA . ILE A 1 380 ? 8.953 -25.078 5.332 1 93.88 380 ILE A CA 1
ATOM 2894 C C . ILE A 1 380 ? 7.645 -25.812 5.098 1 93.88 380 ILE A C 1
ATOM 2896 O O . ILE A 1 380 ? 7.621 -27.047 5.031 1 93.88 380 ILE A O 1
ATOM 2900 N N . GLY A 1 381 ? 6.602 -25.031 4.992 1 92.19 381 GLY A N 1
ATOM 2901 C CA . GLY A 1 381 ? 5.332 -25.656 4.664 1 92.19 381 GLY A CA 1
ATOM 2902 C C . GLY A 1 381 ? 5.367 -26.422 3.363 1 92.19 381 GLY A C 1
ATOM 2903 O O . GLY A 1 381 ? 4.812 -27.531 3.275 1 92.19 381 GLY A O 1
ATOM 2904 N N . LEU A 1 382 ? 6.012 -25.938 2.393 1 91.38 382 LEU A N 1
ATOM 2905 C CA . LEU A 1 382 ? 6.152 -26.609 1.104 1 91.38 382 LEU A CA 1
ATOM 2906 C C . LEU A 1 382 ? 6.977 -27.875 1.241 1 91.38 382 LEU A C 1
ATOM 2908 O O . LEU A 1 382 ? 6.684 -28.891 0.592 1 91.38 382 LEU A O 1
ATOM 2912 N N . ALA A 1 383 ? 8.023 -27.75 2.047 1 94.69 383 ALA A N 1
ATOM 2913 C CA . ALA A 1 383 ? 8.875 -28.922 2.275 1 94.69 383 ALA A CA 1
ATOM 2914 C C . ALA A 1 383 ? 8.094 -30.047 2.924 1 94.69 383 ALA A C 1
ATOM 2916 O O . ALA A 1 383 ? 8.234 -31.219 2.531 1 94.69 383 ALA A O 1
ATOM 2917 N N . ILE A 1 384 ? 7.281 -29.703 3.826 1 93.69 384 ILE A N 1
ATOM 2918 C CA . ILE A 1 384 ? 6.469 -30.703 4.508 1 93.69 384 ILE A CA 1
ATOM 2919 C C . ILE A 1 384 ? 5.457 -31.297 3.531 1 93.69 384 ILE A C 1
ATOM 2921 O O . ILE A 1 384 ? 5.242 -32.5 3.512 1 93.69 384 ILE A O 1
ATOM 2925 N N . LEU A 1 385 ? 4.969 -30.469 2.764 1 91.38 385 LEU A N 1
ATOM 2926 C CA . LEU A 1 385 ? 4.012 -30.938 1.762 1 91.38 385 LEU A CA 1
ATOM 2927 C C . LEU A 1 385 ? 4.672 -31.906 0.789 1 91.38 385 LEU A C 1
ATOM 2929 O O . LEU A 1 385 ? 4.184 -33 0.589 1 91.38 385 LEU A O 1
ATOM 2933 N N . MET A 1 386 ? 5.754 -31.547 0.194 1 91.56 386 MET A N 1
ATOM 2934 C CA . MET A 1 386 ? 6.465 -32.406 -0.756 1 91.56 386 MET A CA 1
ATOM 2935 C C . MET A 1 386 ? 6.922 -33.688 -0.09 1 91.56 386 MET A C 1
ATOM 2937 O O . MET A 1 386 ? 6.773 -34.781 -0.66 1 91.56 386 MET A O 1
ATOM 2941 N N . GLY A 1 387 ? 7.387 -33.562 1.146 1 91.56 387 GLY A N 1
ATOM 2942 C CA . GLY A 1 387 ? 7.902 -34.719 1.857 1 91.56 387 GLY A CA 1
ATOM 2943 C C . GLY A 1 387 ? 6.824 -35.719 2.244 1 91.56 387 GLY A C 1
ATOM 2944 O O . GLY A 1 387 ? 7.09 -36.906 2.363 1 91.56 387 GLY A O 1
ATOM 2945 N N . THR A 1 388 ? 5.621 -35.25 2.383 1 91.25 388 THR A N 1
ATOM 2946 C CA . THR A 1 388 ? 4.562 -36.125 2.848 1 91.25 388 THR A CA 1
ATOM 2947 C C . THR A 1 388 ? 3.734 -36.625 1.673 1 91.25 388 THR A C 1
ATOM 2949 O O . THR A 1 388 ? 3.082 -37.688 1.774 1 91.25 388 THR A O 1
ATOM 2952 N N . VAL A 1 389 ? 3.756 -36 0.618 1 89.56 389 VAL A N 1
ATOM 2953 C CA . VAL A 1 389 ? 3.047 -36.469 -0.566 1 89.56 389 VAL A CA 1
ATOM 2954 C C . VAL A 1 389 ? 3.834 -37.594 -1.225 1 89.56 389 VAL A C 1
ATOM 2956 O O . VAL A 1 389 ? 3.268 -38.625 -1.578 1 89.56 389 VAL A O 1
ATOM 2959 N N . TRP A 1 390 ? 5.113 -37.406 -1.485 1 90.81 390 TRP A N 1
ATOM 2960 C CA . TRP A 1 390 ? 6.012 -38.438 -1.974 1 90.81 390 TRP A CA 1
ATOM 2961 C C . TRP A 1 390 ? 6.816 -39.031 -0.828 1 90.81 390 TRP A C 1
ATOM 2963 O O . TRP A 1 390 ? 8.047 -38.938 -0.799 1 90.81 390 TRP A O 1
ATOM 2973 N N . LEU A 1 391 ? 6.062 -39.688 0.041 1 89.44 391 LEU A N 1
ATOM 2974 C CA . LEU A 1 391 ? 6.656 -40.188 1.279 1 89.44 391 LEU A CA 1
ATOM 2975 C C . LEU A 1 391 ? 7.336 -41.531 1.062 1 89.44 391 LEU A C 1
ATOM 2977 O O . LEU A 1 391 ? 6.699 -42.5 0.612 1 89.44 391 LEU A O 1
ATOM 2981 N N . ARG A 1 392 ? 8.539 -41.688 1.382 1 86.88 392 ARG A N 1
ATOM 2982 C CA . ARG A 1 392 ? 9.336 -42.906 1.455 1 86.88 392 ARG A CA 1
ATOM 2983 C C . ARG A 1 392 ? 9.133 -43.75 0.214 1 86.88 392 ARG A C 1
ATOM 2985 O O . ARG A 1 392 ? 8.789 -44.938 0.32 1 86.88 392 ARG A O 1
ATOM 2992 N N . LEU A 1 393 ? 9.492 -43.219 -0.913 1 87.81 393 LEU A N 1
ATOM 2993 C CA . LEU A 1 393 ? 9.398 -43.938 -2.176 1 87.81 393 LEU A CA 1
ATOM 2994 C C . LEU A 1 393 ? 10.438 -45.031 -2.242 1 87.81 393 LEU A C 1
ATOM 2996 O O . LEU A 1 393 ? 11.617 -44.812 -1.945 1 87.81 393 LEU A O 1
ATOM 3000 N N . ASP A 1 394 ? 9.984 -46.156 -2.562 1 87.81 394 ASP A N 1
ATOM 3001 C CA . ASP A 1 394 ? 10.906 -47.281 -2.736 1 87.81 394 ASP A CA 1
ATOM 3002 C C . ASP A 1 394 ? 11.602 -47.219 -4.094 1 87.81 394 ASP A C 1
ATOM 3004 O O . ASP A 1 394 ? 11.016 -46.75 -5.074 1 87.81 394 ASP A O 1
ATOM 3008 N N . PRO A 1 395 ? 12.82 -47.594 -4.16 1 88.62 395 PRO A N 1
ATOM 3009 C CA . PRO A 1 395 ? 13.539 -47.562 -5.434 1 88.62 395 PRO A CA 1
ATOM 3010 C C . PRO A 1 395 ? 13.125 -48.688 -6.383 1 88.62 395 PRO A C 1
ATOM 3012 O O . PRO A 1 395 ? 13.93 -49.562 -6.703 1 88.62 395 PRO A O 1
ATOM 3015 N N . VAL A 1 396 ? 11.914 -48.625 -6.785 1 86.62 396 VAL A N 1
ATOM 3016 C CA . VAL A 1 396 ? 11.352 -49.562 -7.758 1 86.62 396 VAL A CA 1
ATOM 3017 C C . VAL A 1 396 ? 10.977 -48.812 -9.031 1 86.62 396 VAL A C 1
ATOM 3019 O O . VAL A 1 396 ? 10.828 -47.594 -9.023 1 86.62 396 VAL A O 1
ATOM 3022 N N . GLN A 1 397 ? 10.906 -49.562 -10.094 1 84.06 397 GLN A N 1
ATOM 3023 C CA . GLN A 1 397 ? 10.664 -48.938 -11.398 1 84.06 397 GLN A CA 1
ATOM 3024 C C . GLN A 1 397 ? 9.336 -48.188 -11.422 1 84.06 397 GLN A C 1
ATOM 3026 O O . GLN A 1 397 ? 9.219 -47.156 -12.086 1 84.06 397 GLN A O 1
ATOM 3031 N N . ALA A 1 398 ? 8.398 -48.656 -10.648 1 79.31 398 ALA A N 1
ATOM 3032 C CA . ALA A 1 398 ? 7.082 -48.031 -10.625 1 79.31 398 ALA A CA 1
ATOM 3033 C C . ALA A 1 398 ? 7.152 -46.594 -10.047 1 79.31 398 ALA A C 1
ATOM 3035 O O . ALA A 1 398 ? 6.316 -45.75 -10.359 1 79.31 398 ALA A O 1
ATOM 3036 N N . ASN A 1 399 ? 8.219 -46.344 -9.258 1 87.88 399 ASN A N 1
ATOM 3037 C CA . ASN A 1 399 ? 8.32 -45.062 -8.562 1 87.88 399 ASN A CA 1
ATOM 3038 C C . ASN A 1 399 ? 9.25 -44.094 -9.297 1 87.88 399 ASN A C 1
ATOM 3040 O O . ASN A 1 399 ? 9.508 -43 -8.82 1 87.88 399 ASN A O 1
ATOM 3044 N N . ILE A 1 400 ? 9.742 -44.469 -10.477 1 88 400 ILE A N 1
ATOM 3045 C CA . ILE A 1 400 ? 10.648 -43.594 -11.234 1 88 400 ILE A CA 1
ATOM 3046 C C . ILE A 1 400 ? 9.922 -42.312 -11.641 1 88 400 ILE A C 1
ATOM 3048 O O . ILE A 1 400 ? 10.469 -41.219 -11.516 1 88 400 ILE A O 1
ATOM 3052 N N . GLN A 1 401 ? 8.703 -42.5 -12.023 1 86.56 401 GLN A N 1
ATOM 3053 C CA . GLN A 1 401 ? 7.926 -41.312 -12.414 1 86.56 401 GLN A CA 1
ATOM 3054 C C . GLN A 1 401 ? 7.633 -40.438 -11.211 1 86.56 401 GLN A C 1
ATOM 3056 O O . GLN A 1 401 ? 7.625 -39.219 -11.32 1 86.56 401 GLN A O 1
ATOM 3061 N N . SER A 1 402 ? 7.398 -41.031 -10.094 1 89.38 402 SER A N 1
ATOM 3062 C CA . SER A 1 402 ? 7.133 -40.25 -8.875 1 89.38 402 SER A CA 1
ATOM 3063 C C . SER A 1 402 ? 8.352 -39.438 -8.453 1 89.38 402 SER A C 1
ATOM 3065 O O . SER A 1 402 ? 8.227 -38.312 -8.023 1 89.38 402 SER A O 1
ATOM 3067 N N . PHE A 1 403 ? 9.523 -40.062 -8.609 1 92.56 403 PHE A N 1
ATOM 3068 C CA . PHE A 1 403 ? 10.75 -39.344 -8.305 1 92.56 403 PHE A CA 1
ATOM 3069 C C . PHE A 1 403 ? 10.93 -38.156 -9.258 1 92.56 403 PHE A C 1
ATOM 3071 O O . PHE A 1 403 ? 11.289 -37.062 -8.828 1 92.56 403 PHE A O 1
ATOM 3078 N N . THR A 1 404 ? 10.648 -38.406 -10.523 1 92.06 404 THR A N 1
ATOM 3079 C CA . THR A 1 404 ? 10.781 -37.375 -11.531 1 92.06 404 THR A CA 1
ATOM 3080 C C . THR A 1 404 ? 9.812 -36.219 -11.258 1 92.06 404 THR A C 1
ATOM 3082 O O . THR A 1 404 ? 10.188 -35.031 -11.336 1 92.06 404 THR A O 1
ATOM 3085 N N . ASN A 1 405 ? 8.562 -36.562 -10.898 1 92.44 405 ASN A N 1
ATOM 3086 C CA . ASN A 1 405 ? 7.559 -35.562 -10.586 1 92.44 405 ASN A CA 1
ATOM 3087 C C . ASN A 1 405 ? 7.938 -34.75 -9.344 1 92.44 405 ASN A C 1
ATOM 3089 O O . ASN A 1 405 ? 7.73 -33.531 -9.297 1 92.44 405 ASN A O 1
ATOM 3093 N N . ALA A 1 406 ? 8.445 -35.438 -8.359 1 93.38 406 ALA A N 1
ATOM 3094 C CA . ALA A 1 406 ? 8.859 -34.75 -7.129 1 93.38 406 ALA A CA 1
ATOM 3095 C C . ALA A 1 406 ? 10 -33.781 -7.391 1 93.38 406 ALA A C 1
ATOM 3097 O O . ALA A 1 406 ? 10.023 -32.688 -6.836 1 93.38 406 ALA A O 1
ATOM 3098 N N . ILE A 1 407 ? 10.961 -34.219 -8.258 1 94.75 407 ILE A N 1
ATOM 3099 C CA . ILE A 1 407 ? 12.094 -33.344 -8.602 1 94.75 407 ILE A CA 1
ATOM 3100 C C . ILE A 1 407 ? 11.609 -32.094 -9.32 1 94.75 407 ILE A C 1
ATOM 3102 O O . ILE A 1 407 ? 12.031 -31 -9.008 1 94.75 407 ILE A O 1
ATOM 3106 N N . PHE A 1 408 ? 10.68 -32.312 -10.258 1 94 408 PHE A N 1
ATOM 3107 C CA . PHE A 1 408 ? 10.125 -31.172 -10.984 1 94 408 PHE A CA 1
ATOM 3108 C C . PHE A 1 408 ? 9.391 -30.219 -10.039 1 94 408 PHE A C 1
ATOM 3110 O O . PHE A 1 408 ? 9.586 -29.016 -10.086 1 94 408 PHE A O 1
ATOM 3117 N N . PHE A 1 409 ? 8.57 -30.781 -9.203 1 91.94 409 PHE A N 1
ATOM 3118 C CA . PHE A 1 409 ? 7.785 -29.984 -8.266 1 91.94 409 PHE A CA 1
ATOM 3119 C C . PHE A 1 409 ? 8.695 -29.188 -7.336 1 91.94 409 PHE A C 1
ATOM 3121 O O . PHE A 1 409 ? 8.484 -27.984 -7.133 1 91.94 409 PHE A O 1
ATOM 3128 N N . GLY A 1 410 ? 9.664 -29.844 -6.734 1 91.19 410 GLY A N 1
ATOM 3129 C CA . GLY A 1 410 ? 10.578 -29.172 -5.82 1 91.19 410 GLY A CA 1
ATOM 3130 C C . GLY A 1 410 ? 11.289 -27.984 -6.445 1 91.19 410 GLY A C 1
ATOM 3131 O O . GLY A 1 410 ? 11.344 -26.906 -5.852 1 91.19 410 GLY A O 1
ATOM 3132 N N . GLY A 1 411 ? 11.781 -28.156 -7.645 1 92.25 411 GLY A N 1
ATOM 3133 C CA . GLY A 1 411 ? 12.484 -27.078 -8.32 1 92.25 411 GLY A CA 1
ATOM 3134 C C . GLY A 1 411 ? 11.562 -25.984 -8.82 1 92.25 411 GLY A C 1
ATOM 3135 O O . GLY A 1 411 ? 11.812 -24.797 -8.594 1 92.25 411 GLY A O 1
ATOM 3136 N N . ALA A 1 412 ? 10.508 -26.359 -9.438 1 90.88 412 ALA A N 1
ATOM 3137 C CA . ALA A 1 412 ? 9.609 -25.422 -10.086 1 90.88 412 ALA A CA 1
ATOM 3138 C C . ALA A 1 412 ? 8.828 -24.609 -9.062 1 90.88 412 ALA A C 1
ATOM 3140 O O . ALA A 1 412 ? 8.695 -23.391 -9.188 1 90.88 412 ALA A O 1
ATOM 3141 N N . PHE A 1 413 ? 8.312 -25.234 -8.086 1 88.12 413 PHE A N 1
ATOM 3142 C CA . PHE A 1 413 ? 7.465 -24.516 -7.137 1 88.12 413 PHE A CA 1
ATOM 3143 C C . PHE A 1 413 ? 8.305 -23.656 -6.207 1 88.12 413 PHE A C 1
ATOM 3145 O O . PHE A 1 413 ? 7.832 -22.625 -5.719 1 88.12 413 PHE A O 1
ATOM 3152 N N . MET A 1 414 ? 9.477 -24.125 -5.879 1 89.31 414 MET A N 1
ATOM 3153 C CA . MET A 1 414 ? 10.375 -23.266 -5.121 1 89.31 414 MET A CA 1
ATOM 3154 C C . MET A 1 414 ? 10.625 -21.953 -5.859 1 89.31 414 MET A C 1
ATOM 3156 O O . MET A 1 414 ? 10.672 -20.891 -5.246 1 89.31 414 MET A O 1
ATOM 3160 N N . SER A 1 415 ? 10.836 -22.047 -7.121 1 91 415 SER A N 1
ATOM 3161 C CA . SER A 1 415 ? 11.07 -20.859 -7.941 1 91 415 SER A CA 1
ATOM 3162 C C . SER A 1 415 ? 9.82 -19.984 -8.016 1 91 415 SER A C 1
ATOM 3164 O O . SER A 1 415 ? 9.914 -18.766 -8.008 1 91 415 SER A O 1
ATOM 3166 N N . PHE A 1 416 ? 8.734 -20.609 -8.094 1 86.75 416 PHE A N 1
ATOM 3167 C CA . PHE A 1 416 ? 7.488 -19.859 -8.219 1 86.75 416 PHE A CA 1
ATOM 3168 C C . PHE A 1 416 ? 7.207 -19.062 -6.953 1 86.75 416 PHE A C 1
ATOM 3170 O O . PHE A 1 416 ? 6.719 -17.938 -7.02 1 86.75 416 PHE A O 1
ATOM 3177 N N . MET A 1 417 ? 7.477 -19.609 -5.844 1 88.12 417 MET A N 1
ATOM 3178 C CA . MET A 1 417 ? 7.176 -18.984 -4.562 1 88.12 417 MET A CA 1
ATOM 3179 C C . MET A 1 417 ? 8.07 -17.781 -4.316 1 88.12 417 MET A C 1
ATOM 3181 O O . MET A 1 417 ? 7.812 -16.984 -3.418 1 88.12 417 MET A O 1
ATOM 3185 N N . ALA A 1 418 ? 9.07 -17.625 -5.137 1 90.06 418 ALA A N 1
ATOM 3186 C CA . ALA A 1 418 ? 9.938 -16.453 -5.012 1 90.06 418 ALA A CA 1
ATOM 3187 C C . ALA A 1 418 ? 9.156 -15.172 -5.246 1 90.06 418 ALA A C 1
ATOM 3189 O O . ALA A 1 418 ? 9.633 -14.078 -4.914 1 90.06 418 ALA A O 1
ATOM 3190 N N . VAL A 1 419 ? 7.883 -15.281 -5.758 1 88.31 419 VAL A N 1
ATOM 3191 C CA . VAL A 1 419 ? 7.027 -14.125 -5.992 1 88.31 419 VAL A CA 1
ATOM 3192 C C . VAL A 1 419 ? 6.734 -13.422 -4.668 1 88.31 419 VAL A C 1
ATOM 3194 O O . VAL A 1 419 ? 6.492 -12.211 -4.641 1 88.31 419 VAL A O 1
ATOM 3197 N N . ALA A 1 420 ? 6.891 -14.125 -3.531 1 88.38 420 ALA A N 1
ATOM 3198 C CA . ALA A 1 420 ? 6.613 -13.57 -2.209 1 88.38 420 ALA A CA 1
ATOM 3199 C C . ALA A 1 420 ? 7.641 -12.508 -1.835 1 88.38 420 ALA A C 1
ATOM 3201 O O . ALA A 1 420 ? 7.438 -11.742 -0.885 1 88.38 420 ALA A O 1
ATOM 3202 N N . TYR A 1 421 ? 8.695 -12.414 -2.605 1 91.75 421 TYR A N 1
ATOM 3203 C CA . TYR A 1 421 ? 9.742 -11.438 -2.324 1 91.75 421 TYR A CA 1
ATOM 3204 C C . TYR A 1 421 ? 9.406 -10.078 -2.93 1 91.75 421 TYR A C 1
ATOM 3206 O O . TYR A 1 421 ? 9.984 -9.062 -2.553 1 91.75 421 TYR A O 1
ATOM 3214 N N . ILE A 1 422 ? 8.422 -9.922 -3.74 1 92.25 422 ILE A N 1
ATOM 3215 C CA . ILE A 1 422 ? 8.125 -8.734 -4.523 1 92.25 422 ILE A CA 1
ATOM 3216 C C . ILE A 1 422 ? 7.785 -7.57 -3.59 1 92.25 422 ILE A C 1
ATOM 3218 O O . ILE A 1 422 ? 8.359 -6.484 -3.703 1 92.25 422 ILE A O 1
ATOM 3222 N N . PRO A 1 423 ? 6.914 -7.805 -2.559 1 88.69 423 PRO A N 1
ATOM 3223 C CA . PRO A 1 423 ? 6.57 -6.668 -1.705 1 88.69 423 PRO A CA 1
ATOM 3224 C C . PRO A 1 423 ? 7.77 -6.129 -0.93 1 88.69 423 PRO A C 1
ATOM 3226 O O . PRO A 1 423 ? 7.938 -4.91 -0.81 1 88.69 423 PRO A O 1
ATOM 3229 N N . ALA A 1 424 ? 8.562 -6.957 -0.425 1 89.94 424 ALA A N 1
ATOM 3230 C CA . ALA A 1 424 ? 9.734 -6.527 0.327 1 89.94 424 ALA A CA 1
ATOM 3231 C C . ALA A 1 424 ? 10.719 -5.77 -0.566 1 89.94 424 ALA A C 1
ATOM 3233 O O . ALA A 1 424 ? 11.305 -4.77 -0.146 1 89.94 424 ALA A O 1
ATOM 3234 N N . PHE A 1 425 ? 10.898 -6.254 -1.795 1 93.81 425 PHE A N 1
ATOM 3235 C CA . PHE A 1 425 ? 11.812 -5.586 -2.713 1 93.81 425 PHE A CA 1
ATOM 3236 C C . PHE A 1 425 ? 11.258 -4.227 -3.129 1 93.81 425 PHE A C 1
ATOM 3238 O O . PHE A 1 425 ? 12.016 -3.258 -3.258 1 93.81 425 PHE A O 1
ATOM 3245 N N . LEU A 1 426 ? 9.992 -4.137 -3.402 1 92.25 426 LEU A N 1
ATOM 3246 C CA . LEU A 1 426 ? 9.391 -2.869 -3.807 1 92.25 426 LEU A CA 1
ATOM 3247 C C . LEU A 1 426 ? 9.508 -1.832 -2.695 1 92.25 426 LEU A C 1
ATOM 3249 O O . LEU A 1 426 ? 9.664 -0.639 -2.967 1 92.25 426 LEU A O 1
ATOM 3253 N N . GLU A 1 427 ? 9.375 -2.266 -1.461 1 90.5 427 GLU A N 1
ATOM 3254 C CA . GLU A 1 427 ? 9.609 -1.363 -0.337 1 90.5 427 GLU A CA 1
ATOM 3255 C C . GLU A 1 427 ? 11.039 -0.833 -0.339 1 90.5 427 GLU A C 1
ATOM 3257 O O . GLU A 1 427 ? 11.266 0.363 -0.147 1 90.5 427 GLU A O 1
ATOM 3262 N N . ASP A 1 428 ? 11.953 -1.736 -0.607 1 93.5 428 ASP A N 1
ATOM 3263 C CA . ASP A 1 428 ? 13.352 -1.332 -0.67 1 93.5 428 ASP A CA 1
ATOM 3264 C C . ASP A 1 428 ? 13.602 -0.4 -1.854 1 93.5 428 ASP A C 1
ATOM 3266 O O . ASP A 1 428 ? 14.406 0.534 -1.757 1 93.5 428 ASP A O 1
ATOM 3270 N N . LEU A 1 429 ? 12.953 -0.727 -2.934 1 94.44 429 LEU A N 1
ATOM 3271 C CA . LEU A 1 429 ? 13.109 0.088 -4.133 1 94.44 429 LEU A CA 1
ATOM 3272 C C . LEU A 1 429 ? 12.586 1.502 -3.904 1 94.44 429 LEU A C 1
ATOM 3274 O O . LEU A 1 429 ? 13.172 2.471 -4.398 1 94.44 429 LEU A O 1
ATOM 3278 N N . SER A 1 430 ? 11.531 1.642 -3.191 1 91.75 430 SER A N 1
ATOM 3279 C CA . SER A 1 430 ? 10.984 2.957 -2.887 1 91.75 430 SER A CA 1
ATOM 3280 C C . SER A 1 430 ? 11.945 3.777 -2.033 1 91.75 430 SER A C 1
ATOM 3282 O O . SER A 1 430 ? 12.141 4.969 -2.279 1 91.75 430 SER A O 1
ATOM 3284 N N . ILE A 1 431 ? 12.523 3.162 -1.054 1 92.19 431 ILE A N 1
ATOM 3285 C CA . ILE A 1 431 ? 13.508 3.82 -0.198 1 92.19 431 ILE A CA 1
ATOM 3286 C C . ILE A 1 431 ? 14.734 4.199 -1.02 1 92.19 431 ILE A C 1
ATOM 3288 O O . ILE A 1 431 ? 15.273 5.301 -0.873 1 92.19 431 ILE A O 1
ATOM 3292 N N . TYR A 1 432 ? 15.141 3.303 -1.93 1 94 432 TYR A N 1
ATOM 3293 C CA . TYR A 1 432 ? 16.281 3.543 -2.807 1 94 432 TYR A CA 1
ATOM 3294 C C . TYR A 1 432 ? 16.031 4.758 -3.695 1 94 432 TYR A C 1
ATOM 3296 O O . TYR A 1 432 ? 16.922 5.605 -3.855 1 94 432 TYR A O 1
ATOM 3304 N N . THR A 1 433 ? 14.891 4.863 -4.277 1 91.06 433 THR A N 1
ATOM 3305 C CA . THR A 1 433 ? 14.57 5.961 -5.188 1 91.06 433 THR A CA 1
ATOM 3306 C C . THR A 1 433 ? 14.656 7.305 -4.469 1 91.06 433 THR A C 1
ATOM 3308 O O . THR A 1 433 ? 15.18 8.273 -5.023 1 91.06 433 THR A O 1
ATOM 3311 N N . LYS A 1 434 ? 14.227 7.344 -3.248 1 89 434 LYS A N 1
ATOM 3312 C CA . LYS A 1 434 ? 14.281 8.578 -2.465 1 89 434 LYS A CA 1
ATOM 3313 C C . LYS A 1 434 ? 15.719 8.914 -2.076 1 89 434 LYS A C 1
ATOM 3315 O O . LYS A 1 434 ? 16.141 10.07 -2.189 1 89 434 LYS A O 1
ATOM 3320 N N . GLU A 1 435 ? 16.406 7.902 -1.664 1 90.5 435 GLU A N 1
ATOM 3321 C CA . GLU A 1 435 ? 17.781 8.133 -1.221 1 90.5 435 GLU A CA 1
ATOM 3322 C C . GLU A 1 435 ? 18.688 8.453 -2.4 1 90.5 435 GLU A C 1
ATOM 3324 O O . GLU A 1 435 ? 19.641 9.234 -2.266 1 90.5 435 GLU A O 1
ATOM 3329 N N . ARG A 1 436 ? 18.391 7.84 -3.506 1 90 436 ARG A N 1
ATOM 3330 C CA . ARG A 1 436 ? 19.156 8.164 -4.707 1 90 436 ARG A CA 1
ATOM 3331 C C . ARG A 1 436 ? 18.875 9.594 -5.156 1 90 436 ARG A C 1
ATOM 3333 O O . ARG A 1 436 ? 19.797 10.305 -5.57 1 90 436 ARG A O 1
ATOM 3340 N N . ALA A 1 437 ? 17.641 9.984 -5.074 1 87.38 437 ALA A N 1
ATOM 3341 C CA . ALA A 1 437 ? 17.266 11.344 -5.445 1 87.38 437 ALA A CA 1
ATOM 3342 C C . ALA A 1 437 ? 17.922 12.367 -4.52 1 87.38 437 ALA A C 1
ATOM 3344 O O . ALA A 1 437 ? 18.125 13.523 -4.906 1 87.38 437 ALA A O 1
ATOM 3345 N N . ASN A 1 438 ? 18.266 11.883 -3.328 1 88.94 438 ASN A N 1
ATOM 3346 C CA . ASN A 1 438 ? 18.953 12.758 -2.379 1 88.94 438 ASN A CA 1
ATOM 3347 C C . ASN A 1 438 ? 20.469 12.609 -2.465 1 88.94 438 ASN A C 1
ATOM 3349 O O . ASN A 1 438 ? 21.188 13.109 -1.607 1 88.94 438 ASN A O 1
ATOM 3353 N N . GLY A 1 439 ? 20.953 11.805 -3.402 1 86.44 439 GLY A N 1
ATOM 3354 C CA . GLY A 1 439 ? 22.375 11.719 -3.715 1 86.44 439 GLY A CA 1
ATOM 3355 C C . GLY A 1 439 ? 23.156 10.883 -2.719 1 86.44 439 GLY A C 1
ATOM 3356 O O . GLY A 1 439 ? 24.359 11.055 -2.578 1 86.44 439 GLY A O 1
ATOM 3357 N N . LEU A 1 440 ? 22.547 10.039 -2.012 1 88.56 440 LEU A N 1
ATOM 3358 C CA . LEU A 1 440 ? 23.234 9.266 -0.977 1 88.56 440 LEU A CA 1
ATOM 3359 C C . LEU A 1 440 ? 24.031 8.117 -1.59 1 88.56 440 LEU A C 1
ATOM 3361 O O . LEU A 1 440 ? 25.172 7.863 -1.184 1 88.56 440 LEU A O 1
ATOM 3365 N N . TYR A 1 441 ? 23.422 7.332 -2.488 1 90.81 441 TYR A N 1
ATOM 3366 C CA . TYR A 1 441 ? 24.125 6.25 -3.156 1 90.81 441 TYR A CA 1
ATOM 3367 C C . TYR A 1 441 ? 23.484 5.922 -4.5 1 90.81 441 TYR A C 1
ATOM 3369 O O . TYR A 1 441 ? 22.406 6.406 -4.809 1 90.81 441 TYR A O 1
ATOM 3377 N N . GLY A 1 442 ? 24.219 5.156 -5.277 1 91.19 442 GLY A N 1
ATOM 3378 C CA . GLY A 1 442 ? 23.766 4.812 -6.621 1 91.19 442 GLY A CA 1
ATOM 3379 C C . GLY A 1 442 ? 23.266 3.391 -6.734 1 91.19 442 GLY A C 1
ATOM 3380 O O . GLY A 1 442 ? 23.141 2.686 -5.73 1 91.19 442 GLY A O 1
ATOM 3381 N N . PRO A 1 443 ? 22.922 2.998 -7.977 1 94.44 443 PRO A N 1
ATOM 3382 C CA . PRO A 1 443 ? 22.344 1.676 -8.219 1 94.44 443 PRO A CA 1
ATOM 3383 C C . PRO A 1 443 ? 23.328 0.54 -7.953 1 94.44 443 PRO A C 1
ATOM 3385 O O . PRO A 1 443 ? 22.922 -0.56 -7.57 1 94.44 443 PRO A O 1
ATOM 3388 N N . THR A 1 444 ? 24.641 0.734 -8.109 1 95.31 444 THR A N 1
ATOM 3389 C CA . THR A 1 444 ? 25.641 -0.308 -7.906 1 95.31 444 THR A CA 1
ATOM 3390 C C . THR A 1 444 ? 25.672 -0.757 -6.449 1 95.31 444 THR A C 1
ATOM 3392 O O . THR A 1 444 ? 25.609 -1.954 -6.16 1 95.31 444 THR A O 1
ATOM 3395 N N . ALA A 1 445 ? 25.703 0.234 -5.547 1 95.44 445 ALA A N 1
ATOM 3396 C CA . ALA A 1 445 ? 25.734 -0.101 -4.125 1 95.44 445 ALA A CA 1
ATOM 3397 C C . ALA A 1 445 ? 24.438 -0.792 -3.703 1 95.44 445 ALA A C 1
ATOM 3399 O O . ALA A 1 445 ? 24.469 -1.737 -2.91 1 95.44 445 ALA A O 1
ATOM 3400 N N . PHE A 1 446 ? 23.375 -0.337 -4.281 1 96.19 446 PHE A N 1
ATOM 3401 C CA . PHE A 1 446 ? 22.078 -0.906 -3.941 1 96.19 446 PHE A CA 1
ATOM 3402 C C . PHE A 1 446 ? 22 -2.361 -4.387 1 96.19 446 PHE A C 1
ATOM 3404 O O . PHE A 1 446 ? 21.609 -3.232 -3.607 1 96.19 446 PHE A O 1
ATOM 3411 N N . MET A 1 447 ? 22.359 -2.646 -5.617 1 96.94 447 MET A N 1
ATOM 3412 C CA . MET A 1 447 ? 22.25 -3.984 -6.191 1 96.94 447 MET A CA 1
ATOM 3413 C C . MET A 1 447 ? 23.203 -4.957 -5.504 1 96.94 447 MET A C 1
ATOM 3415 O O . MET A 1 447 ? 22.844 -6.102 -5.23 1 96.94 447 MET A O 1
ATOM 3419 N N . ILE A 1 448 ? 24.375 -4.516 -5.172 1 96.25 448 ILE A N 1
ATOM 3420 C CA . ILE A 1 448 ? 25.359 -5.367 -4.508 1 96.25 448 ILE A CA 1
ATOM 3421 C C . ILE A 1 448 ? 24.875 -5.695 -3.094 1 96.25 448 ILE A C 1
ATOM 3423 O O . ILE A 1 448 ? 24.938 -6.852 -2.67 1 96.25 448 ILE A O 1
ATOM 3427 N N . ALA A 1 449 ? 24.422 -4.688 -2.383 1 96.31 449 ALA A N 1
ATOM 3428 C CA . ALA A 1 449 ? 23.938 -4.91 -1.021 1 96.31 449 ALA A CA 1
ATOM 3429 C C . ALA A 1 449 ? 22.734 -5.859 -1.011 1 96.31 449 ALA A C 1
ATOM 3431 O O . ALA A 1 449 ? 22.672 -6.773 -0.185 1 96.31 449 ALA A O 1
ATOM 3432 N N . ASN A 1 450 ? 21.844 -5.633 -1.942 1 96.19 450 ASN A N 1
ATOM 3433 C CA . ASN A 1 450 ? 20.656 -6.48 -2.031 1 96.19 450 ASN A CA 1
ATOM 3434 C C . ASN A 1 450 ? 21.031 -7.934 -2.312 1 96.19 450 ASN A C 1
ATOM 3436 O O . ASN A 1 450 ? 20.438 -8.852 -1.736 1 96.19 450 ASN A O 1
ATOM 3440 N N . PHE A 1 451 ? 22 -8.133 -3.215 1 97.25 451 PHE A N 1
ATOM 3441 C CA . PHE A 1 451 ? 22.406 -9.477 -3.594 1 97.25 451 PHE A CA 1
ATOM 3442 C C . PHE A 1 451 ? 23.109 -10.18 -2.432 1 97.25 451 PHE A C 1
ATOM 3444 O O . PHE A 1 451 ? 22.812 -11.336 -2.127 1 97.25 451 PHE A O 1
ATOM 3451 N N . ILE A 1 452 ? 23.969 -9.516 -1.728 1 96.56 452 ILE A N 1
ATOM 3452 C CA . ILE A 1 452 ? 24.797 -10.109 -0.682 1 96.56 452 ILE A CA 1
ATOM 3453 C C . ILE A 1 452 ? 23.922 -10.469 0.521 1 96.56 452 ILE A C 1
ATOM 3455 O O . ILE A 1 452 ? 24.109 -11.531 1.129 1 96.56 452 ILE A O 1
ATOM 3459 N N . ILE A 1 453 ? 23.016 -9.648 0.871 1 94.81 453 ILE A N 1
ATOM 3460 C CA . ILE A 1 453 ? 22.172 -9.914 2.027 1 94.81 453 ILE A CA 1
ATOM 3461 C C . ILE A 1 453 ? 21.25 -11.094 1.733 1 94.81 453 ILE A C 1
ATOM 3463 O O . ILE A 1 453 ? 20.891 -11.852 2.641 1 94.81 453 ILE A O 1
ATOM 3467 N N . GLY A 1 454 ? 20.891 -11.297 0.516 1 94.62 454 GLY A N 1
ATOM 3468 C CA . GLY A 1 454 ? 20 -12.383 0.146 1 94.62 454 GLY A CA 1
ATOM 3469 C C . GLY A 1 454 ? 20.656 -13.742 0.214 1 94.62 454 GLY A C 1
ATOM 3470 O O . GLY A 1 454 ? 20 -14.75 0.49 1 94.62 454 GLY A O 1
ATOM 3471 N N . ILE A 1 455 ? 21.938 -13.859 0.054 1 96.44 455 ILE A N 1
ATOM 3472 C CA . ILE A 1 455 ? 22.672 -15.117 -0.11 1 96.44 455 ILE A CA 1
ATOM 3473 C C . ILE A 1 455 ? 22.531 -15.961 1.151 1 96.44 455 ILE A C 1
ATOM 3475 O O . ILE A 1 455 ? 22.078 -17.109 1.088 1 96.44 455 ILE A O 1
ATOM 3479 N N . PRO A 1 456 ? 22.797 -15.43 2.355 1 95.44 456 PRO A N 1
ATOM 3480 C CA . PRO A 1 456 ? 22.719 -16.281 3.541 1 95.44 456 PRO A CA 1
ATOM 3481 C C . PRO A 1 456 ? 21.281 -16.719 3.857 1 95.44 456 PRO A C 1
ATOM 3483 O O . PRO A 1 456 ? 21.062 -17.844 4.293 1 95.44 456 PRO A O 1
ATOM 3486 N N . TYR A 1 457 ? 20.344 -15.891 3.682 1 94.56 457 TYR A N 1
ATOM 3487 C CA . TYR A 1 457 ? 18.953 -16.234 3.992 1 94.56 457 TYR A CA 1
ATOM 3488 C C . TYR A 1 457 ? 18.406 -17.219 2.982 1 94.56 457 TYR A C 1
ATOM 3490 O O . TYR A 1 457 ? 17.672 -18.141 3.352 1 94.56 457 TYR A O 1
ATOM 3498 N N . LEU A 1 458 ? 18.719 -17.047 1.706 1 96.25 458 LEU A N 1
ATOM 3499 C CA . LEU A 1 458 ? 18.281 -18.016 0.697 1 96.25 458 LEU A CA 1
ATOM 3500 C C . LEU A 1 458 ? 18.922 -19.375 0.919 1 96.25 458 LEU A C 1
ATOM 3502 O O . LEU A 1 458 ? 18.297 -20.406 0.703 1 96.25 458 LEU A O 1
ATOM 3506 N N . PHE A 1 459 ? 20.203 -19.344 1.311 1 97.38 459 PHE A N 1
ATOM 3507 C CA . PHE A 1 459 ? 20.875 -20.594 1.63 1 97.38 459 PHE A CA 1
ATOM 3508 C C . PHE A 1 459 ? 20.203 -21.297 2.807 1 97.38 459 PHE A C 1
ATOM 3510 O O . PHE A 1 459 ? 20 -22.5 2.779 1 97.38 459 PHE A O 1
ATOM 3517 N N . LEU A 1 460 ? 19.859 -20.547 3.787 1 96.25 460 LEU A N 1
ATOM 3518 C CA . LEU A 1 460 ? 19.188 -21.094 4.949 1 96.25 460 LEU A CA 1
ATOM 3519 C C . LEU A 1 460 ? 17.828 -21.688 4.559 1 96.25 460 LEU A C 1
ATOM 3521 O O . LEU A 1 460 ? 17.484 -22.781 5.004 1 96.25 460 LEU A O 1
ATOM 3525 N N . ILE A 1 461 ? 17.109 -21.047 3.746 1 95.75 461 ILE A N 1
ATOM 3526 C CA . ILE A 1 461 ? 15.797 -21.5 3.295 1 95.75 461 ILE A CA 1
ATOM 3527 C C . ILE A 1 461 ? 15.953 -22.812 2.523 1 95.75 461 ILE A C 1
ATOM 3529 O O . ILE A 1 461 ? 15.195 -23.766 2.73 1 95.75 461 ILE A O 1
ATOM 3533 N N . THR A 1 462 ? 16.984 -22.875 1.669 1 96.88 462 THR A N 1
ATOM 3534 C CA . THR A 1 462 ? 17.219 -24.062 0.864 1 96.88 462 THR A CA 1
ATOM 3535 C C . THR A 1 462 ? 17.609 -25.25 1.749 1 96.88 462 THR A C 1
ATOM 3537 O O . THR A 1 462 ? 17.172 -26.375 1.511 1 96.88 462 THR A O 1
ATOM 3540 N N . ILE A 1 463 ? 18.391 -24.969 2.748 1 97.31 463 ILE A N 1
ATOM 3541 C CA . ILE A 1 463 ? 18.812 -26.016 3.666 1 97.31 463 ILE A CA 1
ATOM 3542 C C . ILE A 1 463 ? 17.594 -26.547 4.438 1 97.31 463 ILE A C 1
ATOM 3544 O O . ILE A 1 463 ? 17.406 -27.75 4.559 1 97.31 463 ILE A O 1
ATOM 3548 N N . LEU A 1 464 ? 16.828 -25.688 4.941 1 96.31 464 LEU A N 1
ATOM 3549 C CA . LEU A 1 464 ? 15.641 -26.094 5.707 1 96.31 464 LEU A CA 1
ATOM 3550 C C . LEU A 1 464 ? 14.672 -26.875 4.836 1 96.31 464 LEU A C 1
ATOM 3552 O O . LEU A 1 464 ? 14.117 -27.891 5.277 1 96.31 464 LEU A O 1
ATOM 3556 N N . PHE A 1 465 ? 14.516 -26.422 3.654 1 96.19 465 PHE A N 1
ATOM 3557 C CA . PHE A 1 465 ? 13.648 -27.125 2.713 1 96.19 465 PHE A CA 1
ATOM 3558 C C . PHE A 1 465 ? 14.188 -28.516 2.404 1 96.19 465 PHE A C 1
ATOM 3560 O O . PHE A 1 465 ? 13.445 -29.5 2.41 1 96.19 465 PHE A O 1
ATOM 3567 N N . SER A 1 466 ? 15.5 -28.656 2.182 1 96.69 466 SER A N 1
ATOM 3568 C CA . SER A 1 466 ? 16.125 -29.891 1.741 1 96.69 466 SER A CA 1
ATOM 3569 C C . SER A 1 466 ? 16.203 -30.906 2.877 1 96.69 466 SER A C 1
ATOM 3571 O O . SER A 1 466 ? 16.031 -32.094 2.654 1 96.69 466 SER A O 1
ATOM 3573 N N . VAL A 1 467 ? 16.453 -30.438 4.066 1 96.31 467 VAL A N 1
ATOM 3574 C CA . VAL A 1 467 ? 16.578 -31.344 5.203 1 96.31 467 VAL A CA 1
ATOM 3575 C C . VAL A 1 467 ? 15.25 -32.062 5.438 1 96.31 467 VAL A C 1
ATOM 3577 O O . VAL A 1 467 ? 15.234 -33.25 5.805 1 96.31 467 VAL A O 1
ATOM 3580 N N . ILE A 1 468 ? 14.219 -31.469 5.113 1 95.56 468 ILE A N 1
ATOM 3581 C CA . ILE A 1 468 ? 12.898 -32.062 5.344 1 95.56 468 ILE A CA 1
ATOM 3582 C C . ILE A 1 468 ? 12.484 -32.875 4.133 1 95.56 468 ILE A C 1
ATOM 3584 O O . ILE A 1 468 ? 12.242 -34.094 4.25 1 95.56 468 ILE A O 1
ATOM 3588 N N . SER A 1 469 ? 12.57 -32.344 2.963 1 95 469 SER A N 1
ATOM 3589 C CA . SER A 1 469 ? 12 -32.969 1.771 1 95 469 SER A CA 1
ATOM 3590 C C . SER A 1 469 ? 12.891 -34.094 1.256 1 95 469 SER A C 1
ATOM 3592 O O . SER A 1 469 ? 12.391 -35.094 0.786 1 95 469 SER A O 1
ATOM 3594 N N . TYR A 1 470 ? 14.219 -33.969 1.357 1 94.88 470 TYR A N 1
ATOM 3595 C CA . TYR A 1 470 ? 15.156 -34.938 0.771 1 94.88 470 TYR A CA 1
ATOM 3596 C C . TYR A 1 470 ? 15.078 -36.281 1.476 1 94.88 470 TYR A C 1
ATOM 3598 O O . TYR A 1 470 ? 15 -37.312 0.823 1 94.88 470 TYR A O 1
ATOM 3606 N N . TRP A 1 471 ? 15.008 -36.281 2.746 1 93.69 471 TRP A N 1
ATOM 3607 C CA . TRP A 1 471 ? 15.047 -37.531 3.504 1 93.69 471 TRP A CA 1
ATOM 3608 C C . TRP A 1 471 ? 13.656 -38.156 3.617 1 93.69 471 TRP A C 1
ATOM 3610 O O . TRP A 1 471 ? 13.5 -39.375 3.619 1 93.69 471 TRP A O 1
ATOM 3620 N N . LEU A 1 472 ? 12.672 -37.344 3.643 1 93.25 472 LEU A N 1
ATOM 3621 C CA . LEU A 1 472 ? 11.312 -37.875 3.684 1 93.25 472 LEU A CA 1
ATOM 3622 C C . LEU A 1 472 ? 10.945 -38.531 2.363 1 93.25 472 LEU A C 1
ATOM 3624 O O . LEU A 1 472 ? 10.18 -39.5 2.342 1 93.25 472 LEU A O 1
ATOM 3628 N N . GLY A 1 473 ? 11.438 -38.062 1.235 1 92.19 473 GLY A N 1
ATOM 3629 C CA . GLY A 1 473 ? 11.141 -38.625 -0.076 1 92.19 473 GLY A CA 1
ATOM 3630 C C . GLY A 1 473 ? 11.969 -39.844 -0.408 1 92.19 473 GLY A C 1
ATOM 3631 O O . GLY A 1 473 ? 11.648 -40.594 -1.343 1 92.19 473 GLY A O 1
ATOM 3632 N N . ASN A 1 474 ? 12.977 -40.094 0.366 1 93.44 474 ASN A N 1
ATOM 3633 C CA . ASN A 1 474 ? 13.883 -41.219 0.171 1 93.44 474 ASN A CA 1
ATOM 3634 C C . ASN A 1 474 ? 14.68 -41.062 -1.126 1 93.44 474 ASN A C 1
ATOM 3636 O O . ASN A 1 474 ? 14.75 -42.031 -1.915 1 93.44 474 ASN A O 1
ATOM 3640 N N . PHE A 1 475 ? 15.172 -39.906 -1.339 1 94.19 475 PHE A N 1
ATOM 3641 C CA . PHE A 1 475 ? 16.094 -39.719 -2.44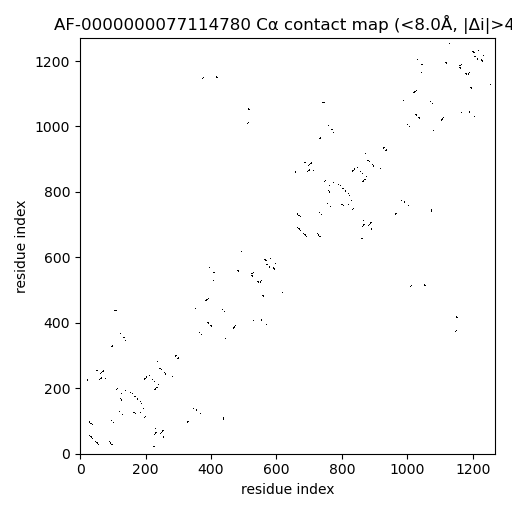7 1 94.19 475 PHE A CA 1
ATOM 3642 C C . PHE A 1 475 ? 17.438 -40.375 -2.154 1 94.19 475 PHE A C 1
ATOM 3644 O O . PHE A 1 475 ? 17.625 -40.969 -1.083 1 94.19 475 PHE A O 1
ATOM 3651 N N . ARG A 1 476 ? 18.312 -40.406 -3.105 1 92.12 476 ARG A N 1
ATOM 3652 C CA . ARG A 1 476 ? 19.594 -41.094 -2.928 1 92.12 476 ARG A CA 1
ATOM 3653 C C . ARG A 1 476 ? 20.203 -40.75 -1.576 1 92.12 476 ARG A C 1
ATOM 3655 O O . ARG A 1 476 ? 20.625 -39.625 -1.339 1 92.12 476 ARG A O 1
ATOM 3662 N N . PRO A 1 477 ? 20.25 -41.719 -0.66 1 90.94 477 PRO A N 1
ATOM 3663 C CA . PRO A 1 477 ? 20.672 -41.469 0.721 1 90.94 477 PRO A CA 1
ATOM 3664 C C . PRO A 1 477 ? 22.172 -41.344 0.868 1 90.94 477 PRO A C 1
ATOM 3666 O O . PRO A 1 477 ? 22.797 -42.125 1.589 1 90.94 477 PRO A O 1
ATOM 3669 N N . THR A 1 478 ? 22.859 -40.469 0.205 1 93.69 478 THR A N 1
ATOM 3670 C CA . THR A 1 478 ? 24.281 -40.188 0.298 1 93.69 478 THR A CA 1
ATOM 3671 C C . THR A 1 478 ? 24.516 -38.719 0.585 1 93.69 478 THR A C 1
ATOM 3673 O O . THR A 1 478 ? 23.672 -37.875 0.259 1 93.69 478 THR A O 1
ATOM 3676 N N . ALA A 1 479 ? 25.625 -38.406 1.254 1 93.62 479 ALA A N 1
ATOM 3677 C CA . ALA A 1 479 ? 25.969 -37 1.578 1 93.62 479 ALA A CA 1
ATOM 3678 C C . ALA A 1 479 ? 26.219 -36.188 0.312 1 93.62 479 ALA A C 1
ATOM 3680 O O . ALA A 1 479 ? 25.844 -35.031 0.235 1 93.62 479 ALA A O 1
ATOM 3681 N N . ASP A 1 480 ? 26.859 -36.844 -0.633 1 93.94 480 ASP A N 1
ATOM 3682 C CA . ASP A 1 480 ? 27.141 -36.156 -1.891 1 93.94 480 ASP A CA 1
ATOM 3683 C C . ASP A 1 480 ? 25.844 -35.812 -2.625 1 93.94 480 ASP A C 1
ATOM 3685 O O . ASP A 1 480 ? 25.719 -34.75 -3.217 1 93.94 480 ASP A O 1
ATOM 3689 N N . GLY A 1 481 ? 24.922 -36.781 -2.623 1 94.75 481 GLY A N 1
ATOM 3690 C CA . GLY A 1 481 ? 23.625 -36.531 -3.242 1 94.75 481 GLY A CA 1
ATOM 3691 C C . GLY A 1 481 ? 22.859 -35.406 -2.568 1 94.75 481 GLY A C 1
ATOM 3692 O O . GLY A 1 481 ? 22.234 -34.562 -3.242 1 94.75 481 GLY A O 1
ATOM 3693 N N . PHE A 1 482 ? 22.938 -35.375 -1.283 1 96.69 482 PHE A N 1
ATOM 3694 C CA . PHE A 1 482 ? 22.219 -34.375 -0.515 1 96.69 482 PHE A CA 1
ATOM 3695 C C . PHE A 1 482 ? 22.766 -33 -0.799 1 96.69 482 PHE A C 1
ATOM 3697 O O . PHE A 1 482 ? 22.016 -32.062 -1.077 1 96.69 482 PHE A O 1
ATOM 3704 N N . TRP A 1 483 ? 24.031 -32.781 -0.751 1 96.56 483 TRP A N 1
ATOM 3705 C CA . TRP A 1 483 ? 24.625 -31.453 -0.916 1 96.56 483 TRP A CA 1
ATOM 3706 C C . TRP A 1 483 ? 24.516 -30.984 -2.361 1 96.56 483 TRP A C 1
ATOM 3708 O O . TRP A 1 483 ? 24.406 -29.797 -2.625 1 96.56 483 TRP A O 1
ATOM 3718 N N . MET A 1 484 ? 24.516 -31.938 -3.338 1 95.56 484 MET A N 1
ATOM 3719 C CA . MET A 1 484 ? 24.266 -31.562 -4.727 1 95.56 484 MET A CA 1
ATOM 3720 C C . MET A 1 484 ? 22.828 -31.078 -4.914 1 95.56 484 MET A C 1
ATOM 3722 O O . MET A 1 484 ? 22.578 -30.125 -5.656 1 95.56 484 MET A O 1
ATOM 3726 N N . TRP A 1 485 ? 21.953 -31.812 -4.219 1 96.38 485 TRP A N 1
ATOM 3727 C CA . TRP A 1 485 ? 20.562 -31.391 -4.211 1 96.38 485 TRP A CA 1
ATOM 3728 C C . TRP A 1 485 ? 20.438 -29.969 -3.666 1 96.38 485 TRP A C 1
ATOM 3730 O O . TRP A 1 485 ? 19.75 -29.125 -4.266 1 96.38 485 TRP A O 1
ATOM 3740 N N . VAL A 1 486 ? 21.094 -29.656 -2.598 1 97.25 486 VAL A N 1
ATOM 3741 C CA . VAL A 1 486 ? 21.047 -28.359 -1.956 1 97.25 486 VAL A CA 1
ATOM 3742 C C . VAL A 1 486 ? 21.656 -27.297 -2.893 1 97.25 486 VAL A C 1
ATOM 3744 O O . VAL A 1 486 ? 21.125 -26.188 -3.006 1 97.25 486 VAL A O 1
ATOM 3747 N N . LEU A 1 487 ? 22.688 -27.641 -3.564 1 97.5 487 LEU A N 1
ATOM 3748 C CA . LEU A 1 487 ? 23.359 -26.719 -4.469 1 97.5 487 LEU A CA 1
ATOM 3749 C C . LEU A 1 487 ? 22.422 -26.297 -5.598 1 97.5 487 LEU A C 1
ATOM 3751 O O . LEU A 1 487 ? 22.297 -25.094 -5.887 1 97.5 487 LEU A O 1
ATOM 3755 N N . TRP A 1 488 ? 21.781 -27.25 -6.254 1 97.31 488 TRP A N 1
ATOM 3756 C CA . TRP A 1 488 ? 20.922 -26.938 -7.383 1 97.31 488 TRP A CA 1
ATOM 3757 C C . TRP A 1 488 ? 19.719 -26.109 -6.938 1 97.31 488 TRP A C 1
ATOM 3759 O O . TRP A 1 488 ? 19.312 -25.156 -7.617 1 97.31 488 TRP A O 1
ATOM 3769 N N . LEU A 1 489 ? 19.172 -26.469 -5.777 1 97.5 489 LEU A N 1
ATOM 3770 C CA . LEU A 1 489 ? 18.031 -25.719 -5.277 1 97.5 489 LEU A CA 1
ATOM 3771 C C . LEU A 1 489 ? 18.438 -24.297 -4.875 1 97.5 489 LEU A C 1
ATOM 3773 O O . LEU A 1 489 ? 17.656 -23.359 -5.035 1 97.5 489 LEU A O 1
ATOM 3777 N N . PHE A 1 490 ? 19.609 -24.188 -4.293 1 97.88 490 PHE A N 1
ATOM 3778 C CA . PHE A 1 490 ? 20.125 -22.859 -3.92 1 97.88 490 PHE A CA 1
ATOM 3779 C C . PHE A 1 490 ? 20.297 -21.984 -5.152 1 97.88 490 PHE A C 1
ATOM 3781 O O . PHE A 1 490 ? 19.891 -20.828 -5.152 1 97.88 490 PHE A O 1
ATOM 3788 N N . LEU A 1 491 ? 20.891 -22.562 -6.199 1 97.88 491 LEU A N 1
ATOM 3789 C CA . LEU A 1 491 ? 21.062 -21.812 -7.438 1 97.88 491 LEU A CA 1
ATOM 3790 C C . LEU A 1 491 ? 19.719 -21.469 -8.062 1 97.88 491 LEU A C 1
ATOM 3792 O O . LEU A 1 491 ? 19.578 -20.406 -8.68 1 97.88 491 LEU A O 1
ATOM 3796 N N . ASP A 1 492 ? 18.797 -22.375 -7.875 1 97.69 492 ASP A N 1
ATOM 3797 C CA . ASP A 1 492 ? 17.438 -22.141 -8.367 1 97.69 492 ASP A CA 1
ATOM 3798 C C . ASP A 1 492 ? 16.812 -20.922 -7.684 1 97.69 492 ASP A C 1
ATOM 3800 O O . ASP A 1 492 ? 16.297 -20.031 -8.352 1 97.69 492 ASP A O 1
ATOM 3804 N N . LEU A 1 493 ? 16.859 -20.906 -6.406 1 97 493 LEU A N 1
ATOM 3805 C CA . LEU A 1 493 ? 16.266 -19.812 -5.633 1 97 493 LEU A CA 1
ATOM 3806 C C . LEU A 1 493 ? 17 -18.5 -5.895 1 97 493 LEU A C 1
ATOM 3808 O O . LEU A 1 493 ? 16.375 -17.438 -5.941 1 97 493 LEU A O 1
ATOM 3812 N N . LEU A 1 494 ? 18.281 -18.578 -6.051 1 97.62 494 LEU A N 1
ATOM 3813 C CA . LEU A 1 494 ? 19.062 -17.391 -6.363 1 97.62 494 LEU A CA 1
ATOM 3814 C C . LEU A 1 494 ? 18.656 -16.812 -7.707 1 97.62 494 LEU A C 1
ATOM 3816 O O . LEU A 1 494 ? 18.516 -15.586 -7.844 1 97.62 494 LEU A O 1
ATOM 3820 N N . ALA A 1 495 ? 18.5 -17.688 -8.68 1 97.88 495 ALA A N 1
ATOM 3821 C CA . ALA A 1 495 ? 18.078 -17.234 -10.008 1 97.88 495 ALA A CA 1
ATOM 3822 C C . ALA A 1 495 ? 16.656 -16.688 -9.977 1 97.88 495 ALA A C 1
ATOM 3824 O O . ALA A 1 495 ? 16.359 -15.656 -10.594 1 97.88 495 ALA A O 1
ATOM 3825 N N . ALA A 1 496 ? 15.805 -17.391 -9.289 1 97 496 ALA A N 1
ATOM 3826 C CA . ALA A 1 496 ? 14.406 -16.969 -9.195 1 97 496 ALA A CA 1
ATOM 3827 C C . ALA A 1 496 ? 14.297 -15.586 -8.539 1 97 496 ALA A C 1
ATOM 3829 O O . ALA A 1 496 ? 13.547 -14.727 -9.008 1 97 496 ALA A O 1
ATOM 3830 N N . GLU A 1 497 ? 14.984 -15.352 -7.488 1 96.31 497 GLU A N 1
ATOM 3831 C CA . GLU A 1 497 ? 14.945 -14.062 -6.805 1 96.31 497 GLU A CA 1
ATOM 3832 C C . GLU A 1 497 ? 15.555 -12.961 -7.668 1 96.31 497 GLU A C 1
ATOM 3834 O O . GLU A 1 497 ? 15.094 -11.812 -7.641 1 96.31 497 GLU A O 1
ATOM 3839 N N . SER A 1 498 ? 16.625 -13.336 -8.367 1 97.88 498 SER A N 1
ATOM 3840 C CA . SER A 1 498 ? 17.234 -12.352 -9.266 1 97.88 498 SER A CA 1
ATOM 3841 C C . SER A 1 498 ? 16.266 -11.953 -10.375 1 97.88 498 SER A C 1
ATOM 3843 O O . SER A 1 498 ? 16.266 -10.805 -10.82 1 97.88 498 SER A O 1
ATOM 3845 N N . LEU A 1 499 ? 15.5 -12.922 -10.828 1 97.25 499 LEU A N 1
ATOM 3846 C CA . LEU A 1 499 ? 14.469 -12.617 -11.812 1 97.25 499 LEU A CA 1
ATOM 3847 C C . LEU A 1 499 ? 13.422 -11.68 -11.234 1 97.25 499 LEU A C 1
ATOM 3849 O O . LEU A 1 499 ? 12.977 -10.742 -11.906 1 97.25 499 LEU A O 1
ATOM 3853 N N . VAL A 1 500 ? 13.031 -11.922 -10 1 96.44 500 VAL A N 1
ATOM 3854 C CA . VAL A 1 500 ? 12.062 -11.07 -9.312 1 96.44 500 VAL A CA 1
ATOM 3855 C C . VAL A 1 500 ? 12.609 -9.656 -9.195 1 96.44 500 VAL A C 1
ATOM 3857 O O . VAL A 1 500 ? 11.883 -8.68 -9.445 1 96.44 500 VAL A O 1
ATOM 3860 N N . VAL A 1 501 ? 13.844 -9.523 -8.844 1 97.31 501 VAL A N 1
ATOM 3861 C CA . VAL A 1 501 ? 14.477 -8.219 -8.695 1 97.31 501 VAL A CA 1
ATOM 3862 C C . VAL A 1 501 ? 14.477 -7.488 -10.039 1 97.31 501 VAL A C 1
ATOM 3864 O O . VAL A 1 501 ? 14.164 -6.297 -10.109 1 97.31 501 VAL A O 1
ATOM 3867 N N . LEU A 1 502 ? 14.75 -8.203 -11.102 1 97.81 502 LEU A N 1
ATOM 3868 C CA . LEU A 1 502 ? 14.789 -7.609 -12.438 1 97.81 502 LEU A CA 1
ATOM 3869 C C . LEU A 1 502 ? 13.406 -7.121 -12.852 1 97.81 502 LEU A C 1
ATOM 3871 O O . LEU A 1 502 ? 13.242 -5.953 -13.227 1 97.81 502 LEU A O 1
ATOM 3875 N N . LEU A 1 503 ? 12.453 -7.957 -12.727 1 96.56 503 LEU A N 1
ATOM 3876 C CA . LEU A 1 503 ? 11.117 -7.629 -13.219 1 96.56 503 LEU A CA 1
ATOM 3877 C C . LEU A 1 503 ? 10.469 -6.559 -12.352 1 96.56 503 LEU A C 1
ATOM 3879 O O . LEU A 1 503 ? 9.727 -5.711 -12.852 1 96.56 503 LEU A O 1
ATOM 3883 N N . SER A 1 504 ? 10.695 -6.602 -11.039 1 96 504 SER A N 1
ATOM 3884 C CA . SER A 1 504 ? 10.148 -5.59 -10.141 1 96 504 SER A CA 1
ATOM 3885 C C . SER A 1 504 ? 10.82 -4.242 -10.359 1 96 504 SER A C 1
ATOM 3887 O O . SER A 1 504 ? 10.227 -3.193 -10.102 1 96 504 SER A O 1
ATOM 3889 N N . SER A 1 505 ? 12.102 -4.27 -10.773 1 96.19 505 SER A N 1
ATOM 3890 C CA . SER A 1 505 ? 12.789 -3.027 -11.094 1 96.19 505 SER A CA 1
ATOM 3891 C C . SER A 1 505 ? 12.273 -2.432 -12.398 1 96.19 505 SER A C 1
ATOM 3893 O O . SER A 1 505 ? 12.211 -1.209 -12.547 1 96.19 505 SER A O 1
ATOM 3895 N N . LEU A 1 506 ? 11.898 -3.291 -13.344 1 94.81 506 LEU A N 1
ATOM 3896 C CA . LEU A 1 506 ? 11.383 -2.846 -14.633 1 94.81 506 LEU A CA 1
ATOM 3897 C C . LEU A 1 506 ? 10.023 -2.182 -14.477 1 94.81 506 LEU A C 1
ATOM 3899 O O . LEU A 1 506 ? 9.758 -1.142 -15.078 1 94.81 506 LEU A O 1
ATOM 3903 N N . ILE A 1 507 ? 9.203 -2.83 -13.719 1 90.44 507 ILE A N 1
ATOM 3904 C CA . ILE A 1 507 ? 7.867 -2.291 -13.484 1 90.44 507 ILE A CA 1
ATOM 3905 C C . ILE A 1 507 ? 7.562 -2.291 -11.992 1 90.44 507 ILE A C 1
ATOM 3907 O O . ILE A 1 507 ? 7 -3.254 -11.461 1 90.44 507 ILE A O 1
ATOM 3911 N N . PRO A 1 508 ? 7.758 -1.163 -11.344 1 90.38 508 PRO A N 1
ATOM 3912 C CA . PRO A 1 508 ? 7.641 -1.112 -9.883 1 90.38 508 PRO A CA 1
ATOM 3913 C C . PRO A 1 508 ? 6.195 -0.939 -9.414 1 90.38 508 PRO A C 1
ATOM 3915 O O . PRO A 1 508 ? 5.906 -0.053 -8.609 1 90.38 508 PRO A O 1
ATOM 3918 N N . ILE A 1 509 ? 5.277 -1.623 -10.023 1 85 509 ILE A N 1
ATOM 3919 C CA . ILE A 1 509 ? 3.887 -1.764 -9.602 1 85 509 ILE A CA 1
ATOM 3920 C C . ILE A 1 509 ? 3.613 -3.211 -9.203 1 85 509 ILE A C 1
ATOM 3922 O O . ILE A 1 509 ? 3.859 -4.137 -9.977 1 85 509 ILE A O 1
ATOM 3926 N N . PHE A 1 510 ? 3.184 -3.371 -8.023 1 83.69 510 PHE A N 1
ATOM 3927 C CA . PHE A 1 510 ? 3.082 -4.688 -7.41 1 83.69 510 PHE A CA 1
ATOM 3928 C C . PHE A 1 510 ? 2.33 -5.656 -8.32 1 83.69 510 PHE A C 1
ATOM 3930 O O . PHE A 1 510 ? 2.834 -6.734 -8.641 1 83.69 510 PHE A O 1
ATOM 3937 N N . VAL A 1 511 ? 1.117 -5.258 -8.805 1 83.25 511 VAL A N 1
ATOM 3938 C CA . VAL A 1 511 ? 0.234 -6.145 -9.562 1 83.25 511 VAL A CA 1
ATOM 3939 C C . VAL A 1 511 ? 0.892 -6.531 -10.883 1 83.25 511 VAL A C 1
ATOM 3941 O O . VAL A 1 511 ? 0.819 -7.688 -11.305 1 83.25 511 VAL A O 1
ATOM 3944 N N . VAL A 1 512 ? 1.56 -5.68 -11.469 1 87.5 512 VAL A N 1
ATOM 3945 C CA . VAL A 1 512 ? 2.18 -5.938 -12.758 1 87.5 512 VAL A CA 1
ATOM 3946 C C . VAL A 1 512 ? 3.43 -6.793 -12.578 1 87.5 512 VAL A C 1
ATOM 3948 O O . VAL A 1 512 ? 3.697 -7.691 -13.375 1 87.5 512 VAL A O 1
ATOM 3951 N N . ALA A 1 513 ? 4.172 -6.461 -11.516 1 91.31 513 ALA A N 1
ATOM 3952 C CA . ALA A 1 513 ? 5.359 -7.266 -11.234 1 91.31 513 ALA A CA 1
ATOM 3953 C C . ALA A 1 513 ? 4.98 -8.711 -10.93 1 91.31 513 ALA A C 1
ATOM 3955 O O . ALA A 1 513 ? 5.652 -9.641 -11.375 1 91.31 513 ALA A O 1
ATOM 3956 N N . LEU A 1 514 ? 3.914 -8.875 -10.18 1 88.88 514 LEU A N 1
ATOM 3957 C CA . LEU A 1 514 ? 3.43 -10.211 -9.844 1 88.88 514 LEU A CA 1
ATOM 3958 C C . LEU A 1 514 ? 2.998 -10.969 -11.094 1 88.88 514 LEU A C 1
ATOM 3960 O O . LEU A 1 514 ? 3.359 -12.133 -11.281 1 88.88 514 LEU A O 1
ATOM 3964 N N . ALA A 1 515 ? 2.275 -10.266 -11.922 1 85.94 515 ALA A N 1
ATOM 3965 C CA . ALA A 1 515 ? 1.793 -10.875 -13.156 1 85.94 515 ALA A CA 1
ATOM 3966 C C . ALA A 1 515 ? 2.953 -11.25 -14.07 1 85.94 515 ALA A C 1
ATOM 3968 O O . ALA A 1 515 ? 2.965 -12.328 -14.664 1 85.94 515 ALA A O 1
ATOM 3969 N N . ALA A 1 516 ? 3.881 -10.352 -14.156 1 90.31 516 ALA A N 1
ATOM 3970 C CA . ALA A 1 516 ? 5.027 -10.594 -15.031 1 90.31 516 ALA A CA 1
ATOM 3971 C C . ALA A 1 516 ? 5.871 -11.758 -14.516 1 90.31 516 ALA A C 1
ATOM 3973 O O . ALA A 1 516 ? 6.344 -12.586 -15.305 1 90.31 516 ALA A O 1
ATOM 3974 N N . THR A 1 517 ? 6.062 -11.797 -13.234 1 91 517 THR A N 1
ATOM 3975 C CA . THR A 1 517 ? 6.859 -12.875 -12.648 1 91 517 THR A CA 1
ATOM 3976 C C . THR A 1 517 ? 6.141 -14.211 -12.773 1 91 517 THR A C 1
ATOM 3978 O O . THR A 1 517 ? 6.766 -15.234 -13.062 1 91 517 THR A O 1
ATOM 3981 N N . ALA A 1 518 ? 4.871 -14.188 -12.523 1 85.94 518 ALA A N 1
ATOM 3982 C CA . ALA A 1 518 ? 4.09 -15.414 -12.672 1 85.94 518 ALA A CA 1
ATOM 3983 C C . ALA A 1 518 ? 4.133 -15.914 -14.117 1 85.94 518 ALA A C 1
ATOM 3985 O O . ALA A 1 518 ? 4.273 -17.125 -14.352 1 85.94 518 ALA A O 1
ATOM 3986 N N . PHE A 1 519 ? 4.059 -15.008 -14.992 1 86.12 519 PHE A N 1
ATOM 3987 C CA . PHE A 1 519 ? 4.141 -15.352 -16.406 1 86.12 519 PHE A CA 1
ATOM 3988 C C . PHE A 1 519 ? 5.5 -15.953 -16.734 1 86.12 519 PHE A C 1
ATOM 3990 O O . PHE A 1 519 ? 5.59 -16.953 -17.453 1 86.12 519 PHE A O 1
ATOM 3997 N N . ALA A 1 520 ? 6.461 -15.289 -16.297 1 91.06 520 ALA A N 1
ATOM 3998 C CA . ALA A 1 520 ? 7.812 -15.781 -16.562 1 91.06 520 ALA A CA 1
ATOM 3999 C C . ALA A 1 520 ? 8 -17.188 -15.992 1 91.06 520 ALA A C 1
ATOM 4001 O O . ALA A 1 520 ? 8.625 -18.031 -16.625 1 91.06 520 ALA A O 1
ATOM 4002 N N . ASN A 1 521 ? 7.527 -17.406 -14.844 1 90.25 521 ASN A N 1
ATOM 4003 C CA . ASN A 1 521 ? 7.645 -18.734 -14.234 1 90.25 521 ASN A CA 1
ATOM 4004 C C . ASN A 1 521 ? 6.883 -19.781 -15.031 1 90.25 521 ASN A C 1
ATOM 4006 O O . ASN A 1 521 ? 7.332 -20.922 -15.148 1 90.25 521 ASN A O 1
ATOM 4010 N N . GLY A 1 522 ? 5.699 -19.391 -15.484 1 87.19 522 GLY A N 1
ATOM 4011 C CA . GLY A 1 522 ? 4.98 -20.312 -16.359 1 87.19 522 GLY A CA 1
ATOM 4012 C C . GLY A 1 522 ? 5.738 -20.641 -17.625 1 87.19 522 GLY A C 1
ATOM 4013 O O . GLY A 1 522 ? 5.766 -21.797 -18.047 1 87.19 522 GLY A O 1
ATOM 4014 N N . LEU A 1 523 ? 6.348 -19.641 -18.125 1 90.06 523 LEU A N 1
ATOM 4015 C CA . LEU A 1 523 ? 7.148 -19.828 -19.328 1 90.06 523 LEU A CA 1
ATOM 4016 C C . LEU A 1 523 ? 8.312 -20.781 -19.062 1 90.06 523 LEU A C 1
ATOM 4018 O O . LEU A 1 523 ? 8.547 -21.719 -19.844 1 90.06 523 LEU A O 1
ATOM 4022 N N . TRP A 1 524 ? 8.992 -20.594 -17.984 1 93.38 524 TRP A N 1
ATOM 4023 C CA . TRP A 1 524 ? 10.141 -21.422 -17.625 1 93.38 524 TRP A CA 1
ATOM 4024 C C . TRP A 1 524 ? 9.703 -22.859 -17.359 1 93.38 524 TRP A C 1
ATOM 4026 O O . TRP A 1 524 ? 10.391 -23.812 -17.734 1 93.38 524 TRP A O 1
ATOM 4036 N N . MET A 1 525 ? 8.539 -23 -16.766 1 90.06 525 MET A N 1
ATOM 4037 C CA . MET A 1 525 ? 8.023 -24.328 -16.453 1 90.06 525 MET A CA 1
ATOM 4038 C C . MET A 1 525 ? 7.684 -25.094 -17.719 1 90.06 525 MET A C 1
ATOM 4040 O O . MET A 1 525 ? 7.852 -26.312 -17.781 1 90.06 525 MET A O 1
ATOM 4044 N N . CYS A 1 526 ? 7.305 -24.391 -18.703 1 88.44 526 CYS A N 1
ATOM 4045 C CA . CYS A 1 526 ? 6.883 -25.016 -19.953 1 88.44 526 CYS A CA 1
ATOM 4046 C C . CYS A 1 526 ? 8.086 -25.484 -20.766 1 88.44 526 CYS A C 1
ATOM 4048 O O . CYS A 1 526 ? 8.039 -26.531 -21.422 1 88.44 526 CYS A O 1
ATOM 4050 N N . VAL A 1 527 ? 9.125 -24.766 -20.656 1 89.62 527 VAL A N 1
ATOM 4051 C CA . VAL A 1 527 ? 10.227 -25.062 -21.562 1 89.62 527 VAL A CA 1
ATOM 4052 C C . VAL A 1 527 ? 11.383 -25.688 -20.781 1 89.62 527 VAL A C 1
ATOM 4054 O O . VAL A 1 527 ? 12.508 -25.766 -21.281 1 89.62 527 VAL A O 1
ATOM 4057 N N . ASN A 1 528 ? 11.188 -26.047 -19.547 1 89.69 528 ASN A N 1
ATOM 4058 C CA . ASN A 1 528 ? 12.281 -26.531 -18.703 1 89.69 528 ASN A CA 1
ATOM 4059 C C . ASN A 1 528 ? 12.664 -27.969 -19.062 1 89.69 528 ASN A C 1
ATOM 4061 O O . ASN A 1 528 ? 13.68 -28.484 -18.594 1 89.69 528 ASN A O 1
ATOM 4065 N N . GLY A 1 529 ? 11.867 -28.688 -19.875 1 86.75 529 GLY A N 1
ATOM 4066 C CA . GLY A 1 529 ? 12.211 -30.031 -20.312 1 86.75 529 GLY A CA 1
ATOM 4067 C C . GLY A 1 529 ? 11.32 -31.094 -19.719 1 86.75 529 GLY A C 1
ATOM 4068 O O . GLY A 1 529 ? 11.289 -32.219 -20.203 1 86.75 529 GLY A O 1
ATOM 4069 N N . PHE A 1 530 ? 10.656 -30.812 -18.641 1 88.69 530 PHE A N 1
ATOM 4070 C CA . PHE A 1 530 ? 9.758 -31.766 -18 1 88.69 530 PHE A CA 1
ATOM 4071 C C . PHE A 1 530 ? 8.453 -31.891 -18.797 1 88.69 530 PHE A C 1
ATOM 4073 O O . PHE A 1 530 ? 8.016 -33 -19.109 1 88.69 530 PHE A O 1
ATOM 4080 N N . MET A 1 531 ? 7.902 -30.75 -19.172 1 86.69 531 MET A N 1
ATOM 4081 C CA . MET A 1 531 ? 6.625 -30.766 -19.875 1 86.69 531 MET A CA 1
ATOM 4082 C C . MET A 1 531 ? 6.816 -31.125 -21.344 1 86.69 531 MET A C 1
ATOM 4084 O O . MET A 1 531 ? 5.992 -31.844 -21.922 1 86.69 531 MET A O 1
ATOM 4088 N N . VAL A 1 532 ? 7.855 -30.562 -21.859 1 84.75 532 VAL A N 1
ATOM 4089 C CA . VAL A 1 532 ? 8.227 -30.875 -23.234 1 84.75 532 VAL A CA 1
ATOM 4090 C C . VAL A 1 532 ? 9.727 -31.141 -23.328 1 84.75 532 VAL A C 1
ATOM 4092 O O . VAL A 1 532 ? 10.539 -30.312 -22.906 1 84.75 532 VAL A O 1
ATOM 4095 N N . GLN A 1 533 ? 9.961 -32.312 -23.828 1 84.5 533 GLN A N 1
ATOM 4096 C CA . GLN A 1 533 ? 11.375 -32.656 -23.969 1 84.5 533 GLN A CA 1
ATOM 4097 C C . GLN A 1 533 ? 12.07 -31.688 -24.938 1 84.5 533 GLN A C 1
ATOM 4099 O O . GLN A 1 533 ? 11.477 -31.25 -25.922 1 84.5 533 GLN A O 1
ATOM 4104 N N . PRO A 1 534 ? 13.281 -31.375 -24.688 1 81.69 534 PRO A N 1
ATOM 4105 C CA . PRO A 1 534 ? 14.016 -30.391 -25.469 1 81.69 534 PRO A CA 1
ATOM 4106 C C . PRO A 1 534 ? 14.078 -30.75 -26.953 1 81.69 534 PRO A C 1
ATOM 4108 O O . PRO A 1 534 ? 14.023 -29.859 -27.812 1 81.69 534 PRO A O 1
ATOM 4111 N N . GLU A 1 535 ? 14.062 -31.984 -27.25 1 78.94 535 GLU A N 1
ATOM 4112 C CA . GLU A 1 535 ? 14.195 -32.406 -28.641 1 78.94 535 GLU A CA 1
ATOM 4113 C C . GLU A 1 535 ? 12.875 -32.25 -29.391 1 78.94 535 GLU A C 1
ATOM 4115 O O . GLU A 1 535 ? 12.852 -32.125 -30.609 1 78.94 535 GLU A O 1
ATOM 4120 N N . THR A 1 536 ? 11.766 -32.25 -28.656 1 78.69 536 THR A N 1
ATOM 4121 C CA . THR A 1 536 ? 10.445 -32.156 -29.266 1 78.69 536 THR A CA 1
ATOM 4122 C C . THR A 1 536 ? 9.969 -30.719 -29.281 1 78.69 536 THR A C 1
ATOM 4124 O O . THR A 1 536 ? 8.992 -30.391 -29.969 1 78.69 536 THR A O 1
ATOM 4127 N N . LEU A 1 537 ? 10.664 -29.906 -28.641 1 83.88 537 LEU A N 1
ATOM 4128 C CA . LEU A 1 537 ? 10.289 -28.5 -28.562 1 83.88 537 LEU A CA 1
ATOM 4129 C C . LEU A 1 537 ? 10.562 -27.797 -29.891 1 83.88 537 LEU A C 1
ATOM 4131 O O . LEU A 1 537 ? 11.586 -28.047 -30.531 1 83.88 537 LEU A O 1
ATOM 4135 N N . ASN A 1 538 ? 9.602 -26.938 -30.328 1 84.5 538 ASN A N 1
ATOM 4136 C CA . ASN A 1 538 ? 9.789 -26.172 -31.562 1 84.5 538 ASN A CA 1
ATOM 4137 C C . ASN A 1 538 ? 11.055 -25.328 -31.516 1 84.5 538 ASN A C 1
ATOM 4139 O O . ASN A 1 538 ? 11.523 -24.969 -30.438 1 84.5 538 ASN A O 1
ATOM 4143 N N . VAL A 1 539 ? 11.555 -24.969 -32.625 1 85.12 539 VAL A N 1
ATOM 4144 C CA . VAL A 1 539 ? 12.859 -24.344 -32.812 1 85.12 539 VAL A CA 1
ATOM 4145 C C . VAL A 1 539 ? 12.852 -22.969 -32.125 1 85.12 539 VAL A C 1
ATOM 4147 O O . VAL A 1 539 ? 13.852 -22.562 -31.531 1 85.12 539 VAL A O 1
ATOM 4150 N N . PHE A 1 540 ? 11.805 -22.281 -32.125 1 86.62 540 PHE A N 1
ATOM 4151 C CA . PHE A 1 540 ? 11.734 -20.953 -31.547 1 86.62 540 PHE A CA 1
ATOM 4152 C C . PHE A 1 540 ? 11.859 -21.031 -30.016 1 86.62 540 PHE A C 1
ATOM 4154 O O . PHE A 1 540 ? 12.695 -20.344 -29.438 1 86.62 540 PHE A O 1
ATOM 4161 N N . TRP A 1 541 ? 11.148 -21.891 -29.406 1 87.44 541 TRP A N 1
ATOM 4162 C CA . TRP A 1 541 ? 11.117 -21.969 -27.938 1 87.44 541 TRP A CA 1
ATOM 4163 C C . TRP A 1 541 ? 12.375 -22.656 -27.406 1 87.44 541 TRP A C 1
ATOM 4165 O O . TRP A 1 541 ? 12.812 -22.375 -26.297 1 87.44 541 TRP A O 1
ATOM 4175 N N . ARG A 1 542 ? 12.961 -23.531 -28.234 1 86.69 542 ARG A N 1
ATOM 4176 C CA . ARG A 1 542 ? 14.164 -24.25 -27.812 1 86.69 542 ARG A CA 1
ATOM 4177 C C . ARG A 1 542 ? 15.375 -23.312 -27.781 1 86.69 542 ARG A C 1
ATOM 4179 O O . ARG A 1 542 ? 16.047 -23.188 -26.75 1 86.69 542 ARG A O 1
ATOM 4186 N N . TYR A 1 543 ? 15.539 -22.547 -28.844 1 86.5 543 TYR A N 1
ATOM 4187 C CA . TYR A 1 543 ? 16.781 -21.781 -28.969 1 86.5 543 TYR A CA 1
ATOM 4188 C C . TYR A 1 543 ? 16.641 -20.406 -28.312 1 86.5 543 TYR A C 1
ATOM 4190 O O . TYR A 1 543 ? 17.625 -19.828 -27.844 1 86.5 543 TYR A O 1
ATOM 4198 N N . VAL A 1 544 ? 15.484 -19.938 -28.078 1 86.12 544 VAL A N 1
ATOM 4199 C CA . VAL A 1 544 ? 15.32 -18.594 -27.547 1 86.12 544 VAL A CA 1
ATOM 4200 C C . VAL A 1 544 ? 15.109 -18.656 -26.031 1 86.12 544 VAL A C 1
ATOM 4202 O O . VAL A 1 544 ? 15.648 -17.828 -25.297 1 86.12 544 VAL A O 1
ATOM 4205 N N . PHE A 1 545 ? 14.422 -19.719 -25.547 1 89.38 545 PHE A N 1
ATOM 4206 C CA . PHE A 1 545 ? 14 -19.609 -24.156 1 89.38 545 PHE A CA 1
ATOM 4207 C C . PHE A 1 545 ? 14.492 -20.797 -23.359 1 89.38 545 PHE A C 1
ATOM 4209 O O . PHE A 1 545 ? 14.812 -20.672 -22.172 1 89.38 545 PHE A O 1
ATOM 4216 N N . HIS A 1 546 ? 14.672 -22.016 -23.938 1 89.19 546 HIS A N 1
ATOM 4217 C CA . HIS A 1 546 ? 15.055 -23.203 -23.172 1 89.19 546 HIS A CA 1
ATOM 4218 C C . HIS A 1 546 ? 16.484 -23.062 -22.641 1 89.19 546 HIS A C 1
ATOM 4220 O O . HIS A 1 546 ? 16.734 -23.359 -21.469 1 89.19 546 HIS A O 1
ATOM 4226 N N . TYR A 1 547 ? 17.328 -22.484 -23.469 1 88.94 547 TYR A N 1
ATOM 4227 C CA . TYR A 1 547 ? 18.734 -22.453 -23.109 1 88.94 547 TYR A CA 1
ATOM 4228 C C . TYR A 1 547 ? 19.031 -21.328 -22.125 1 88.94 547 TYR A C 1
ATOM 4230 O O . TYR A 1 547 ? 20.078 -21.328 -21.469 1 88.94 547 TYR A O 1
ATOM 4238 N N . ILE A 1 548 ? 18.125 -20.453 -21.969 1 92.56 548 ILE A N 1
ATOM 4239 C CA . ILE A 1 548 ? 18.344 -19.391 -21 1 92.56 548 ILE A CA 1
ATOM 4240 C C . ILE A 1 548 ? 17.484 -19.609 -19.766 1 92.56 548 ILE A C 1
ATOM 4242 O O . ILE A 1 548 ? 17.453 -18.781 -18.859 1 92.56 548 ILE A O 1
ATOM 4246 N N . ASP A 1 549 ? 16.812 -20.734 -19.75 1 95.19 549 ASP A N 1
ATOM 4247 C CA . ASP A 1 549 ? 15.93 -21.078 -18.625 1 95.19 549 ASP A CA 1
ATOM 4248 C C . ASP A 1 549 ? 16.719 -21.703 -17.484 1 95.19 549 ASP A C 1
ATOM 4250 O O . ASP A 1 549 ? 17.234 -22.812 -17.594 1 95.19 549 ASP A O 1
ATOM 4254 N N . TYR A 1 550 ? 16.766 -21.047 -16.359 1 96.69 550 TYR A N 1
ATOM 4255 C CA . TYR A 1 550 ? 17.5 -21.562 -15.211 1 96.69 550 TYR A CA 1
ATOM 4256 C C . TYR A 1 550 ? 16.828 -22.797 -14.633 1 96.69 550 TYR A C 1
ATOM 4258 O O . TYR A 1 550 ? 17.484 -23.672 -14.078 1 96.69 550 TYR A O 1
ATOM 4266 N N . GLN A 1 551 ? 15.547 -22.938 -14.789 1 95.88 551 GLN A N 1
ATOM 4267 C CA . GLN A 1 551 ? 14.836 -24.094 -14.25 1 95.88 551 GLN A CA 1
ATOM 4268 C C . GLN A 1 551 ? 15.18 -25.359 -15.023 1 95.88 551 GLN A C 1
ATOM 4270 O O . GLN A 1 551 ? 15.117 -26.469 -14.469 1 95.88 551 GLN A O 1
ATOM 4275 N N . ALA A 1 552 ? 15.492 -25.172 -16.328 1 94.62 552 ALA A N 1
ATOM 4276 C CA . ALA A 1 552 ? 15.898 -26.328 -17.125 1 94.62 552 ALA A CA 1
ATOM 4277 C C . ALA A 1 552 ? 17.188 -26.953 -16.594 1 94.62 552 ALA A C 1
ATOM 4279 O O . ALA A 1 552 ? 17.312 -28.172 -16.516 1 94.62 552 ALA A O 1
ATOM 4280 N N . TYR A 1 553 ? 18.109 -26.109 -16.25 1 95.12 553 TYR A N 1
ATOM 4281 C CA . TYR A 1 553 ? 19.391 -26.609 -15.734 1 95.12 553 TYR A CA 1
ATOM 4282 C C . TYR A 1 553 ? 19.219 -27.219 -14.344 1 95.12 553 TYR A C 1
ATOM 4284 O O . TYR A 1 553 ? 19.891 -28.188 -14 1 95.12 553 TYR A O 1
ATOM 4292 N N . VAL A 1 554 ? 18.344 -26.641 -13.555 1 96.38 554 VAL A N 1
ATOM 4293 C CA . VAL A 1 554 ? 18.078 -27.172 -12.227 1 96.38 554 VAL A CA 1
ATOM 4294 C C . VAL A 1 554 ? 17.422 -28.547 -12.344 1 96.38 554 VAL A C 1
ATOM 4296 O O . VAL A 1 554 ? 17.812 -29.484 -11.656 1 96.38 554 VAL A O 1
ATOM 4299 N N . PHE A 1 555 ? 16.438 -28.688 -13.203 1 95.44 555 PHE A N 1
ATOM 4300 C CA . PHE A 1 555 ? 15.766 -29.969 -13.414 1 95.44 555 PHE A CA 1
ATOM 4301 C C . PHE A 1 555 ? 16.75 -31.031 -13.891 1 95.44 555 PHE A C 1
ATOM 4303 O O . PHE A 1 555 ? 16.797 -32.125 -13.359 1 95.44 555 PHE A O 1
ATOM 4310 N N . ARG A 1 556 ? 17.562 -30.672 -14.867 1 94.19 556 ARG A N 1
ATOM 4311 C CA . ARG A 1 556 ? 18.562 -31.578 -15.391 1 94.19 556 ARG A CA 1
ATOM 4312 C C . ARG A 1 556 ? 19.547 -32 -14.297 1 94.19 556 ARG A C 1
ATOM 4314 O O . ARG A 1 556 ? 19.844 -33.188 -14.156 1 94.19 556 ARG A O 1
ATOM 4321 N N . GLY A 1 557 ? 20.031 -31.016 -13.578 1 94.88 557 GLY A N 1
ATOM 4322 C CA . GLY A 1 557 ? 20.984 -31.312 -12.523 1 94.88 557 GLY A CA 1
ATOM 4323 C C . GLY A 1 557 ? 20.422 -32.219 -11.438 1 94.88 557 GLY A C 1
ATOM 4324 O O . GLY A 1 557 ? 21.109 -33.125 -10.984 1 94.88 557 GLY A O 1
ATOM 4325 N N . MET A 1 558 ? 19.234 -32.031 -11.055 1 95.06 558 MET A N 1
ATOM 4326 C CA . MET A 1 558 ? 18.609 -32.812 -10.008 1 95.06 558 MET A CA 1
ATOM 4327 C C . MET A 1 558 ? 18.297 -34.219 -10.516 1 95.06 558 MET A C 1
ATOM 4329 O O . MET A 1 558 ? 18.406 -35.188 -9.766 1 95.06 558 MET A O 1
ATOM 4333 N N . MET A 1 559 ? 17.922 -34.312 -11.781 1 94.44 559 MET A N 1
ATOM 4334 C CA . MET A 1 559 ? 17.672 -35.625 -12.391 1 94.44 559 MET A CA 1
ATOM 4335 C C . MET A 1 559 ? 18.953 -36.438 -12.43 1 94.44 559 MET A C 1
ATOM 4337 O O . MET A 1 559 ? 18.953 -37.625 -12.078 1 94.44 559 MET A O 1
ATOM 4341 N N . VAL A 1 560 ? 20.016 -35.812 -12.844 1 94.56 560 VAL A N 1
ATOM 4342 C CA . VAL A 1 560 ? 21.297 -36.5 -12.922 1 94.56 560 VAL A CA 1
ATOM 4343 C C . VAL A 1 560 ? 21.75 -36.906 -11.523 1 94.56 560 VAL A C 1
ATOM 4345 O O . VAL A 1 560 ? 22.344 -37.969 -11.344 1 94.56 560 VAL A O 1
ATOM 4348 N N . ASN A 1 561 ? 21.484 -36.062 -10.531 1 94.06 561 ASN A N 1
ATOM 4349 C CA . ASN A 1 561 ? 21.859 -36.375 -9.156 1 94.06 561 ASN A CA 1
ATOM 4350 C C . ASN A 1 561 ? 21.109 -37.562 -8.617 1 94.06 561 ASN A C 1
ATOM 4352 O O . ASN A 1 561 ? 21.672 -38.375 -7.879 1 94.06 561 ASN A O 1
ATOM 4356 N N . GLU A 1 562 ? 19.875 -37.781 -8.977 1 93.69 562 GLU A N 1
ATOM 4357 C CA . GLU A 1 562 ? 19.062 -38.875 -8.461 1 93.69 562 GLU A CA 1
ATOM 4358 C C . GLU A 1 562 ? 19.281 -40.156 -9.266 1 93.69 562 GLU A C 1
ATOM 4360 O O . GLU A 1 562 ? 19.578 -41.188 -8.703 1 93.69 562 GLU A O 1
ATOM 4365 N N . PHE A 1 563 ? 19.266 -40.062 -10.602 1 92.44 563 PHE A N 1
ATOM 4366 C CA . PHE A 1 563 ? 19.219 -41.25 -11.445 1 92.44 563 PHE A CA 1
ATOM 4367 C C . PHE A 1 563 ? 20.609 -41.625 -11.93 1 92.44 563 PHE A C 1
ATOM 4369 O O . PHE A 1 563 ? 20.844 -42.75 -12.359 1 92.44 563 PHE A O 1
ATOM 4376 N N . GLY A 1 564 ? 21.5 -40.719 -11.852 1 89.44 564 GLY A N 1
ATOM 4377 C CA . GLY A 1 564 ? 22.828 -41 -12.367 1 89.44 564 GLY A CA 1
ATOM 4378 C C . GLY A 1 564 ? 23.562 -42.062 -11.586 1 89.44 564 GLY A C 1
ATOM 4379 O O . GLY A 1 564 ? 24.391 -42.812 -12.148 1 89.44 564 GLY A O 1
ATOM 4380 N N . LYS A 1 565 ? 23.281 -42.156 -10.344 1 86.56 565 LYS A N 1
ATOM 4381 C CA . LYS A 1 565 ? 24.062 -43.094 -9.523 1 86.56 565 LYS A CA 1
ATOM 4382 C C . LYS A 1 565 ? 23.156 -44.031 -8.742 1 86.56 565 LYS A C 1
ATOM 4384 O O . LYS A 1 565 ? 23.562 -44.594 -7.715 1 86.56 565 LYS A O 1
ATOM 4389 N N . ARG A 1 566 ? 21.938 -44.219 -9.211 1 88.69 566 ARG A N 1
ATOM 4390 C CA . ARG A 1 566 ? 21 -45.062 -8.508 1 88.69 566 ARG A CA 1
ATOM 4391 C C . ARG A 1 566 ? 20.344 -46.062 -9.453 1 88.69 566 ARG A C 1
ATOM 4393 O O . ARG A 1 566 ? 20.109 -45.75 -10.625 1 88.69 566 ARG A O 1
ATOM 4400 N N . ASN A 1 567 ? 20.188 -47.25 -8.992 1 87.94 567 ASN A N 1
ATOM 4401 C CA . ASN A 1 567 ? 19.5 -48.281 -9.766 1 87.94 567 ASN A CA 1
ATOM 4402 C C . ASN A 1 567 ? 18.141 -48.625 -9.164 1 87.94 567 ASN A C 1
ATOM 4404 O O . ASN A 1 567 ? 17.938 -48.469 -7.965 1 87.94 567 ASN A O 1
ATOM 4408 N N . TYR A 1 568 ? 17.25 -49 -9.984 1 88.81 568 TYR A N 1
ATOM 4409 C CA . TYR A 1 568 ? 15.891 -49.312 -9.57 1 88.81 568 TYR A CA 1
ATOM 4410 C C . TYR A 1 568 ? 15.523 -50.75 -9.922 1 88.81 568 TYR A C 1
ATOM 4412 O O . TYR A 1 568 ? 15.961 -51.281 -10.945 1 88.81 568 TYR A O 1
ATOM 4420 N N . SER A 1 569 ? 14.734 -51.375 -9.125 1 86.81 569 SER A N 1
ATOM 4421 C CA . SER A 1 569 ? 14.352 -52.781 -9.336 1 86.81 569 SER A CA 1
ATOM 4422 C C . SER A 1 569 ? 13.148 -52.875 -10.273 1 86.81 569 SER A C 1
ATOM 4424 O O . SER A 1 569 ? 12.227 -52.062 -10.203 1 86.81 569 SER A O 1
ATOM 4426 N N . CYS A 1 570 ? 13.195 -53.906 -11.18 1 82.81 570 CYS A N 1
ATOM 4427 C CA . CYS A 1 570 ? 12.102 -54.188 -12.102 1 82.81 570 CYS A CA 1
ATOM 4428 C C . CYS A 1 570 ? 11.023 -55.031 -11.453 1 82.81 570 CYS A C 1
ATOM 4430 O O . CYS A 1 570 ? 11.234 -55.594 -10.375 1 82.81 570 CYS A O 1
ATOM 4432 N N . GLU A 1 571 ? 9.82 -54.969 -12.094 1 79 571 GLU A N 1
ATOM 4433 C CA . GLU A 1 571 ? 8.727 -55.812 -11.602 1 79 571 GLU A CA 1
ATOM 4434 C C . GLU A 1 571 ? 8.969 -57.281 -11.914 1 79 571 GLU A C 1
ATOM 4436 O O . GLU A 1 571 ? 9.375 -57.625 -13.023 1 79 571 GLU A O 1
ATOM 4441 N N . MET A 1 572 ? 8.914 -58.094 -10.828 1 76.5 572 MET A N 1
ATOM 4442 C CA . MET A 1 572 ? 9.109 -59.531 -10.984 1 76.5 572 MET A CA 1
ATOM 4443 C C . MET A 1 572 ? 7.816 -60.219 -11.414 1 76.5 572 MET A C 1
ATOM 4445 O O . MET A 1 572 ? 6.746 -59.938 -10.891 1 76.5 572 MET A O 1
ATOM 4449 N N . LEU A 1 573 ? 7.879 -60.812 -12.602 1 72 573 LEU A N 1
ATOM 4450 C CA . LEU A 1 573 ? 6.715 -61.562 -13.086 1 72 573 LEU A CA 1
ATOM 4451 C C . LEU A 1 573 ? 6.547 -62.875 -12.328 1 72 573 LEU A C 1
ATOM 4453 O O . LEU A 1 573 ? 7.523 -63.406 -11.805 1 72 573 LEU A O 1
ATOM 4457 N N . GLU A 1 574 ? 5.402 -63.375 -12.039 1 67.19 574 GLU A N 1
ATOM 4458 C CA . GLU A 1 574 ? 5.086 -64.625 -11.344 1 67.19 574 GLU A CA 1
ATOM 4459 C C . GLU A 1 574 ? 5.84 -65.812 -11.961 1 67.19 574 GLU A C 1
ATOM 4461 O O . GLU A 1 574 ? 6.219 -66.75 -11.258 1 67.19 574 GLU A O 1
ATOM 4466 N N . GLY A 1 575 ? 6.082 -65.938 -13.141 1 62.47 575 GLY A N 1
ATOM 4467 C CA . GLY A 1 575 ? 6.707 -67.062 -13.781 1 62.47 575 GLY A CA 1
ATOM 4468 C C . GLY A 1 575 ? 8.219 -66.938 -13.867 1 62.47 575 GLY A C 1
ATOM 4469 O O . GLY A 1 575 ? 8.867 -67.75 -14.547 1 62.47 575 GLY A O 1
ATOM 4470 N N . GLY A 1 576 ? 8.969 -66.062 -13.023 1 62.81 576 GLY A N 1
ATOM 4471 C CA . GLY A 1 576 ? 10.414 -66 -12.859 1 62.81 576 GLY A CA 1
ATOM 4472 C C . GLY A 1 576 ? 11.062 -64.938 -13.695 1 62.81 576 GLY A C 1
ATOM 4473 O O . GLY A 1 576 ? 12.25 -64.625 -13.531 1 62.81 576 GLY A O 1
ATOM 4474 N N . GLY A 1 577 ? 10.312 -64.188 -14.711 1 67.62 577 GLY A N 1
ATOM 4475 C CA . GLY A 1 577 ? 10.883 -63.156 -15.578 1 67.62 577 GLY A CA 1
ATOM 4476 C C . GLY A 1 577 ? 10.617 -61.719 -15.086 1 67.62 577 GLY A C 1
ATOM 4477 O O . GLY A 1 577 ? 9.984 -61.531 -14.047 1 67.62 577 GLY A O 1
ATOM 4478 N N . CYS A 1 578 ? 11.617 -60.812 -15.438 1 74.06 578 CYS A N 1
ATOM 4479 C CA . CYS A 1 578 ? 11.43 -59.406 -15.031 1 74.06 578 CYS A CA 1
ATOM 4480 C C . CYS A 1 578 ? 11.023 -58.562 -16.219 1 74.06 578 CYS A C 1
ATOM 4482 O O . CYS A 1 578 ? 11.359 -58.875 -17.359 1 74.06 578 CYS A O 1
ATOM 4484 N N . GLN A 1 579 ? 10 -57.781 -16.094 1 74.44 579 GLN A N 1
ATOM 4485 C CA . GLN A 1 579 ? 9.594 -56.844 -17.109 1 74.44 579 GLN A CA 1
ATOM 4486 C C . GLN A 1 579 ? 10.062 -55.438 -16.766 1 74.44 579 GLN A C 1
ATOM 4488 O O . GLN A 1 579 ? 9.586 -54.812 -15.812 1 74.44 579 GLN A O 1
ATOM 4493 N N . CYS A 1 580 ? 11.18 -55.094 -17.453 1 73.25 580 CYS A N 1
ATOM 4494 C CA . CYS A 1 580 ? 11.727 -53.75 -17.266 1 73.25 580 CYS A CA 1
ATOM 4495 C C . CYS A 1 580 ? 11.148 -52.75 -18.281 1 73.25 580 CYS A C 1
ATOM 4497 O O . CYS A 1 580 ? 11.109 -53.062 -19.469 1 73.25 580 CYS A O 1
ATOM 4499 N N . MET A 1 581 ? 10.555 -51.656 -17.828 1 69.06 581 MET A N 1
ATOM 4500 C CA . MET A 1 581 ? 9.891 -50.656 -18.672 1 69.06 581 MET A CA 1
ATOM 4501 C C . MET A 1 581 ? 10.914 -49.844 -19.469 1 69.06 581 MET A C 1
ATOM 4503 O O . MET A 1 581 ? 10.594 -49.312 -20.531 1 69.06 581 MET A O 1
ATOM 4507 N N . TYR A 1 582 ? 12.148 -49.844 -18.969 1 70.88 582 TYR A N 1
ATOM 4508 C CA . TYR A 1 582 ? 13.211 -49.094 -19.641 1 70.88 582 TYR A CA 1
ATOM 4509 C C . TYR A 1 582 ? 14.328 -50.031 -20.078 1 70.88 582 TYR A C 1
ATOM 4511 O O . TYR A 1 582 ? 14.82 -50.844 -19.281 1 70.88 582 TYR A O 1
ATOM 4519 N N . PRO A 1 583 ? 14.531 -50.062 -21.344 1 70 583 PRO A N 1
ATOM 4520 C CA . PRO A 1 583 ? 15.625 -50.906 -21.781 1 70 583 PRO A CA 1
ATOM 4521 C C . PRO A 1 583 ? 16.969 -50.562 -21.141 1 70 583 PRO A C 1
ATOM 4523 O O . PRO A 1 583 ? 17.344 -49.375 -21.141 1 70 583 PRO A O 1
ATOM 4526 N N . SER A 1 584 ? 17.438 -51.406 -20.281 1 71.81 584 SER A N 1
ATOM 4527 C CA . SER A 1 584 ? 18.688 -51.125 -19.609 1 71.81 584 SER A CA 1
ATOM 4528 C C . SER A 1 584 ? 19.672 -52.281 -19.703 1 71.81 584 SER A C 1
ATOM 4530 O O . SER A 1 584 ? 19.266 -53.406 -20.047 1 71.81 584 SER A O 1
ATOM 4532 N N . ALA A 1 585 ? 20.938 -52 -19.484 1 71.06 585 ALA A N 1
ATOM 4533 C CA . ALA A 1 585 ? 22.016 -53 -19.531 1 71.06 585 ALA A CA 1
ATOM 4534 C C . ALA A 1 585 ? 21.859 -54.031 -18.406 1 71.06 585 ALA A C 1
ATOM 4536 O O . ALA A 1 585 ? 22.391 -55.125 -18.5 1 71.06 585 ALA A O 1
ATOM 4537 N N . LEU A 1 586 ? 21.062 -53.594 -17.438 1 75.5 586 LEU A N 1
ATOM 4538 C CA . LEU A 1 586 ? 20.953 -54.469 -16.281 1 75.5 586 LEU A CA 1
ATOM 4539 C C . LEU A 1 586 ? 19.672 -55.281 -16.344 1 75.5 586 LEU A C 1
ATOM 4541 O O . LEU A 1 586 ? 19.219 -55.844 -15.328 1 75.5 586 LEU A O 1
ATOM 4545 N N . GLN A 1 587 ? 19 -55.344 -17.422 1 75 587 GLN A N 1
ATOM 4546 C CA . GLN A 1 587 ? 17.734 -56.031 -17.594 1 75 587 GLN A CA 1
ATOM 4547 C C . GLN A 1 587 ? 17.859 -57.5 -17.156 1 75 587 GLN A C 1
ATOM 4549 O O . GLN A 1 587 ? 16.891 -58.062 -16.656 1 75 587 GLN A O 1
ATOM 4554 N N . ASP A 1 588 ? 19.078 -58 -17.297 1 72.69 588 ASP A N 1
ATOM 4555 C CA . ASP A 1 588 ? 19.312 -59.375 -16.938 1 72.69 588 ASP A CA 1
ATOM 4556 C C . ASP A 1 588 ? 19.234 -59.594 -15.43 1 72.69 588 ASP A C 1
ATOM 4558 O O . ASP A 1 588 ? 18.922 -60.688 -14.961 1 72.69 588 ASP A O 1
ATOM 4562 N N . GLN A 1 589 ? 19.562 -58.531 -14.758 1 77.75 589 GLN A N 1
ATOM 4563 C CA . GLN A 1 589 ? 19.531 -58.594 -13.305 1 77.75 589 GLN A CA 1
ATOM 4564 C C . GLN A 1 589 ? 18.219 -58.031 -12.75 1 77.75 589 GLN A C 1
ATOM 4566 O O . GLN A 1 589 ? 18.094 -57.812 -11.547 1 77.75 589 GLN A O 1
ATOM 4571 N N . CYS A 1 590 ? 17.297 -57.781 -13.578 1 79.62 590 CYS A N 1
ATOM 4572 C CA . CYS A 1 590 ? 15.984 -57.25 -13.219 1 79.62 590 CYS A CA 1
ATOM 4573 C C . CYS A 1 590 ? 16.094 -55.875 -12.562 1 79.62 590 CYS A C 1
ATOM 4575 O O . CYS A 1 590 ? 15.414 -55.625 -11.57 1 79.62 590 CYS A O 1
ATOM 4577 N N . MET A 1 591 ? 17.109 -55.188 -12.984 1 84.5 591 MET A N 1
ATOM 4578 C CA . MET A 1 591 ? 17.312 -53.844 -12.492 1 84.5 591 MET A CA 1
ATOM 4579 C C . MET A 1 591 ? 17.312 -52.844 -13.641 1 84.5 591 MET A C 1
ATOM 4581 O O . MET A 1 591 ? 17.688 -53.188 -14.766 1 84.5 591 MET A O 1
ATOM 4585 N N . VAL A 1 592 ? 16.812 -51.719 -13.352 1 84.12 592 VAL A N 1
ATOM 4586 C CA . VAL A 1 592 ? 16.875 -50.594 -14.305 1 84.12 592 VAL A CA 1
ATOM 4587 C C . VAL A 1 592 ? 17.953 -49.594 -13.867 1 84.12 592 VAL A C 1
ATOM 4589 O O . VAL A 1 592 ? 17.906 -49.062 -12.758 1 84.12 592 VAL A O 1
ATOM 4592 N N . GLU A 1 593 ? 18.906 -49.469 -14.734 1 83.94 593 GLU A N 1
ATOM 4593 C CA . GLU A 1 593 ? 19.938 -48.438 -14.469 1 83.94 593 GLU A CA 1
ATOM 4594 C C . GLU A 1 593 ? 19.375 -47.031 -14.594 1 83.94 593 GLU A C 1
ATOM 4596 O O . GLU A 1 593 ? 18.672 -46.719 -15.555 1 83.94 593 GLU A O 1
ATOM 4601 N N . GLY A 1 594 ? 19.594 -46.219 -13.609 1 87 594 GLY A N 1
ATOM 4602 C CA . GLY A 1 594 ? 19.109 -44.844 -13.625 1 87 594 GLY A CA 1
ATOM 4603 C C . GLY A 1 594 ? 19.547 -44.062 -14.859 1 87 594 GLY A C 1
ATOM 4604 O O . GLY A 1 594 ? 18.828 -43.188 -15.336 1 87 594 GLY A O 1
ATOM 4605 N N . LYS A 1 595 ? 20.609 -44.375 -15.5 1 85.56 595 LYS A N 1
ATOM 4606 C CA . LYS A 1 595 ? 21.125 -43.719 -16.703 1 85.56 595 LYS A CA 1
ATOM 4607 C C . LYS A 1 595 ? 20.203 -43.938 -17.891 1 85.56 595 LYS A C 1
ATOM 4609 O O . LYS A 1 595 ? 20.156 -43.094 -18.797 1 85.56 595 LYS A O 1
ATOM 4614 N N . ALA A 1 596 ? 19.469 -45 -17.828 1 83 596 ALA A N 1
ATOM 4615 C CA . ALA A 1 596 ? 18.516 -45.25 -18.906 1 83 596 ALA A CA 1
ATOM 4616 C C . ALA A 1 596 ? 17.359 -44.25 -18.859 1 83 596 ALA A C 1
ATOM 4618 O O . ALA A 1 596 ? 16.812 -43.875 -19.906 1 83 596 ALA A O 1
ATOM 4619 N N . VAL A 1 597 ? 17.047 -43.938 -17.656 1 84.25 597 VAL A N 1
ATOM 4620 C CA . VAL A 1 597 ? 15.992 -42.938 -17.484 1 84.25 597 VAL A CA 1
ATOM 4621 C C . VAL A 1 597 ? 16.469 -41.594 -18 1 84.25 597 VAL A C 1
ATOM 4623 O O . VAL A 1 597 ? 15.719 -40.875 -18.672 1 84.25 597 VAL A O 1
ATOM 4626 N N . LEU A 1 598 ? 17.688 -41.25 -17.781 1 88.75 598 LEU A N 1
ATOM 4627 C CA . LEU A 1 598 ? 18.266 -40 -18.234 1 88.75 598 LEU A CA 1
ATOM 4628 C C . LEU A 1 598 ? 18.359 -39.938 -19.75 1 88.75 598 LEU A C 1
ATOM 4630 O O . LEU A 1 598 ? 18.219 -38.875 -20.344 1 88.75 598 LEU A O 1
ATOM 4634 N N . GLY A 1 599 ? 18.547 -41.062 -20.359 1 82.81 599 GLY A N 1
ATOM 4635 C CA . GLY A 1 599 ? 18.641 -41.156 -21.812 1 82.81 599 GLY A CA 1
ATOM 4636 C C . GLY A 1 599 ? 17.328 -40.812 -22.5 1 82.81 599 GLY A C 1
ATOM 4637 O O . GLY A 1 599 ? 17.344 -40.281 -23.609 1 82.81 599 GLY A O 1
ATOM 4638 N N . MET A 1 600 ? 16.266 -41.062 -21.828 1 78.31 600 MET A N 1
ATOM 4639 C CA . MET A 1 600 ? 14.953 -40.719 -22.391 1 78.31 600 MET A CA 1
ATOM 4640 C C . MET A 1 600 ? 14.758 -39.219 -22.469 1 78.31 600 MET A C 1
ATOM 4642 O O . MET A 1 600 ? 14.031 -38.719 -23.328 1 78.31 600 MET A O 1
ATOM 4646 N N . TYR A 1 601 ? 15.469 -38.531 -21.625 1 83.25 601 TYR A N 1
ATOM 4647 C CA . TYR A 1 601 ? 15.375 -37.094 -21.625 1 83.25 601 TYR A CA 1
ATOM 4648 C C . TYR A 1 601 ? 16.531 -36.469 -22.391 1 83.25 601 TYR A C 1
ATOM 4650 O O . TYR A 1 601 ? 16.625 -35.219 -22.5 1 83.25 601 TYR A O 1
ATOM 4658 N N . GLY A 1 602 ? 17.406 -37.25 -22.828 1 81.06 602 GLY A N 1
ATOM 4659 C CA . GLY A 1 602 ? 18.562 -36.75 -23.578 1 81.06 602 GLY A CA 1
ATOM 4660 C C . GLY A 1 602 ? 19.641 -36.156 -22.688 1 81.06 602 GLY A C 1
ATOM 4661 O O . GLY A 1 602 ? 20.422 -35.312 -23.125 1 81.06 602 GLY A O 1
ATOM 4662 N N . TYR A 1 603 ? 19.625 -36.562 -21.438 1 87.19 603 TYR A N 1
ATOM 4663 C CA . TYR A 1 603 ? 20.578 -36 -20.484 1 87.19 603 TYR A CA 1
ATOM 4664 C C . TYR A 1 603 ? 21.812 -36.875 -20.359 1 87.19 603 TYR A C 1
ATOM 4666 O O . TYR A 1 603 ? 21.703 -38.094 -20.328 1 87.19 603 TYR A O 1
ATOM 4674 N N . ASN A 1 604 ? 22.906 -36.188 -20.422 1 85.19 604 ASN A N 1
ATOM 4675 C CA . ASN A 1 604 ? 24.156 -36.875 -20.141 1 85.19 604 ASN A CA 1
ATOM 4676 C C . ASN A 1 604 ? 24.641 -36.594 -18.734 1 85.19 604 ASN A C 1
ATOM 4678 O O . ASN A 1 604 ? 24.25 -35.594 -18.109 1 85.19 604 ASN A O 1
ATOM 4682 N N . THR A 1 605 ? 25.344 -37.531 -18.156 1 84.69 605 THR A N 1
ATOM 4683 C CA . THR A 1 605 ? 25.797 -37.375 -16.781 1 84.69 605 THR A CA 1
ATOM 4684 C C . THR A 1 605 ? 27.062 -36.531 -16.719 1 84.69 605 THR A C 1
ATOM 4686 O O . THR A 1 605 ? 27.484 -36.125 -15.625 1 84.69 605 THR A O 1
ATOM 4689 N N . ALA A 1 606 ? 27.484 -36.094 -17.766 1 79.44 606 ALA A N 1
ATOM 4690 C CA . ALA A 1 606 ? 28.766 -35.406 -17.781 1 79.44 606 ALA A CA 1
ATOM 4691 C C . ALA A 1 606 ? 28.562 -33.875 -17.719 1 79.44 606 ALA A C 1
ATOM 4693 O O . ALA A 1 606 ? 27.422 -33.406 -17.812 1 79.44 606 ALA A O 1
ATOM 4694 N N . ASN A 1 607 ? 29.5 -33.062 -17.156 1 86.19 607 ASN A N 1
ATOM 4695 C CA . ASN A 1 607 ? 29.609 -31.609 -17.25 1 86.19 607 ASN A CA 1
ATOM 4696 C C . ASN A 1 607 ? 28.719 -30.922 -16.234 1 86.19 607 ASN A C 1
ATOM 4698 O O . ASN A 1 607 ? 28.047 -29.938 -16.547 1 86.19 607 ASN A O 1
ATOM 4702 N N . VAL A 1 608 ? 28.594 -31.469 -15.102 1 89.5 608 VAL A N 1
ATOM 4703 C CA . VAL A 1 608 ? 27.828 -30.844 -14.039 1 89.5 608 VAL A CA 1
ATOM 4704 C C . VAL A 1 608 ? 28.406 -29.469 -13.727 1 89.5 608 VAL A C 1
ATOM 4706 O O . VAL A 1 608 ? 27.656 -28.5 -13.547 1 89.5 608 VAL A O 1
ATOM 4709 N N . GLY A 1 609 ? 29.688 -29.328 -13.742 1 91.69 609 GLY A N 1
ATOM 4710 C CA . GLY A 1 609 ? 30.344 -28.062 -13.469 1 91.69 609 GLY A CA 1
ATOM 4711 C C . GLY A 1 609 ? 30.031 -26.984 -14.492 1 91.69 609 GLY A C 1
ATOM 4712 O O . GLY A 1 609 ? 29.844 -25.828 -14.141 1 91.69 609 GLY A O 1
ATOM 4713 N N . ARG A 1 610 ? 29.938 -27.391 -15.742 1 93.88 610 ARG A N 1
ATOM 4714 C CA . ARG A 1 610 ? 29.609 -26.453 -16.797 1 93.88 610 ARG A CA 1
ATOM 4715 C C . ARG A 1 610 ? 28.203 -25.891 -16.609 1 93.88 610 ARG A C 1
ATOM 4717 O O . ARG A 1 610 ? 27.969 -24.688 -16.828 1 93.88 610 ARG A O 1
ATOM 4724 N N . TYR A 1 611 ? 27.297 -26.75 -16.234 1 94.81 611 TYR A N 1
ATOM 4725 C CA . TYR A 1 611 ? 25.922 -26.297 -16.062 1 94.81 611 TYR A CA 1
ATOM 4726 C C . TYR A 1 611 ? 25.781 -25.406 -14.828 1 94.81 611 TYR A C 1
ATOM 4728 O O . TYR A 1 611 ? 24.969 -24.469 -14.82 1 94.81 611 TYR A O 1
ATOM 4736 N N . VAL A 1 612 ? 26.562 -25.656 -13.812 1 96.31 612 VAL A N 1
ATOM 4737 C CA . VAL A 1 612 ? 26.594 -24.766 -12.656 1 96.31 612 VAL A CA 1
ATOM 4738 C C . VAL A 1 612 ? 27.125 -23.406 -13.078 1 96.31 612 VAL A C 1
ATOM 4740 O O . VAL A 1 612 ? 26.609 -22.375 -12.633 1 96.31 612 VAL A O 1
ATOM 4743 N N . GLY A 1 613 ? 28.109 -23.422 -13.961 1 96.12 613 GLY A N 1
ATOM 4744 C CA . GLY A 1 613 ? 28.625 -22.172 -14.5 1 96.12 613 GLY A CA 1
ATOM 4745 C C . GLY A 1 613 ? 27.578 -21.391 -15.273 1 96.12 613 GLY A C 1
ATOM 4746 O O . GLY A 1 613 ? 27.5 -20.156 -15.141 1 96.12 613 GLY A O 1
ATOM 4747 N N . TYR A 1 614 ? 26.766 -22.109 -16.062 1 96.06 614 TYR A N 1
ATOM 4748 C CA . TYR A 1 614 ? 25.688 -21.453 -16.797 1 96.06 614 TYR A CA 1
ATOM 4749 C C . TYR A 1 614 ? 24.688 -20.797 -15.844 1 96.06 614 TYR A C 1
ATOM 4751 O O . TYR A 1 614 ? 24.203 -19.703 -16.094 1 96.06 614 TYR A O 1
ATOM 4759 N N . MET A 1 615 ? 24.422 -21.5 -14.758 1 96.88 615 MET A N 1
ATOM 4760 C CA . MET A 1 615 ? 23.484 -20.969 -13.758 1 96.88 615 MET A CA 1
ATOM 4761 C C . MET A 1 615 ? 24.016 -19.672 -13.148 1 96.88 615 MET A C 1
ATOM 4763 O O . MET A 1 615 ? 23.266 -18.719 -12.961 1 96.88 615 MET A O 1
ATOM 4767 N N . LEU A 1 616 ? 25.234 -19.656 -12.867 1 97.5 616 LEU A N 1
ATOM 4768 C CA . LEU A 1 616 ? 25.844 -18.469 -12.281 1 97.5 616 LEU A CA 1
ATOM 4769 C C . LEU A 1 616 ? 25.844 -17.312 -13.266 1 97.5 616 LEU A C 1
ATOM 4771 O O . LEU A 1 616 ? 25.641 -16.156 -12.875 1 97.5 616 LEU A O 1
ATOM 4775 N N . VAL A 1 617 ? 26.031 -17.609 -14.516 1 97.56 617 VAL A N 1
ATOM 4776 C CA . VAL A 1 617 ? 26 -16.578 -15.547 1 97.56 617 VAL A CA 1
ATOM 4777 C C . VAL A 1 617 ? 24.594 -16.016 -15.664 1 97.56 617 VAL A C 1
ATOM 4779 O O . VAL A 1 617 ? 24.422 -14.797 -15.805 1 97.56 617 VAL A O 1
ATOM 4782 N N . ILE A 1 618 ? 23.609 -16.906 -15.617 1 97.44 618 ILE A N 1
ATOM 4783 C CA . ILE A 1 618 ? 22.219 -16.469 -15.711 1 97.44 618 ILE A CA 1
ATOM 4784 C C . ILE A 1 618 ? 21.891 -15.531 -14.547 1 97.44 618 ILE A C 1
ATOM 4786 O O . ILE A 1 618 ? 21.297 -14.469 -14.742 1 97.44 618 ILE A O 1
ATOM 4790 N N . VAL A 1 619 ? 22.312 -15.883 -13.352 1 97.81 619 VAL A N 1
ATOM 4791 C CA . VAL A 1 619 ? 22.078 -15.055 -12.172 1 97.81 619 VAL A CA 1
ATOM 4792 C C . VAL A 1 619 ? 22.781 -13.703 -12.352 1 97.81 619 VAL A C 1
ATOM 4794 O O . VAL A 1 619 ? 22.188 -12.656 -12.078 1 97.81 619 VAL A O 1
ATOM 4797 N N . PHE A 1 620 ? 23.969 -13.766 -12.859 1 97.69 620 PHE A N 1
ATOM 4798 C CA . PHE A 1 620 ? 24.75 -12.555 -13.078 1 97.69 620 PHE A CA 1
ATOM 4799 C C . PHE A 1 620 ? 24.078 -11.656 -14.109 1 97.69 620 PHE A C 1
ATOM 4801 O O . PHE A 1 620 ? 23.984 -10.438 -13.93 1 97.69 620 PHE A O 1
ATOM 4808 N N . VAL A 1 621 ? 23.578 -12.266 -15.156 1 97.75 621 VAL A N 1
ATOM 4809 C CA . VAL A 1 621 ? 22.922 -11.508 -16.219 1 97.75 621 VAL A CA 1
ATOM 4810 C C . VAL A 1 621 ? 21.656 -10.852 -15.688 1 97.75 621 VAL A C 1
ATOM 4812 O O . VAL A 1 621 ? 21.375 -9.688 -15.977 1 97.75 621 VAL A O 1
ATOM 4815 N N . TYR A 1 622 ? 20.859 -11.602 -14.906 1 97.94 622 TYR A N 1
ATOM 4816 C CA . TYR A 1 622 ? 19.641 -11.039 -14.32 1 97.94 622 TYR A CA 1
ATOM 4817 C C . TYR A 1 622 ? 19.969 -9.836 -13.445 1 97.94 622 TYR A C 1
ATOM 4819 O O . TYR A 1 622 ? 19.281 -8.805 -13.516 1 97.94 622 TYR A O 1
ATOM 4827 N N . ARG A 1 623 ? 20.984 -9.891 -12.68 1 97.94 623 ARG A N 1
ATOM 4828 C CA . ARG A 1 623 ? 21.344 -8.812 -11.758 1 97.94 623 ARG A CA 1
ATOM 4829 C C . ARG A 1 623 ? 21.922 -7.613 -12.508 1 97.94 623 ARG A C 1
ATOM 4831 O O . ARG A 1 623 ? 21.641 -6.465 -12.156 1 97.94 623 ARG A O 1
ATOM 4838 N N . VAL A 1 624 ? 22.656 -7.91 -13.586 1 97.81 624 VAL A N 1
ATOM 4839 C CA . VAL A 1 624 ? 23.219 -6.832 -14.391 1 97.81 624 VAL A CA 1
ATOM 4840 C C . VAL A 1 624 ? 22.109 -6.105 -15.141 1 97.81 624 VAL A C 1
ATOM 4842 O O . VAL A 1 624 ? 22.109 -4.875 -15.234 1 97.81 624 VAL A O 1
ATOM 4845 N N . LEU A 1 625 ? 21.156 -6.902 -15.641 1 97.62 625 LEU A N 1
ATOM 4846 C CA . LEU A 1 625 ? 20.016 -6.277 -16.312 1 97.62 625 LEU A CA 1
ATOM 4847 C C . LEU A 1 625 ? 19.219 -5.43 -15.328 1 97.62 625 LEU A C 1
ATOM 4849 O O . LEU A 1 625 ? 18.734 -4.352 -15.68 1 97.62 625 LEU A O 1
ATOM 4853 N N . GLY A 1 626 ? 19.031 -5.957 -14.117 1 96.75 626 GLY A N 1
ATOM 4854 C CA . GLY A 1 626 ? 18.391 -5.156 -13.094 1 96.75 626 GLY A CA 1
ATOM 4855 C C . GLY A 1 626 ? 19.141 -3.877 -12.773 1 96.75 626 GLY A C 1
ATOM 4856 O O . GLY A 1 626 ? 18.531 -2.818 -12.609 1 96.75 626 GLY A O 1
ATOM 4857 N N . TRP A 1 627 ? 20.438 -3.984 -12.727 1 96.5 627 TRP A N 1
ATOM 4858 C CA . TRP A 1 627 ? 21.297 -2.834 -12.492 1 96.5 627 TRP A CA 1
ATOM 4859 C C . TRP A 1 627 ? 21.172 -1.814 -13.617 1 96.5 627 TRP A C 1
ATOM 4861 O O . TRP A 1 627 ? 21.109 -0.608 -13.367 1 96.5 627 TRP A O 1
ATOM 4871 N N . VAL A 1 628 ? 21.062 -2.266 -14.875 1 97.06 628 VAL A N 1
ATOM 4872 C CA . VAL A 1 628 ? 20.938 -1.39 -16.031 1 97.06 628 VAL A CA 1
ATOM 4873 C C . VAL A 1 628 ? 19.609 -0.652 -15.984 1 97.06 628 VAL A C 1
ATOM 4875 O O . VAL A 1 628 ? 19.531 0.54 -16.297 1 97.06 628 VAL A O 1
ATOM 4878 N N . VAL A 1 629 ? 18.625 -1.372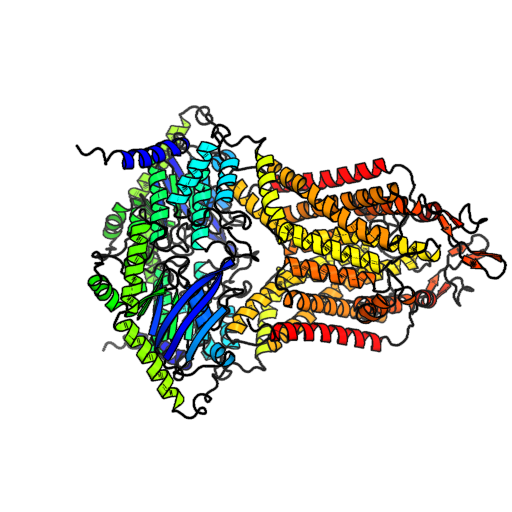 -15.57 1 96.44 629 VAL A N 1
ATOM 4879 C CA . VAL A 1 629 ? 17.297 -0.76 -15.469 1 96.44 629 VAL A CA 1
ATOM 4880 C C . VAL A 1 629 ? 17.328 0.375 -14.445 1 96.44 629 VAL A C 1
ATOM 4882 O O . VAL A 1 629 ? 16.812 1.465 -14.703 1 96.44 629 VAL A O 1
ATOM 4885 N N . LEU A 1 630 ? 17.969 0.177 -13.336 1 94.81 630 LEU A N 1
ATOM 4886 C CA . LEU A 1 630 ? 18.047 1.186 -12.289 1 94.81 630 LEU A CA 1
ATOM 4887 C C . LEU A 1 630 ? 18.938 2.35 -12.711 1 94.81 630 LEU A C 1
ATOM 4889 O O . LEU A 1 630 ? 18.688 3.496 -12.328 1 94.81 630 LEU A O 1
ATOM 4893 N N . MET A 1 631 ? 19.922 2.051 -13.547 1 93.38 631 MET A N 1
ATOM 4894 C CA . MET A 1 631 ? 20.828 3.092 -14.023 1 93.38 631 MET A CA 1
ATOM 4895 C C . MET A 1 631 ? 20.141 3.996 -15.031 1 93.38 631 MET A C 1
ATOM 4897 O O . MET A 1 631 ? 20.375 5.203 -15.062 1 93.38 631 MET A O 1
ATOM 4901 N N . LEU A 1 632 ? 19.312 3.395 -15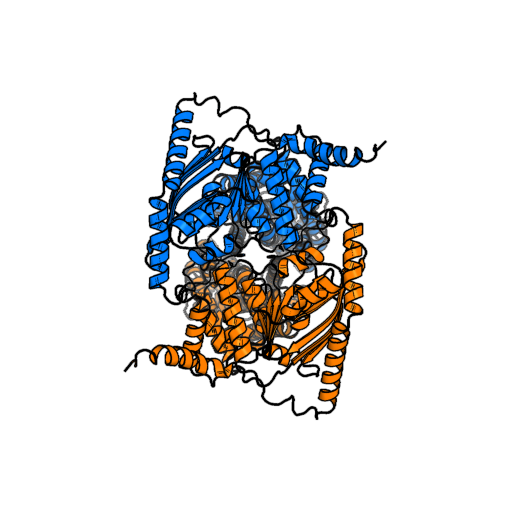.773 1 91.62 632 LEU A N 1
ATOM 4902 C CA . LEU A 1 632 ? 18.625 4.148 -16.812 1 91.62 632 LEU A CA 1
ATOM 4903 C C . LEU A 1 632 ? 17.469 4.953 -16.234 1 91.62 632 LEU A C 1
ATOM 4905 O O . LEU A 1 632 ? 17.078 5.984 -16.797 1 91.62 632 LEU A O 1
ATOM 4909 N N . ARG A 1 633 ? 16.953 4.535 -15.164 1 83.94 633 ARG A N 1
ATOM 4910 C CA . ARG A 1 633 ? 15.859 5.25 -14.523 1 83.94 633 ARG A CA 1
ATOM 4911 C C . ARG A 1 633 ? 16.391 6.406 -13.672 1 83.94 633 ARG A C 1
ATOM 4913 O O . ARG A 1 633 ? 16.812 6.207 -12.539 1 83.94 633 ARG A O 1
ATOM 4920 N N . LYS A 1 634 ? 16.672 7.523 -14.242 1 65.44 634 LYS A N 1
ATOM 4921 C CA . LYS A 1 634 ? 17.25 8.672 -13.555 1 65.44 634 LYS A CA 1
ATOM 4922 C C . LYS A 1 634 ? 16.266 9.25 -12.539 1 65.44 634 LYS A C 1
ATOM 4924 O O . LYS A 1 634 ? 16.672 9.844 -11.531 1 65.44 634 LYS A O 1
ATOM 4929 N N . HIS A 1 635 ? 14.859 9.109 -12.836 1 61.97 635 HIS A N 1
ATOM 4930 C CA . HIS A 1 635 ? 13.906 9.703 -11.906 1 61.97 635 HIS A CA 1
ATOM 4931 C C . HIS A 1 635 ? 13 8.641 -11.289 1 61.97 635 HIS A C 1
ATOM 4933 O O . HIS A 1 635 ? 12.695 7.629 -11.93 1 61.97 635 HIS A O 1
ATOM 4939 N N . MET B 1 1 ? -40.25 49.906 -6.316 1 26 1 MET B N 1
ATOM 4940 C CA . MET B 1 1 ? -40.469 48.875 -5.297 1 26 1 MET B CA 1
ATOM 4941 C C . MET B 1 1 ? -39.594 47.656 -5.574 1 26 1 MET B C 1
ATOM 4943 O O . MET B 1 1 ? -39.562 47.156 -6.703 1 26 1 MET B O 1
ATOM 4947 N N . THR B 1 2 ? -38.562 47.375 -4.691 1 26.73 2 THR B N 1
ATOM 4948 C CA . THR B 1 2 ? -37.281 46.688 -4.633 1 26.73 2 THR B CA 1
ATOM 4949 C C . THR B 1 2 ? -37.469 45.156 -4.609 1 26.73 2 THR B C 1
ATOM 4951 O O . THR B 1 2 ? -37.688 44.594 -3.549 1 26.73 2 THR B O 1
ATOM 4954 N N . SER B 1 3 ? -38.125 44.5 -5.578 1 30.92 3 SER B N 1
ATOM 4955 C CA . SER B 1 3 ? -38.5 43.094 -5.77 1 30.92 3 SER B CA 1
ATOM 4956 C C . SER B 1 3 ? -37.25 42.25 -5.926 1 30.92 3 SER B C 1
ATOM 4958 O O . SER B 1 3 ? -37.344 41.062 -6.234 1 30.92 3 SER B O 1
ATOM 4960 N N . SER B 1 4 ? -36.094 42.844 -6.133 1 31.98 4 SER B N 1
ATOM 4961 C CA . SER B 1 4 ? -34.906 42.031 -6.48 1 31.98 4 SER B CA 1
ATOM 4962 C C . SER B 1 4 ? -34.469 41.188 -5.305 1 31.98 4 SER B C 1
ATOM 4964 O O . SER B 1 4 ? -33.5 40.406 -5.426 1 31.98 4 SER B O 1
ATOM 4966 N N . ASN B 1 5 ? -34.938 41.469 -4.066 1 31.92 5 ASN B N 1
ATOM 4967 C CA . ASN B 1 5 ? -34.375 40.812 -2.875 1 31.92 5 ASN B CA 1
ATOM 4968 C C . ASN B 1 5 ? -34.906 39.406 -2.707 1 31.92 5 ASN B C 1
ATOM 4970 O O . ASN B 1 5 ? -34.594 38.719 -1.726 1 31.92 5 ASN B O 1
ATOM 4974 N N . ASN B 1 6 ? -35.969 38.969 -3.402 1 34.56 6 ASN B N 1
ATOM 4975 C CA . ASN B 1 6 ? -36.656 37.719 -3.068 1 34.56 6 ASN B CA 1
ATOM 4976 C C . ASN B 1 6 ? -35.938 36.5 -3.684 1 34.56 6 ASN B C 1
ATOM 4978 O O . ASN B 1 6 ? -36.375 35.375 -3.508 1 34.56 6 ASN B O 1
ATOM 4982 N N . THR B 1 7 ? -35.188 36.688 -4.758 1 35.25 7 THR B N 1
ATOM 4983 C CA . THR B 1 7 ? -34.656 35.5 -5.418 1 35.25 7 THR B CA 1
ATOM 4984 C C . THR B 1 7 ? -33.5 34.906 -4.602 1 35.25 7 THR B C 1
ATOM 4986 O O . THR B 1 7 ? -33.188 33.719 -4.77 1 35.25 7 THR B O 1
ATOM 4989 N N . ALA B 1 8 ? -32.719 35.656 -3.895 1 38.81 8 ALA B N 1
ATOM 4990 C CA . ALA B 1 8 ? -31.625 35.125 -3.086 1 38.81 8 ALA B CA 1
ATOM 4991 C C . ALA B 1 8 ? -32.156 34.281 -1.927 1 38.81 8 ALA B C 1
ATOM 4993 O O . ALA B 1 8 ? -31.516 33.312 -1.541 1 38.81 8 ALA B O 1
ATOM 4994 N N . ASP B 1 9 ? -33.375 34.562 -1.329 1 36.94 9 ASP B N 1
ATOM 4995 C CA . ASP B 1 9 ? -33.969 33.812 -0.22 1 36.94 9 ASP B CA 1
ATOM 4996 C C . ASP B 1 9 ? -34.531 32.469 -0.688 1 36.94 9 ASP B C 1
ATOM 4998 O O . ASP B 1 9 ? -34.562 31.516 0.079 1 36.94 9 ASP B O 1
ATOM 5002 N N . VAL B 1 10 ? -35.156 32.406 -1.868 1 37.16 10 VAL B N 1
ATOM 5003 C CA . VAL B 1 10 ? -35.75 31.188 -2.406 1 37.16 10 VAL B CA 1
ATOM 5004 C C . VAL B 1 10 ? -34.625 30.188 -2.719 1 37.16 10 VAL B C 1
ATOM 5006 O O . VAL B 1 10 ? -34.844 28.969 -2.611 1 37.16 10 VAL B O 1
ATOM 5009 N N . GLU B 1 11 ? -33.438 30.578 -3.252 1 34.66 11 GLU B N 1
ATOM 5010 C CA . GLU B 1 11 ? -32.281 29.703 -3.494 1 34.66 11 GLU B CA 1
ATOM 5011 C C . GLU B 1 11 ? -31.703 29.188 -2.184 1 34.66 11 GLU B C 1
ATOM 5013 O O . GLU B 1 11 ? -31.25 28.047 -2.102 1 34.66 11 GLU B O 1
ATOM 5018 N N . LYS B 1 12 ? -31.641 30.031 -1.134 1 40.69 12 LYS B N 1
ATOM 5019 C CA . LYS B 1 12 ? -31.297 29.594 0.214 1 40.69 12 LYS B CA 1
ATOM 5020 C C . LYS B 1 12 ? -32.375 28.734 0.819 1 40.69 12 LYS B C 1
ATOM 5022 O O . LYS B 1 12 ? -32.094 27.75 1.51 1 40.69 12 LYS B O 1
ATOM 5027 N N . ASP B 1 13 ? -33.656 29.078 0.654 1 40.62 13 ASP B N 1
ATOM 5028 C CA . ASP B 1 13 ? -34.781 28.297 1.202 1 40.62 13 ASP B CA 1
ATOM 5029 C C . ASP B 1 13 ? -34.844 26.922 0.546 1 40.62 13 ASP B C 1
ATOM 5031 O O . ASP B 1 13 ? -35.344 25.969 1.151 1 40.62 13 ASP B O 1
ATOM 5035 N N . ALA B 1 14 ? -34.719 26.828 -0.673 1 38.62 14 ALA B N 1
ATOM 5036 C CA . ALA B 1 14 ? -34.688 25.562 -1.412 1 38.62 14 ALA B CA 1
ATOM 5037 C C . ALA B 1 14 ? -33.5 24.703 -0.988 1 38.62 14 ALA B C 1
ATOM 5039 O O . ALA B 1 14 ? -33.594 23.469 -1.022 1 38.62 14 ALA B O 1
ATOM 5040 N N . VAL B 1 15 ? -32.469 25.234 -0.663 1 43.25 15 VAL B N 1
ATOM 5041 C CA . VAL B 1 15 ? -31.328 24.594 -0.018 1 43.25 15 VAL B CA 1
ATOM 5042 C C . VAL B 1 15 ? -31.719 24.125 1.378 1 43.25 15 VAL B C 1
ATOM 5044 O O . VAL B 1 15 ? -31.266 23.078 1.835 1 43.25 15 VAL B O 1
ATOM 5047 N N . ASP B 1 16 ? -32.531 24.922 2.164 1 45.72 16 ASP B N 1
ATOM 5048 C CA . ASP B 1 16 ? -32.969 24.625 3.525 1 45.72 16 ASP B CA 1
ATOM 5049 C C . ASP B 1 16 ? -33.875 23.391 3.555 1 45.72 16 ASP B C 1
ATOM 5051 O O . ASP B 1 16 ? -33.844 22.625 4.508 1 45.72 16 ASP B O 1
ATOM 5055 N N . ALA B 1 17 ? -34.938 23.453 2.727 1 44.84 17 ALA B N 1
ATOM 5056 C CA . ALA B 1 17 ? -35.906 22.375 2.666 1 44.84 17 ALA B CA 1
ATOM 5057 C C . ALA B 1 17 ? -35.219 21.031 2.412 1 44.84 17 ALA B C 1
ATOM 5059 O O . ALA B 1 17 ? -35.688 20 2.871 1 44.84 17 ALA B O 1
ATOM 5060 N N . ASP B 1 18 ? -34 21 1.812 1 49.75 18 ASP B N 1
ATOM 5061 C CA . ASP B 1 18 ? -33.375 19.906 1.099 1 49.75 18 ASP B CA 1
ATOM 5062 C C . ASP B 1 18 ? -32.594 19 2.062 1 49.75 18 ASP B C 1
ATOM 5064 O O . ASP B 1 18 ? -32.156 17.922 1.678 1 49.75 18 ASP B O 1
ATOM 5068 N N . TYR B 1 19 ? -32.438 19.609 3.348 1 58.38 19 TYR B N 1
ATOM 5069 C CA . TYR B 1 19 ? -31.719 18.688 4.234 1 58.38 19 TYR B CA 1
ATOM 5070 C C . TYR B 1 19 ? -32.625 18.219 5.363 1 58.38 19 TYR B C 1
ATOM 5072 O O . TYR B 1 19 ? -32.156 17.797 6.422 1 58.38 19 TYR B O 1
ATOM 5080 N N . ALA B 1 20 ? -33.969 18.344 5.18 1 54.84 20 ALA B N 1
ATOM 5081 C CA . ALA B 1 20 ? -34.906 17.984 6.227 1 54.84 20 ALA B CA 1
ATOM 5082 C C . ALA B 1 20 ? -34.688 16.531 6.68 1 54.84 20 ALA B C 1
ATOM 5084 O O . ALA B 1 20 ? -34.906 16.203 7.848 1 54.84 20 ALA B O 1
ATOM 5085 N N . HIS B 1 21 ? -34.281 15.766 5.82 1 60.81 21 HIS B N 1
ATOM 5086 C CA . HIS B 1 21 ? -34.094 14.359 6.172 1 60.81 21 HIS B CA 1
ATOM 5087 C C . HIS B 1 21 ? -32.875 14.172 7.074 1 60.81 21 HIS B C 1
ATOM 5089 O O . HIS B 1 21 ? -32.719 13.125 7.711 1 60.81 21 HIS B O 1
ATOM 5095 N N . LEU B 1 22 ? -32.188 15.273 7.23 1 64.88 22 LEU B N 1
ATOM 5096 C CA . LEU B 1 22 ? -31.016 15.219 8.094 1 64.88 22 LEU B CA 1
ATOM 5097 C C . LEU B 1 22 ? -31.391 15.547 9.539 1 64.88 22 LEU B C 1
ATOM 5099 O O . LEU B 1 22 ? -30.594 15.336 10.453 1 64.88 22 LEU B O 1
ATOM 5103 N N . THR B 1 23 ? -32.625 15.906 9.672 1 77.88 23 THR B N 1
ATOM 5104 C CA . THR B 1 23 ? -32.969 16.422 10.992 1 77.88 23 THR B CA 1
ATOM 5105 C C . THR B 1 23 ? -33.031 15.289 12.016 1 77.88 23 THR B C 1
ATOM 5107 O O . THR B 1 23 ? -33.719 14.273 11.797 1 77.88 23 THR B O 1
ATOM 5110 N N . ASN B 1 24 ? -32.219 15.406 13.016 1 83.75 24 ASN B N 1
ATOM 5111 C CA . ASN B 1 24 ? -32.125 14.445 14.109 1 83.75 24 ASN B CA 1
ATOM 5112 C C . ASN B 1 24 ? -33.188 14.688 15.164 1 83.75 24 ASN B C 1
ATOM 5114 O O . ASN B 1 24 ? -33.188 15.719 15.844 1 83.75 24 ASN B O 1
ATOM 5118 N N . GLU B 1 25 ? -34.125 13.812 15.188 1 79.88 25 GLU B N 1
ATOM 5119 C CA . GLU B 1 25 ? -35.156 13.898 16.219 1 79.88 25 GLU B CA 1
ATOM 5120 C C . GLU B 1 25 ? -35.031 12.758 17.219 1 79.88 25 GLU B C 1
ATOM 5122 O O . GLU B 1 25 ? -35.719 12.742 18.234 1 79.88 25 GLU B O 1
ATOM 5127 N N . GLU B 1 26 ? -34.031 12.016 16.984 1 81.94 26 GLU B N 1
ATOM 5128 C CA . GLU B 1 26 ? -33.938 10.781 17.766 1 81.94 26 GLU B CA 1
ATOM 5129 C C . GLU B 1 26 ? -32.875 10.883 18.828 1 81.94 26 GLU B C 1
ATOM 5131 O O . GLU B 1 26 ? -33.062 10.414 19.953 1 81.94 26 GLU B O 1
ATOM 5136 N N . LEU B 1 27 ? -31.797 11.461 18.5 1 88.69 27 LEU B N 1
ATOM 5137 C CA . LEU B 1 27 ? -30.656 11.5 19.406 1 88.69 27 LEU B CA 1
ATOM 5138 C C . LEU B 1 27 ? -30.5 12.883 20.031 1 88.69 27 LEU B C 1
ATOM 5140 O O . LEU B 1 27 ? -30.266 13.867 19.312 1 88.69 27 LEU B O 1
ATOM 5144 N N . HIS B 1 28 ? -30.594 12.867 21.328 1 90.69 28 HIS B N 1
ATOM 5145 C CA . HIS B 1 28 ? -30.547 14.148 22.016 1 90.69 28 HIS B CA 1
ATOM 5146 C C . HIS B 1 28 ? -29.172 14.391 22.625 1 90.69 28 HIS B C 1
ATOM 5148 O O . HIS B 1 28 ? -28.688 15.523 22.672 1 90.69 28 HIS B O 1
ATOM 5154 N N . HIS B 1 29 ? -28.672 13.281 23.141 1 93.31 29 HIS B N 1
ATOM 5155 C CA . HIS B 1 29 ? -27.344 13.453 23.719 1 93.31 29 HIS B CA 1
ATOM 5156 C C . HIS B 1 29 ? -26.531 12.164 23.625 1 93.31 29 HIS B C 1
ATOM 5158 O O . HIS B 1 29 ? -27.109 11.07 23.516 1 93.31 29 HIS B O 1
ATOM 5164 N N . PHE B 1 30 ? -25.234 12.273 23.562 1 94.5 30 PHE B N 1
ATOM 5165 C CA . PHE B 1 30 ? -24.25 11.195 23.562 1 94.5 30 PHE B CA 1
ATOM 5166 C C . PHE B 1 30 ? -23.219 11.414 24.656 1 94.5 30 PHE B C 1
ATOM 5168 O O . PHE B 1 30 ? -22.672 12.516 24.781 1 94.5 30 PHE B O 1
ATOM 5175 N N . SER B 1 31 ? -23.109 10.414 25.547 1 94.81 31 SER B N 1
ATOM 5176 C CA . SER B 1 31 ? -22.172 10.555 26.672 1 94.81 31 SER B CA 1
ATOM 5177 C C . SER B 1 31 ? -21.312 9.305 26.844 1 94.81 31 SER B C 1
ATOM 5179 O O . SER B 1 31 ? -21.672 8.234 26.359 1 94.81 31 SER B O 1
ATOM 5181 N N . TRP B 1 32 ? -20.172 9.438 27.359 1 93.94 32 TRP B N 1
ATOM 5182 C CA . TRP B 1 32 ? -19.281 8.336 27.688 1 93.94 32 TRP B CA 1
ATOM 5183 C C . TRP B 1 32 ? -18.688 8.523 29.094 1 93.94 32 TRP B C 1
ATOM 5185 O O . TRP B 1 32 ? -18.406 9.648 29.5 1 93.94 32 TRP B O 1
ATOM 5195 N N . ASP B 1 33 ? -18.594 7.418 29.75 1 91.75 33 ASP B N 1
ATOM 5196 C CA . ASP B 1 33 ? -18.203 7.426 31.156 1 91.75 33 ASP B CA 1
ATOM 5197 C C . ASP B 1 33 ? -17.031 6.477 31.406 1 91.75 33 ASP B C 1
ATOM 5199 O O . ASP B 1 33 ? -17.141 5.27 31.172 1 91.75 33 ASP B O 1
ATOM 5203 N N . GLY B 1 34 ? -15.953 7.086 31.891 1 90.75 34 GLY B N 1
ATOM 5204 C CA . GLY B 1 34 ? -14.82 6.301 32.344 1 90.75 34 GLY B CA 1
ATOM 5205 C C . GLY B 1 34 ? -14.141 5.527 31.25 1 90.75 34 GLY B C 1
ATOM 5206 O O . GLY B 1 34 ? -13.844 4.34 31.406 1 90.75 34 GLY B O 1
ATOM 5207 N N . VAL B 1 35 ? -13.977 6.098 30.141 1 91.88 35 VAL B N 1
ATOM 5208 C CA . VAL B 1 35 ? -13.305 5.426 29.031 1 91.88 35 VAL B CA 1
ATOM 5209 C C . VAL B 1 35 ? -11.82 5.254 29.344 1 91.88 35 VAL B C 1
ATOM 5211 O O . VAL B 1 35 ? -11.109 6.234 29.578 1 91.88 35 VAL B O 1
ATOM 5214 N N . THR B 1 36 ? -11.383 4.016 29.484 1 93.12 36 THR B N 1
ATOM 5215 C CA . THR B 1 36 ? -9.992 3.674 29.766 1 93.12 36 THR B CA 1
ATOM 5216 C C . THR B 1 36 ? -9.492 2.621 28.781 1 93.12 36 THR B C 1
ATOM 5218 O O . THR B 1 36 ? -10.164 1.619 28.531 1 93.12 36 THR B O 1
ATOM 5221 N N . VAL B 1 37 ? -8.484 2.959 28.141 1 91.31 37 VAL B N 1
ATOM 5222 C CA . VAL B 1 37 ? -7.863 2.033 27.203 1 91.31 37 VAL B CA 1
ATOM 5223 C C . VAL B 1 37 ? -6.438 1.712 27.656 1 91.31 37 VAL B C 1
ATOM 5225 O O . VAL B 1 37 ? -5.605 2.611 27.781 1 91.31 37 VAL B O 1
ATOM 5228 N N . THR B 1 38 ? -6.191 0.471 27.906 1 89 38 THR B N 1
ATOM 5229 C CA . THR B 1 38 ? -4.883 0.029 28.375 1 89 38 THR B CA 1
ATOM 5230 C C . THR B 1 38 ? -4.242 -0.934 27.375 1 89 38 THR B C 1
ATOM 5232 O O . THR B 1 38 ? -4.914 -1.814 26.844 1 89 38 THR B O 1
ATOM 5235 N N . VAL B 1 39 ? -3.006 -0.625 27.031 1 83.5 39 VAL B N 1
ATOM 5236 C CA . VAL B 1 39 ? -2.252 -1.516 26.156 1 83.5 39 VAL B CA 1
ATOM 5237 C C . VAL B 1 39 ? -1.023 -2.047 26.891 1 83.5 39 VAL B C 1
ATOM 5239 O O . VAL B 1 39 ? -0.619 -1.494 27.922 1 83.5 39 VAL B O 1
ATOM 5242 N N . LYS B 1 40 ? -0.501 -3.178 26.469 1 79 40 LYS B N 1
ATOM 5243 C CA . LYS B 1 40 ? 0.724 -3.719 27.047 1 79 40 LYS B CA 1
ATOM 5244 C C . LYS B 1 40 ? 1.96 -3.123 26.375 1 79 40 LYS B C 1
ATOM 5246 O O . LYS B 1 40 ? 2.084 -3.154 25.156 1 79 40 LYS B O 1
ATOM 5251 N N . ASP B 1 41 ? 2.768 -2.408 27.172 1 73.75 41 ASP B N 1
ATOM 5252 C CA . ASP B 1 41 ? 4.023 -1.889 26.641 1 73.75 41 ASP B CA 1
ATOM 5253 C C . ASP B 1 41 ? 4.91 -3.02 26.125 1 73.75 41 ASP B C 1
ATOM 5255 O O . ASP B 1 41 ? 5.039 -4.059 26.766 1 73.75 41 ASP B O 1
ATOM 5259 N N . ARG B 1 42 ? 5.41 -3.037 24.969 1 63.84 42 ARG B N 1
ATOM 5260 C CA . ARG B 1 42 ? 6.141 -4.145 24.375 1 63.84 42 ARG B CA 1
ATOM 5261 C C . ARG B 1 42 ? 7.512 -4.312 25.016 1 63.84 42 ARG B C 1
ATOM 5263 O O . ARG B 1 42 ? 8.016 -5.43 25.141 1 63.84 42 ARG B O 1
ATOM 5270 N N . GLY B 1 43 ? 8.219 -3.119 25.391 1 62.84 43 GLY B N 1
ATOM 5271 C CA . GLY B 1 43 ? 9.523 -3.227 26.031 1 62.84 43 GLY B CA 1
ATOM 5272 C C . GLY B 1 43 ? 9.453 -3.756 27.453 1 62.84 43 GLY B C 1
ATOM 5273 O O . GLY B 1 43 ? 10.031 -4.801 27.75 1 62.84 43 GLY B O 1
ATOM 5274 N N . THR B 1 44 ? 8.609 -3.197 28.219 1 67.56 44 THR B N 1
ATOM 5275 C CA . THR B 1 44 ? 8.555 -3.512 29.641 1 67.56 44 THR B CA 1
ATOM 5276 C C . THR B 1 44 ? 7.43 -4.504 29.938 1 67.56 44 THR B C 1
ATOM 5278 O O . THR B 1 44 ? 7.375 -5.086 31.016 1 67.56 44 THR B O 1
ATOM 5281 N N . LYS B 1 45 ? 6.52 -4.789 28.938 1 75.31 45 LYS B N 1
ATOM 5282 C CA . LYS B 1 45 ? 5.371 -5.684 29.078 1 75.31 45 LYS B CA 1
ATOM 5283 C C . LYS B 1 45 ? 4.438 -5.203 30.188 1 75.31 45 LYS B C 1
ATOM 5285 O O . LYS B 1 45 ? 3.59 -5.965 30.656 1 75.31 45 LYS B O 1
ATOM 5290 N N . GLN B 1 46 ? 4.695 -3.988 30.625 1 79.69 46 GLN B N 1
ATOM 5291 C CA . GLN B 1 46 ? 3.811 -3.414 31.625 1 79.69 46 GLN B CA 1
ATOM 5292 C C . GLN B 1 46 ? 2.621 -2.711 30.984 1 79.69 46 GLN B C 1
ATOM 5294 O O . GLN B 1 46 ? 2.707 -2.26 29.828 1 79.69 46 GLN B O 1
ATOM 5299 N N . PRO B 1 47 ? 1.525 -2.736 31.688 1 83.19 47 PRO B N 1
ATOM 5300 C CA . PRO B 1 47 ? 0.344 -2.061 31.141 1 83.19 47 PRO B CA 1
ATOM 5301 C C . PRO B 1 47 ? 0.53 -0.549 31.031 1 83.19 47 PRO B C 1
ATOM 5303 O O . PRO B 1 47 ? 1.105 0.077 31.922 1 83.19 47 PRO B O 1
ATOM 5306 N N . LEU B 1 48 ? 0.286 0.011 29.891 1 83.19 48 LEU B N 1
ATOM 5307 C CA . LEU B 1 48 ? 0.322 1.442 29.609 1 83.19 48 LEU B CA 1
ATOM 5308 C C . LEU B 1 48 ? -1.068 1.963 29.266 1 83.19 48 LEU B C 1
ATOM 5310 O O . LEU B 1 48 ? -1.713 1.458 28.344 1 83.19 48 LEU B O 1
ATOM 5314 N N . ASP B 1 49 ? -1.533 2.92 30.031 1 85.69 49 ASP B N 1
ATOM 5315 C CA . ASP B 1 49 ? -2.84 3.502 29.75 1 85.69 49 ASP B CA 1
ATOM 5316 C C . ASP B 1 49 ? -2.746 4.539 28.641 1 85.69 49 ASP B C 1
ATOM 5318 O O . ASP B 1 49 ? -2.115 5.586 28.797 1 85.69 49 ASP B O 1
ATOM 5322 N N . LEU B 1 50 ? -3.361 4.254 27.578 1 86.62 50 LEU B N 1
ATOM 5323 C CA . LEU B 1 50 ? -3.453 5.23 26.5 1 86.62 50 LEU B CA 1
ATOM 5324 C C . LEU B 1 50 ? -4.488 6.301 26.828 1 86.62 50 LEU B C 1
ATOM 5326 O O . LEU B 1 50 ? -4.352 7.453 26.391 1 86.62 50 LEU B O 1
ATOM 5330 N N . LEU B 1 51 ? -5.566 5.848 27.406 1 92.81 51 LEU B N 1
ATOM 5331 C CA . LEU B 1 51 ? -6.617 6.711 27.938 1 92.81 51 LEU B CA 1
ATOM 5332 C C . LEU B 1 51 ? -6.965 6.34 29.375 1 92.81 51 LEU B C 1
ATOM 5334 O O . LEU B 1 51 ? -7.012 5.156 29.719 1 92.81 51 LEU B O 1
ATOM 5338 N N . SER B 1 52 ? -7.129 7.367 30.172 1 93.69 52 SER B N 1
ATOM 5339 C CA . SER B 1 52 ? -7.43 7.125 31.578 1 93.69 52 SER B CA 1
ATOM 5340 C C . SER B 1 52 ? -8.672 7.887 32 1 93.69 52 SER B C 1
ATOM 5342 O O . SER B 1 52 ? -8.617 9.094 32.25 1 93.69 52 SER B O 1
ATOM 5344 N N . ASN B 1 53 ? -9.703 7.168 32.188 1 91.94 53 ASN B N 1
ATOM 5345 C CA . ASN B 1 53 ? -10.938 7.656 32.812 1 91.94 53 ASN B CA 1
ATOM 5346 C C . ASN B 1 53 ? -11.422 8.938 32.125 1 91.94 53 ASN B C 1
ATOM 5348 O O . ASN B 1 53 ? -11.617 9.953 32.781 1 91.94 53 ASN B O 1
ATOM 5352 N N . VAL B 1 54 ? -11.672 8.867 30.859 1 94.19 54 VAL B N 1
ATOM 5353 C CA . VAL B 1 54 ? -12.117 10.023 30.078 1 94.19 54 VAL B CA 1
ATOM 5354 C C . VAL B 1 54 ? -13.641 10.078 30.062 1 94.19 54 VAL B C 1
ATOM 5356 O O . VAL B 1 54 ? -14.297 9.109 29.672 1 94.19 54 VAL B O 1
ATOM 5359 N N . ASN B 1 55 ? -14.203 11.164 30.547 1 94.38 55 ASN B N 1
ATOM 5360 C CA . ASN B 1 55 ? -15.641 11.406 30.531 1 94.38 55 ASN B CA 1
ATOM 5361 C C . ASN B 1 55 ? -16.016 12.531 29.578 1 94.38 55 ASN B C 1
ATOM 5363 O O . ASN B 1 55 ? -15.195 13.414 29.297 1 94.38 55 ASN B O 1
ATOM 5367 N N . GLY B 1 56 ? -17.203 12.445 29.031 1 94.56 56 GLY B N 1
ATOM 5368 C CA . GLY B 1 56 ? -17.656 13.508 28.141 1 94.56 56 GLY B CA 1
ATOM 5369 C C . GLY B 1 56 ? -19.141 13.461 27.859 1 94.56 56 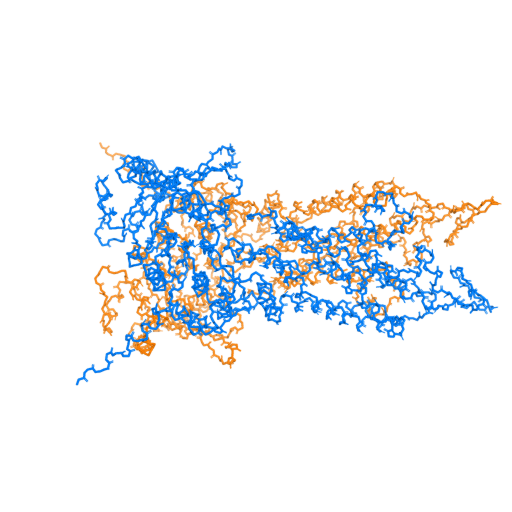GLY B C 1
ATOM 5370 O O . GLY B 1 56 ? -19.812 12.469 28.156 1 94.56 56 GLY B O 1
ATOM 5371 N N . PHE B 1 57 ? -19.609 14.562 27.438 1 94.44 57 PHE B N 1
ATOM 5372 C CA . PHE B 1 57 ? -21.031 14.758 27.188 1 94.44 57 PHE B CA 1
ATOM 5373 C C . PHE B 1 57 ? -21.25 15.695 26 1 94.44 57 PHE B C 1
ATOM 5375 O O . PHE B 1 57 ? -20.688 16.797 25.969 1 94.44 57 PHE B O 1
ATOM 5382 N N . VAL B 1 58 ? -22 15.234 24.969 1 95.25 58 VAL B N 1
ATOM 5383 C CA . VAL B 1 58 ? -22.281 16.047 23.797 1 95.25 58 VAL B CA 1
ATOM 5384 C C . VAL B 1 58 ? -23.797 16.078 23.562 1 95.25 58 VAL B C 1
ATOM 5386 O O . VAL B 1 58 ? -24.484 15.07 23.703 1 95.25 58 VAL B O 1
ATOM 5389 N N . GLU B 1 59 ? -24.312 17.25 23.25 1 94.94 59 GLU B N 1
ATOM 5390 C CA . GLU B 1 59 ? -25.734 17.422 23 1 94.94 59 GLU B CA 1
ATOM 5391 C C . GLU B 1 59 ? -26.016 17.594 21.516 1 94.94 59 GLU B C 1
ATOM 5393 O O . GLU B 1 59 ? -25.109 17.906 20.734 1 94.94 59 GLU B O 1
ATOM 5398 N N . ALA B 1 60 ? -27.297 17.406 21.203 1 94.88 60 ALA B N 1
ATOM 5399 C CA . ALA B 1 60 ? -27.734 17.562 19.812 1 94.88 60 ALA B CA 1
ATOM 5400 C C . ALA B 1 60 ? -27.469 18.984 19.312 1 94.88 60 ALA B C 1
ATOM 5402 O O . ALA B 1 60 ? -27.75 19.953 20.016 1 94.88 60 ALA B O 1
ATOM 5403 N N . GLY B 1 61 ? -26.766 19.078 18.125 1 94.69 61 GLY B N 1
ATOM 5404 C CA . GLY B 1 61 ? -26.484 20.359 17.516 1 94.69 61 GLY B CA 1
ATOM 5405 C C . GLY B 1 61 ? -25.156 20.953 17.938 1 94.69 61 GLY B C 1
ATOM 5406 O O . GLY B 1 61 ? -24.766 22.031 17.469 1 94.69 61 GLY B O 1
ATOM 5407 N N . GLU B 1 62 ? -24.469 20.172 18.734 1 96 62 GLU B N 1
ATOM 5408 C CA . GLU B 1 62 ? -23.188 20.672 19.234 1 96 62 GLU B CA 1
ATOM 5409 C C . GLU B 1 62 ? -22.016 20.062 18.453 1 96 62 GLU B C 1
ATOM 5411 O O . GLU B 1 62 ? -22.094 18.906 18.031 1 96 62 GLU B O 1
ATOM 5416 N N . MET B 1 63 ? -21.016 20.844 18.297 1 97.12 63 MET B N 1
ATOM 5417 C CA . MET B 1 63 ? -19.75 20.406 17.703 1 97.12 63 MET B CA 1
ATOM 5418 C C . MET B 1 63 ? -18.609 20.531 18.703 1 97.12 63 MET B C 1
ATOM 5420 O O . MET B 1 63 ? -18.328 21.625 19.188 1 97.12 63 MET B O 1
ATOM 5424 N N . ILE B 1 64 ? -17.984 19.391 19.031 1 97.19 64 ILE B N 1
ATOM 5425 C CA . ILE B 1 64 ? -16.906 19.359 20.016 1 97.19 64 ILE B CA 1
ATOM 5426 C C . ILE B 1 64 ? -15.57 19.125 19.312 1 97.19 64 ILE B C 1
ATOM 5428 O O . ILE B 1 64 ? -15.477 18.297 18.406 1 97.19 64 ILE B O 1
ATOM 5432 N N . ALA B 1 65 ? -14.57 19.891 19.672 1 96.75 65 ALA B N 1
ATOM 5433 C CA . ALA B 1 65 ? -13.211 19.719 19.172 1 96.75 65 ALA B CA 1
ATOM 5434 C C . ALA B 1 65 ? -12.367 18.891 20.141 1 96.75 65 ALA B C 1
ATOM 5436 O O . ALA B 1 65 ? -12.289 19.203 21.328 1 96.75 65 ALA B O 1
ATOM 5437 N N . LEU B 1 66 ? -11.891 17.844 19.672 1 96.31 66 LEU B N 1
ATOM 5438 C CA . LEU B 1 66 ? -10.906 17.047 20.406 1 96.31 66 LEU B CA 1
ATOM 5439 C C . LEU B 1 66 ? -9.492 17.469 20.031 1 96.31 66 LEU B C 1
ATOM 5441 O O . LEU B 1 66 ? -9.062 17.281 18.891 1 96.31 66 LEU B O 1
ATOM 5445 N N . MET B 1 67 ? -8.734 18.031 20.984 1 94.12 67 MET B N 1
ATOM 5446 C CA . MET B 1 67 ? -7.395 18.547 20.703 1 94.12 67 MET B CA 1
ATOM 5447 C C . MET B 1 67 ? -6.383 18.016 21.719 1 94.12 67 MET B C 1
ATOM 5449 O O . MET B 1 67 ? -6.762 17.516 22.781 1 94.12 67 MET B O 1
ATOM 5453 N N . GLY B 1 68 ? -5.137 18.078 21.422 1 91.56 68 GLY B N 1
ATOM 5454 C CA . GLY B 1 68 ? -4.012 17.625 22.219 1 91.56 68 GLY B CA 1
ATOM 5455 C C . GLY B 1 68 ? -2.756 17.391 21.391 1 91.56 68 GLY B C 1
ATOM 5456 O O . GLY B 1 68 ? -2.811 17.344 20.172 1 91.56 68 GLY B O 1
ATOM 5457 N N . PRO B 1 69 ? -1.66 17.297 22.125 1 87.5 69 PRO B N 1
ATOM 5458 C CA . PRO B 1 69 ? -0.411 17 21.422 1 87.5 69 PRO B CA 1
ATOM 5459 C C . PRO B 1 69 ? -0.419 15.633 20.75 1 87.5 69 PRO B C 1
ATOM 5461 O O . PRO B 1 69 ? -1.335 14.836 20.969 1 87.5 69 PRO B O 1
ATOM 5464 N N . SER B 1 70 ? 0.581 15.469 19.859 1 82.19 70 SER B N 1
ATOM 5465 C CA . SER B 1 70 ? 0.691 14.18 19.188 1 82.19 70 SER B CA 1
ATOM 5466 C C . SER B 1 70 ? 0.892 13.047 20.188 1 82.19 70 SER B C 1
ATOM 5468 O O . SER B 1 70 ? 1.717 13.156 21.094 1 82.19 70 SER B O 1
ATOM 5470 N N . GLY B 1 71 ? 0.1 12.008 20.125 1 79.25 71 GLY B N 1
ATOM 5471 C CA . GLY B 1 71 ? 0.21 10.867 21.016 1 79.25 71 GLY B CA 1
ATOM 5472 C C . GLY B 1 71 ? -0.632 11 22.266 1 79.25 71 GLY B C 1
ATOM 5473 O O . GLY B 1 71 ? -0.482 10.219 23.219 1 79.25 71 GLY B O 1
ATOM 5474 N N . SER B 1 72 ? -1.508 12.008 22.25 1 87.94 72 SER B N 1
ATOM 5475 C CA . SER B 1 72 ? -2.305 12.25 23.453 1 87.94 72 SER B CA 1
ATOM 5476 C C . SER B 1 72 ? -3.477 11.281 23.547 1 87.94 72 SER B C 1
ATOM 5478 O O . SER B 1 72 ? -4.121 11.18 24.594 1 87.94 72 SER B O 1
ATOM 5480 N N . GLY B 1 73 ? -3.838 10.586 22.453 1 88.31 73 GLY B N 1
ATOM 5481 C CA . GLY B 1 73 ? -4.906 9.602 22.484 1 88.31 73 GLY B CA 1
ATOM 5482 C C . GLY B 1 73 ? -6.156 10.055 21.766 1 88.31 73 GLY B C 1
ATOM 5483 O O . GLY B 1 73 ? -7.223 9.453 21.906 1 88.31 73 GLY B O 1
ATOM 5484 N N . LYS B 1 74 ? -6.141 11.117 20.984 1 90.88 74 LYS B N 1
ATOM 5485 C CA . LYS B 1 74 ? -7.297 11.664 20.266 1 90.88 74 LYS B CA 1
ATOM 5486 C C . LYS B 1 74 ? -7.945 10.609 19.391 1 90.88 74 LYS B C 1
ATOM 5488 O O . LYS B 1 74 ? -9.156 10.375 19.469 1 90.88 74 LYS B O 1
ATOM 5493 N N . THR B 1 75 ? -7.152 9.953 18.547 1 87.81 75 THR B N 1
ATOM 5494 C CA . THR B 1 75 ? -7.664 8.953 17.625 1 87.81 75 THR B CA 1
ATOM 5495 C C . THR B 1 75 ? -8.18 7.727 18.375 1 87.81 75 THR B C 1
ATOM 5497 O O . THR B 1 75 ? -9.195 7.137 17.984 1 87.81 75 THR B O 1
ATOM 5500 N N . THR B 1 76 ? -7.488 7.336 19.453 1 88.69 76 THR B N 1
ATOM 5501 C CA . THR B 1 76 ? -7.93 6.215 20.266 1 88.69 76 THR B CA 1
ATOM 5502 C C . THR B 1 76 ? -9.305 6.492 20.875 1 88.69 76 THR B C 1
ATOM 5504 O O . THR B 1 76 ? -10.18 5.625 20.859 1 88.69 76 THR B O 1
ATOM 5507 N N . LEU B 1 77 ? -9.453 7.672 21.391 1 93.38 77 LEU B N 1
ATOM 5508 C CA . LEU B 1 77 ? -10.734 8.047 21.969 1 93.38 77 LEU B CA 1
ATOM 5509 C C . LEU B 1 77 ? -11.836 8.055 20.922 1 93.38 77 LEU B C 1
ATOM 5511 O O . LEU B 1 77 ? -12.922 7.52 21.141 1 93.38 77 LEU B O 1
ATOM 5515 N N . LEU B 1 78 ? -11.57 8.695 19.766 1 93.06 78 LEU B N 1
ATOM 5516 C CA . LEU B 1 78 ? -12.555 8.758 18.688 1 93.06 78 LEU B CA 1
ATOM 5517 C C . LEU B 1 78 ? -12.969 7.355 18.25 1 93.06 78 LEU B C 1
ATOM 5519 O O . LEU B 1 78 ? -14.141 7.109 17.984 1 93.06 78 LEU B O 1
ATOM 5523 N N . ASN B 1 79 ? -12.039 6.469 18.188 1 89.69 79 ASN B N 1
ATOM 5524 C CA . ASN B 1 79 ? -12.328 5.09 17.812 1 89.69 79 ASN B CA 1
ATOM 5525 C C . ASN B 1 79 ? -13.211 4.398 18.844 1 89.69 79 ASN B C 1
ATOM 5527 O O . ASN B 1 79 ? -14.156 3.689 18.484 1 89.69 79 ASN B O 1
ATOM 5531 N N . VAL B 1 80 ? -12.891 4.621 20.062 1 90.69 80 VAL B N 1
ATOM 5532 C CA . VAL B 1 80 ? -13.672 4.023 21.141 1 90.69 80 VAL B CA 1
ATOM 5533 C C . VAL B 1 80 ? -15.102 4.574 21.109 1 90.69 80 VAL B C 1
ATOM 5535 O O . VAL B 1 80 ? -16.062 3.816 21.234 1 90.69 80 VAL B O 1
ATOM 5538 N N . LEU B 1 81 ? -15.172 5.852 20.906 1 92.62 81 LEU B N 1
ATOM 5539 C CA . LEU B 1 81 ? -16.484 6.492 20.875 1 92.62 81 LEU B CA 1
ATOM 5540 C C . LEU B 1 81 ? -17.312 6.004 19.703 1 92.62 81 LEU B C 1
ATOM 5542 O O . LEU B 1 81 ? -18.531 5.938 19.781 1 92.62 81 LEU B O 1
ATOM 5546 N N . ALA B 1 82 ? -16.641 5.723 18.625 1 90.12 82 ALA B N 1
ATOM 5547 C CA . ALA B 1 82 ? -17.328 5.246 17.422 1 90.12 82 ALA B CA 1
ATOM 5548 C C . ALA B 1 82 ? -17.5 3.732 17.469 1 90.12 82 ALA B C 1
ATOM 5550 O O . ALA B 1 82 ? -17.922 3.125 16.484 1 90.12 82 ALA B O 1
ATOM 5551 N N . HIS B 1 83 ? -17.188 3.094 18.562 1 85.5 83 HIS B N 1
ATOM 5552 C CA . HIS B 1 83 ? -17.297 1.652 18.75 1 85.5 83 HIS B CA 1
ATOM 5553 C C . HIS B 1 83 ? -16.406 0.894 17.781 1 85.5 83 HIS B C 1
ATOM 5555 O O . HIS B 1 83 ? -16.797 -0.141 17.234 1 85.5 83 HIS B O 1
ATOM 5561 N N . ARG B 1 84 ? -15.344 1.562 17.484 1 81.44 84 ARG B N 1
ATOM 5562 C CA . ARG B 1 84 ? -14.328 0.913 16.672 1 81.44 84 ARG B CA 1
ATOM 5563 C C . ARG B 1 84 ? -13.188 0.387 17.531 1 81.44 84 ARG B C 1
ATOM 5565 O O . ARG B 1 84 ? -13.109 0.696 18.719 1 81.44 84 ARG B O 1
ATOM 5572 N N . ALA B 1 85 ? -12.523 -0.591 16.969 1 70.94 85 ALA B N 1
ATOM 5573 C CA . ALA B 1 85 ? -11.383 -1.099 17.719 1 70.94 85 ALA B CA 1
ATOM 5574 C C . ALA B 1 85 ? -10.398 0.021 18.047 1 70.94 85 ALA B C 1
ATOM 5576 O O . ALA B 1 85 ? -9.984 0.772 17.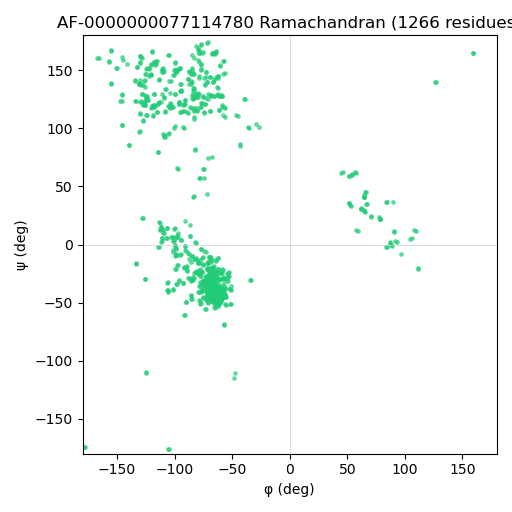156 1 70.94 85 ALA B O 1
ATOM 5577 N N . ALA B 1 86 ? -10.289 0.18 19.344 1 63.56 86 ALA B N 1
ATOM 5578 C CA . ALA B 1 86 ? -9.367 1.229 19.766 1 63.56 86 ALA B CA 1
ATOM 5579 C C . ALA B 1 86 ? -7.969 0.992 19.203 1 63.56 86 ALA B C 1
ATOM 5581 O O . ALA B 1 86 ? -7.434 1.831 18.484 1 63.56 86 ALA B O 1
ATOM 5582 N N . THR B 1 87 ? -7.305 0.056 19.609 1 61.81 87 THR B N 1
ATOM 5583 C CA . THR B 1 87 ? -6.008 -0.445 19.172 1 61.81 87 THR B CA 1
ATOM 5584 C C . THR B 1 87 ? -5.953 -1.967 19.281 1 61.81 87 THR B C 1
ATOM 5586 O O . THR B 1 87 ? -6.758 -2.574 19.984 1 61.81 87 THR B O 1
ATOM 5589 N N . ALA B 1 88 ? -5.082 -2.434 18.562 1 59.25 88 ALA B N 1
ATOM 5590 C CA . ALA B 1 88 ? -4.902 -3.881 18.641 1 59.25 88 ALA B CA 1
ATOM 5591 C C . ALA B 1 88 ? -4.48 -4.309 20.031 1 59.25 88 ALA B C 1
ATOM 5593 O O . ALA B 1 88 ? -3.631 -3.666 20.656 1 59.25 88 ALA B O 1
ATOM 5594 N N . ASN B 1 89 ? -5.078 -5.348 20.562 1 63.91 89 ASN B N 1
ATOM 5595 C CA . ASN B 1 89 ? -4.727 -5.973 21.844 1 63.91 89 ASN B CA 1
ATOM 5596 C C . ASN B 1 89 ? -4.984 -5.031 23.016 1 63.91 89 ASN B C 1
ATOM 5598 O O . ASN B 1 89 ? -4.176 -4.961 23.938 1 63.91 89 ASN B O 1
ATOM 5602 N N . SER B 1 90 ? -5.934 -4.168 22.812 1 70.62 90 SER B N 1
ATOM 5603 C CA . SER B 1 90 ? -6.254 -3.262 23.906 1 70.62 90 SER B CA 1
ATOM 5604 C C . SER B 1 90 ? -7.398 -3.809 24.75 1 70.62 90 SER B C 1
ATOM 5606 O O . SER B 1 90 ? -8.219 -4.586 24.266 1 70.62 90 SER B O 1
ATOM 5608 N N . THR B 1 91 ? -7.164 -3.627 26.047 1 74.5 91 THR B N 1
ATOM 5609 C CA . THR B 1 91 ? -8.258 -3.908 26.984 1 74.5 91 THR B CA 1
ATOM 5610 C C . THR B 1 91 ? -8.805 -2.615 27.578 1 74.5 91 THR B C 1
ATOM 5612 O O . THR B 1 91 ? -8.086 -1.625 27.703 1 74.5 91 THR B O 1
ATOM 5615 N N . GLY B 1 92 ? -10.039 -2.52 27.422 1 74.69 92 GLY B N 1
ATOM 5616 C CA . GLY B 1 92 ? -10.516 -1.297 28.062 1 74.69 92 GLY B CA 1
ATOM 5617 C C . GLY B 1 92 ? -11.984 -1.35 28.422 1 74.69 92 GLY B C 1
ATOM 5618 O O . GLY B 1 92 ? -12.68 -2.309 28.094 1 74.69 92 GLY B O 1
ATOM 5619 N N . GLN B 1 93 ? -12.258 -0.451 29.422 1 76.81 93 GLN B N 1
ATOM 5620 C CA . GLN B 1 93 ? -13.633 -0.22 29.844 1 76.81 93 GLN B CA 1
ATOM 5621 C C . GLN B 1 93 ? -14.258 0.936 29.062 1 76.81 93 GLN B C 1
ATOM 5623 O O . GLN B 1 93 ? -13.617 1.963 28.844 1 76.81 93 GLN B O 1
ATOM 5628 N N . GLN B 1 94 ? -15.32 0.64 28.375 1 80.5 94 GLN B N 1
ATOM 5629 C CA . GLN B 1 94 ? -16.016 1.719 27.672 1 80.5 94 GLN B CA 1
ATOM 5630 C C . GLN B 1 94 ? -17.5 1.708 27.969 1 80.5 94 GLN B C 1
ATOM 5632 O O . GLN B 1 94 ? -18.156 0.666 27.891 1 80.5 94 GLN B O 1
ATOM 5637 N N . ASN B 1 95 ? -17.953 2.73 28.672 1 85.81 95 ASN B N 1
ATOM 5638 C CA . ASN B 1 95 ? -19.375 2.926 28.859 1 85.81 95 ASN B CA 1
ATOM 5639 C C . ASN B 1 95 ? -19.906 4.066 28 1 85.81 95 ASN B C 1
ATOM 5641 O O . ASN B 1 95 ? -19.797 5.234 28.375 1 85.81 95 ASN B O 1
ATOM 5645 N N . LEU B 1 96 ? -20.422 3.742 26.875 1 90.75 96 LEU B N 1
ATOM 5646 C CA . LEU B 1 96 ? -21 4.703 25.953 1 90.75 96 LEU B CA 1
ATOM 5647 C C . LEU B 1 96 ? -22.516 4.719 26.078 1 90.75 96 LEU B C 1
ATOM 5649 O O . LEU B 1 96 ? -23.156 3.664 26.078 1 90.75 96 LEU B O 1
ATOM 5653 N N . LEU B 1 97 ? -23.062 5.836 26.219 1 91.12 97 LEU B N 1
ATOM 5654 C CA . LEU B 1 97 ? -24.5 5.961 26.438 1 91.12 97 LEU B CA 1
ATOM 5655 C C . LEU B 1 97 ? -25.141 6.859 25.375 1 91.12 97 LEU B C 1
ATOM 5657 O O . LEU B 1 97 ? -24.688 7.984 25.156 1 91.12 97 LEU B O 1
ATOM 5661 N N . VAL B 1 98 ? -26.125 6.348 24.703 1 90.81 98 VAL B N 1
ATOM 5662 C CA . VAL B 1 98 ? -26.953 7.117 23.797 1 90.81 98 VAL B CA 1
ATOM 5663 C C . VAL B 1 98 ? -28.297 7.449 24.453 1 90.81 98 VAL B C 1
ATOM 5665 O O . VAL B 1 98 ? -29.062 6.547 24.797 1 90.81 98 VAL B O 1
ATOM 5668 N N . ASN B 1 99 ? -28.562 8.703 24.609 1 91 99 ASN B N 1
ATOM 5669 C CA . ASN B 1 99 ? -29.75 9.133 25.344 1 91 99 ASN B CA 1
ATOM 5670 C C . ASN B 1 99 ? -29.828 8.484 26.719 1 91 99 ASN B C 1
ATOM 5672 O O . ASN B 1 99 ? -30.891 8.023 27.141 1 91 99 ASN B O 1
ATOM 5676 N N . GLY B 1 100 ? -28.672 8.281 27.281 1 88.75 100 GLY B N 1
ATOM 5677 C CA . GLY B 1 100 ? -28.594 7.801 28.656 1 88.75 100 GLY B CA 1
ATOM 5678 C C . GLY B 1 100 ? -28.609 6.289 28.766 1 88.75 100 GLY B C 1
ATOM 5679 O O . GLY B 1 100 ? -28.531 5.734 29.859 1 88.75 100 GLY B O 1
ATOM 5680 N N . ALA B 1 101 ? -28.719 5.602 27.672 1 87.62 101 ALA B N 1
ATOM 5681 C CA . ALA B 1 101 ? -28.781 4.145 27.672 1 87.62 101 ALA B CA 1
ATOM 5682 C C . ALA B 1 101 ? -27.703 3.541 26.781 1 87.62 101 ALA B C 1
ATOM 5684 O O . ALA B 1 101 ? -27.312 4.152 25.781 1 87.62 101 ALA B O 1
ATOM 5685 N N . PRO B 1 102 ? -27.25 2.363 27.25 1 86.69 102 PRO B N 1
ATOM 5686 C CA . PRO B 1 102 ? -26.312 1.675 26.359 1 86.69 102 PRO B CA 1
ATOM 5687 C C . PRO B 1 102 ? -26.953 1.223 25.062 1 86.69 102 PRO B C 1
ATOM 5689 O O . PRO B 1 102 ? -28.156 0.939 25.016 1 86.69 102 PRO B O 1
ATOM 5692 N N . THR B 1 103 ? -26.281 1.312 24.031 1 80 103 THR B N 1
ATOM 5693 C CA . THR B 1 103 ? -26.812 0.962 22.734 1 80 103 THR B CA 1
ATOM 5694 C C . THR B 1 103 ? -26.062 -0.229 22.141 1 80 103 THR B C 1
ATOM 5696 O O . THR B 1 103 ? -24.906 -0.474 22.484 1 80 103 THR B O 1
ATOM 5699 N N . ASN B 1 104 ? -26.797 -0.907 21.266 1 81.69 104 ASN B N 1
ATOM 5700 C CA . ASN B 1 104 ? -26.203 -2.018 20.531 1 81.69 104 ASN B CA 1
ATOM 5701 C C . ASN B 1 104 ? -25.312 -1.525 19.391 1 81.69 104 ASN B C 1
ATOM 5703 O O . ASN B 1 104 ? -25.516 -0.428 18.875 1 81.69 104 ASN B O 1
ATOM 5707 N N . LEU B 1 105 ? -24.359 -2.301 19.094 1 79.44 105 LEU B N 1
ATOM 5708 C CA . LEU B 1 105 ? -23.359 -1.96 18.078 1 79.44 105 LEU B CA 1
ATOM 5709 C C . LEU B 1 105 ? -24.031 -1.706 16.734 1 79.44 105 LEU B C 1
ATOM 5711 O O . LEU B 1 105 ? -23.688 -0.749 16.047 1 79.44 105 LEU B O 1
ATOM 5715 N N . THR B 1 106 ? -24.953 -2.523 16.359 1 80 106 THR B N 1
ATOM 5716 C CA . THR B 1 106 ? -25.609 -2.416 15.055 1 80 106 THR B CA 1
ATOM 5717 C C . THR B 1 106 ? -26.391 -1.106 14.945 1 80 106 THR B C 1
ATOM 5719 O O . THR B 1 106 ? -26.328 -0.429 13.914 1 80 106 THR B O 1
ATOM 5722 N N . THR B 1 107 ? -27.031 -0.797 15.969 1 82 107 THR B N 1
ATOM 5723 C CA . THR B 1 107 ? -27.812 0.437 15.984 1 82 107 THR B CA 1
ATOM 5724 C C . THR B 1 107 ? -26.891 1.655 15.977 1 82 107 THR B C 1
ATOM 5726 O O . THR B 1 107 ? -27.172 2.645 15.297 1 82 107 THR B O 1
ATOM 5729 N N . PHE B 1 108 ? -25.844 1.534 16.688 1 86.62 108 PHE B N 1
ATOM 5730 C CA . PHE B 1 108 ? -24.906 2.646 16.75 1 86.62 108 PHE B CA 1
ATOM 5731 C C . PHE B 1 108 ? -24.297 2.914 15.391 1 86.62 108 PHE B C 1
ATOM 5733 O O . PHE B 1 108 ? -24.109 4.07 15 1 86.62 108 PHE B O 1
ATOM 5740 N N . ARG B 1 109 ? -24.031 1.916 14.734 1 84.25 109 ARG B N 1
ATOM 5741 C CA . ARG B 1 109 ? -23.406 2.049 13.422 1 84.25 109 ARG B CA 1
ATOM 5742 C C . ARG B 1 109 ? -24.359 2.73 12.438 1 84.25 109 ARG B C 1
ATOM 5744 O O . ARG B 1 109 ? -23.906 3.479 11.562 1 84.25 109 ARG B O 1
ATOM 5751 N N . LYS B 1 110 ? -25.562 2.51 12.625 1 82.75 110 LYS B N 1
ATOM 5752 C CA . LYS B 1 110 ? -26.562 3.111 11.734 1 82.75 110 LYS B CA 1
ATOM 5753 C C . LYS B 1 110 ? -26.766 4.586 12.07 1 82.75 110 LYS B C 1
ATOM 5755 O O . LYS B 1 110 ? -27.156 5.375 11.203 1 82.75 110 LYS B O 1
ATOM 5760 N N . LEU B 1 111 ? -26.438 4.906 13.273 1 86.94 111 LEU B N 1
ATOM 5761 C CA . LEU B 1 111 ? -26.672 6.27 13.742 1 86.94 111 LEU B CA 1
ATOM 5762 C C . LEU B 1 111 ? -25.453 7.152 13.5 1 86.94 111 LEU B C 1
ATOM 5764 O O . LEU B 1 111 ? -25.578 8.383 13.461 1 86.94 111 LEU B O 1
ATOM 5768 N N . SER B 1 112 ? -24.375 6.477 13.32 1 91.19 112 SER B N 1
ATOM 5769 C CA . SER B 1 112 ? -23.141 7.258 13.32 1 91.19 112 SER B CA 1
ATOM 5770 C C . SER B 1 112 ? -22.375 7.082 12.016 1 91.19 112 SER B C 1
ATOM 5772 O O . SER B 1 112 ? -22.562 6.094 11.305 1 91.19 112 SER B O 1
ATOM 5774 N N . SER B 1 113 ? -21.625 8.078 11.625 1 92 113 SER B N 1
ATOM 5775 C CA . SER B 1 113 ? -20.672 8.047 10.523 1 92 113 SER B CA 1
ATOM 5776 C C . SER B 1 113 ? -19.281 8.492 10.969 1 92 113 SER B C 1
ATOM 5778 O O . SER B 1 113 ? -19.156 9.336 11.859 1 92 113 SER B O 1
ATOM 5780 N N . TYR B 1 114 ? -18.312 7.84 10.445 1 92.81 114 TYR B N 1
ATOM 5781 C CA . TYR B 1 114 ? -16.922 8.102 10.828 1 92.81 114 TYR B CA 1
ATOM 5782 C C . TYR B 1 114 ? -16.062 8.406 9.609 1 92.81 114 TYR B C 1
ATOM 5784 O O . TYR B 1 114 ? -16.062 7.645 8.641 1 92.81 114 TYR B O 1
ATOM 5792 N N . VAL B 1 115 ? -15.508 9.586 9.641 1 91.69 115 VAL B N 1
ATOM 5793 C CA . VAL B 1 115 ? -14.5 9.922 8.641 1 91.69 115 VAL B CA 1
ATOM 5794 C C . VAL B 1 115 ? -13.102 9.641 9.203 1 91.69 115 VAL B C 1
ATOM 5796 O O . VAL B 1 115 ? -12.656 10.312 10.133 1 91.69 115 VAL B O 1
ATOM 5799 N N . GLU B 1 116 ? -12.453 8.695 8.625 1 88.31 116 GLU B N 1
ATOM 5800 C CA . GLU B 1 116 ? -11.133 8.305 9.086 1 88.31 116 GLU B CA 1
ATOM 5801 C C . GLU B 1 116 ? -10.062 9.266 8.586 1 88.31 116 GLU B C 1
ATOM 5803 O O . GLU B 1 116 ? -10.312 10.07 7.684 1 88.31 116 GLU B O 1
ATOM 5808 N N . GLN B 1 117 ? -8.945 9.133 9.219 1 81.06 117 GLN B N 1
ATOM 5809 C CA . GLN B 1 117 ? -7.824 10 8.859 1 81.06 117 GLN B CA 1
ATOM 5810 C C . GLN B 1 117 ? -7.336 9.711 7.445 1 81.06 117 GLN B C 1
ATOM 5812 O O . GLN B 1 117 ? -7.035 10.633 6.691 1 81.06 117 GLN B O 1
ATOM 5817 N N . GLU B 1 118 ? -7.289 8.445 7.16 1 79.12 118 GLU B N 1
ATOM 5818 C CA . GLU B 1 118 ? -6.914 8.062 5.801 1 79.12 118 GLU B CA 1
ATOM 5819 C C . GLU B 1 118 ? -8.148 7.852 4.926 1 79.12 118 GLU B C 1
ATOM 5821 O O . GLU B 1 118 ? -9.102 7.188 5.34 1 79.12 118 GLU B O 1
ATOM 5826 N N . ASP B 1 119 ? -8.062 8.469 3.771 1 78.25 119 ASP B N 1
ATOM 5827 C CA . ASP B 1 119 ? -9.203 8.398 2.863 1 78.25 119 ASP B CA 1
ATOM 5828 C C . ASP B 1 119 ? -9.289 7.023 2.199 1 78.25 119 ASP B C 1
ATOM 5830 O O . ASP B 1 119 ? -8.266 6.426 1.864 1 78.25 119 ASP B O 1
ATOM 5834 N N . ALA B 1 120 ? -10.414 6.438 2.305 1 79.69 120 ALA B N 1
ATOM 5835 C CA . ALA B 1 120 ? -10.648 5.203 1.563 1 79.69 120 ALA B CA 1
ATOM 5836 C C . ALA B 1 120 ? -11.734 5.395 0.511 1 79.69 120 ALA B C 1
ATOM 5838 O O . ALA B 1 120 ? -12.914 5.117 0.767 1 79.69 120 ALA B O 1
ATOM 5839 N N . LEU B 1 121 ? -11.414 5.961 -0.601 1 90.56 121 LEU B N 1
ATOM 5840 C CA . LEU B 1 121 ? -12.32 6.215 -1.717 1 90.56 121 LEU B CA 1
ATOM 5841 C C . LEU B 1 121 ? -11.977 5.328 -2.908 1 90.56 121 LEU B C 1
ATOM 5843 O O . LEU B 1 121 ? -10.836 4.879 -3.043 1 90.56 121 LEU B O 1
ATOM 5847 N N . VAL B 1 122 ? -13.008 5.023 -3.611 1 92 122 VAL B N 1
ATOM 5848 C CA . VAL B 1 122 ? -12.773 4.27 -4.84 1 92 122 VAL B CA 1
ATOM 5849 C C . VAL B 1 122 ? -12.18 5.191 -5.906 1 92 122 VAL B C 1
ATOM 5851 O O . VAL B 1 122 ? -12.875 6.07 -6.426 1 92 122 VAL B O 1
ATOM 5854 N N . GLY B 1 123 ? -10.969 4.953 -6.277 1 91.69 123 GLY B N 1
ATOM 5855 C CA . GLY B 1 123 ? -10.203 5.852 -7.129 1 91.69 123 GLY B CA 1
ATOM 5856 C C . GLY B 1 123 ? -10.773 5.973 -8.531 1 91.69 123 GLY B C 1
ATOM 5857 O O . GLY B 1 123 ? -10.625 7.012 -9.172 1 91.69 123 GLY B O 1
ATOM 5858 N N . SER B 1 124 ? -11.508 5.004 -8.969 1 93 124 SER B N 1
ATOM 5859 C CA . SER B 1 124 ? -11.969 4.977 -10.352 1 93 124 SER B CA 1
ATOM 5860 C C . SER B 1 124 ? -13.328 5.656 -10.492 1 93 124 SER B C 1
ATOM 5862 O O . SER B 1 124 ? -13.852 5.773 -11.602 1 93 124 SER B O 1
ATOM 5864 N N . LEU B 1 125 ? -13.875 6.113 -9.453 1 95.31 125 LEU B N 1
ATOM 5865 C CA . LEU B 1 125 ? -15.141 6.832 -9.492 1 95.31 125 LEU B CA 1
ATOM 5866 C C . LEU B 1 125 ? -14.914 8.336 -9.547 1 95.31 125 LEU B C 1
ATOM 5868 O O . LEU B 1 125 ? -13.875 8.828 -9.102 1 95.31 125 LEU B O 1
ATOM 5872 N N . THR B 1 126 ? -15.836 9 -10.117 1 95.94 126 THR B N 1
ATOM 5873 C CA . THR B 1 126 ? -15.836 10.461 -10.062 1 95.94 126 THR B CA 1
ATOM 5874 C C . THR B 1 126 ? -16.375 10.953 -8.719 1 95.94 126 THR B C 1
ATOM 5876 O O . THR B 1 126 ? -16.922 10.172 -7.945 1 95.94 126 THR B O 1
ATOM 5879 N N . VAL B 1 127 ? -16.172 12.203 -8.492 1 96.31 127 VAL B N 1
ATOM 5880 C CA . VAL B 1 127 ? -16.672 12.812 -7.266 1 96.31 127 VAL B CA 1
ATOM 5881 C C . VAL B 1 127 ? -18.188 12.641 -7.188 1 96.31 127 VAL B C 1
ATOM 5883 O O . VAL B 1 127 ? -18.719 12.203 -6.16 1 96.31 127 VAL B O 1
ATOM 5886 N N . ARG B 1 128 ? -18.844 12.891 -8.242 1 96.25 128 ARG B N 1
ATOM 5887 C CA . ARG B 1 128 ? -20.297 12.789 -8.297 1 96.25 128 ARG B CA 1
ATOM 5888 C C . ARG B 1 128 ? -20.75 11.352 -8.086 1 96.25 128 ARG B C 1
ATOM 5890 O O . ARG B 1 128 ? -21.719 11.102 -7.359 1 96.25 128 ARG B O 1
ATOM 5897 N N . GLU B 1 129 ? -20.109 10.461 -8.742 1 95.88 129 GLU B N 1
ATOM 5898 C CA . GLU B 1 129 ? -20.453 9.047 -8.594 1 95.88 129 GLU B CA 1
ATOM 5899 C C . GLU B 1 129 ? -20.234 8.578 -7.156 1 95.88 129 GLU B C 1
ATOM 5901 O O . GLU B 1 129 ? -21.031 7.793 -6.629 1 95.88 129 GLU B O 1
ATOM 5906 N N . THR B 1 130 ? -19.125 9.016 -6.586 1 95.94 130 THR B N 1
ATOM 5907 C CA . THR B 1 130 ? -18.828 8.648 -5.207 1 95.94 130 THR B CA 1
ATOM 5908 C C . THR B 1 130 ? -19.953 9.078 -4.277 1 95.94 130 THR B C 1
ATOM 5910 O O . THR B 1 130 ? -20.422 8.289 -3.443 1 95.94 130 THR B O 1
ATOM 5913 N N . MET B 1 131 ? -20.453 10.273 -4.488 1 94.62 131 MET B N 1
ATOM 5914 C CA . MET B 1 131 ? -21.562 10.789 -3.68 1 94.62 131 MET B CA 1
ATOM 5915 C C . MET B 1 131 ? -22.859 10.062 -3.996 1 94.62 131 MET B C 1
ATOM 5917 O O . MET B 1 131 ? -23.656 9.797 -3.1 1 94.62 131 MET B O 1
ATOM 5921 N N . TYR B 1 132 ? -23 9.734 -5.227 1 94.38 132 TYR B N 1
ATOM 5922 C CA . TYR B 1 132 ? -24.188 9.031 -5.672 1 94.38 132 TYR B CA 1
ATOM 5923 C C . TYR B 1 132 ? -24.312 7.668 -5 1 94.38 132 TYR B C 1
ATOM 5925 O O . TYR B 1 132 ? -25.359 7.328 -4.457 1 94.38 132 TYR B O 1
ATOM 5933 N N . PHE B 1 133 ? -23.297 6.91 -5.008 1 94.38 133 PHE B N 1
ATOM 5934 C CA . PHE B 1 133 ? -23.344 5.57 -4.441 1 94.38 133 PHE B CA 1
ATOM 5935 C C . PHE B 1 133 ? -23.422 5.629 -2.92 1 94.38 133 PHE B C 1
ATOM 5937 O O . PHE B 1 133 ? -24.047 4.777 -2.293 1 94.38 133 PHE B O 1
ATOM 5944 N N . ALA B 1 134 ? -22.719 6.621 -2.34 1 92.44 134 ALA B N 1
ATOM 5945 C CA . ALA B 1 134 ? -22.859 6.797 -0.896 1 92.44 134 ALA B CA 1
ATOM 5946 C C . ALA B 1 134 ? -24.312 7.07 -0.51 1 92.44 134 ALA B C 1
ATOM 5948 O O . ALA B 1 134 ? -24.812 6.488 0.449 1 92.44 134 ALA B O 1
ATOM 5949 N N . ALA B 1 135 ? -24.969 7.875 -1.268 1 91.19 135 ALA B N 1
ATOM 5950 C CA . ALA B 1 135 ? -26.375 8.211 -1.019 1 91.19 135 ALA B CA 1
ATOM 5951 C C . ALA B 1 135 ? -27.281 7 -1.219 1 91.19 135 ALA B C 1
ATOM 5953 O O . ALA B 1 135 ? -28.172 6.75 -0.414 1 91.19 135 ALA B O 1
ATOM 5954 N N . LYS B 1 136 ? -27.031 6.289 -2.248 1 91.44 136 LYS B N 1
ATOM 5955 C CA . LYS B 1 136 ? -27.875 5.145 -2.58 1 91.44 136 LYS B CA 1
ATOM 5956 C C . LYS B 1 136 ? -27.75 4.043 -1.532 1 91.44 136 LYS B C 1
ATOM 5958 O O . LYS B 1 136 ? -28.703 3.322 -1.259 1 91.44 136 LYS B O 1
ATOM 5963 N N . LEU B 1 137 ? -26.625 3.904 -0.939 1 91.69 137 LEU B N 1
ATOM 5964 C CA . LEU B 1 137 ? -26.375 2.85 0.038 1 91.69 137 LEU B CA 1
ATOM 5965 C C . LEU B 1 137 ? -26.922 3.242 1.409 1 91.69 137 LEU B C 1
ATOM 5967 O O . LEU B 1 137 ? -27.203 2.377 2.24 1 91.69 137 LEU B O 1
ATOM 5971 N N . ALA B 1 138 ? -27.062 4.523 1.626 1 88.31 138 ALA B N 1
ATOM 5972 C CA . ALA B 1 138 ? -27.391 4.969 2.979 1 88.31 138 ALA B CA 1
ATOM 5973 C C . ALA B 1 138 ? -28.859 5.402 3.076 1 88.31 138 ALA B C 1
ATOM 5975 O O . ALA B 1 138 ? -29.531 5.125 4.074 1 88.31 138 ALA B O 1
ATOM 5976 N N . LEU B 1 139 ? -29.344 6.059 2.059 1 85.94 139 LEU B N 1
ATOM 5977 C CA . LEU B 1 139 ? -30.656 6.703 2.146 1 85.94 139 LEU B CA 1
ATOM 5978 C C . LEU B 1 139 ? -31.766 5.723 1.808 1 85.94 139 LEU B C 1
ATOM 5980 O O . LEU B 1 139 ? -31.578 4.824 0.983 1 85.94 139 LEU B O 1
ATOM 5984 N N . PRO B 1 140 ? -32.844 5.965 2.482 1 83.94 140 PRO B N 1
ATOM 5985 C CA . PRO B 1 140 ? -33.969 5.082 2.207 1 83.94 140 PRO B CA 1
ATOM 5986 C C . PRO B 1 140 ? -34.531 5.266 0.798 1 83.94 140 PRO B C 1
ATOM 5988 O O . PRO B 1 140 ? -34.219 6.258 0.132 1 83.94 140 PRO B O 1
ATOM 5991 N N . SER B 1 141 ? -35.281 4.332 0.42 1 80.81 141 SER B N 1
ATOM 5992 C CA . SER B 1 141 ? -35.844 4.324 -0.926 1 80.81 141 SER B CA 1
ATOM 5993 C C . SER B 1 141 ? -36.906 5.414 -1.09 1 80.81 141 SER B C 1
ATOM 5995 O O . SER B 1 141 ? -37.281 5.742 -2.211 1 80.81 141 SER B O 1
ATOM 5997 N N . SER B 1 142 ? -37.281 5.988 -0.004 1 81.06 142 SER B N 1
ATOM 5998 C CA . SER B 1 142 ? -38.281 7.051 -0.066 1 81.06 142 SER B CA 1
ATOM 5999 C C . SER B 1 142 ? -37.719 8.32 -0.668 1 81.06 142 SER B C 1
ATOM 6001 O O . SER B 1 142 ? -38.469 9.18 -1.163 1 81.06 142 SER B O 1
ATOM 6003 N N . VAL B 1 143 ? -36.438 8.398 -0.615 1 83.69 143 VAL B N 1
ATOM 6004 C CA . VAL B 1 143 ? -35.781 9.547 -1.226 1 83.69 143 VAL B CA 1
ATOM 6005 C C . VAL B 1 143 ? -35.75 9.383 -2.744 1 83.69 143 VAL B C 1
ATOM 6007 O O . VAL B 1 143 ? -35.188 8.406 -3.26 1 83.69 143 VAL B O 1
ATOM 6010 N N . THR B 1 144 ? -36.312 10.312 -3.434 1 85.69 144 THR B N 1
ATOM 6011 C CA . THR B 1 144 ? -36.438 10.242 -4.883 1 85.69 144 THR B CA 1
ATOM 6012 C C . THR B 1 144 ? -35.094 10.531 -5.555 1 85.69 144 THR B C 1
ATOM 6014 O O . THR B 1 144 ? -34.188 11.047 -4.918 1 85.69 144 THR B O 1
ATOM 6017 N N . LYS B 1 145 ? -35.062 10.211 -6.762 1 88.88 145 LYS B N 1
ATOM 6018 C CA . LYS B 1 145 ? -33.844 10.445 -7.559 1 88.88 145 LYS B CA 1
ATOM 6019 C C . LYS B 1 145 ? -33.531 11.938 -7.637 1 88.88 145 LYS B C 1
ATOM 6021 O O . LYS B 1 145 ? -32.375 12.328 -7.531 1 88.88 145 LYS B O 1
ATOM 6026 N N . ASN B 1 146 ? -34.5 12.711 -7.773 1 89.38 146 ASN B N 1
ATOM 6027 C CA . ASN B 1 146 ? -34.312 14.156 -7.895 1 89.38 146 ASN B CA 1
ATOM 6028 C C . ASN B 1 146 ? -33.812 14.766 -6.586 1 89.38 146 ASN B C 1
ATOM 6030 O O . ASN B 1 146 ? -32.969 15.664 -6.594 1 89.38 146 ASN B O 1
ATOM 6034 N N . GLU B 1 147 ? -34.344 14.242 -5.562 1 86.25 147 GLU B N 1
ATOM 6035 C CA . GLU B 1 147 ? -33.906 14.727 -4.258 1 86.25 147 GLU B CA 1
ATOM 6036 C C . GLU B 1 147 ? -32.438 14.359 -4 1 86.25 147 GLU B C 1
ATOM 6038 O O . GLU B 1 147 ? -31.703 15.148 -3.436 1 86.25 147 GLU B O 1
ATOM 6043 N N . ARG B 1 148 ? -32.188 13.18 -4.359 1 88.38 148 ARG B N 1
ATOM 6044 C CA . ARG B 1 148 ? -30.797 12.734 -4.211 1 88.38 148 ARG B CA 1
ATOM 6045 C C . ARG B 1 148 ? -29.859 13.609 -5.023 1 88.38 148 ARG B C 1
ATOM 6047 O O . ARG B 1 148 ? -28.781 13.992 -4.535 1 88.38 148 ARG B O 1
ATOM 6054 N N . LYS B 1 149 ? -30.219 13.914 -6.219 1 90.88 149 LYS B N 1
ATOM 6055 C CA . LYS B 1 149 ? -29.406 14.758 -7.082 1 90.88 149 LYS B CA 1
ATOM 6056 C C . LYS B 1 149 ? -29.234 16.156 -6.484 1 90.88 149 LYS B C 1
ATOM 6058 O O . LYS B 1 149 ? -28.156 16.734 -6.535 1 90.88 149 LYS B O 1
ATOM 6063 N N . ALA B 1 150 ? -30.219 16.625 -5.988 1 87.88 150 ALA B N 1
ATOM 6064 C CA . ALA B 1 150 ? -30.188 17.953 -5.375 1 87.88 150 ALA B CA 1
ATOM 6065 C C . ALA B 1 150 ? -29.266 17.969 -4.16 1 87.88 150 ALA B C 1
ATOM 6067 O O . ALA B 1 150 ? -28.531 18.938 -3.938 1 87.88 150 ALA B O 1
ATOM 6068 N N . ARG B 1 151 ? -29.328 16.906 -3.406 1 86.5 151 ARG B N 1
ATOM 6069 C CA . ARG B 1 151 ? -28.469 16.797 -2.234 1 86.5 151 ARG B CA 1
ATOM 6070 C C . ARG B 1 151 ? -27 16.75 -2.639 1 86.5 151 ARG B C 1
ATOM 6072 O O . ARG B 1 151 ? -26.156 17.375 -1.995 1 86.5 151 ARG B O 1
ATOM 6079 N N . ILE B 1 152 ? -26.797 16.047 -3.623 1 92.88 152 ILE B N 1
ATOM 6080 C CA . ILE B 1 152 ? -25.422 15.906 -4.105 1 92.88 152 ILE B CA 1
ATOM 6081 C C . ILE B 1 152 ? -24.922 17.266 -4.609 1 92.88 152 ILE B C 1
ATOM 6083 O O . ILE B 1 152 ? -23.812 17.688 -4.258 1 92.88 152 ILE B O 1
ATOM 6087 N N . ASP B 1 153 ? -25.703 17.953 -5.332 1 90.38 153 ASP B N 1
ATOM 6088 C CA . ASP B 1 153 ? -25.312 19.25 -5.875 1 90.38 153 ASP B CA 1
ATOM 6089 C C . ASP B 1 153 ? -25.094 20.266 -4.762 1 90.38 153 ASP B C 1
ATOM 6091 O O . ASP B 1 153 ? -24.188 21.109 -4.836 1 90.38 153 ASP B O 1
ATOM 6095 N N . GLY B 1 154 ? -25.922 20.172 -3.781 1 85.12 154 GLY B N 1
ATOM 6096 C CA . GLY B 1 154 ? -25.766 21.047 -2.629 1 85.12 154 GLY B CA 1
ATOM 6097 C C . GLY B 1 154 ? -24.453 20.828 -1.898 1 85.12 154 GLY B C 1
ATOM 6098 O O . GLY B 1 154 ? -23.781 21.797 -1.528 1 85.12 154 GLY B O 1
ATOM 6099 N N . LEU B 1 155 ? -24.141 19.594 -1.723 1 88.5 155 LEU B N 1
ATOM 6100 C CA . LEU B 1 155 ? -22.891 19.266 -1.032 1 88.5 155 LEU B CA 1
ATOM 6101 C C . LEU B 1 155 ? -21.688 19.656 -1.88 1 88.5 155 LEU B C 1
ATOM 6103 O O . LEU B 1 155 ? -20.688 20.141 -1.352 1 88.5 155 LEU B O 1
ATOM 6107 N N . LEU B 1 156 ? -21.797 19.438 -3.184 1 90.88 156 LEU B N 1
ATOM 6108 C CA . LEU B 1 156 ? -20.703 19.797 -4.086 1 90.88 156 LEU B CA 1
ATOM 6109 C C . LEU B 1 156 ? -20.438 21.297 -4.039 1 90.88 156 LEU B C 1
ATOM 6111 O O . LEU B 1 156 ? -19.281 21.719 -4.031 1 90.88 156 LEU B O 1
ATOM 6115 N N . SER B 1 157 ? -21.422 22.031 -3.955 1 85.19 157 SER B N 1
ATOM 6116 C CA . SER B 1 157 ? -21.297 23.469 -3.883 1 85.19 157 SER B CA 1
ATOM 6117 C C . SER B 1 157 ? -20.719 23.922 -2.537 1 85.19 157 SER B C 1
ATOM 6119 O O . SER B 1 157 ? -19.812 24.75 -2.482 1 85.19 157 SER B O 1
ATOM 6121 N N . ALA B 1 158 ? -21.203 23.297 -1.53 1 82.31 158 ALA B N 1
ATOM 6122 C CA . ALA B 1 158 ? -20.797 23.672 -0.179 1 82.31 158 ALA B CA 1
ATOM 6123 C C . ALA B 1 158 ? -19.312 23.344 0.048 1 82.31 158 ALA B C 1
ATOM 6125 O O . ALA B 1 158 ? -18.625 24.062 0.775 1 82.31 158 ALA B O 1
ATOM 6126 N N . PHE B 1 159 ? -18.938 22.297 -0.563 1 88.5 159 PHE B N 1
ATOM 6127 C CA . PHE B 1 159 ? -17.562 21.859 -0.339 1 88.5 159 PHE B CA 1
ATOM 6128 C C . PHE B 1 159 ? -16.656 22.344 -1.456 1 88.5 159 PHE B C 1
ATOM 6130 O O . PHE B 1 159 ? -15.484 21.953 -1.518 1 88.5 159 PHE B O 1
ATOM 6137 N N . GLY B 1 160 ? -17.156 23.172 -2.383 1 83.62 160 GLY B N 1
ATOM 6138 C CA . GLY B 1 160 ? -16.344 23.766 -3.439 1 83.62 160 GLY B CA 1
ATOM 6139 C C . GLY B 1 160 ? -15.828 22.734 -4.434 1 83.62 160 GLY B C 1
ATOM 6140 O O . GLY B 1 160 ? -14.672 22.797 -4.844 1 83.62 160 GLY B O 1
ATOM 6141 N N . LEU B 1 161 ? -16.609 21.734 -4.707 1 88.88 161 LEU B N 1
ATOM 6142 C CA . LEU B 1 161 ? -16.188 20.641 -5.578 1 88.88 161 LEU B CA 1
ATOM 6143 C C . LEU B 1 161 ? -16.969 20.641 -6.887 1 88.88 161 LEU B C 1
ATOM 6145 O O . LEU B 1 161 ? -16.969 19.656 -7.621 1 88.88 161 LEU B O 1
ATOM 6149 N N . GLN B 1 162 ? -17.625 21.734 -7.16 1 87.69 162 GLN B N 1
ATOM 6150 C CA . GLN B 1 162 ? -18.453 21.812 -8.352 1 87.69 162 GLN B CA 1
ATOM 6151 C C . GLN B 1 162 ? -17.625 21.625 -9.617 1 87.69 162 GLN B C 1
ATOM 6153 O O . GLN B 1 162 ? -18.031 20.891 -10.523 1 87.69 162 GLN B O 1
ATOM 6158 N N . ASN B 1 163 ? -16.5 22.219 -9.688 1 83.62 163 ASN B N 1
ATOM 6159 C CA . ASN B 1 163 ? -15.641 22.125 -10.859 1 83.62 163 ASN B CA 1
ATOM 6160 C C . ASN B 1 163 ? -15.008 20.75 -11 1 83.62 163 ASN B C 1
ATOM 6162 O O . ASN B 1 163 ? -14.531 20.375 -12.07 1 83.62 163 ASN B O 1
ATOM 6166 N N . GLN B 1 164 ? -15.031 19.984 -9.93 1 87.75 164 GLN B N 1
ATOM 6167 C CA . GLN B 1 164 ? -14.391 18.672 -9.938 1 87.75 164 GLN B CA 1
ATOM 6168 C C . GLN B 1 164 ? -15.43 17.562 -9.883 1 87.75 164 GLN B C 1
ATOM 6170 O O . GLN B 1 164 ? -15.086 16.391 -9.664 1 87.75 164 GLN B O 1
ATOM 6175 N N . ALA B 1 165 ? -16.641 17.891 -10.094 1 93.44 165 ALA B N 1
ATOM 6176 C CA . ALA B 1 165 ? -17.719 16.938 -9.945 1 93.44 165 ALA B CA 1
ATOM 6177 C C . ALA B 1 165 ? -17.5 15.711 -10.836 1 93.44 165 ALA B C 1
ATOM 6179 O O . ALA B 1 165 ? -17.828 14.586 -10.453 1 93.44 165 ALA B O 1
ATOM 6180 N N . ASN B 1 166 ? -16.938 15.898 -12.016 1 92.31 166 ASN B N 1
ATOM 6181 C CA . ASN B 1 166 ? -16.781 14.805 -12.969 1 92.31 166 ASN B CA 1
ATOM 6182 C C . ASN B 1 166 ? -15.32 14.352 -13.047 1 92.31 166 ASN B C 1
ATOM 6184 O O . ASN B 1 166 ? -14.945 13.609 -13.953 1 92.31 166 ASN B O 1
ATOM 6188 N N . THR B 1 167 ? -14.602 14.766 -12.125 1 90.5 167 THR B N 1
ATOM 6189 C CA . THR B 1 167 ? -13.203 14.359 -12.055 1 90.5 167 THR B CA 1
ATOM 6190 C C . THR B 1 167 ? -13.055 13.062 -11.273 1 90.5 167 THR B C 1
ATOM 6192 O O . THR B 1 167 ? -13.781 12.828 -10.305 1 90.5 167 THR B O 1
ATOM 6195 N N . LEU B 1 168 ? -12.148 12.227 -11.719 1 92.75 168 LEU B N 1
ATOM 6196 C CA . LEU B 1 168 ? -11.875 10.984 -11.016 1 92.75 168 LEU B CA 1
ATOM 6197 C C . LEU B 1 168 ? -11.195 11.25 -9.68 1 92.75 168 LEU B C 1
ATOM 6199 O O . LEU B 1 168 ? -10.414 12.203 -9.555 1 92.75 168 LEU B O 1
ATOM 6203 N N . ILE B 1 169 ? -11.508 10.461 -8.688 1 93.56 169 ILE B N 1
ATOM 6204 C CA . ILE B 1 169 ? -10.828 10.547 -7.395 1 93.56 169 ILE B CA 1
ATOM 6205 C C . ILE B 1 169 ? -9.328 10.305 -7.582 1 93.56 169 ILE B C 1
ATOM 6207 O O . ILE B 1 169 ? -8.508 11.078 -7.094 1 93.56 169 ILE B O 1
ATOM 6211 N N . GLY B 1 170 ? -9.008 9.266 -8.32 1 88.31 170 GLY B N 1
ATOM 6212 C CA . GLY B 1 170 ? -7.613 9.008 -8.648 1 88.31 170 GLY B CA 1
ATOM 6213 C C . GLY B 1 170 ? -7.168 7.605 -8.289 1 88.31 170 GLY B C 1
ATOM 6214 O O . GLY B 1 170 ? -7.582 7.059 -7.27 1 88.31 170 GLY B O 1
ATOM 6215 N N . THR B 1 171 ? -6.395 7.012 -9.125 1 83.19 171 THR B N 1
ATOM 6216 C CA . THR B 1 171 ? -5.754 5.715 -8.93 1 83.19 171 THR B CA 1
ATOM 6217 C C . THR B 1 171 ? -4.234 5.848 -8.977 1 83.19 171 THR B C 1
ATOM 6219 O O . THR B 1 171 ? -3.709 6.91 -9.32 1 83.19 171 THR B O 1
ATOM 6222 N N . PRO B 1 172 ? -3.486 4.867 -8.562 1 72.81 172 PRO B N 1
ATOM 6223 C CA . PRO B 1 172 ? -2.025 4.945 -8.633 1 72.81 172 PRO B CA 1
ATOM 6224 C C . PRO B 1 172 ? -1.511 5.141 -10.055 1 72.81 172 PRO B C 1
ATOM 6226 O O . PRO B 1 172 ? -0.428 5.699 -10.258 1 72.81 172 PRO B O 1
ATOM 6229 N N . ILE B 1 173 ? -2.221 4.773 -10.961 1 72.81 173 ILE B N 1
ATOM 6230 C CA . ILE B 1 173 ? -1.797 4.852 -12.359 1 72.81 173 ILE B CA 1
ATOM 6231 C C . ILE B 1 173 ? -2.342 6.125 -12.992 1 72.81 173 ILE B C 1
ATOM 6233 O O . ILE B 1 173 ? -1.679 6.742 -13.828 1 72.81 173 ILE B O 1
ATOM 6237 N N . ARG B 1 174 ? -3.506 6.559 -12.508 1 78.62 174 ARG B N 1
ATOM 6238 C CA . ARG B 1 174 ? -4.16 7.75 -13.039 1 78.62 174 ARG B CA 1
ATOM 6239 C C . ARG B 1 174 ? -4.449 8.758 -11.93 1 78.62 174 ARG B C 1
ATOM 6241 O O . ARG B 1 174 ? -5.391 8.578 -11.156 1 78.62 174 ARG B O 1
ATOM 6248 N N . LYS B 1 175 ? -3.748 9.883 -11.977 1 77.94 175 LYS B N 1
ATOM 6249 C CA . LYS B 1 175 ? -3.932 10.914 -10.953 1 77.94 175 LYS B CA 1
ATOM 6250 C C . LYS B 1 175 ? -5.273 11.617 -11.117 1 77.94 175 LYS B C 1
ATOM 6252 O O . LYS B 1 175 ? -5.77 11.766 -12.234 1 77.94 175 LYS B O 1
ATOM 6257 N N . GLY B 1 176 ? -5.891 11.875 -10.023 1 83 176 GLY B N 1
ATOM 6258 C CA . GLY B 1 176 ? -7.148 12.609 -10.023 1 83 176 GLY B CA 1
ATOM 6259 C C . GLY B 1 176 ? -7.129 13.836 -9.133 1 83 176 GLY B C 1
ATOM 6260 O O . GLY B 1 176 ? -6.301 14.727 -9.312 1 83 176 GLY B O 1
ATOM 6261 N N . LEU B 1 177 ? -7.836 13.789 -8.062 1 86.19 177 LEU B N 1
ATOM 6262 C CA . LEU B 1 177 ? -8.016 14.906 -7.145 1 86.19 177 LEU B CA 1
ATOM 6263 C C . LEU B 1 177 ? -6.746 15.156 -6.34 1 86.19 177 LEU B C 1
ATOM 6265 O O . LEU B 1 177 ? -5.938 14.242 -6.148 1 86.19 177 LEU B O 1
ATOM 6269 N N . SER B 1 178 ? -6.574 16.422 -6.035 1 79.69 178 SER B N 1
ATOM 6270 C CA . SER B 1 178 ? -5.523 16.734 -5.074 1 79.69 178 SER B CA 1
ATOM 6271 C C . SER B 1 178 ? -5.855 16.188 -3.691 1 79.69 178 SER B C 1
ATOM 6273 O O . SER B 1 178 ? -6.98 15.75 -3.443 1 79.69 178 SER B O 1
ATOM 6275 N N . GLY B 1 179 ? -4.898 16.125 -2.838 1 79.25 179 GLY B N 1
ATOM 6276 C CA . GLY B 1 179 ? -5.098 15.633 -1.485 1 79.25 179 GLY B CA 1
ATOM 6277 C C . GLY B 1 179 ? -6.176 16.375 -0.727 1 79.25 179 GLY B C 1
ATOM 6278 O O . GLY B 1 179 ? -7.027 15.773 -0.082 1 79.25 179 GLY B O 1
ATOM 6279 N N . GLY B 1 180 ? -6.137 17.672 -0.843 1 82.31 180 GLY B N 1
ATOM 6280 C CA . GLY B 1 180 ? -7.141 18.484 -0.171 1 82.31 180 GLY B CA 1
ATOM 6281 C C . GLY B 1 180 ? -8.539 18.266 -0.713 1 82.31 180 GLY B C 1
ATOM 6282 O O . GLY B 1 180 ? -9.508 18.234 0.049 1 82.31 180 GLY B O 1
ATOM 6283 N N . GLN B 1 181 ? -8.648 18.125 -1.99 1 84.12 181 GLN B N 1
ATOM 6284 C CA . GLN B 1 181 ? -9.945 17.844 -2.607 1 84.12 181 GLN B CA 1
ATOM 6285 C C . GLN B 1 181 ? -10.477 16.484 -2.189 1 84.12 181 GLN B C 1
ATOM 6287 O O . GLN B 1 181 ? -11.672 16.328 -1.932 1 84.12 181 GLN B O 1
ATOM 6292 N N . LYS B 1 182 ? -9.578 15.578 -2.137 1 90.38 182 LYS B N 1
ATOM 6293 C CA . LYS B 1 182 ? -9.961 14.234 -1.703 1 90.38 182 LYS B CA 1
ATOM 6294 C C . LYS B 1 182 ? -10.516 14.258 -0.281 1 90.38 182 LYS B C 1
ATOM 6296 O O . LYS B 1 182 ? -11.492 13.57 0.02 1 90.38 182 LYS B O 1
ATOM 6301 N N . ARG B 1 183 ? -9.906 15 0.508 1 88.19 183 ARG B N 1
ATOM 6302 C CA . ARG B 1 183 ? -10.344 15.125 1.895 1 88.19 183 ARG B CA 1
ATOM 6303 C C . ARG B 1 183 ? -11.742 15.719 1.975 1 88.19 183 ARG B C 1
ATOM 6305 O O . ARG B 1 183 ? -12.57 15.258 2.762 1 88.19 183 ARG B O 1
ATOM 6312 N N . ARG B 1 184 ? -12 16.719 1.181 1 89.81 184 ARG B N 1
ATOM 6313 C CA . ARG B 1 184 ? -13.32 17.344 1.148 1 89.81 184 ARG B CA 1
ATOM 6314 C C . ARG B 1 184 ? -14.383 16.375 0.669 1 89.81 184 ARG B C 1
ATOM 6316 O O . ARG B 1 184 ? -15.484 16.328 1.226 1 89.81 184 ARG B O 1
ATOM 6323 N N . VAL B 1 185 ? -14.031 15.562 -0.272 1 93.81 185 VAL B N 1
ATOM 6324 C CA . VAL B 1 185 ? -14.961 14.562 -0.784 1 93.81 185 VAL B CA 1
ATOM 6325 C C . VAL B 1 185 ? -15.25 13.523 0.301 1 93.81 185 VAL B C 1
ATOM 6327 O O . VAL B 1 185 ? -16.391 13.07 0.444 1 93.81 185 VAL B O 1
ATOM 6330 N N . SER B 1 186 ? -14.234 13.148 1.037 1 93.06 186 SER B N 1
ATOM 6331 C CA . SER B 1 186 ? -14.383 12.156 2.098 1 93.06 186 SER B CA 1
ATOM 6332 C C . SER B 1 186 ? -15.383 12.617 3.15 1 93.06 186 SER B C 1
ATOM 6334 O O . SER B 1 186 ? -16.234 11.844 3.594 1 93.06 186 SER B O 1
ATOM 6336 N N . VAL B 1 187 ? -15.328 13.852 3.512 1 91.81 187 VAL B N 1
ATOM 6337 C CA . VAL B 1 187 ? -16.234 14.398 4.512 1 91.81 187 VAL B CA 1
ATOM 6338 C C . VAL B 1 187 ? -17.641 14.523 3.922 1 91.81 187 VAL B C 1
ATOM 6340 O O . VAL B 1 187 ? -18.625 14.133 4.559 1 91.81 187 VAL B O 1
ATOM 6343 N N . ALA B 1 188 ? -17.703 14.984 2.699 1 92.19 188 ALA B N 1
ATOM 6344 C CA . ALA B 1 188 ? -18.984 15.172 2.031 1 92.19 188 ALA B CA 1
ATOM 6345 C C . ALA B 1 188 ? -19.719 13.844 1.859 1 92.19 188 ALA B C 1
ATOM 6347 O O . ALA B 1 188 ? -20.938 13.766 2.039 1 92.19 188 ALA B O 1
ATOM 6348 N N . SER B 1 189 ? -18.969 12.844 1.52 1 92.69 189 SER B N 1
ATOM 6349 C CA . SER B 1 189 ? -19.562 11.539 1.252 1 92.69 189 SER B CA 1
ATOM 6350 C C . SER B 1 189 ? -20.125 10.914 2.523 1 92.69 189 SER B C 1
ATOM 6352 O O . SER B 1 189 ? -21.047 10.094 2.463 1 92.69 189 SER B O 1
ATOM 6354 N N . GLN B 1 190 ? -19.625 11.281 3.646 1 89.56 190 GLN B N 1
ATOM 6355 C CA . GLN B 1 190 ? -20.172 10.773 4.906 1 89.56 190 GLN B CA 1
ATOM 6356 C C . GLN B 1 190 ? -21.359 11.602 5.367 1 89.56 190 GLN B C 1
ATOM 6358 O O . GLN B 1 190 ? -22.281 11.078 6.008 1 89.56 190 GLN B O 1
ATOM 6363 N N . LEU B 1 191 ? -21.328 12.805 5.02 1 88 191 LEU B N 1
ATOM 6364 C CA . LEU B 1 191 ? -22.422 13.688 5.414 1 88 191 LEU B CA 1
ATOM 6365 C C . LEU B 1 191 ? -23.688 13.336 4.656 1 88 191 LEU B C 1
ATOM 6367 O O . LEU B 1 191 ? -24.797 13.5 5.188 1 88 191 LEU B O 1
ATOM 6371 N N . ILE B 1 192 ? -23.516 12.883 3.496 1 87.94 192 ILE B N 1
ATOM 6372 C CA . ILE B 1 192 ? -24.672 12.609 2.654 1 87.94 192 ILE B CA 1
ATOM 6373 C C . ILE B 1 192 ? -25.484 11.461 3.248 1 87.94 192 ILE B C 1
ATOM 6375 O O . ILE B 1 192 ? -26.656 11.289 2.916 1 87.94 192 ILE B O 1
ATOM 6379 N N . THR B 1 193 ? -24.859 10.633 4.109 1 85.19 193 THR B N 1
ATOM 6380 C CA . THR B 1 193 ? -25.531 9.484 4.703 1 85.19 193 THR B CA 1
ATOM 6381 C C . THR B 1 193 ? -26.453 9.922 5.828 1 85.19 193 THR B C 1
ATOM 6383 O O . THR B 1 193 ? -27.203 9.109 6.387 1 85.19 193 THR B O 1
ATOM 6386 N N . SER B 1 194 ? -26.484 11.156 6.172 1 82 194 SER B N 1
ATOM 6387 C CA . SER B 1 194 ? -27.344 11.781 7.168 1 82 194 SER B CA 1
ATOM 6388 C C . SER B 1 194 ? -27.188 11.117 8.531 1 82 194 SER B C 1
ATOM 6390 O O . SER B 1 194 ? -28.172 10.68 9.133 1 82 194 SER B O 1
ATOM 6392 N N . PRO B 1 195 ? -26.031 11.172 9.078 1 88.56 195 PRO B N 1
ATOM 6393 C CA . PRO B 1 195 ? -25.797 10.586 10.398 1 88.56 195 PRO B CA 1
ATOM 6394 C C . PRO B 1 195 ? -26.344 11.453 11.531 1 88.56 195 PRO B C 1
ATOM 6396 O O . PRO B 1 195 ? -26.594 12.648 11.336 1 88.56 195 PRO B O 1
ATOM 6399 N N . LYS B 1 196 ? -26.625 10.836 12.633 1 92.12 196 LYS B N 1
ATOM 6400 C CA . LYS B 1 196 ? -27.031 11.586 13.82 1 92.12 196 LYS B CA 1
ATOM 6401 C C . LYS B 1 196 ? -25.812 11.992 14.648 1 92.12 196 LYS B C 1
ATOM 6403 O O . LYS B 1 196 ? -25.859 12.984 15.375 1 92.12 196 LYS B O 1
ATOM 6408 N N . ILE B 1 197 ? -24.812 11.172 14.539 1 94.38 197 ILE B N 1
ATOM 6409 C CA . ILE B 1 197 ? -23.516 11.484 15.133 1 94.38 197 ILE B CA 1
ATOM 6410 C C . ILE B 1 197 ? -22.422 11.422 14.062 1 94.38 197 ILE B C 1
ATOM 6412 O O . ILE B 1 197 ? -22.312 10.422 13.344 1 94.38 197 ILE B O 1
ATOM 6416 N N . LEU B 1 198 ? -21.688 12.43 13.953 1 95.06 198 LEU B N 1
ATOM 6417 C CA . LEU B 1 198 ? -20.609 12.484 12.977 1 95.06 198 LEU B CA 1
ATOM 6418 C C . LEU B 1 198 ? -19.25 12.562 13.664 1 95.06 198 LEU B C 1
ATOM 6420 O O . LEU B 1 198 ? -19 13.492 14.445 1 95.06 198 LEU B O 1
ATOM 6424 N N . PHE B 1 199 ? -18.453 11.516 13.492 1 96.12 199 PHE B N 1
ATOM 6425 C CA . PHE B 1 199 ? -17.078 11.508 13.977 1 96.12 199 PHE B CA 1
ATOM 6426 C C . PHE B 1 199 ? -16.094 11.898 12.875 1 96.12 199 PHE B C 1
ATOM 6428 O O . PHE B 1 199 ? -16.094 11.289 11.805 1 96.12 199 PHE B O 1
ATOM 6435 N N . LEU B 1 200 ? -15.312 12.914 13.094 1 95.69 200 LEU B N 1
ATOM 6436 C CA . LEU B 1 200 ? -14.344 13.375 12.109 1 95.69 200 LEU B CA 1
ATOM 6437 C C . LEU B 1 200 ? -12.922 13.281 12.664 1 95.69 200 LEU B C 1
ATOM 6439 O O . LEU B 1 200 ? -12.57 13.992 13.602 1 95.69 200 LEU B O 1
ATOM 6443 N N . ASP B 1 201 ? -12.156 12.398 12.117 1 92.5 201 ASP B N 1
ATOM 6444 C CA . ASP B 1 201 ? -10.766 12.281 12.539 1 92.5 201 ASP B CA 1
ATOM 6445 C C . ASP B 1 201 ? -9.852 13.133 11.656 1 92.5 201 ASP B C 1
ATOM 6447 O O . ASP B 1 201 ? -9.477 12.719 10.555 1 92.5 201 ASP B O 1
ATOM 6451 N N . GLU B 1 202 ? -9.477 14.234 12.125 1 89.12 202 GLU B N 1
ATOM 6452 C CA . GLU B 1 202 ? -8.602 15.203 11.477 1 89.12 202 GLU B CA 1
ATOM 6453 C C . GLU B 1 202 ? -9.125 15.594 10.094 1 89.12 202 GLU B C 1
ATOM 6455 O O . GLU B 1 202 ? -8.414 15.492 9.102 1 89.12 202 GLU B O 1
ATOM 6460 N N . PRO B 1 203 ? -10.312 16.141 10.055 1 90.88 203 PRO B N 1
ATOM 6461 C CA . PRO B 1 203 ? -10.938 16.5 8.781 1 90.88 203 PRO B CA 1
ATOM 6462 C C . PRO B 1 203 ? -10.227 17.656 8.078 1 90.88 203 PRO B C 1
ATOM 6464 O O . PRO B 1 203 ? -10.414 17.859 6.875 1 90.88 203 PRO B O 1
ATOM 6467 N N . THR B 1 204 ? -9.438 18.453 8.82 1 88.12 204 THR B N 1
ATOM 6468 C CA . THR B 1 204 ? -8.828 19.641 8.242 1 88.12 204 THR B CA 1
ATOM 6469 C C . THR B 1 204 ? -7.371 19.375 7.863 1 88.12 204 THR B C 1
ATOM 6471 O O . THR B 1 204 ? -6.676 20.266 7.379 1 88.12 204 THR B O 1
ATOM 6474 N N . SER B 1 205 ? -6.957 18.188 8.125 1 81.31 205 SER B N 1
ATOM 6475 C CA . SER B 1 205 ? -5.574 17.859 7.793 1 81.31 205 SER B CA 1
ATOM 6476 C C . SER B 1 205 ? -5.332 17.953 6.289 1 81.31 205 SER B C 1
ATOM 6478 O O . SER B 1 205 ? -6.129 17.453 5.496 1 81.31 205 SER B O 1
ATOM 6480 N N . GLY B 1 206 ? -4.309 18.672 5.902 1 75.56 206 GLY B N 1
ATOM 6481 C CA . GLY B 1 206 ? -3.971 18.797 4.492 1 75.56 206 GLY B CA 1
ATOM 6482 C C . GLY B 1 206 ? -4.758 19.891 3.789 1 75.56 206 GLY B C 1
ATOM 6483 O O . GLY B 1 206 ? -4.617 20.078 2.578 1 75.56 206 GLY B O 1
ATOM 6484 N N . LEU B 1 207 ? -5.629 20.5 4.535 1 81.31 207 LEU B N 1
ATOM 6485 C CA . LEU B 1 207 ? -6.406 21.609 3.973 1 81.31 207 LEU B CA 1
ATOM 6486 C C . LEU B 1 207 ? -5.805 22.953 4.371 1 81.31 207 LEU B C 1
ATOM 6488 O O . LEU B 1 207 ? -5.207 23.078 5.441 1 81.31 207 LEU B O 1
ATOM 6492 N N . ASP B 1 208 ? -5.98 23.859 3.471 1 78.62 208 ASP B N 1
ATOM 6493 C CA . ASP B 1 208 ? -5.598 25.219 3.838 1 78.62 208 ASP B CA 1
ATOM 6494 C C . ASP B 1 208 ? -6.645 25.859 4.746 1 78.62 208 ASP B C 1
ATOM 6496 O O . ASP B 1 208 ? -7.711 25.281 4.973 1 78.62 208 ASP B O 1
ATOM 6500 N N . SER B 1 209 ? -6.375 26.969 5.262 1 78.81 209 SER B N 1
ATOM 6501 C CA . SER B 1 209 ? -7.215 27.625 6.258 1 78.81 209 SER B CA 1
ATOM 6502 C C . SER B 1 209 ? -8.586 27.984 5.684 1 78.81 209 SER B C 1
ATOM 6504 O O . SER B 1 209 ? -9.602 27.844 6.367 1 78.81 209 SER B O 1
ATOM 6506 N N . ALA B 1 210 ? -8.57 28.391 4.426 1 79.25 210 ALA B N 1
ATOM 6507 C CA . ALA B 1 210 ? -9.852 28.766 3.816 1 79.25 210 ALA B CA 1
ATOM 6508 C C . ALA B 1 210 ? -10.742 27.531 3.627 1 79.25 210 ALA B C 1
ATOM 6510 O O . ALA B 1 210 ? -11.93 27.578 3.943 1 79.25 210 ALA B O 1
ATOM 6511 N N . ALA B 1 211 ? -10.125 26.547 3.115 1 84.12 211 ALA B N 1
ATOM 6512 C CA . ALA B 1 211 ? -10.875 25.312 2.914 1 84.12 211 ALA B CA 1
ATOM 6513 C C . ALA B 1 211 ? -11.312 24.703 4.246 1 84.12 211 ALA B C 1
ATOM 6515 O O . ALA B 1 211 ? -12.438 24.203 4.367 1 84.12 211 ALA B O 1
ATOM 6516 N N . SER B 1 212 ? -10.406 24.75 5.191 1 88.31 212 SER B N 1
ATOM 6517 C CA . SER B 1 212 ? -10.734 24.234 6.52 1 88.31 212 SER B CA 1
ATOM 6518 C C . SER B 1 212 ? -11.922 24.969 7.121 1 88.31 212 SER B C 1
ATOM 6520 O O . SER B 1 212 ? -12.828 24.344 7.68 1 88.31 212 SER B O 1
ATOM 6522 N N . PHE B 1 213 ? -11.914 26.234 7.008 1 87.25 213 PHE B N 1
ATOM 6523 C CA . PHE B 1 213 ? -12.992 27.047 7.555 1 87.25 213 PHE B CA 1
ATOM 6524 C C . PHE B 1 213 ? -14.312 26.75 6.852 1 87.25 213 PHE B C 1
ATOM 6526 O O . PHE B 1 213 ? -15.344 26.562 7.504 1 87.25 213 PHE B O 1
ATOM 6533 N N . GLU B 1 214 ? -14.266 26.688 5.566 1 84.69 214 GLU B N 1
ATOM 6534 C CA . GLU B 1 214 ? -15.484 26.469 4.797 1 84.69 214 GLU B CA 1
ATOM 6535 C C . GLU B 1 214 ? -16.078 25.094 5.098 1 84.69 214 GLU B C 1
ATOM 6537 O O . GLU B 1 214 ? -17.297 24.969 5.258 1 84.69 214 GLU B O 1
ATOM 6542 N N . VAL B 1 215 ? -15.258 24.141 5.137 1 88.69 215 VAL B N 1
ATOM 6543 C CA . VAL B 1 215 ? -15.711 22.781 5.398 1 88.69 215 VAL B CA 1
ATOM 6544 C C . VAL B 1 215 ? -16.312 22.688 6.797 1 88.69 215 VAL B C 1
ATOM 6546 O O . VAL B 1 215 ? -17.438 22.203 6.969 1 88.69 215 VAL B O 1
ATOM 6549 N N . MET B 1 216 ? -15.633 23.219 7.77 1 92.81 216 MET B N 1
ATOM 6550 C CA . MET B 1 216 ? -16.094 23.109 9.148 1 92.81 216 MET B CA 1
ATOM 6551 C C . MET B 1 216 ? -17.297 24.031 9.398 1 92.81 216 MET B C 1
ATOM 6553 O O . MET B 1 216 ? -18.172 23.703 10.203 1 92.81 216 MET B O 1
ATOM 6557 N N . SER B 1 217 ? -17.312 25.156 8.695 1 91.88 217 SER B N 1
ATOM 6558 C CA . SER B 1 217 ? -18.469 26.031 8.805 1 91.88 217 SER B CA 1
ATOM 6559 C C . SER B 1 217 ? -19.734 25.359 8.289 1 91.88 217 SER B C 1
ATOM 6561 O O . SER B 1 217 ? -20.797 25.469 8.891 1 91.88 217 SER B O 1
ATOM 6563 N N . PHE B 1 218 ? -19.5 24.734 7.219 1 88.38 218 PHE B N 1
ATOM 6564 C CA . PHE B 1 218 ? -20.641 23.984 6.672 1 88.38 218 PHE B CA 1
ATOM 6565 C C . PHE B 1 218 ? -21.078 22.891 7.629 1 88.38 218 PHE B C 1
ATOM 6567 O O . PHE B 1 218 ? -22.281 22.734 7.879 1 88.38 218 PHE B O 1
ATOM 6574 N N . VAL B 1 219 ? -20.219 22.156 8.125 1 91.94 219 VAL B N 1
ATOM 6575 C CA . VAL B 1 219 ? -20.531 21.094 9.062 1 91.94 219 VAL B CA 1
ATOM 6576 C C . VAL B 1 219 ? -21.25 21.656 10.289 1 91.94 219 VAL B C 1
ATOM 6578 O O . VAL B 1 219 ? -22.219 21.078 10.766 1 91.94 219 VAL B O 1
ATOM 6581 N N . ARG B 1 220 ? -20.766 22.75 10.781 1 94.56 220 ARG B N 1
ATOM 6582 C CA . ARG B 1 220 ? -21.375 23.422 11.93 1 94.56 220 ARG B CA 1
ATOM 6583 C C . ARG B 1 220 ? -22.812 23.828 11.617 1 94.56 220 ARG B C 1
ATOM 6585 O O . ARG B 1 220 ? -23.703 23.609 12.43 1 94.56 220 ARG B O 1
ATOM 6592 N N . ASP B 1 221 ? -23 24.375 10.492 1 91.31 221 ASP B N 1
ATOM 6593 C CA . ASP B 1 221 ? -24.328 24.828 10.109 1 91.31 221 ASP B CA 1
ATOM 6594 C C . ASP B 1 221 ? -25.297 23.656 10 1 91.31 221 ASP B C 1
ATOM 6596 O O . ASP B 1 221 ? -26.453 23.75 10.445 1 91.31 221 ASP B O 1
ATOM 6600 N N . VAL B 1 222 ? -24.844 22.656 9.414 1 88.56 222 VAL B N 1
ATOM 6601 C CA . VAL B 1 222 ? -25.672 21.453 9.266 1 88.56 222 VAL B CA 1
ATOM 6602 C C . VAL B 1 222 ? -25.953 20.859 10.641 1 88.56 222 VAL B C 1
ATOM 6604 O O . VAL B 1 222 ? -27.062 20.406 10.914 1 88.56 222 VAL B O 1
ATOM 6607 N N . ALA B 1 223 ? -24.969 20.828 11.461 1 92.44 223 ALA B N 1
ATOM 6608 C CA . ALA B 1 223 ? -25.125 20.281 12.805 1 92.44 223 ALA B CA 1
ATOM 6609 C C . ALA B 1 223 ? -26.156 21.062 13.602 1 92.44 223 ALA B C 1
ATOM 6611 O O . ALA B 1 223 ? -27.016 20.484 14.273 1 92.44 223 ALA B O 1
ATOM 6612 N N . LYS B 1 224 ? -26.125 22.312 13.531 1 92.94 224 LYS B N 1
ATOM 6613 C CA . LYS B 1 224 ? -27.031 23.172 14.289 1 92.94 224 LYS B CA 1
ATOM 6614 C C . LYS B 1 224 ? -28.453 23.094 13.727 1 92.94 224 LYS B C 1
ATOM 6616 O O . LYS B 1 224 ? -29.422 22.969 14.477 1 92.94 224 LYS B O 1
ATOM 6621 N N . LYS B 1 225 ? -28.516 23.156 12.477 1 88.81 225 LYS B N 1
ATOM 6622 C CA . LYS B 1 225 ? -29.812 23.172 11.812 1 88.81 225 LYS B CA 1
ATOM 6623 C C . LYS B 1 225 ? -30.547 21.844 11.977 1 88.81 225 LYS B C 1
ATOM 6625 O O . LYS B 1 225 ? -31.75 21.812 12.203 1 88.81 225 LYS B O 1
ATOM 6630 N N . HIS B 1 226 ? -29.797 20.844 11.883 1 89.19 226 HIS B N 1
ATOM 6631 C CA . HIS B 1 226 ? -30.422 19.531 11.867 1 89.19 226 HIS B CA 1
ATOM 6632 C C . HIS B 1 226 ? -30.125 18.75 13.141 1 89.19 226 HIS B C 1
ATOM 6634 O O . HIS B 1 226 ? -30.375 17.547 13.219 1 89.19 226 HIS B O 1
ATOM 6640 N N . LYS B 1 227 ? -29.5 19.344 14.062 1 93.12 227 LYS B N 1
ATOM 6641 C CA . LYS B 1 227 ? -29.25 18.828 15.406 1 93.12 227 LYS B CA 1
ATOM 6642 C C . LYS B 1 227 ? -28.359 17.578 15.367 1 93.12 227 LYS B C 1
ATOM 6644 O O . LYS B 1 227 ? -28.688 16.578 16 1 93.12 227 LYS B O 1
ATOM 6649 N N . ILE B 1 228 ? -27.422 17.625 14.57 1 93.38 228 ILE B N 1
ATOM 6650 C CA . ILE B 1 228 ? -26.453 16.531 14.461 1 93.38 228 ILE B CA 1
ATOM 6651 C C . ILE B 1 228 ? -25.344 16.719 15.492 1 93.38 228 ILE B C 1
ATOM 6653 O O . ILE B 1 228 ? -24.906 17.844 15.75 1 93.38 228 ILE B O 1
ATOM 6657 N N . LEU B 1 229 ? -24.938 15.625 16.141 1 96.25 229 LEU B N 1
ATOM 6658 C CA . LEU B 1 229 ? -23.781 15.672 17.047 1 96.25 229 LEU B CA 1
ATOM 6659 C C . LEU B 1 229 ? -22.484 15.492 16.281 1 96.25 229 LEU B C 1
ATOM 6661 O O . LEU B 1 229 ? -22.359 14.578 15.453 1 96.25 229 LEU B O 1
ATOM 6665 N N . VAL B 1 230 ? -21.531 16.375 16.469 1 96.62 230 VAL B N 1
ATOM 6666 C CA . VAL B 1 230 ? -20.266 16.297 15.734 1 96.62 230 VAL B CA 1
ATOM 6667 C C . VAL B 1 230 ? -19.109 16.25 16.719 1 96.62 230 VAL B C 1
ATOM 6669 O O . VAL B 1 230 ? -19.016 17.094 17.609 1 96.62 230 VAL B O 1
ATOM 6672 N N . ILE B 1 231 ? -18.266 15.312 16.641 1 97.31 231 ILE B N 1
ATOM 6673 C CA . ILE B 1 231 ? -17.016 15.219 17.375 1 97.31 231 ILE B CA 1
ATOM 6674 C C . ILE B 1 231 ? -15.844 15.156 16.406 1 97.31 231 ILE B C 1
ATOM 6676 O O . ILE B 1 231 ? -15.734 14.211 15.617 1 97.31 231 ILE B O 1
ATOM 6680 N N . ALA B 1 232 ? -14.977 16.125 16.438 1 96.44 232 ALA B N 1
ATOM 6681 C CA . ALA B 1 232 ? -13.891 16.203 15.461 1 96.44 232 ALA B CA 1
ATOM 6682 C C . ALA B 1 232 ? -12.547 16.375 16.156 1 96.44 232 ALA B C 1
ATOM 6684 O O . ALA B 1 232 ? -12.414 17.156 17.109 1 96.44 232 ALA B O 1
ATOM 6685 N N . SER B 1 233 ? -11.602 15.57 15.805 1 94.38 233 SER B N 1
ATOM 6686 C CA . SER B 1 233 ? -10.227 15.805 16.234 1 94.38 233 SER B CA 1
ATOM 6687 C C . SER B 1 233 ? -9.539 16.844 15.352 1 94.38 233 SER B C 1
ATOM 6689 O O . SER B 1 233 ? -9.625 16.766 14.125 1 94.38 233 SER B O 1
ATOM 6691 N N . ILE B 1 234 ? -8.93 17.844 15.945 1 89.75 234 ILE B N 1
ATOM 6692 C CA . ILE B 1 234 ? -8.266 18.906 15.203 1 89.75 234 ILE B CA 1
ATOM 6693 C C . ILE B 1 234 ? -6.863 19.125 15.758 1 89.75 234 ILE B C 1
ATOM 6695 O O . ILE B 1 234 ? -6.68 19.203 16.984 1 89.75 234 ILE B O 1
ATOM 6699 N N . HIS B 1 235 ? -5.98 19.297 14.938 1 79.88 235 HIS B N 1
ATOM 6700 C CA . HIS B 1 235 ? -4.605 19.5 15.391 1 79.88 235 HIS B CA 1
ATOM 6701 C C . HIS B 1 235 ? -4.305 20.984 15.578 1 79.88 235 HIS B C 1
ATOM 6703 O O . HIS B 1 235 ? -3.855 21.391 16.641 1 79.88 235 HIS B O 1
ATOM 6709 N N . GLN B 1 236 ? -4.441 21.688 14.445 1 78.12 236 GLN B N 1
ATOM 6710 C CA . GLN B 1 236 ? -4.078 23.094 14.469 1 78.12 236 GLN B CA 1
ATOM 6711 C C . GLN B 1 236 ? -5.074 23.938 13.672 1 78.12 236 GLN B C 1
ATOM 6713 O O . GLN B 1 236 ? -4.762 24.406 12.578 1 78.12 236 GLN B O 1
ATOM 6718 N N . PRO B 1 237 ? -6.133 24.297 14.406 1 80.75 237 PRO B N 1
ATOM 6719 C CA . PRO B 1 237 ? -7.098 25.125 13.68 1 80.75 237 PRO B CA 1
ATOM 6720 C C . PRO B 1 237 ? -6.738 26.609 13.711 1 80.75 237 PRO B C 1
ATOM 6722 O O . PRO B 1 237 ? -6.023 27.062 14.609 1 80.75 237 PRO B O 1
ATOM 6725 N N . SER B 1 238 ? -7.16 27.297 12.664 1 81.06 238 SER B N 1
ATOM 6726 C CA . SER B 1 238 ? -7.109 28.75 12.719 1 81.06 238 SER B CA 1
ATOM 6727 C C . SER B 1 238 ? -8.055 29.297 13.789 1 81.06 238 SER B C 1
ATOM 6729 O O . SER B 1 238 ? -8.914 28.562 14.297 1 81.06 238 SER B O 1
ATOM 6731 N N . THR B 1 239 ? -7.891 30.516 14.18 1 81.44 239 THR B N 1
ATOM 6732 C CA . THR B 1 239 ? -8.75 31.125 15.18 1 81.44 239 THR B CA 1
ATOM 6733 C C . THR B 1 239 ? -10.203 31.109 14.734 1 81.44 239 THR B C 1
ATOM 6735 O O . THR B 1 239 ? -11.102 30.797 15.516 1 81.44 239 THR B O 1
ATOM 6738 N N . THR B 1 240 ? -10.398 31.391 13.422 1 82.25 240 THR B N 1
ATOM 6739 C CA . THR B 1 240 ? -11.758 31.453 12.906 1 82.25 240 THR B CA 1
ATOM 6740 C C . THR B 1 240 ? -12.398 30.062 12.891 1 82.25 240 THR B C 1
ATOM 6742 O O . THR B 1 240 ? -13.586 29.922 13.18 1 82.25 240 THR B O 1
ATOM 6745 N N . THR B 1 241 ? -11.648 29.156 12.531 1 88.75 241 THR B N 1
ATOM 6746 C CA . THR B 1 241 ? -12.164 27.797 12.492 1 88.75 241 THR B CA 1
ATOM 6747 C C . THR B 1 241 ? -12.422 27.281 13.906 1 88.75 241 THR B C 1
ATOM 6749 O O . THR B 1 241 ? -13.398 26.562 14.148 1 88.75 241 THR B O 1
ATOM 6752 N N . PHE B 1 242 ? -11.547 27.656 14.812 1 89.94 242 PHE B N 1
ATOM 6753 C CA . PHE B 1 242 ? -11.68 27.219 16.203 1 89.94 242 PHE B CA 1
ATOM 6754 C C . PHE B 1 242 ? -12.961 27.766 16.812 1 89.94 242 PHE B C 1
ATOM 6756 O O . PHE B 1 242 ? -13.617 27.094 17.609 1 89.94 242 PHE B O 1
ATOM 6763 N N . GLU B 1 243 ? -13.328 28.922 16.453 1 90.5 243 GLU B N 1
ATOM 6764 C CA . GLU B 1 243 ? -14.492 29.594 17.016 1 90.5 243 GLU B CA 1
ATOM 6765 C C . GLU B 1 243 ? -15.789 28.938 16.547 1 90.5 243 GLU B C 1
ATOM 6767 O O . GLU B 1 243 ? -16.859 29.188 17.109 1 90.5 243 GLU B O 1
ATOM 6772 N N . LEU B 1 244 ? -15.672 28.141 15.539 1 94.25 244 LEU B N 1
ATOM 6773 C CA . LEU B 1 244 ? -16.859 27.453 15.039 1 94.25 244 LEU B CA 1
ATOM 6774 C C . LEU B 1 244 ? -17.297 26.359 16.016 1 94.25 244 LEU B C 1
ATOM 6776 O O . LEU B 1 244 ? -18.438 25.906 15.961 1 94.25 244 LEU B O 1
ATOM 6780 N N . PHE B 1 245 ? -16.422 25.906 16.875 1 96.5 245 PHE B N 1
ATOM 6781 C CA . PHE B 1 245 ? -16.734 24.812 17.781 1 96.5 245 PHE B CA 1
ATOM 6782 C C . PHE B 1 245 ? -17.453 25.312 19.031 1 96.5 245 PHE B C 1
ATOM 6784 O O . PHE B 1 245 ? -17.188 26.422 19.5 1 96.5 245 PHE B O 1
ATOM 6791 N N . ASP B 1 246 ? -18.281 24.516 19.531 1 96.62 246 ASP B N 1
ATOM 6792 C CA . ASP B 1 246 ? -19.031 24.859 20.75 1 96.62 246 ASP B CA 1
ATOM 6793 C C . ASP B 1 246 ? -18.219 24.5 22 1 96.62 246 ASP B C 1
ATOM 6795 O O . ASP B 1 246 ? -18.219 25.266 22.969 1 96.62 246 ASP B O 1
ATOM 6799 N N . LYS B 1 247 ? -17.656 23.375 21.969 1 96.56 247 LYS B N 1
ATOM 6800 C CA . LYS B 1 247 ? -16.922 22.844 23.125 1 96.56 247 LYS B CA 1
ATOM 6801 C C . LYS B 1 247 ? -15.531 22.359 22.703 1 96.56 247 LYS B C 1
ATOM 6803 O O . LYS B 1 247 ? -15.297 22.062 21.531 1 96.56 247 LYS B O 1
ATOM 6808 N N . LEU B 1 248 ? -14.672 22.328 23.672 1 96.56 248 LEU B N 1
ATOM 6809 C CA . LEU B 1 248 ? -13.32 21.797 23.5 1 96.56 248 LEU B CA 1
ATOM 6810 C C . LEU B 1 248 ? -13.031 20.719 24.531 1 96.56 248 LEU B C 1
ATOM 6812 O O . LEU B 1 248 ? -13.32 20.891 25.719 1 96.56 248 LEU B O 1
ATOM 6816 N N . MET B 1 249 ? -12.602 19.641 24.109 1 97 249 MET B N 1
ATOM 6817 C CA . MET B 1 249 ? -11.992 18.625 24.953 1 97 249 MET B CA 1
ATOM 6818 C C . MET B 1 249 ? -10.484 18.547 24.719 1 97 249 MET B C 1
ATOM 6820 O O . MET B 1 249 ? -10.047 18.188 23.625 1 97 249 MET B O 1
ATOM 6824 N N . LEU B 1 250 ? -9.742 18.891 25.703 1 96.62 250 LEU B N 1
ATOM 6825 C CA . LEU B 1 250 ? -8.281 18.922 25.625 1 96.62 250 LEU B CA 1
ATOM 6826 C C . LEU B 1 250 ? -7.676 17.719 26.328 1 96.62 250 LEU B C 1
ATOM 6828 O O . LEU B 1 250 ? -7.93 17.5 27.516 1 96.62 250 LEU B O 1
ATOM 6832 N N . LEU B 1 251 ? -6.93 16.953 25.594 1 95.38 251 LEU B N 1
ATOM 6833 C CA . LEU B 1 251 ? -6.301 15.742 26.109 1 95.38 251 LEU B CA 1
ATOM 6834 C C . LEU B 1 251 ? -4.785 15.883 26.141 1 95.38 251 LEU B C 1
ATOM 6836 O O . LEU B 1 251 ? -4.203 16.531 25.266 1 95.38 251 LEU B O 1
ATOM 6840 N N . SER B 1 252 ? -4.203 15.375 27.125 1 94 252 SER B N 1
ATOM 6841 C CA . SER B 1 252 ? -2.752 15.25 27.203 1 94 252 SER B CA 1
ATOM 6842 C C . SER B 1 252 ? -2.348 13.984 27.938 1 94 252 SER B C 1
ATOM 6844 O O . SER B 1 252 ? -2.875 13.688 29.016 1 94 252 SER B O 1
ATOM 6846 N N . ARG B 1 253 ? -1.511 13.219 27.391 1 90.38 253 ARG B N 1
ATOM 6847 C CA . ARG B 1 253 ? -1.005 11.969 27.938 1 90.38 253 ARG B CA 1
ATOM 6848 C C . ARG B 1 253 ? -2.15 11.055 28.359 1 90.38 253 ARG B C 1
ATOM 6850 O O . ARG B 1 253 ? -2.131 10.492 29.469 1 90.38 253 ARG B O 1
ATOM 6857 N N . GLY B 1 254 ? -3.213 11.086 27.625 1 91.75 254 GLY B N 1
ATOM 6858 C CA . GLY B 1 254 ? -4.309 10.148 27.828 1 91.75 254 GLY B CA 1
ATOM 6859 C C . GLY B 1 254 ? -5.312 10.617 28.859 1 91.75 254 GLY B C 1
ATOM 6860 O O . GLY B 1 254 ? -6.266 9.906 29.172 1 91.75 254 GLY B O 1
ATOM 6861 N N . LYS B 1 255 ? -5.152 11.797 29.438 1 94.94 255 LYS B N 1
ATOM 6862 C CA . LYS B 1 255 ? -6.047 12.352 30.453 1 94.94 255 LYS B CA 1
ATOM 6863 C C . LYS B 1 255 ? -6.641 13.68 29.984 1 94.94 255 LYS B C 1
ATOM 6865 O O . LYS B 1 255 ? -6.051 14.375 29.156 1 94.94 255 LYS B O 1
ATOM 6870 N N . VAL B 1 256 ? -7.793 13.977 30.562 1 96.56 256 VAL B N 1
ATOM 6871 C CA . VAL B 1 256 ? -8.477 15.211 30.188 1 96.56 256 VAL B CA 1
ATOM 6872 C C . VAL B 1 256 ? -7.906 16.375 30.984 1 96.56 256 VAL B C 1
ATOM 6874 O O . VAL B 1 256 ? -7.688 16.266 32.188 1 96.56 256 VAL B O 1
ATOM 6877 N N . VAL B 1 257 ? -7.641 17.453 30.312 1 96.62 257 VAL B N 1
ATOM 6878 C CA . VAL B 1 257 ? -7.141 18.656 30.953 1 96.62 257 VAL B CA 1
ATOM 6879 C C . VAL B 1 257 ? -8.25 19.703 31.016 1 96.62 257 VAL B C 1
ATOM 6881 O O . VAL B 1 257 ? -8.273 20.547 31.922 1 96.62 257 VAL B O 1
ATOM 6884 N N . TYR B 1 258 ? -9.078 19.672 30.031 1 96.5 258 TYR B N 1
ATOM 6885 C CA . TYR B 1 258 ? -10.195 20.609 29.938 1 96.5 258 TYR B CA 1
ATOM 6886 C C . TYR B 1 258 ? -11.328 20.031 29.094 1 96.5 258 TYR B C 1
ATOM 6888 O O . TYR B 1 258 ? -11.078 19.359 28.094 1 96.5 258 TYR B O 1
ATOM 6896 N N . ASN B 1 259 ? -12.531 20.188 29.469 1 96.94 259 ASN B N 1
ATOM 6897 C CA . ASN B 1 259 ? -13.742 19.828 28.734 1 96.94 259 ASN B CA 1
ATOM 6898 C C . ASN B 1 259 ? -14.867 20.828 29 1 96.94 259 ASN B C 1
ATOM 6900 O O . ASN B 1 259 ? -15.539 20.734 30.031 1 96.94 259 ASN B O 1
ATOM 6904 N N . GLY B 1 260 ? -15.078 21.688 28.062 1 95.38 260 GLY B N 1
ATOM 6905 C CA . GLY B 1 260 ? -16.078 22.734 28.266 1 95.38 260 GLY B CA 1
ATOM 6906 C C . GLY B 1 260 ? -16.234 23.656 27.078 1 95.38 260 GLY B C 1
ATOM 6907 O O . GLY B 1 260 ? -15.711 23.375 26 1 95.38 260 GLY B O 1
ATOM 6908 N N . PRO B 1 261 ? -17.031 24.688 27.234 1 96 261 PRO B N 1
ATOM 6909 C CA . PRO B 1 261 ? -17.25 25.625 26.125 1 96 261 PRO B CA 1
ATOM 6910 C C . PRO B 1 261 ? -15.984 26.359 25.703 1 96 261 PRO B C 1
ATOM 6912 O O . PRO B 1 261 ? -15.156 26.719 26.547 1 96 261 PRO B O 1
ATOM 6915 N N . VAL B 1 262 ? -15.875 26.594 24.438 1 95.31 262 VAL B N 1
ATOM 6916 C CA . VAL B 1 262 ? -14.727 27.281 23.859 1 95.31 262 VAL B CA 1
ATOM 6917 C C . VAL B 1 262 ? -14.609 28.688 24.453 1 95.31 262 VAL B C 1
ATOM 6919 O O . VAL B 1 262 ? -13.5 29.188 24.672 1 95.31 262 VAL B O 1
ATOM 6922 N N . THR B 1 263 ? -15.672 29.328 24.844 1 92.62 263 THR B N 1
ATOM 6923 C CA . THR B 1 263 ? -15.703 30.688 25.344 1 92.62 263 THR B CA 1
ATOM 6924 C C . THR B 1 263 ? -15.164 30.75 26.766 1 92.62 263 THR B C 1
ATOM 6926 O O . THR B 1 263 ? -14.75 31.828 27.234 1 92.62 263 THR B O 1
ATOM 6929 N N . ALA B 1 264 ? -15.102 29.625 27.422 1 93.88 264 ALA B N 1
ATOM 6930 C CA . ALA B 1 264 ? -14.719 29.609 28.828 1 93.88 264 ALA B CA 1
ATOM 6931 C C . ALA B 1 264 ? -13.25 29.203 29 1 93.88 264 ALA B C 1
ATOM 6933 O O . ALA B 1 264 ? -12.734 29.156 30.109 1 93.88 264 ALA B O 1
ATOM 6934 N N . ILE B 1 265 ? -12.578 29 27.953 1 93.94 265 ILE B N 1
ATOM 6935 C CA . ILE B 1 265 ? -11.211 28.484 27.984 1 93.94 265 ILE B CA 1
ATOM 6936 C C . ILE B 1 265 ? -10.297 29.484 28.672 1 93.94 265 ILE B C 1
ATOM 6938 O O . ILE B 1 265 ? -9.531 29.125 29.578 1 93.94 265 ILE B O 1
ATOM 6942 N N . ASN B 1 266 ? -10.336 30.734 28.25 1 91.56 266 ASN B N 1
ATOM 6943 C CA . ASN B 1 266 ? -9.469 31.766 28.812 1 91.56 266 ASN B CA 1
ATOM 6944 C C . ASN B 1 266 ? -9.68 31.938 30.312 1 91.56 266 ASN B C 1
ATOM 6946 O O . ASN B 1 266 ? -8.719 32.094 31.062 1 91.56 266 ASN B O 1
ATOM 6950 N N . ASP B 1 267 ? -10.914 31.953 30.719 1 92.88 267 ASP B N 1
ATOM 6951 C CA . ASP B 1 267 ? -11.25 32.125 32.125 1 92.88 267 ASP B CA 1
ATOM 6952 C C . ASP B 1 267 ? -10.758 30.922 32.969 1 92.88 267 ASP B C 1
ATOM 6954 O O . ASP B 1 267 ? -10.227 31.109 34.062 1 92.88 267 ASP B O 1
ATOM 6958 N N . TYR B 1 268 ? -10.906 29.797 32.469 1 94.56 268 TYR B N 1
ATOM 6959 C CA . TYR B 1 268 ? -10.516 28.578 33.188 1 94.56 268 TYR B CA 1
ATOM 6960 C C . TYR B 1 268 ? -9.008 28.547 33.406 1 94.56 268 TYR B C 1
ATOM 6962 O O . TYR B 1 268 ? -8.555 28.359 34.562 1 94.56 268 TYR B O 1
ATOM 6970 N N . PHE B 1 269 ? -8.203 28.75 32.438 1 94.62 269 PHE B N 1
ATOM 6971 C CA . PHE B 1 269 ? -6.754 28.641 32.562 1 94.62 269 PHE B CA 1
ATOM 6972 C C . PHE B 1 269 ? -6.184 29.844 33.281 1 94.62 269 PHE B C 1
ATOM 6974 O O . PHE B 1 269 ? -5.176 29.734 34 1 94.62 269 PHE B O 1
ATOM 6981 N N . SER B 1 270 ? -6.836 30.984 33.094 1 93.31 270 SER B N 1
ATOM 6982 C CA . SER B 1 270 ? -6.41 32.156 33.875 1 93.31 270 SER B CA 1
ATOM 6983 C C . SER B 1 270 ? -6.566 31.922 35.375 1 93.31 270 SER B C 1
ATOM 6985 O O . SER B 1 270 ? -5.73 32.344 36.156 1 93.31 270 SER B O 1
ATOM 6987 N N . GLN B 1 271 ? -7.613 31.297 35.781 1 93.31 271 GLN B N 1
ATOM 6988 C CA . GLN B 1 271 ? -7.867 30.969 37.188 1 93.31 271 GLN B CA 1
ATOM 6989 C C . GLN B 1 271 ? -6.82 30.016 37.719 1 93.31 271 GLN B C 1
ATOM 6991 O O . GLN B 1 271 ? -6.539 30 38.938 1 93.31 271 GLN B O 1
ATOM 6996 N N . LEU B 1 272 ? -6.234 29.234 36.875 1 94 272 LEU B N 1
ATOM 6997 C CA . LEU B 1 272 ? -5.215 28.281 37.281 1 94 272 LEU B CA 1
ATOM 6998 C C . LEU B 1 272 ? -3.83 28.922 37.281 1 94 272 LEU B C 1
ATOM 7000 O O . LEU B 1 272 ? -2.842 28.281 37.656 1 94 272 LEU B O 1
ATOM 7004 N N . GLY B 1 273 ? -3.721 30.125 36.781 1 92.81 273 GLY B N 1
ATOM 7005 C CA . GLY B 1 273 ? -2.453 30.828 36.812 1 92.81 273 GLY B CA 1
ATOM 7006 C C . GLY B 1 273 ? -1.78 30.891 35.438 1 92.81 273 GLY B C 1
ATOM 7007 O O . GLY B 1 273 ? -0.64 31.344 35.312 1 92.81 273 GLY B O 1
ATOM 7008 N N . TYR B 1 274 ? -2.475 30.422 34.469 1 93 274 TYR B N 1
ATOM 7009 C CA . TYR B 1 274 ? -1.909 30.453 33.125 1 93 274 TYR B CA 1
ATOM 7010 C C . TYR B 1 274 ? -2.633 31.453 32.25 1 93 274 TYR B C 1
ATOM 7012 O O . TYR B 1 274 ? -3.602 31.109 31.562 1 93 274 TYR B O 1
ATOM 7020 N N . GLU B 1 275 ? -2.137 32.625 32.156 1 90.5 275 GLU B N 1
ATOM 7021 C CA . GLU B 1 275 ? -2.783 33.688 31.391 1 90.5 275 GLU B CA 1
ATOM 7022 C C . GLU B 1 275 ? -2.428 33.625 29.906 1 90.5 275 GLU B C 1
ATOM 7024 O O . GLU B 1 275 ? -1.277 33.344 29.562 1 90.5 275 GLU B O 1
ATOM 7029 N N . MET B 1 276 ? -3.41 33.719 29.156 1 86.12 276 MET B N 1
ATOM 7030 C CA . MET B 1 276 ? -3.203 33.688 27.719 1 86.12 276 MET B CA 1
ATOM 7031 C C . MET B 1 276 ? -2.746 35.062 27.219 1 86.12 276 MET B C 1
ATOM 7033 O O . MET B 1 276 ? -3.369 36.094 27.531 1 86.12 276 MET B O 1
ATOM 7037 N N . PRO B 1 277 ? -1.691 35.062 26.531 1 78.44 277 PRO B N 1
ATOM 7038 C CA . PRO B 1 277 ? -1.265 36.344 25.953 1 78.44 277 PRO B CA 1
ATOM 7039 C C . PRO B 1 277 ? -2.299 36.938 25 1 78.44 277 PRO B C 1
ATOM 7041 O O . PRO B 1 277 ? -3.078 36.188 24.391 1 78.44 277 PRO B O 1
ATOM 7044 N N . LEU B 1 278 ? -2.27 38.188 24.859 1 71.19 278 LEU B N 1
ATOM 7045 C CA . LEU B 1 278 ? -3.213 38.906 23.984 1 71.19 278 LEU B CA 1
ATOM 7046 C C . LEU B 1 278 ? -2.967 38.531 22.531 1 71.19 278 LEU B C 1
ATOM 7048 O O . LEU B 1 278 ? -1.82 38.344 22.109 1 71.19 278 LEU B O 1
ATOM 7052 N N . TYR B 1 279 ? -4.062 38.344 21.719 1 65.62 279 TYR B N 1
ATOM 7053 C CA . TYR B 1 279 ? -4.027 38.188 20.281 1 65.62 279 TYR B CA 1
ATOM 7054 C C . TYR B 1 279 ? -3.436 36.844 19.906 1 65.62 279 TYR B C 1
ATOM 7056 O O . TYR B 1 279 ? -2.748 36.719 18.891 1 65.62 279 TYR B O 1
ATOM 7064 N N . THR B 1 280 ? -3.555 35.969 20.812 1 73.69 280 THR B N 1
ATOM 7065 C CA . THR B 1 280 ? -3.105 34.625 20.531 1 73.69 280 THR B CA 1
ATOM 7066 C C . THR B 1 280 ? -4.297 33.688 20.297 1 73.69 280 THR B C 1
ATOM 7068 O O . THR B 1 280 ? -5.363 33.875 20.875 1 73.69 280 THR B O 1
ATOM 7071 N N . ASN B 1 281 ? -4.082 32.844 19.344 1 80 281 ASN B N 1
ATOM 7072 C CA . ASN B 1 281 ? -5.082 31.812 19.125 1 80 281 ASN B CA 1
ATOM 7073 C C . ASN B 1 281 ? -5.223 30.922 20.344 1 80 281 ASN B C 1
ATOM 7075 O O . ASN B 1 281 ? -4.258 30.281 20.766 1 80 281 ASN B O 1
ATOM 7079 N N . PRO B 1 282 ? -6.387 30.938 20.969 1 85.69 282 PRO B N 1
ATOM 7080 C CA . PRO B 1 282 ? -6.578 30.125 22.172 1 85.69 282 PRO B CA 1
ATOM 7081 C C . PRO B 1 282 ? -6.184 28.672 21.984 1 85.69 282 PRO B C 1
ATOM 7083 O O . PRO B 1 282 ? -5.637 28.047 22.891 1 85.69 282 PRO B O 1
ATOM 7086 N N . ALA B 1 283 ? -6.484 28.141 20.828 1 86.88 283 ALA B N 1
ATOM 7087 C CA . ALA B 1 283 ? -6.148 26.75 20.547 1 86.88 283 ALA B CA 1
ATOM 7088 C C . ALA B 1 283 ? -4.641 26.531 20.641 1 86.88 283 ALA B C 1
ATOM 7090 O O . ALA B 1 283 ? -4.188 25.531 21.203 1 86.88 283 ALA B O 1
ATOM 7091 N N . GLU B 1 284 ? -3.902 27.406 20.125 1 82.31 284 GLU B N 1
ATOM 7092 C CA . GLU B 1 284 ? -2.445 27.297 20.141 1 82.31 284 GLU B CA 1
ATOM 7093 C C . GLU B 1 284 ? -1.905 27.406 21.562 1 82.31 284 GLU B C 1
ATOM 7095 O O . GLU B 1 284 ? -0.973 26.688 21.938 1 82.31 284 GLU B O 1
ATOM 7100 N N . HIS B 1 285 ? -2.457 28.281 22.25 1 85.56 285 HIS B N 1
ATOM 7101 C CA . HIS B 1 285 ? -2.012 28.5 23.625 1 85.56 285 HIS B CA 1
ATOM 7102 C C . HIS B 1 285 ? -2.219 27.266 24.484 1 85.56 285 HIS B C 1
ATOM 7104 O O . HIS B 1 285 ? -1.318 26.859 25.219 1 85.56 285 HIS B O 1
ATOM 7110 N N . VAL B 1 286 ? -3.363 26.703 24.422 1 89.94 286 VAL B N 1
ATOM 7111 C CA . VAL B 1 286 ? -3.697 25.578 25.281 1 89.94 286 VAL B CA 1
ATOM 7112 C C . VAL B 1 286 ? -2.861 24.359 24.891 1 89.94 286 VAL B C 1
ATOM 7114 O O . VAL B 1 286 ? -2.518 23.547 25.75 1 89.94 286 VAL B O 1
ATOM 7117 N N . ILE B 1 287 ? -2.619 24.188 23.625 1 87.69 287 ILE B N 1
ATOM 7118 C CA . ILE B 1 287 ? -1.812 23.062 23.172 1 87.69 287 ILE B CA 1
ATOM 7119 C C . ILE B 1 287 ? -0.38 23.203 23.688 1 87.69 287 ILE B C 1
ATOM 7121 O O . ILE B 1 287 ? 0.25 22.234 24.094 1 87.69 287 ILE B O 1
ATOM 7125 N N . GLN B 1 288 ? 0.142 24.406 23.625 1 84 288 GLN B N 1
ATOM 7126 C CA . GLN B 1 288 ? 1.491 24.672 24.125 1 84 288 GLN B CA 1
ATOM 7127 C C . GLN B 1 288 ? 1.592 24.391 25.609 1 84 288 GLN B C 1
ATOM 7129 O O . GLN B 1 288 ? 2.615 23.891 26.094 1 84 288 GLN B O 1
ATOM 7134 N N . LEU B 1 289 ? 0.562 24.734 26.25 1 87.62 289 LEU B N 1
ATOM 7135 C CA . LEU B 1 289 ? 0.527 24.562 27.688 1 87.62 289 LEU B CA 1
ATOM 7136 C C . LEU B 1 289 ? 0.592 23.078 28.062 1 87.62 289 LEU B C 1
ATOM 7138 O O . LEU B 1 289 ? 1.182 22.719 29.078 1 87.62 289 LEU B O 1
ATOM 7142 N N . VAL B 1 290 ? 0.02 22.219 27.25 1 90.19 290 VAL B N 1
ATOM 7143 C CA . VAL B 1 290 ? -0.115 20.812 27.625 1 90.19 290 VAL B CA 1
ATOM 7144 C C . VAL B 1 290 ? 0.957 19.984 26.922 1 90.19 290 VAL B C 1
ATOM 7146 O O . VAL B 1 290 ? 1.083 18.781 27.188 1 90.19 290 VAL B O 1
ATOM 7149 N N . ASN B 1 291 ? 1.719 20.562 26.047 1 84.88 291 ASN B N 1
ATOM 7150 C CA . ASN B 1 291 ? 2.762 19.844 25.328 1 84.88 291 ASN B CA 1
ATOM 7151 C C . ASN B 1 291 ? 4.043 19.734 26.156 1 84.88 291 ASN B C 1
ATOM 7153 O O . ASN B 1 291 ? 4.609 20.766 26.562 1 84.88 291 ASN B O 1
ATOM 7157 N N . THR B 1 292 ? 4.617 18.547 26.375 1 81.88 292 THR B N 1
ATOM 7158 C CA . THR B 1 292 ? 5.797 18.344 27.203 1 81.88 292 THR B CA 1
ATOM 7159 C C . THR B 1 292 ? 6.977 17.875 26.359 1 81.88 292 THR B C 1
ATOM 7161 O O . THR B 1 292 ? 8.094 17.734 26.875 1 81.88 292 THR B O 1
ATOM 7164 N N . ASP B 1 293 ? 6.781 17.688 25.109 1 76.75 293 ASP B N 1
ATOM 7165 C CA . ASP B 1 293 ? 7.809 17.062 24.266 1 76.75 293 ASP B CA 1
ATOM 7166 C C . ASP B 1 293 ? 8.977 18.016 24.031 1 76.75 293 ASP B C 1
ATOM 7168 O O . ASP B 1 293 ? 10.109 17.578 23.812 1 76.75 293 ASP B O 1
ATOM 7172 N N . PHE B 1 294 ? 8.758 19.281 24.031 1 75.69 294 PHE B N 1
ATOM 7173 C CA . PHE B 1 294 ? 9.773 20.219 23.594 1 75.69 294 PHE B CA 1
ATOM 7174 C C . PHE B 1 294 ? 10.266 21.078 24.766 1 75.69 294 PHE B C 1
ATOM 7176 O O . PHE B 1 294 ? 10.961 22.078 24.562 1 75.69 294 PHE B O 1
ATOM 7183 N N . SER B 1 295 ? 9.914 20.641 25.906 1 74 295 SER B N 1
ATOM 7184 C CA . SER B 1 295 ? 10.344 21.438 27.047 1 74 295 SER B CA 1
ATOM 7185 C C . SER B 1 295 ? 11.805 21.172 27.406 1 74 295 SER B C 1
ATOM 7187 O O . SER B 1 295 ? 12.266 20.031 27.312 1 74 295 SER B O 1
ATOM 7189 N N . HIS B 1 296 ? 12.477 22.234 27.531 1 68.38 296 HIS B N 1
ATOM 7190 C CA . HIS B 1 296 ? 13.883 22.141 27.922 1 68.38 296 HIS B CA 1
ATOM 7191 C C . HIS B 1 296 ? 14.023 21.594 29.344 1 68.38 296 HIS B C 1
ATOM 7193 O O . HIS B 1 296 ? 15.023 20.953 29.672 1 68.38 296 HIS B O 1
ATOM 7199 N N . ASP B 1 297 ? 13 21.938 30.141 1 75.25 297 ASP B N 1
ATOM 7200 C CA . ASP B 1 297 ? 12.953 21.422 31.516 1 75.25 297 ASP B CA 1
ATOM 7201 C C . ASP B 1 297 ? 11.836 20.391 31.672 1 75.25 297 ASP B C 1
ATOM 7203 O O . ASP B 1 297 ? 10.695 20.75 31.969 1 75.25 297 ASP B O 1
ATOM 7207 N N . GLN B 1 298 ? 12.172 19.234 31.5 1 75.94 298 GLN B N 1
ATOM 7208 C CA . GLN B 1 298 ? 11.195 18.141 31.531 1 75.94 298 GLN B CA 1
ATOM 7209 C C . GLN B 1 298 ? 10.5 18.078 32.875 1 75.94 298 GLN B C 1
ATOM 7211 O O . GLN B 1 298 ? 9.312 17.766 32.969 1 75.94 298 GLN B O 1
ATOM 7216 N N . GLY B 1 299 ? 11.25 18.359 33.938 1 78.81 299 GLY B N 1
ATOM 7217 C CA . GLY B 1 299 ? 10.664 18.312 35.281 1 78.81 299 GLY B CA 1
ATOM 7218 C C . GLY B 1 299 ? 9.578 19.359 35.469 1 78.81 299 GLY B C 1
ATOM 7219 O O . GLY B 1 299 ? 8.492 19.047 35.969 1 78.81 299 GLY B O 1
ATOM 7220 N N . LYS B 1 300 ? 9.836 20.531 35 1 85.06 300 LYS B N 1
ATOM 7221 C CA . LYS B 1 300 ? 8.875 21.625 35.156 1 85.06 300 LYS B CA 1
ATOM 7222 C C . LYS B 1 300 ? 7.629 21.375 34.312 1 85.06 300 LYS B C 1
ATOM 7224 O O . LYS B 1 300 ? 6.512 21.672 34.75 1 85.06 300 LYS B O 1
ATOM 7229 N N . SER B 1 301 ? 7.84 20.891 33.188 1 86.5 301 SER B N 1
ATOM 7230 C CA . SER B 1 301 ? 6.715 20.625 32.312 1 86.5 301 SER B CA 1
ATOM 7231 C C . SER B 1 301 ? 5.852 19.484 32.844 1 86.5 301 SER B C 1
ATOM 7233 O O . SER B 1 301 ? 4.629 19.5 32.688 1 86.5 301 SER B O 1
ATOM 7235 N N . ALA B 1 302 ? 6.504 18.516 33.406 1 87.69 302 ALA B N 1
ATOM 7236 C CA . ALA B 1 302 ? 5.758 17.406 34 1 87.69 302 ALA B CA 1
ATOM 7237 C C . ALA B 1 302 ? 4.93 17.891 35.188 1 87.69 302 ALA B C 1
ATOM 7239 O O . ALA B 1 302 ? 3.801 17.438 35.406 1 87.69 302 ALA B O 1
ATOM 7240 N N . ASP B 1 303 ? 5.559 18.781 35.938 1 90.88 303 ASP B N 1
ATOM 7241 C CA . ASP B 1 303 ? 4.852 19.344 37.094 1 90.88 303 ASP B CA 1
ATOM 7242 C C . ASP B 1 303 ? 3.648 20.172 36.656 1 90.88 303 ASP B C 1
ATOM 7244 O O . ASP B 1 303 ? 2.586 20.125 37.281 1 90.88 303 ASP B O 1
ATOM 7248 N N . ARG B 1 304 ? 3.84 20.922 35.656 1 91.81 304 ARG B N 1
ATOM 7249 C CA . ARG B 1 304 ? 2.75 21.719 35.094 1 91.81 304 ARG B CA 1
ATOM 7250 C C . ARG B 1 304 ? 1.607 20.828 34.625 1 91.81 304 ARG B C 1
ATOM 7252 O O . ARG B 1 304 ? 0.439 21.109 34.875 1 91.81 304 ARG B O 1
ATOM 7259 N N . LEU B 1 305 ? 1.931 19.812 33.969 1 92.81 305 LEU B N 1
ATOM 7260 C CA . LEU B 1 305 ? 0.91 18.906 33.469 1 92.81 305 LEU B CA 1
ATOM 7261 C C . LEU B 1 305 ? 0.168 18.219 34.594 1 92.81 305 LEU B C 1
ATOM 7263 O O . LEU B 1 305 ? -1.049 18.031 34.531 1 92.81 305 LEU B O 1
ATOM 7267 N N . THR B 1 306 ? 0.908 17.812 35.625 1 93.62 306 THR B N 1
ATOM 7268 C CA . THR B 1 306 ? 0.282 17.203 36.781 1 93.62 306 THR B CA 1
ATOM 7269 C C . THR B 1 306 ? -0.671 18.172 37.469 1 93.62 306 THR B C 1
ATOM 7271 O O . THR B 1 306 ? -1.758 17.797 37.906 1 93.62 306 THR B O 1
ATOM 7274 N N . HIS B 1 307 ? -0.209 19.391 37.531 1 94.81 307 HIS B N 1
ATOM 7275 C CA . HIS B 1 307 ? -1.067 20.422 38.094 1 94.81 307 HIS B CA 1
ATOM 7276 C C . HIS B 1 307 ? -2.352 20.578 37.281 1 94.81 307 HIS B C 1
ATOM 7278 O O . HIS B 1 307 ? -3.438 20.688 37.844 1 94.81 307 HIS B O 1
ATOM 7284 N N . LEU B 1 308 ? -2.209 20.578 36.031 1 95.56 308 LEU B N 1
ATOM 7285 C CA . LEU B 1 308 ? -3.359 20.75 35.156 1 95.56 308 LEU B CA 1
ATOM 7286 C C . LEU B 1 308 ? -4.309 19.562 35.25 1 95.56 308 LEU B C 1
ATOM 7288 O O . LEU B 1 308 ? -5.527 19.734 35.281 1 95.56 308 LEU B O 1
ATOM 7292 N N . HIS B 1 309 ? -3.783 18.359 35.344 1 95.25 309 HIS B N 1
ATOM 7293 C CA . HIS B 1 309 ? -4.594 17.156 35.5 1 95.25 309 HIS B CA 1
ATOM 7294 C C . HIS B 1 309 ? -5.363 17.172 36.812 1 95.25 309 HIS B C 1
ATOM 7296 O O . HIS B 1 309 ? -6.559 16.859 36.844 1 95.25 309 HIS B O 1
ATOM 7302 N N . THR B 1 310 ? -4.66 17.484 37.875 1 94.81 310 THR B N 1
ATOM 7303 C CA . THR B 1 310 ? -5.262 17.484 39.188 1 94.81 310 THR B CA 1
ATOM 7304 C C . THR B 1 310 ? -6.32 18.578 39.312 1 94.81 310 THR B C 1
ATOM 7306 O O . THR B 1 310 ? -7.371 18.359 39.906 1 94.81 310 THR B O 1
ATOM 7309 N N . SER B 1 311 ? -5.98 19.719 38.719 1 95.38 311 SER B N 1
ATOM 7310 C CA . SER B 1 311 ? -6.938 20.812 38.75 1 95.38 311 SER B CA 1
ATOM 7311 C C . SER B 1 311 ? -8.219 20.453 38 1 95.38 311 SER B C 1
ATOM 7313 O O . SER B 1 311 ? -9.32 20.828 38.438 1 95.38 311 SER B O 1
ATOM 7315 N N . TRP B 1 312 ? -8.133 19.812 36.938 1 95.5 312 TRP B N 1
ATOM 7316 C CA . TRP B 1 312 ? -9.312 19.391 36.188 1 95.5 312 TRP B CA 1
ATOM 7317 C C . TRP B 1 312 ? -10.125 18.359 36.969 1 95.5 312 TRP B C 1
ATOM 7319 O O . TRP B 1 312 ? -11.344 18.484 37.094 1 95.5 312 TRP B O 1
ATOM 7329 N N . ALA B 1 313 ? -9.438 17.344 37.5 1 93.31 313 ALA B N 1
ATOM 7330 C CA . ALA B 1 313 ? -10.102 16.266 38.219 1 93.31 313 ALA B CA 1
ATOM 7331 C C . ALA B 1 313 ? -10.898 16.828 39.406 1 93.31 313 ALA B C 1
ATOM 7333 O O . ALA B 1 313 ? -11.953 16.297 39.75 1 93.31 313 ALA B O 1
ATOM 7334 N N . ASN B 1 314 ? -10.422 17.984 39.938 1 93.06 314 ASN B N 1
ATOM 7335 C CA . ASN B 1 314 ? -11.062 18.578 41.094 1 93.06 314 ASN B CA 1
ATOM 7336 C C . ASN B 1 314 ? -11.938 19.766 40.719 1 93.06 314 ASN B C 1
ATOM 7338 O O . ASN B 1 314 ? -12.508 20.422 41.594 1 93.06 314 ASN B O 1
ATOM 7342 N N . SER B 1 315 ? -12.102 20 39.5 1 93.81 315 SER B N 1
ATOM 7343 C CA . SER B 1 315 ? -12.852 21.172 39.062 1 93.81 315 SER B CA 1
ATOM 7344 C C . SER B 1 315 ? -14.352 20.938 39.156 1 93.81 315 SER B C 1
ATOM 7346 O O . SER B 1 315 ? -14.812 19.781 39.125 1 93.81 315 SER B O 1
ATOM 7348 N N . SER B 1 316 ? -15.133 22 39.219 1 91.81 316 SER B N 1
ATOM 7349 C CA . SER B 1 316 ? -16.594 21.938 39.281 1 91.81 316 SER B CA 1
ATOM 7350 C C . SER B 1 316 ? -17.172 21.5 37.938 1 91.81 316 SER B C 1
ATOM 7352 O O . SER B 1 316 ? -18.203 20.828 37.875 1 91.81 316 SER B O 1
ATOM 7354 N N . THR B 1 317 ? -16.5 21.859 36.906 1 92.19 317 THR B N 1
ATOM 7355 C CA . THR B 1 317 ? -16.984 21.5 35.562 1 92.19 317 THR B CA 1
ATOM 7356 C C . THR B 1 317 ? -16.906 19.984 35.375 1 92.19 317 THR B C 1
ATOM 7358 O O . THR B 1 317 ? -17.812 19.391 34.812 1 92.19 317 THR B O 1
ATOM 7361 N N . ALA B 1 318 ? -15.805 19.375 35.75 1 93.56 318 ALA B N 1
ATOM 7362 C CA . ALA B 1 318 ? -15.664 17.922 35.656 1 93.56 318 ALA B CA 1
ATOM 7363 C C . ALA B 1 318 ? -16.734 17.203 36.469 1 93.56 318 ALA B C 1
ATOM 7365 O O . ALA B 1 318 ? -17.297 16.203 36 1 93.56 318 ALA B O 1
ATOM 7366 N N . ALA B 1 319 ? -17.047 17.734 37.625 1 92.94 319 ALA B N 1
ATOM 7367 C CA . ALA B 1 319 ? -18.094 17.156 38.469 1 92.94 319 ALA B CA 1
ATOM 7368 C C . ALA B 1 319 ? -19.469 17.312 37.844 1 92.94 319 ALA B C 1
ATOM 7370 O O . ALA B 1 319 ? -20.312 16.422 37.969 1 92.94 319 ALA B O 1
ATOM 7371 N N . SER B 1 320 ? -19.656 18.406 37.25 1 93.12 320 SER B N 1
ATOM 7372 C CA . SER B 1 320 ? -20.938 18.672 36.594 1 93.12 320 SER B CA 1
ATOM 7373 C C . SER B 1 320 ? -21.156 17.703 35.438 1 93.12 320 SER B C 1
ATOM 7375 O O . SER B 1 320 ? -22.281 17.25 35.219 1 93.12 320 SER B O 1
ATOM 7377 N N . ILE B 1 321 ? -20.156 17.469 34.656 1 93.5 321 ILE B N 1
ATOM 7378 C CA . ILE B 1 321 ? -20.266 16.547 33.531 1 93.5 321 ILE B CA 1
ATOM 7379 C C . ILE B 1 321 ? -20.578 15.141 34.062 1 93.5 321 ILE B C 1
ATOM 7381 O O . ILE B 1 321 ? -21.469 14.461 33.531 1 93.5 321 ILE B O 1
ATOM 7385 N N . ALA B 1 322 ? -19.875 14.719 35.094 1 92 322 ALA B N 1
ATOM 7386 C CA . ALA B 1 322 ? -20.125 13.406 35.719 1 92 322 ALA B CA 1
ATOM 7387 C C . ALA B 1 322 ? -21.547 13.297 36.219 1 92 322 ALA B C 1
ATOM 7389 O O . ALA B 1 322 ? -22.188 12.258 36.094 1 92 322 ALA B O 1
ATOM 7390 N N . SER B 1 323 ? -22 14.359 36.812 1 92.44 323 SER B N 1
ATOM 7391 C CA . SER B 1 323 ? -23.359 14.375 37.344 1 92.44 323 SER B CA 1
ATOM 7392 C C . SER B 1 323 ? -24.406 14.312 36.25 1 92.44 323 SER B C 1
ATOM 7394 O O . SER B 1 323 ? -25.422 13.648 36.375 1 92.44 323 SER B O 1
ATOM 7396 N N . ARG B 1 324 ? -24.141 15.016 35.219 1 92.06 324 ARG B N 1
ATOM 7397 C CA . ARG B 1 324 ? -25.047 15.016 34.062 1 92.06 324 ARG B CA 1
ATOM 7398 C C . ARG B 1 324 ? -25.156 13.625 33.438 1 92.06 324 ARG B C 1
ATOM 7400 O O . ARG B 1 324 ? -26.219 13.203 33.031 1 92.06 324 ARG B O 1
ATOM 7407 N N . ILE B 1 325 ? -24.031 13.016 33.312 1 92.5 325 ILE B N 1
ATOM 7408 C CA . ILE B 1 325 ? -24 11.664 32.781 1 92.5 325 ILE B CA 1
ATOM 7409 C C . ILE B 1 325 ? -24.812 10.734 33.656 1 92.5 325 ILE B C 1
ATOM 7411 O O . ILE B 1 325 ? -25.625 9.938 33.156 1 92.5 325 ILE B O 1
ATOM 7415 N N . HIS B 1 326 ? -24.703 10.867 34.969 1 90.06 326 HIS B N 1
ATOM 7416 C CA . HIS B 1 326 ? -25.406 10.023 35.938 1 90.06 326 HIS B CA 1
ATOM 7417 C C . HIS B 1 326 ? -26.906 10.32 35.906 1 90.06 326 HIS B C 1
ATOM 7419 O O . HIS B 1 326 ? -27.734 9.414 36.031 1 90.06 326 HIS B O 1
ATOM 7425 N N . GLU B 1 327 ? -27.203 11.523 35.781 1 90.31 327 GLU B N 1
ATOM 7426 C CA . GLU B 1 327 ? -28.609 11.93 35.781 1 90.31 327 GLU B CA 1
ATOM 7427 C C . GLU B 1 327 ? -29.312 11.398 34.531 1 90.31 327 GLU B C 1
ATOM 7429 O O . GLU B 1 327 ? -30.453 10.93 34.594 1 90.31 327 GLU B O 1
ATOM 7434 N N . THR B 1 328 ? -28.703 11.617 33.438 1 88.75 328 THR B N 1
ATOM 7435 C CA . THR B 1 328 ? -29.312 11.156 32.188 1 88.75 328 THR B CA 1
ATOM 7436 C C . THR B 1 328 ? -29.422 9.633 32.188 1 88.75 328 THR B C 1
ATOM 7438 O O . THR B 1 328 ? -30.375 9.086 31.625 1 88.75 328 THR B O 1
ATOM 7441 N N . SER B 1 329 ? -28.406 8.984 32.688 1 86.31 329 SER B N 1
ATOM 7442 C CA . SER B 1 329 ? -28.438 7.527 32.75 1 86.31 329 SER B CA 1
ATOM 7443 C C . SER B 1 329 ? -29.562 7.043 33.656 1 86.31 329 SER B C 1
ATOM 7445 O O . SER B 1 329 ? -30.219 6.043 33.375 1 86.31 329 SER B O 1
ATOM 7447 N N . SER B 1 330 ? -29.781 7.691 34.781 1 82.69 330 SER B N 1
ATOM 7448 C CA . SER B 1 330 ? -30.844 7.328 35.719 1 82.69 330 SER B CA 1
ATOM 7449 C C . SER B 1 330 ? -32.219 7.621 35.125 1 82.69 330 SER B C 1
ATOM 7451 O O . SER B 1 330 ? -33.156 6.879 35.375 1 82.69 330 SER B O 1
ATOM 7453 N N . ALA B 1 331 ? -32.375 8.625 34.438 1 78.19 331 ALA B N 1
ATOM 7454 C CA . ALA B 1 331 ? -33.656 8.992 33.844 1 78.19 331 ALA B CA 1
ATOM 7455 C C . ALA B 1 331 ? -34.031 7.984 32.75 1 78.19 331 ALA B C 1
ATOM 7457 O O . ALA B 1 331 ? -35.219 7.68 32.594 1 78.19 331 ALA B O 1
ATOM 7458 N N . SER B 1 332 ? -33.156 7.621 31.969 1 72.31 332 SER B N 1
ATOM 7459 C CA . SER B 1 332 ? -33.406 6.668 30.891 1 72.31 332 SER B CA 1
ATOM 7460 C C . SER B 1 332 ? -33.781 5.297 31.438 1 72.31 332 SER B C 1
ATOM 7462 O O . SER B 1 332 ? -34.594 4.574 30.859 1 72.31 332 SER B O 1
ATOM 7464 N N . SER B 1 333 ? -33.156 4.824 32.531 1 62.69 333 SER B N 1
ATOM 7465 C CA . SER B 1 333 ? -33.469 3.547 33.156 1 62.69 333 SER B CA 1
ATOM 7466 C C . SER B 1 333 ? -34.938 3.518 33.625 1 62.69 333 SER B C 1
ATOM 7468 O O . SER B 1 333 ? -35.531 2.449 33.75 1 62.69 333 SER B O 1
ATOM 7470 N N . ALA B 1 334 ? -35.625 4.621 33.906 1 53.03 334 ALA B N 1
ATOM 7471 C CA . ALA B 1 334 ? -37.031 4.684 34.375 1 53.03 334 ALA B CA 1
ATOM 7472 C C . ALA B 1 334 ? -38 4.629 33.219 1 53.03 334 ALA B C 1
ATOM 7474 O O . ALA B 1 334 ? -39.188 4.395 33.406 1 53.03 334 ALA B O 1
ATOM 7475 N N . LEU B 1 335 ? -37.656 5.059 32.062 1 51.25 335 LEU B N 1
ATOM 7476 C CA . LEU B 1 335 ? -38.531 5 30.906 1 51.25 335 LEU B CA 1
ATOM 7477 C C . LEU B 1 335 ? -38.562 3.592 30.328 1 51.25 335 LEU B C 1
ATOM 7479 O O . LEU B 1 335 ? -37.562 2.902 30.281 1 51.25 335 LEU B O 1
ATOM 7483 N N . PRO B 1 336 ? -39.781 2.797 30.25 1 42.69 336 PRO B N 1
ATOM 7484 C CA . PRO B 1 336 ? -39.906 1.455 29.672 1 42.69 336 PRO B CA 1
ATOM 7485 C C . PRO B 1 336 ? -39.094 1.284 28.406 1 42.69 336 PRO B C 1
ATOM 7487 O O . PRO B 1 336 ? -38.844 2.252 27.672 1 42.69 336 PRO B O 1
ATOM 7490 N N . SER B 1 337 ? -38.219 0.267 28.344 1 43.44 337 SER B N 1
ATOM 7491 C CA . SER B 1 337 ? -37.281 -0.235 27.344 1 43.44 337 SER B CA 1
ATOM 7492 C C . SER B 1 337 ? -37.812 -0.059 25.922 1 43.44 337 SER B C 1
ATOM 7494 O O . SER B 1 337 ? -37.125 -0.304 24.953 1 43.44 337 SER B O 1
ATOM 7496 N N . HIS B 1 338 ? -39.156 -0.099 25.734 1 38.34 338 HIS B N 1
ATOM 7497 C CA . HIS B 1 338 ? -39.75 -0.195 24.406 1 38.34 338 HIS B CA 1
ATOM 7498 C C . HIS B 1 338 ? -39.469 1.058 23.578 1 38.34 338 HIS B C 1
ATOM 7500 O O . HIS B 1 338 ? -39.781 1.104 22.391 1 38.34 338 HIS B O 1
ATOM 7506 N N . ALA B 1 339 ? -39.531 2.191 24.094 1 39.59 339 ALA B N 1
ATOM 7507 C CA . ALA B 1 339 ? -39.531 3.451 23.359 1 39.59 339 ALA B CA 1
ATOM 7508 C C . ALA B 1 339 ? -38.25 3.635 22.562 1 39.59 339 ALA B C 1
ATOM 7510 O O . ALA B 1 339 ? -38.125 4.562 21.766 1 39.59 339 ALA B O 1
ATOM 7511 N N . THR B 1 340 ? -37.219 3.232 23.062 1 42.44 340 THR B N 1
ATOM 7512 C CA . THR B 1 340 ? -35.969 3.43 22.297 1 42.44 340 THR B CA 1
ATOM 7513 C C . THR B 1 340 ? -36 2.609 21.016 1 42.44 340 THR B C 1
ATOM 7515 O O . THR B 1 340 ? -35 2.527 20.312 1 42.44 340 THR B O 1
ATOM 7518 N N . ALA B 1 341 ? -36.844 1.462 21 1 38.94 341 ALA B N 1
ATOM 7519 C CA . ALA B 1 341 ? -36.875 0.596 19.828 1 38.94 341 ALA B CA 1
ATOM 7520 C C . ALA B 1 341 ? -37.219 1.391 18.562 1 38.94 341 ALA B C 1
ATOM 7522 O O . ALA B 1 341 ? -37.438 0.814 17.5 1 38.94 341 ALA B O 1
ATOM 7523 N N . THR B 1 342 ? -38.094 2.342 18.672 1 41.91 342 THR B N 1
ATOM 7524 C CA . THR B 1 342 ? -38.969 2.658 17.531 1 41.91 342 THR B CA 1
ATOM 7525 C C . THR B 1 342 ? -38.125 2.793 16.266 1 41.91 342 THR B C 1
ATOM 7527 O O . THR B 1 342 ? -38.438 2.168 15.242 1 41.91 342 THR B O 1
ATOM 7530 N N . THR B 1 343 ? -38.094 4.117 15.656 1 42.34 343 THR B N 1
ATOM 7531 C CA . THR B 1 343 ? -38.031 4.371 14.227 1 42.34 343 THR B CA 1
ATOM 7532 C C . THR B 1 343 ? -36.688 3.932 13.664 1 42.34 343 THR B C 1
ATOM 7534 O O . THR B 1 343 ? -35.656 4.465 14.055 1 42.34 343 THR B O 1
ATOM 7537 N N . SER B 1 344 ? -36.562 2.672 13.547 1 49.22 344 SER B N 1
ATOM 7538 C CA . SER B 1 344 ? -35.438 2.137 12.805 1 49.22 344 SER B CA 1
ATOM 7539 C C . SER B 1 344 ? -34.938 3.127 11.758 1 49.22 344 SER B C 1
ATOM 7541 O O . SER B 1 344 ? -35.719 3.625 10.945 1 49.22 344 SER B O 1
ATOM 7543 N N . PRO B 1 345 ? -33.906 3.787 12.047 1 55.44 345 PRO B N 1
ATOM 7544 C CA . PRO B 1 345 ? -33.406 4.656 10.977 1 55.44 345 PRO B CA 1
ATOM 7545 C C . PRO B 1 345 ? -33.594 4.066 9.586 1 55.44 345 PRO B C 1
ATOM 7547 O O . PRO B 1 345 ? -33.375 2.871 9.383 1 55.44 345 PRO B O 1
ATOM 7550 N N . LYS B 1 346 ? -34.688 4.562 8.852 1 57.38 346 LYS B N 1
ATOM 7551 C CA . LYS B 1 346 ? -34.969 4.141 7.48 1 57.38 346 LYS B CA 1
ATOM 7552 C C . LYS B 1 346 ? -33.688 4.078 6.648 1 57.38 346 LYS B C 1
ATOM 7554 O O . LYS B 1 346 ? -33.031 5.098 6.426 1 57.38 346 LYS B O 1
ATOM 7559 N N . THR B 1 347 ? -32.969 2.957 6.727 1 72.19 347 THR B N 1
ATOM 7560 C CA . THR B 1 347 ? -31.812 2.682 5.898 1 72.19 347 THR B CA 1
ATOM 7561 C C . THR B 1 347 ? -32.219 2.199 4.512 1 72.19 347 THR B C 1
ATOM 7563 O O . THR B 1 347 ? -33.406 2.082 4.223 1 72.19 347 THR B O 1
ATOM 7566 N N . ALA B 1 348 ? -31.375 2.113 3.639 1 75.12 348 ALA B N 1
ATOM 7567 C CA . ALA B 1 348 ? -31.594 1.63 2.277 1 75.12 348 ALA B CA 1
ATOM 7568 C C . ALA B 1 348 ? -32.188 0.223 2.279 1 75.12 348 ALA B C 1
ATOM 7570 O O . ALA B 1 348 ? -31.969 -0.543 3.223 1 75.12 348 ALA B O 1
ATOM 7571 N N . ASN B 1 349 ? -33 -0.055 1.304 1 79.69 349 ASN B N 1
ATOM 7572 C CA . ASN B 1 349 ? -33.594 -1.383 1.127 1 79.69 349 ASN B CA 1
ATOM 7573 C C . ASN B 1 349 ? -32.5 -2.447 0.963 1 79.69 349 ASN B C 1
ATOM 7575 O O . ASN B 1 349 ? -31.688 -2.369 0.047 1 79.69 349 ASN B O 1
ATOM 7579 N N . PRO B 1 350 ? -32.469 -3.375 1.819 1 84.19 350 PRO B N 1
ATOM 7580 C CA . PRO B 1 350 ? -31.422 -4.395 1.783 1 84.19 350 PRO B CA 1
ATOM 7581 C C . PRO B 1 350 ? -31.391 -5.176 0.47 1 84.19 350 PRO B C 1
ATOM 7583 O O . PRO B 1 350 ? -30.359 -5.703 0.078 1 84.19 350 PRO B O 1
ATOM 7586 N N . LEU B 1 351 ? -32.469 -5.176 -0.243 1 85.06 351 LEU B N 1
ATOM 7587 C CA . LEU B 1 351 ? -32.531 -5.934 -1.489 1 85.06 351 LEU B CA 1
ATOM 7588 C C . LEU B 1 351 ? -31.875 -5.172 -2.625 1 85.06 351 LEU B C 1
ATOM 7590 O O . LEU B 1 351 ? -31.391 -5.777 -3.584 1 85.06 351 LEU B O 1
ATOM 7594 N N . PHE B 1 352 ? -31.797 -3.918 -2.471 1 88.81 352 PHE B N 1
ATOM 7595 C CA . PHE B 1 352 ? -31.234 -3.125 -3.561 1 88.81 352 PHE B CA 1
ATOM 7596 C C . PHE B 1 352 ? -29.766 -2.805 -3.305 1 88.81 352 PHE B C 1
ATOM 7598 O O . PHE B 1 352 ? -29.078 -2.32 -4.199 1 88.81 352 PHE B O 1
ATOM 7605 N N . VAL B 1 353 ? -29.359 -3.135 -2.115 1 93 353 VAL B N 1
ATOM 7606 C CA . VAL B 1 353 ? -27.984 -2.814 -1.738 1 93 353 VAL B CA 1
ATOM 7607 C C . VAL B 1 353 ? -27.016 -3.602 -2.611 1 93 353 VAL B C 1
ATOM 7609 O O . VAL B 1 353 ? -26.094 -3.027 -3.197 1 93 353 VAL B O 1
ATOM 7612 N N . PRO B 1 354 ? -27.312 -4.949 -2.852 1 94.31 354 PRO B N 1
ATOM 7613 C CA . PRO B 1 354 ? -26.391 -5.688 -3.717 1 94.31 354 PRO B CA 1
ATOM 7614 C C . PRO B 1 354 ? -26.391 -5.168 -5.152 1 94.31 354 PRO B C 1
ATOM 7616 O O . PRO B 1 354 ? -25.344 -5.156 -5.809 1 94.31 354 PRO B O 1
ATOM 7619 N N . LEU B 1 355 ? -27.5 -4.703 -5.602 1 94.75 355 LEU B N 1
ATOM 7620 C CA . LEU B 1 355 ? -27.578 -4.184 -6.961 1 94.75 355 LEU B CA 1
ATOM 7621 C C . LEU B 1 355 ? -26.766 -2.9 -7.102 1 94.75 355 LEU B C 1
ATOM 7623 O O . LEU B 1 355 ? -26.141 -2.67 -8.133 1 94.75 355 LEU B O 1
ATOM 7627 N N . THR B 1 356 ? -26.797 -2.053 -6.074 1 94.75 356 THR B N 1
ATOM 7628 C CA . THR B 1 356 ? -26.016 -0.827 -6.074 1 94.75 356 THR B CA 1
ATOM 7629 C C . THR B 1 356 ? -24.516 -1.145 -6.043 1 94.75 356 THR B C 1
ATOM 7631 O O . THR B 1 356 ? -23.734 -0.516 -6.75 1 94.75 356 THR B O 1
ATOM 7634 N N . LEU B 1 357 ? -24.203 -2.113 -5.246 1 96.62 357 LEU B N 1
ATOM 7635 C CA . LEU B 1 357 ? -22.812 -2.516 -5.152 1 96.62 357 LEU B CA 1
ATOM 7636 C C . LEU B 1 357 ? -22.328 -3.107 -6.473 1 96.62 357 LEU B C 1
ATOM 7638 O O . LEU B 1 357 ? -21.188 -2.873 -6.883 1 96.62 357 LEU B O 1
ATOM 7642 N N . ILE B 1 358 ? -23.188 -3.906 -7.141 1 96.69 358 ILE B N 1
ATOM 7643 C CA . ILE B 1 358 ? -22.859 -4.484 -8.438 1 96.69 358 ILE B CA 1
ATOM 7644 C C . ILE B 1 358 ? -22.641 -3.367 -9.461 1 96.69 358 ILE B C 1
ATOM 7646 O O . ILE B 1 358 ? -21.672 -3.4 -10.234 1 96.69 358 ILE B O 1
ATOM 7650 N N . HIS B 1 359 ? -23.484 -2.404 -9.422 1 95.75 359 HIS B N 1
ATOM 7651 C CA . HIS B 1 359 ? -23.375 -1.272 -10.328 1 95.75 359 HIS B CA 1
ATOM 7652 C C . HIS B 1 359 ? -22.062 -0.517 -10.102 1 95.75 359 HIS B C 1
ATOM 7654 O O . HIS B 1 359 ? -21.359 -0.198 -11.062 1 95.75 359 HIS B O 1
ATOM 7660 N N . ARG B 1 360 ? -21.766 -0.241 -8.891 1 95.06 360 ARG B N 1
ATOM 7661 C CA . ARG B 1 360 ? -20.531 0.449 -8.531 1 95.06 360 ARG B CA 1
ATOM 7662 C C . ARG B 1 360 ? -19.312 -0.351 -8.969 1 95.06 360 ARG B C 1
ATOM 7664 O O . ARG B 1 360 ? -18.375 0.204 -9.539 1 95.06 360 ARG B O 1
ATOM 7671 N N . SER B 1 361 ? -19.359 -1.652 -8.75 1 94.56 361 SER B N 1
ATOM 7672 C CA . SER B 1 361 ? -18.234 -2.523 -9.086 1 94.56 361 SER B CA 1
ATOM 7673 C C . SER B 1 361 ? -18.078 -2.656 -10.594 1 94.56 361 SER B C 1
ATOM 7675 O O . SER B 1 361 ? -16.969 -2.838 -11.094 1 94.56 361 SER B O 1
ATOM 7677 N N . PHE B 1 362 ? -19.172 -2.6 -11.289 1 94.69 362 PHE B N 1
ATOM 7678 C CA . PHE B 1 362 ? -19.125 -2.658 -12.742 1 94.69 362 PHE B CA 1
ATOM 7679 C C . PHE B 1 362 ? -18.375 -1.455 -13.312 1 94.69 362 PHE B C 1
ATOM 7681 O O . PHE B 1 362 ? -17.547 -1.599 -14.211 1 94.69 362 PHE B O 1
ATOM 7688 N N . ILE B 1 363 ? -18.594 -0.244 -12.719 1 94.25 363 ILE B N 1
ATOM 7689 C CA . ILE B 1 363 ? -17.906 0.966 -13.156 1 94.25 363 ILE B CA 1
ATOM 7690 C C . ILE B 1 363 ? -16.406 0.866 -12.82 1 94.25 363 ILE B C 1
ATOM 7692 O O . ILE B 1 363 ? -15.562 1.201 -13.648 1 94.25 363 ILE B O 1
ATOM 7696 N N . LYS B 1 364 ? -16.141 0.407 -11.641 1 92 364 LYS B N 1
ATOM 7697 C CA . LYS B 1 364 ? -14.758 0.225 -11.234 1 92 364 LYS B CA 1
ATOM 7698 C C . LYS B 1 364 ? -14.039 -0.759 -12.148 1 92 364 LYS B C 1
ATOM 7700 O O . LYS B 1 364 ? -12.891 -0.529 -12.539 1 92 364 LYS B O 1
ATOM 7705 N N . SER B 1 365 ? -14.734 -1.864 -12.578 1 91.19 365 SER B N 1
ATOM 7706 C CA . SER B 1 365 ? -14.125 -2.945 -13.344 1 91.19 365 SER B CA 1
ATOM 7707 C C . SER B 1 365 ? -13.766 -2.488 -14.758 1 91.19 365 SER B C 1
ATOM 7709 O O . SER B 1 365 ? -12.734 -2.889 -15.305 1 91.19 365 SER B O 1
ATOM 7711 N N . TYR B 1 366 ? -14.508 -1.714 -15.336 1 89.62 366 TYR B N 1
ATOM 7712 C CA . TYR B 1 366 ? -14.219 -1.362 -16.719 1 89.62 366 TYR B CA 1
ATOM 7713 C C . TYR B 1 366 ? -13.297 -0.156 -16.797 1 89.62 366 TYR B C 1
ATOM 7715 O O . TYR B 1 366 ? -12.586 0.032 -17.797 1 89.62 366 TYR B O 1
ATOM 7723 N N . ARG B 1 367 ? -13.227 0.748 -15.68 1 88.25 367 ARG B N 1
ATOM 7724 C CA . ARG B 1 367 ? -12.398 1.948 -15.711 1 88.25 367 ARG B CA 1
ATOM 7725 C C . ARG B 1 367 ? -11.016 1.679 -15.125 1 88.25 367 ARG B C 1
ATOM 7727 O O . ARG B 1 367 ? -10.031 2.293 -15.531 1 88.25 367 ARG B O 1
ATOM 7734 N N . ASP B 1 368 ? -10.977 0.812 -14.172 1 85.25 368 ASP B N 1
ATOM 7735 C CA . ASP B 1 368 ? -9.711 0.521 -13.5 1 85.25 368 ASP B CA 1
ATOM 7736 C C . ASP B 1 368 ? -8.961 -0.601 -14.211 1 85.25 368 ASP B C 1
ATOM 7738 O O . ASP B 1 368 ? -9.391 -1.757 -14.188 1 85.25 368 ASP B O 1
ATOM 7742 N N . ILE B 1 369 ? -7.887 -0.356 -14.766 1 81.94 369 ILE B N 1
ATOM 7743 C CA . ILE B 1 369 ? -7.09 -1.316 -15.523 1 81.94 369 ILE B CA 1
ATOM 7744 C C . ILE B 1 369 ? -6.527 -2.379 -14.578 1 81.94 369 ILE B C 1
ATOM 7746 O O . ILE B 1 369 ? -6.262 -3.508 -15 1 81.94 369 ILE B O 1
ATOM 7750 N N . VAL B 1 370 ? -6.418 -2.031 -13.328 1 77.12 370 VAL B N 1
ATOM 7751 C CA . VAL B 1 370 ? -5.824 -2.936 -12.344 1 77.12 370 VAL B CA 1
ATOM 7752 C C . VAL B 1 370 ? -6.824 -4.031 -11.977 1 77.12 370 VAL B C 1
ATOM 7754 O O . VAL B 1 370 ? -6.43 -5.133 -11.586 1 77.12 370 VAL B O 1
ATOM 7757 N N . ALA B 1 371 ? -8.094 -3.791 -12.156 1 76.88 371 ALA B N 1
ATOM 7758 C CA . ALA B 1 371 ? -9.109 -4.758 -11.75 1 76.88 371 ALA B CA 1
ATOM 7759 C C . ALA B 1 371 ? -9.133 -5.957 -12.695 1 76.88 371 ALA B C 1
ATOM 7761 O O . ALA B 1 371 ? -8.945 -7.098 -12.258 1 76.88 371 ALA B O 1
ATOM 7762 N N . TYR B 1 372 ? -9.305 -5.734 -14 1 86.25 372 TYR B N 1
ATOM 7763 C CA . TYR B 1 372 ? -9.398 -6.871 -14.906 1 86.25 372 TYR B CA 1
ATOM 7764 C C . TYR B 1 372 ? -8.523 -6.672 -16.125 1 86.25 372 TYR B C 1
ATOM 7766 O O . TYR B 1 372 ? -8.188 -7.637 -16.828 1 86.25 372 TYR B O 1
ATOM 7774 N N . GLY B 1 373 ? -8.086 -5.445 -16.406 1 87 373 GLY B N 1
ATOM 7775 C CA . GLY B 1 373 ? -7.293 -5.191 -17.594 1 87 373 GLY B CA 1
ATOM 7776 C C . GLY B 1 373 ? -5.965 -5.926 -17.594 1 87 373 GLY B C 1
ATOM 7777 O O . GLY B 1 373 ? -5.656 -6.656 -18.547 1 87 373 GLY B O 1
ATOM 7778 N N . ILE B 1 374 ? -5.289 -5.785 -16.578 1 85.81 374 ILE B N 1
ATOM 7779 C CA . ILE B 1 374 ? -3.988 -6.43 -16.469 1 85.81 374 ILE B CA 1
ATOM 7780 C C . ILE B 1 374 ? -4.16 -7.945 -16.469 1 85.81 374 ILE B C 1
ATOM 7782 O O . ILE B 1 374 ? -3.352 -8.672 -17.062 1 85.81 374 ILE B O 1
ATOM 7786 N N . ARG B 1 375 ? -5.203 -8.406 -15.906 1 89.88 375 ARG B N 1
ATOM 7787 C CA . ARG B 1 375 ? -5.457 -9.844 -15.844 1 89.88 375 ARG B CA 1
ATOM 7788 C C . ARG B 1 375 ? -5.801 -10.406 -17.219 1 89.88 375 ARG B C 1
ATOM 7790 O O . ARG B 1 375 ? -5.375 -11.5 -17.578 1 89.88 375 ARG B O 1
ATOM 7797 N N . ILE B 1 376 ? -6.566 -9.656 -17.953 1 92.69 376 ILE B N 1
ATOM 7798 C CA . ILE B 1 376 ? -6.895 -10.07 -19.312 1 92.69 376 ILE B CA 1
ATOM 7799 C C . ILE B 1 376 ? -5.613 -10.188 -20.141 1 92.69 376 ILE B C 1
ATOM 7801 O O . ILE B 1 376 ? -5.406 -11.18 -20.844 1 92.69 376 ILE B O 1
ATOM 7805 N N . ALA B 1 377 ? -4.789 -9.234 -20 1 91.44 377 ALA B N 1
ATOM 7806 C CA . ALA B 1 377 ? -3.521 -9.266 -20.734 1 91.44 377 ALA B CA 1
ATOM 7807 C C . ALA B 1 377 ? -2.672 -10.453 -20.297 1 91.44 377 ALA B C 1
ATOM 7809 O O . ALA B 1 377 ? -2.045 -11.117 -21.125 1 91.44 377 ALA B O 1
ATOM 7810 N N . MET B 1 378 ? -2.666 -10.719 -19.094 1 90.06 378 MET B N 1
ATOM 7811 C CA . MET B 1 378 ? -1.887 -11.82 -18.531 1 90.06 378 MET B CA 1
ATOM 7812 C C . MET B 1 378 ? -2.387 -13.164 -19.047 1 90.06 378 MET B C 1
ATOM 7814 O O . MET B 1 378 ? -1.593 -14 -19.484 1 90.06 378 MET B O 1
ATOM 7818 N N . TYR B 1 379 ? -3.68 -13.391 -19.109 1 92.88 379 TYR B N 1
ATOM 7819 C CA . TYR B 1 379 ? -4.242 -14.664 -19.531 1 92.88 379 TYR B CA 1
ATOM 7820 C C . TYR B 1 379 ? -4.129 -14.836 -21.047 1 92.88 379 TYR B C 1
ATOM 7822 O O . TYR B 1 379 ? -3.953 -15.945 -21.531 1 92.88 379 TYR B O 1
ATOM 7830 N N . ILE B 1 380 ? -4.18 -13.719 -21.75 1 94 380 ILE B N 1
ATOM 7831 C CA . ILE B 1 380 ? -3.951 -13.781 -23.188 1 94 380 ILE B CA 1
ATOM 7832 C C . ILE B 1 380 ? -2.504 -14.18 -23.453 1 94 380 ILE B C 1
ATOM 7834 O O . ILE B 1 380 ? -2.238 -15.023 -24.328 1 94 380 ILE B O 1
ATOM 7838 N N . GLY B 1 381 ? -1.639 -13.555 -22.719 1 92.38 381 GLY B N 1
ATOM 7839 C CA . GLY B 1 381 ? -0.245 -13.953 -22.844 1 92.38 381 GLY B CA 1
ATOM 7840 C C . GLY B 1 381 ? -0.016 -15.422 -22.547 1 92.38 381 GLY B C 1
ATOM 7841 O O . GLY B 1 381 ? 0.746 -16.094 -23.25 1 92.38 381 GLY B O 1
ATOM 7842 N N . LEU B 1 382 ? -0.656 -15.945 -21.594 1 91.5 382 LEU B N 1
ATOM 7843 C CA . LEU B 1 382 ? -0.554 -17.359 -21.234 1 91.5 382 LEU B CA 1
ATOM 7844 C C . LEU B 1 382 ? -1.123 -18.234 -22.344 1 91.5 382 LEU B C 1
ATOM 7846 O O . LEU B 1 382 ? -0.585 -19.312 -22.625 1 91.5 382 LEU B O 1
ATOM 7850 N N . ALA B 1 383 ? -2.229 -17.766 -22.891 1 94.81 383 ALA B N 1
ATOM 7851 C CA . ALA B 1 383 ? -2.857 -18.516 -23.969 1 94.81 383 ALA B CA 1
ATOM 7852 C C . ALA B 1 383 ? -1.928 -18.625 -25.172 1 94.81 383 ALA B C 1
ATOM 7854 O O . ALA B 1 383 ? -1.805 -19.688 -25.781 1 94.81 383 ALA B O 1
ATOM 7855 N N . ILE B 1 384 ? -1.278 -17.562 -25.453 1 93.81 384 ILE B N 1
ATOM 7856 C CA . ILE B 1 384 ? -0.346 -17.547 -26.578 1 93.81 384 ILE B CA 1
ATOM 7857 C C . ILE B 1 384 ? 0.843 -18.469 -26.266 1 93.81 384 ILE B C 1
ATOM 7859 O O . ILE B 1 384 ? 1.291 -19.219 -27.125 1 93.81 384 ILE B O 1
ATOM 7863 N N . LEU B 1 385 ? 1.227 -18.406 -25.094 1 91.44 385 LEU B N 1
ATOM 7864 C CA . LEU B 1 385 ? 2.334 -19.266 -24.672 1 91.44 385 LEU B CA 1
ATOM 7865 C C . LEU B 1 385 ? 1.963 -20.734 -24.797 1 91.44 385 LEU B C 1
ATOM 7867 O O . LEU B 1 385 ? 2.676 -21.5 -25.453 1 91.44 385 LEU B O 1
ATOM 7871 N N . MET B 1 386 ? 0.883 -21.141 -24.234 1 91.69 386 MET B N 1
ATOM 7872 C CA . MET B 1 386 ? 0.44 -22.531 -24.281 1 91.69 386 MET B CA 1
ATOM 7873 C C . MET B 1 386 ? 0.183 -22.969 -25.719 1 91.69 386 MET B C 1
ATOM 7875 O O . MET B 1 386 ? 0.585 -24.062 -26.125 1 91.69 386 MET B O 1
ATOM 7879 N N . GLY B 1 387 ? -0.409 -22.062 -26.516 1 91.69 387 GLY B N 1
ATOM 7880 C CA . GLY B 1 387 ? -0.751 -22.391 -27.891 1 91.69 387 GLY B CA 1
ATOM 7881 C C . GLY B 1 387 ? 0.462 -22.531 -28.781 1 91.69 387 GLY B C 1
ATOM 7882 O O . GLY B 1 387 ? 0.427 -23.281 -29.766 1 91.69 387 GLY B O 1
ATOM 7883 N N . THR B 1 388 ? 1.535 -21.891 -28.422 1 91.5 388 THR B N 1
ATOM 7884 C CA . THR B 1 388 ? 2.703 -21.922 -29.297 1 91.5 388 THR B CA 1
ATOM 7885 C C . THR B 1 388 ? 3.711 -22.953 -28.812 1 91.5 388 THR B C 1
ATOM 7887 O O . THR B 1 388 ? 4.535 -23.438 -29.609 1 91.5 388 THR B O 1
ATOM 7890 N N . VAL B 1 389 ? 3.666 -23.328 -27.641 1 89.69 389 VAL B N 1
ATOM 7891 C CA . VAL B 1 389 ? 4.555 -24.359 -27.141 1 89.69 389 VAL B CA 1
ATOM 7892 C C . VAL B 1 389 ? 4.062 -25.734 -27.594 1 89.69 389 VAL B C 1
ATOM 7894 O O . VAL B 1 389 ? 4.848 -26.547 -28.078 1 89.69 389 VAL B O 1
ATOM 7897 N N . TRP B 1 390 ? 2.795 -26.047 -27.391 1 90.94 390 TRP B N 1
ATOM 7898 C CA . TRP B 1 390 ? 2.158 -27.25 -27.906 1 90.94 390 TRP B CA 1
ATOM 7899 C C . TRP B 1 390 ? 1.395 -26.953 -29.203 1 90.94 390 TRP B C 1
ATOM 7901 O O . TRP B 1 390 ? 0.173 -27.125 -29.25 1 90.94 390 TRP B O 1
ATOM 7911 N N . LEU B 1 391 ? 2.188 -26.594 -30.188 1 89.62 391 LEU B N 1
ATOM 7912 C CA . LEU B 1 391 ? 1.593 -26.109 -31.422 1 89.62 391 LEU B CA 1
ATOM 7913 C C . LEU B 1 3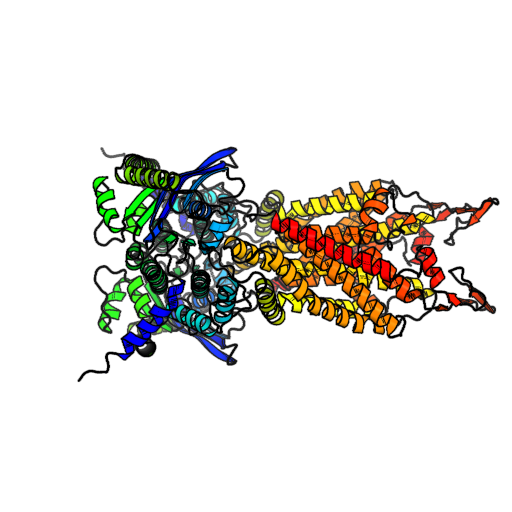91 ? 1.215 -27.266 -32.344 1 89.62 391 LEU B C 1
ATOM 7915 O O . LEU B 1 391 ? 2.062 -28.094 -32.688 1 89.62 391 LEU B O 1
ATOM 7919 N N . ARG B 1 392 ? 0.037 -27.359 -32.781 1 87 392 ARG B N 1
ATOM 7920 C CA . ARG B 1 392 ? -0.508 -28.25 -33.781 1 87 392 ARG B CA 1
ATOM 7921 C C . ARG B 1 392 ? -0.035 -29.688 -33.594 1 87 392 ARG B C 1
ATOM 7923 O O . ARG B 1 392 ? 0.522 -30.297 -34.5 1 87 392 ARG B O 1
ATOM 7930 N N . LEU B 1 393 ? -0.395 -30.234 -32.438 1 88 393 LEU B N 1
ATOM 7931 C CA . LEU B 1 393 ? -0.058 -31.609 -32.125 1 88 393 LEU B CA 1
ATOM 7932 C C . LEU B 1 393 ? -0.855 -32.594 -33 1 88 393 LEU B C 1
ATOM 7934 O O . LEU B 1 393 ? -2.072 -32.438 -33.125 1 88 393 LEU B O 1
ATOM 7938 N N . ASP B 1 394 ? -0.152 -33.438 -33.562 1 87.75 394 ASP B N 1
ATOM 7939 C CA . ASP B 1 394 ? -0.827 -34.469 -34.344 1 87.75 394 ASP B CA 1
ATOM 7940 C C . ASP B 1 394 ? -1.399 -35.562 -33.469 1 87.75 394 ASP B C 1
ATOM 7942 O O . ASP B 1 394 ? -0.835 -35.875 -32.406 1 87.75 394 ASP B O 1
ATOM 7946 N N . PRO B 1 395 ? -2.508 -36.125 -33.812 1 88.69 395 PRO B N 1
ATOM 7947 C CA . PRO B 1 395 ? -3.113 -37.188 -33 1 88.69 395 PRO B CA 1
ATOM 7948 C C . PRO B 1 395 ? -2.4 -38.531 -33.156 1 88.69 395 PRO B C 1
ATOM 7950 O O . PRO B 1 395 ? -2.988 -39.469 -33.656 1 88.69 395 PRO B O 1
ATOM 7953 N N . VAL B 1 396 ? -1.197 -38.531 -32.719 1 86.5 396 VAL B N 1
ATOM 7954 C CA . VAL B 1 396 ? -0.382 -39.75 -32.719 1 86.5 396 VAL B CA 1
ATOM 7955 C C . VAL B 1 396 ? -0.046 -40.156 -31.297 1 86.5 396 VAL B C 1
ATOM 7957 O O . VAL B 1 396 ? -0.138 -39.312 -30.375 1 86.5 396 VAL B O 1
ATOM 7960 N N . GLN B 1 397 ? 0.258 -41.375 -31.109 1 83.94 397 GLN B N 1
ATOM 7961 C CA . GLN B 1 397 ? 0.49 -41.906 -29.766 1 83.94 397 GLN B CA 1
ATOM 7962 C C . GLN B 1 397 ? 1.642 -41.188 -29.078 1 83.94 397 GLN B C 1
ATOM 7964 O O . GLN B 1 397 ? 1.618 -40.969 -27.875 1 83.94 397 GLN B O 1
ATOM 7969 N N . ALA B 1 398 ? 2.574 -40.719 -29.859 1 79.12 398 ALA B N 1
ATOM 7970 C CA . ALA B 1 398 ? 3.74 -40.062 -29.281 1 79.12 398 ALA B CA 1
ATOM 7971 C C . ALA B 1 398 ? 3.35 -38.719 -28.641 1 79.12 398 ALA B C 1
ATOM 7973 O O . ALA B 1 398 ? 4.027 -38.25 -27.734 1 79.12 398 ALA B O 1
ATOM 7974 N N . ASN B 1 399 ? 2.184 -38.188 -29.062 1 87.88 399 ASN B N 1
ATOM 7975 C CA . ASN B 1 399 ? 1.774 -36.844 -28.594 1 87.88 399 ASN B CA 1
ATOM 7976 C C . ASN B 1 399 ? 0.739 -36.969 -27.484 1 87.88 399 ASN B C 1
ATOM 7978 O O . ASN B 1 399 ? 0.223 -35.938 -27.016 1 87.88 399 ASN B O 1
ATOM 7982 N N . ILE B 1 400 ? 0.438 -38.156 -27 1 88.06 400 ILE B N 1
ATOM 7983 C CA . ILE B 1 400 ? -0.548 -38.344 -25.938 1 88.06 400 ILE B CA 1
ATOM 7984 C C . ILE B 1 400 ? -0.054 -37.688 -24.656 1 88.06 400 ILE B C 1
ATOM 7986 O O . ILE B 1 400 ? -0.812 -36.969 -23.984 1 88.06 400 ILE B O 1
ATOM 7990 N N . GLN B 1 401 ? 1.203 -37.812 -24.422 1 86.62 401 GLN B N 1
ATOM 7991 C CA . GLN B 1 401 ? 1.769 -37.219 -23.219 1 86.62 401 GLN B CA 1
ATOM 7992 C C . GLN B 1 401 ? 1.776 -35.688 -23.344 1 86.62 401 GLN B C 1
ATOM 7994 O O . GLN B 1 401 ? 1.55 -34.969 -22.359 1 86.62 401 GLN B O 1
ATOM 7999 N N . SER B 1 402 ? 2.027 -35.188 -24.5 1 89.31 402 SER B N 1
ATOM 8000 C CA . SER B 1 402 ? 2.033 -33.75 -24.734 1 89.31 402 SER B CA 1
ATOM 8001 C C . SER B 1 402 ? 0.645 -33.156 -24.531 1 89.31 402 SER B C 1
ATOM 8003 O O . SER B 1 402 ? 0.509 -32.062 -23.953 1 89.31 402 SER B O 1
ATOM 8005 N N . PHE B 1 403 ? -0.369 -33.906 -24.984 1 92.56 403 PHE B N 1
ATOM 8006 C CA . PHE B 1 403 ? -1.736 -33.438 -24.75 1 92.56 403 PHE B CA 1
ATOM 8007 C C . PHE B 1 403 ? -2.059 -33.406 -23.266 1 92.56 403 PHE B C 1
ATOM 8009 O O . PHE B 1 403 ? -2.66 -32.469 -22.781 1 92.56 403 PHE B O 1
ATOM 8016 N N . THR B 1 404 ? -1.618 -34.438 -22.562 1 92.12 404 THR B N 1
ATOM 8017 C CA . THR B 1 404 ? -1.865 -34.531 -21.125 1 92.12 404 THR B CA 1
ATOM 8018 C C . THR B 1 404 ? -1.165 -33.406 -20.391 1 92.12 404 THR B C 1
ATOM 8020 O O . THR B 1 404 ? -1.753 -32.781 -19.5 1 92.12 404 THR B O 1
ATOM 8023 N N . ASN B 1 405 ? 0.089 -33.125 -20.781 1 92.44 405 ASN B N 1
ATOM 8024 C CA . ASN B 1 405 ? 0.85 -32.062 -20.156 1 92.44 405 ASN B CA 1
ATOM 8025 C C . ASN B 1 405 ? 0.217 -30.703 -20.422 1 92.44 405 ASN B C 1
ATOM 8027 O O . ASN B 1 405 ? 0.178 -29.844 -19.547 1 92.44 405 ASN B O 1
ATOM 8031 N N . ALA B 1 406 ? -0.234 -30.5 -21.625 1 93.5 406 ALA B N 1
ATOM 8032 C CA . ALA B 1 406 ? -0.875 -29.234 -21.984 1 93.5 406 ALA B CA 1
ATOM 8033 C C . ALA B 1 406 ? -2.158 -29.031 -21.188 1 93.5 406 ALA B C 1
ATOM 8035 O O . ALA B 1 406 ? -2.443 -27.906 -20.75 1 93.5 406 ALA B O 1
ATOM 8036 N N . ILE B 1 407 ? -2.936 -30.125 -21.016 1 94.75 407 ILE B N 1
ATOM 8037 C CA . ILE B 1 407 ? -4.18 -30.047 -20.266 1 94.75 407 ILE B CA 1
ATOM 8038 C C . ILE B 1 407 ? -3.883 -29.688 -18.812 1 94.75 407 ILE B C 1
ATOM 8040 O O . ILE B 1 407 ? -4.543 -28.812 -18.234 1 94.75 407 ILE B O 1
ATOM 8044 N N . PHE B 1 408 ? -2.863 -30.328 -18.25 1 94.06 408 PHE B N 1
ATOM 8045 C CA . PHE B 1 408 ? -2.475 -30.016 -16.875 1 94.06 408 PHE B CA 1
ATOM 8046 C C . PHE B 1 408 ? -2.025 -28.562 -16.75 1 94.06 408 PHE B C 1
ATOM 8048 O O . PHE B 1 408 ? -2.451 -27.859 -15.836 1 94.06 408 PHE B O 1
ATOM 8055 N N . PHE B 1 409 ? -1.189 -28.141 -17.641 1 91.94 409 PHE B N 1
ATOM 8056 C CA . PHE B 1 409 ? -0.66 -26.781 -17.609 1 91.94 409 PHE B CA 1
ATOM 8057 C C . PHE B 1 409 ? -1.784 -25.766 -17.719 1 91.94 409 PHE B C 1
ATOM 8059 O O . PHE B 1 409 ? -1.828 -24.797 -16.953 1 91.94 409 PHE B O 1
ATOM 8066 N N . GLY B 1 410 ? -2.66 -25.938 -18.703 1 91.19 410 GLY B N 1
ATOM 8067 C CA . GLY B 1 410 ? -3.762 -25.016 -18.906 1 91.19 410 GLY B CA 1
ATOM 8068 C C . GLY B 1 410 ? -4.637 -24.844 -17.672 1 91.19 410 GLY B C 1
ATOM 8069 O O . GLY B 1 410 ? -4.961 -23.719 -17.281 1 91.19 410 GLY B O 1
ATOM 8070 N N . GLY B 1 411 ? -4.98 -25.922 -17.031 1 92.38 411 GLY B N 1
ATOM 8071 C CA . GLY B 1 411 ? -5.816 -25.859 -15.836 1 92.38 411 GLY B CA 1
ATOM 8072 C C . GLY B 1 411 ? -5.082 -25.344 -14.617 1 92.38 411 GLY B C 1
ATOM 8073 O O . GLY B 1 411 ? -5.574 -24.453 -13.922 1 92.38 411 GLY B O 1
ATOM 8074 N N . ALA B 1 412 ? -3.928 -25.844 -14.391 1 91 412 ALA B N 1
ATOM 8075 C CA . ALA B 1 412 ? -3.176 -25.531 -13.18 1 91 412 ALA B CA 1
ATOM 8076 C C . ALA B 1 412 ? -2.662 -24.094 -13.203 1 91 412 ALA B C 1
ATOM 8078 O O . ALA B 1 412 ? -2.762 -23.375 -12.203 1 91 412 ALA B O 1
ATOM 8079 N N . PHE B 1 413 ? -2.117 -23.688 -14.281 1 88.31 413 PHE B N 1
ATOM 8080 C CA . PHE B 1 413 ? -1.512 -22.359 -14.312 1 88.31 413 PHE B CA 1
ATOM 8081 C C . PHE B 1 413 ? -2.584 -21.281 -14.375 1 88.31 413 PHE B C 1
ATOM 8083 O O . PHE B 1 413 ? -2.369 -20.156 -13.898 1 88.31 413 PHE B O 1
ATOM 8090 N N . MET B 1 414 ? -3.668 -21.578 -15.039 1 89.44 414 MET B N 1
ATOM 8091 C CA . MET B 1 414 ? -4.785 -20.641 -14.992 1 89.44 414 MET B CA 1
ATOM 8092 C C . MET B 1 414 ? -5.215 -20.391 -13.547 1 89.44 414 MET B C 1
ATOM 8094 O O . MET B 1 414 ? -5.523 -19.25 -13.18 1 89.44 414 MET B O 1
ATOM 8098 N N . SER B 1 415 ? -5.297 -21.422 -12.805 1 91.19 415 SER B N 1
ATOM 8099 C CA . SER B 1 415 ? -5.68 -21.312 -11.398 1 91.19 415 SER B CA 1
ATOM 8100 C C . SER B 1 415 ? -4.625 -20.547 -10.594 1 91.19 415 SER B C 1
ATOM 8102 O O . SER B 1 415 ? -4.961 -19.766 -9.703 1 91.19 415 SER B O 1
ATOM 8104 N N . PHE B 1 416 ? -3.439 -20.797 -10.898 1 86.88 416 PHE B N 1
ATOM 8105 C CA . PHE B 1 416 ? -2.357 -20.172 -10.156 1 86.88 416 PHE B CA 1
ATOM 8106 C C . PHE B 1 416 ? -2.348 -18.656 -10.383 1 86.88 416 PHE B C 1
ATOM 8108 O O . PHE B 1 416 ? -2.09 -17.891 -9.461 1 86.88 416 PHE B O 1
ATOM 8115 N N . MET B 1 417 ? -2.588 -18.25 -11.555 1 88.25 417 MET B N 1
ATOM 8116 C CA . MET B 1 417 ? -2.521 -16.828 -11.922 1 88.25 417 MET B CA 1
ATOM 8117 C C . MET B 1 417 ? -3.658 -16.047 -11.273 1 88.25 417 MET B C 1
ATOM 8119 O O . MET B 1 417 ? -3.637 -14.82 -11.266 1 88.25 417 MET B O 1
ATOM 8123 N N . ALA B 1 418 ? -4.594 -16.75 -10.703 1 90.12 418 ALA B N 1
ATOM 8124 C CA . ALA B 1 418 ? -5.68 -16.078 -10 1 90.12 418 ALA B CA 1
ATOM 8125 C C . ALA B 1 418 ? -5.152 -15.258 -8.82 1 90.12 418 ALA B C 1
ATOM 8127 O O . ALA B 1 418 ? -5.859 -14.406 -8.281 1 90.12 418 ALA B O 1
ATOM 8128 N N . VAL B 1 419 ? -3.848 -15.461 -8.445 1 88.31 419 VAL B N 1
ATOM 8129 C CA . VAL B 1 419 ? -3.221 -14.719 -7.355 1 88.31 419 VAL B CA 1
ATOM 8130 C C . VAL B 1 419 ? -3.188 -13.234 -7.695 1 88.31 419 VAL B C 1
ATOM 8132 O O . VAL B 1 419 ? -3.188 -12.391 -6.797 1 88.31 419 VAL B O 1
ATOM 8135 N N . ALA B 1 420 ? -3.295 -12.875 -8.984 1 88.5 420 ALA B N 1
ATOM 8136 C CA . ALA B 1 420 ? -3.248 -11.484 -9.438 1 88.5 420 ALA B CA 1
ATOM 8137 C C . ALA B 1 420 ? -4.492 -10.719 -8.984 1 88.5 420 ALA B C 1
ATOM 8139 O O . ALA B 1 420 ? -4.523 -9.492 -9.039 1 88.5 420 ALA B O 1
ATOM 8140 N N . TYR B 1 421 ? -5.477 -11.438 -8.5 1 91.81 421 TYR B N 1
ATOM 8141 C CA . TYR B 1 421 ? -6.715 -10.805 -8.062 1 91.81 421 TYR B CA 1
ATOM 8142 C C . TYR B 1 421 ? -6.594 -10.312 -6.625 1 91.81 421 TYR B C 1
ATOM 8144 O O . TYR B 1 421 ? -7.395 -9.484 -6.18 1 91.81 421 TYR B O 1
ATOM 8152 N N . ILE B 1 422 ? -5.594 -10.617 -5.883 1 92.31 422 ILE B N 1
ATOM 8153 C CA . ILE B 1 422 ? -5.469 -10.367 -4.453 1 92.31 422 ILE B CA 1
ATOM 8154 C C . ILE B 1 422 ? -5.445 -8.859 -4.191 1 92.31 422 ILE B C 1
ATOM 8156 O O . ILE B 1 422 ? -6.207 -8.359 -3.363 1 92.31 422 ILE B O 1
ATOM 8160 N N . PRO B 1 423 ? -4.633 -8.086 -4.977 1 88.81 423 PRO B N 1
ATOM 8161 C CA . PRO B 1 423 ? -4.594 -6.648 -4.676 1 88.81 423 PRO B CA 1
ATOM 8162 C C . PRO B 1 423 ? -5.941 -5.961 -4.902 1 88.81 423 PRO B C 1
ATOM 8164 O O . PRO B 1 423 ? -6.352 -5.121 -4.098 1 88.81 423 PRO B O 1
ATOM 8167 N N . ALA B 1 424 ? -6.598 -6.277 -5.922 1 89.94 424 ALA B N 1
ATOM 8168 C CA . ALA B 1 424 ? -7.895 -5.676 -6.211 1 89.94 424 ALA B CA 1
ATOM 8169 C C . ALA B 1 424 ? -8.922 -6.039 -5.141 1 89.94 424 ALA B C 1
ATOM 8171 O O . ALA B 1 424 ? -9.727 -5.195 -4.734 1 89.94 424 ALA B O 1
ATOM 8172 N N . PHE B 1 425 ? -8.891 -7.293 -4.695 1 93.75 425 PHE B N 1
ATOM 8173 C CA . PHE B 1 425 ? -9.836 -7.719 -3.668 1 93.75 425 PHE B CA 1
ATOM 8174 C C . PHE B 1 425 ? -9.531 -7.039 -2.338 1 93.75 425 PHE B C 1
ATOM 8176 O O . PHE B 1 425 ? -10.445 -6.656 -1.605 1 93.75 425 PHE B O 1
ATOM 8183 N N . LEU B 1 426 ? -8.289 -6.938 -1.976 1 92.25 426 LEU B N 1
ATOM 8184 C CA . LEU B 1 426 ? -7.918 -6.301 -0.717 1 92.25 426 LEU B CA 1
ATOM 8185 C C . LEU B 1 426 ? -8.336 -4.836 -0.706 1 92.25 426 LEU B C 1
ATOM 8187 O O . LEU B 1 426 ? -8.695 -4.297 0.341 1 92.25 426 LEU B O 1
ATOM 8191 N N . GLU B 1 427 ? -8.219 -4.184 -1.838 1 90.56 427 GLU B N 1
ATOM 8192 C CA . GLU B 1 427 ? -8.719 -2.814 -1.943 1 90.56 427 GLU B CA 1
ATOM 8193 C C . GLU B 1 427 ? -10.219 -2.752 -1.676 1 90.56 427 GLU B C 1
ATOM 8195 O O . GLU B 1 427 ? -10.688 -1.881 -0.94 1 90.56 427 GLU B O 1
ATOM 8200 N N . ASP B 1 428 ? -10.914 -3.705 -2.24 1 93.5 428 ASP B N 1
ATOM 8201 C CA . ASP B 1 428 ? -12.352 -3.762 -2.021 1 93.5 428 ASP B CA 1
ATOM 8202 C C . ASP B 1 428 ? -12.672 -4.086 -0.563 1 93.5 428 ASP B C 1
ATOM 8204 O O . ASP B 1 428 ? -13.641 -3.564 -0.005 1 93.5 428 ASP B O 1
ATOM 8208 N N . LEU B 1 429 ? -11.891 -4.969 -0.032 1 94.44 429 LEU B N 1
ATOM 8209 C CA . LEU B 1 429 ? -12.102 -5.363 1.357 1 94.44 429 LEU B CA 1
ATOM 8210 C C . LEU B 1 429 ? -11.883 -4.18 2.295 1 94.44 429 LEU B C 1
ATOM 8212 O O . LEU B 1 429 ? -12.602 -4.031 3.287 1 94.44 429 LEU B O 1
ATOM 8216 N N . SER B 1 430 ? -10.938 -3.357 2.02 1 91.75 430 SER B N 1
ATOM 8217 C CA . SER B 1 430 ? -10.68 -2.176 2.838 1 91.75 430 SER B CA 1
ATOM 8218 C C . SER B 1 430 ? -11.859 -1.205 2.789 1 91.75 430 SER B C 1
ATOM 8220 O O . SER B 1 430 ? -12.258 -0.654 3.816 1 91.75 430 SER B O 1
ATOM 8222 N N . ILE B 1 431 ? -12.391 -0.996 1.629 1 92.19 431 ILE B N 1
ATOM 8223 C CA . ILE B 1 431 ? -13.547 -0.127 1.458 1 92.19 431 ILE B CA 1
ATOM 8224 C C . ILE B 1 431 ? -14.75 -0.727 2.18 1 92.19 431 ILE B C 1
ATOM 8226 O O . ILE B 1 431 ? -15.5 -0.012 2.85 1 92.19 431 ILE B O 1
ATOM 8230 N N . TYR B 1 432 ? -14.898 -2.049 2.076 1 93.94 432 TYR B N 1
ATOM 8231 C CA . TYR B 1 432 ? -15.984 -2.762 2.742 1 93.94 432 TYR B CA 1
ATOM 8232 C C . TYR B 1 432 ? -15.906 -2.588 4.254 1 93.94 432 TYR B C 1
ATOM 8234 O O . TYR B 1 432 ? -16.922 -2.332 4.91 1 93.94 432 TYR B O 1
ATOM 8242 N N . THR B 1 433 ? -14.75 -2.73 4.82 1 91 433 THR B N 1
ATOM 8243 C CA . THR B 1 433 ? -14.578 -2.633 6.266 1 91 433 THR B CA 1
ATOM 8244 C C . THR B 1 433 ? -14.992 -1.253 6.77 1 91 433 THR B C 1
ATOM 8246 O O . THR B 1 433 ? -15.641 -1.137 7.809 1 91 433 THR B O 1
ATOM 8249 N N . LYS B 1 434 ? -14.672 -0.245 6.023 1 88.94 434 LYS B N 1
ATOM 8250 C CA . LYS B 1 434 ? -15.031 1.117 6.406 1 88.94 434 LYS B CA 1
ATOM 8251 C C . LYS B 1 434 ? -16.531 1.344 6.273 1 88.94 434 LYS B C 1
ATOM 8253 O O . LYS B 1 434 ? -17.172 1.916 7.164 1 88.94 434 LYS B O 1
ATOM 8258 N N . GLU B 1 435 ? -17.062 0.86 5.188 1 90.5 435 GLU B N 1
ATOM 8259 C CA . GLU B 1 435 ? -18.484 1.07 4.941 1 90.5 435 GLU B CA 1
ATOM 8260 C C . GLU B 1 435 ? -19.328 0.227 5.883 1 90.5 435 GLU B C 1
ATOM 8262 O O . GLU B 1 435 ? -20.422 0.646 6.289 1 90.5 435 GLU B O 1
ATOM 8267 N N . ARG B 1 436 ? -18.812 -0.927 6.199 1 90 436 ARG B N 1
ATOM 8268 C CA . ARG B 1 436 ? -19.516 -1.753 7.176 1 90 436 ARG B CA 1
ATOM 8269 C C . ARG B 1 436 ? -19.5 -1.106 8.555 1 90 436 ARG B C 1
ATOM 8271 O O . ARG B 1 436 ? -20.5 -1.132 9.273 1 90 436 ARG B O 1
ATOM 8278 N N . ALA B 1 437 ? -18.375 -0.557 8.898 1 87.31 437 ALA B N 1
ATOM 8279 C CA . ALA B 1 437 ? -18.234 0.12 10.188 1 87.31 437 ALA B CA 1
ATOM 8280 C C . ALA B 1 437 ? -19.156 1.337 10.266 1 87.31 437 ALA B C 1
ATOM 8282 O O . ALA B 1 437 ? -19.547 1.754 11.352 1 87.31 437 ALA B O 1
ATOM 8283 N N . ASN B 1 438 ? -19.5 1.828 9.078 1 89 438 ASN B N 1
ATOM 8284 C CA . ASN B 1 438 ? -20.422 2.961 9.031 1 89 438 ASN B CA 1
ATOM 8285 C C . ASN B 1 438 ? -21.859 2.502 8.844 1 89 438 ASN B C 1
ATOM 8287 O O . ASN B 1 438 ? -22.75 3.318 8.57 1 89 438 ASN B O 1
ATOM 8291 N N . GLY B 1 439 ? -22.109 1.204 8.828 1 86.38 439 GLY B N 1
ATOM 8292 C CA . GLY B 1 439 ? -23.438 0.639 8.852 1 86.38 439 GLY B CA 1
ATOM 8293 C C . GLY B 1 439 ? -24.125 0.689 7.5 1 86.38 439 GLY B C 1
ATOM 8294 O O . GLY B 1 439 ? -25.359 0.668 7.422 1 86.38 439 GLY B O 1
ATOM 8295 N N . LEU B 1 440 ? -23.438 0.787 6.453 1 88.5 440 LEU B N 1
ATOM 8296 C CA . LEU B 1 440 ? -24.047 0.925 5.133 1 88.5 440 LEU B CA 1
ATOM 8297 C C . LEU B 1 440 ? -24.547 -0.42 4.621 1 88.5 440 LEU B C 1
ATOM 8299 O O . LEU B 1 440 ? -25.641 -0.504 4.055 1 88.5 440 LEU B O 1
ATOM 8303 N N . TYR B 1 441 ? -23.719 -1.475 4.695 1 90.75 441 TYR B N 1
ATOM 8304 C CA . TYR B 1 441 ? -24.156 -2.805 4.277 1 90.75 441 TYR B CA 1
ATOM 8305 C C . TYR B 1 441 ? -23.344 -3.885 4.992 1 90.75 441 TYR B C 1
ATOM 8307 O O . TYR B 1 441 ? -22.344 -3.59 5.652 1 90.75 441 TYR B O 1
ATOM 8315 N N . GLY B 1 442 ? -23.828 -5.094 4.883 1 91.19 442 GLY B N 1
ATOM 8316 C CA . GLY B 1 442 ? -23.219 -6.219 5.566 1 91.19 442 GLY B CA 1
ATOM 8317 C C . GLY B 1 442 ? -22.438 -7.125 4.637 1 91.19 442 GLY B C 1
ATOM 8318 O O . GLY B 1 442 ? -22.266 -6.812 3.455 1 91.19 442 GLY B O 1
ATOM 8319 N N . PRO B 1 443 ? -21.922 -8.234 5.211 1 94.44 443 PRO B N 1
ATOM 8320 C CA . PRO B 1 443 ? -21.062 -9.148 4.449 1 94.44 443 PRO B CA 1
ATOM 8321 C C . PRO B 1 443 ? -21.828 -9.883 3.348 1 94.44 443 PRO B C 1
ATOM 8323 O O . PRO B 1 443 ? -21.25 -10.234 2.316 1 94.44 443 PRO B O 1
ATOM 8326 N N . THR B 1 444 ? -23.141 -10.125 3.473 1 95.31 444 THR B N 1
ATOM 8327 C CA . THR B 1 444 ? -23.922 -10.836 2.477 1 95.31 444 THR B CA 1
ATOM 8328 C C . THR B 1 444 ? -23.984 -10.055 1.169 1 95.31 444 THR B C 1
ATOM 8330 O O . THR B 1 444 ? -23.719 -10.602 0.098 1 95.31 444 THR B O 1
ATOM 8333 N N . ALA B 1 445 ? -24.297 -8.758 1.303 1 95.44 445 ALA B N 1
ATOM 8334 C CA . ALA B 1 445 ? -24.375 -7.93 0.103 1 95.44 445 ALA B CA 1
ATOM 8335 C C . ALA B 1 445 ? -23.016 -7.812 -0.576 1 95.44 445 ALA B C 1
ATOM 8337 O O . ALA B 1 445 ? -22.922 -7.84 -1.805 1 95.44 445 ALA B O 1
ATOM 8338 N N . PHE B 1 446 ? -22.031 -7.738 0.239 1 96.25 446 PHE B N 1
ATOM 8339 C CA . PHE B 1 446 ? -20.672 -7.602 -0.291 1 96.25 446 PHE B CA 1
ATOM 8340 C C . PHE B 1 446 ? -20.266 -8.852 -1.062 1 96.25 446 PHE B C 1
ATOM 8342 O O . PHE B 1 446 ? -19.781 -8.766 -2.193 1 96.25 446 PHE B O 1
ATOM 8349 N N . MET B 1 447 ? -20.469 -10.023 -0.487 1 97 447 MET B N 1
ATOM 8350 C CA . MET B 1 447 ? -20.047 -11.289 -1.081 1 97 447 MET B CA 1
ATOM 8351 C C . MET B 1 447 ? -20.844 -11.594 -2.344 1 97 447 MET B C 1
ATOM 8353 O O . MET B 1 447 ? -20.297 -12.055 -3.34 1 97 447 MET B O 1
ATOM 8357 N N . ILE B 1 448 ? -22.094 -11.289 -2.342 1 96.31 448 ILE B N 1
ATOM 8358 C CA . ILE B 1 448 ? -22.953 -11.539 -3.498 1 96.31 448 ILE B CA 1
ATOM 8359 C C . ILE B 1 448 ? -22.547 -10.617 -4.648 1 96.31 448 ILE B C 1
ATOM 8361 O O . ILE B 1 448 ? -22.406 -11.062 -5.789 1 96.31 448 ILE B O 1
ATOM 8365 N N . ALA B 1 449 ? -22.344 -9.344 -4.34 1 96.31 449 ALA B N 1
ATOM 8366 C CA . ALA B 1 449 ? -21.953 -8.391 -5.371 1 96.31 449 ALA B CA 1
ATOM 8367 C C . ALA B 1 449 ? -20.609 -8.766 -5.973 1 96.31 449 ALA B C 1
ATOM 8369 O O . ALA B 1 449 ? -20.422 -8.727 -7.191 1 96.31 449 ALA B O 1
ATOM 8370 N N . ASN B 1 450 ? -19.703 -9.133 -5.098 1 96.25 450 ASN B N 1
ATOM 8371 C CA . ASN B 1 450 ? -18.375 -9.516 -5.559 1 96.25 450 ASN B CA 1
ATOM 8372 C C . ASN B 1 450 ? -18.422 -10.734 -6.477 1 96.25 450 ASN B C 1
ATOM 8374 O O . ASN B 1 450 ? -17.719 -10.781 -7.488 1 96.25 450 ASN B O 1
ATOM 8378 N N . PHE B 1 451 ? -19.25 -11.711 -6.109 1 97.31 451 PHE B N 1
ATOM 8379 C CA . PHE B 1 451 ? -19.359 -12.945 -6.887 1 97.31 451 PHE B CA 1
ATOM 8380 C C . PHE B 1 451 ? -20 -12.672 -8.234 1 97.31 451 PHE B C 1
ATOM 8382 O O . PHE B 1 451 ? -19.516 -13.133 -9.273 1 97.31 451 PHE B O 1
ATOM 8389 N N . ILE B 1 452 ? -21.031 -11.891 -8.297 1 96.56 452 ILE B N 1
ATOM 8390 C CA . ILE B 1 452 ? -21.812 -11.664 -9.508 1 96.56 452 ILE B CA 1
ATOM 8391 C C . ILE B 1 452 ? -21 -10.836 -10.5 1 96.56 452 ILE B C 1
ATOM 8393 O O . ILE B 1 452 ? -21.016 -11.109 -11.703 1 96.56 452 ILE B O 1
ATOM 8397 N N . ILE B 1 453 ? -20.297 -9.875 -10.047 1 94.94 453 ILE B N 1
ATOM 8398 C CA . ILE B 1 453 ? -19.531 -9.023 -10.938 1 94.94 453 ILE B CA 1
ATOM 8399 C C . ILE B 1 453 ? -18.375 -9.82 -11.539 1 94.94 453 ILE B C 1
ATOM 8401 O O . ILE B 1 453 ? -17.953 -9.57 -12.672 1 94.94 453 ILE B O 1
ATOM 8405 N N . GLY B 1 454 ? -17.875 -10.781 -10.852 1 94.75 454 GLY B N 1
ATOM 8406 C CA . GLY B 1 454 ? -16.766 -11.578 -11.328 1 94.75 454 GLY B CA 1
ATOM 8407 C C . GLY B 1 454 ? -17.141 -12.539 -12.438 1 94.75 454 GLY B C 1
ATOM 8408 O O . GLY B 1 454 ? -16.328 -12.859 -13.305 1 94.75 454 GLY B O 1
ATOM 8409 N N . ILE B 1 455 ? -18.359 -12.977 -12.523 1 96.44 455 ILE B N 1
ATOM 8410 C CA . ILE B 1 455 ? -18.812 -14.055 -13.406 1 96.44 455 ILE B CA 1
ATOM 8411 C C . ILE B 1 455 ? -18.625 -13.641 -14.859 1 96.44 455 ILE B C 1
ATOM 8413 O O . ILE B 1 455 ? -17.953 -14.344 -15.625 1 96.44 455 ILE B O 1
ATOM 8417 N N . PRO B 1 456 ? -19.109 -12.453 -15.297 1 95.5 456 PRO B N 1
ATOM 8418 C CA . PRO B 1 456 ? -18.953 -12.117 -16.719 1 95.5 456 PRO B CA 1
ATOM 8419 C C . PRO B 1 456 ? -17.5 -11.883 -17.109 1 95.5 456 PRO B C 1
ATOM 8421 O O . PRO B 1 456 ? -17.094 -12.258 -18.219 1 95.5 456 PRO B O 1
ATOM 8424 N N . TYR B 1 457 ? -16.719 -11.312 -16.312 1 94.62 457 TYR B N 1
ATOM 8425 C CA . TYR B 1 457 ? -15.328 -11.031 -16.656 1 94.62 457 TYR B CA 1
ATOM 8426 C C . TYR B 1 457 ? -14.508 -12.312 -16.656 1 94.62 457 TYR B C 1
ATOM 8428 O O . TYR B 1 457 ? -13.648 -12.492 -17.531 1 94.62 457 TYR B O 1
ATOM 8436 N N . LEU B 1 458 ? -14.75 -13.203 -15.703 1 96.31 458 LEU B N 1
ATOM 8437 C CA . LEU B 1 458 ? -14.039 -14.484 -15.695 1 96.31 458 LEU B CA 1
ATOM 8438 C C . LEU B 1 458 ? -14.422 -15.32 -16.906 1 96.31 458 LEU B C 1
ATOM 8440 O O . LEU B 1 458 ? -13.586 -16.031 -17.469 1 96.31 458 LEU B O 1
ATOM 8444 N N . PHE B 1 459 ? -15.695 -15.258 -17.25 1 97.44 459 PHE B N 1
ATOM 8445 C CA . PHE B 1 459 ? -16.141 -15.969 -18.453 1 97.44 459 PHE B CA 1
ATOM 8446 C C . PHE B 1 459 ? -15.461 -15.414 -19.688 1 97.44 459 PHE B C 1
ATOM 8448 O O . PHE B 1 459 ? -15.016 -16.188 -20.547 1 97.44 459 PHE B O 1
ATOM 8455 N N . LEU B 1 460 ? -15.359 -14.141 -19.766 1 96.38 460 LEU B N 1
ATOM 8456 C CA . LEU B 1 460 ? -14.688 -13.508 -20.906 1 96.38 460 LEU B CA 1
ATOM 8457 C C . LEU B 1 460 ? -13.219 -13.914 -20.953 1 96.38 460 LEU B C 1
ATOM 8459 O O . LEU B 1 460 ? -12.695 -14.227 -22.031 1 96.38 460 LEU B O 1
ATOM 8463 N N . ILE B 1 461 ? -12.555 -13.953 -19.875 1 95.88 461 ILE B N 1
ATOM 8464 C CA . ILE B 1 461 ? -11.148 -14.328 -19.797 1 95.88 461 ILE B CA 1
ATOM 8465 C C . ILE B 1 461 ? -10.984 -15.773 -20.266 1 95.88 461 ILE B C 1
ATOM 8467 O O . ILE B 1 461 ? -10.07 -16.078 -21.031 1 95.88 461 ILE B O 1
ATOM 8471 N N . THR B 1 462 ? -11.898 -16.641 -19.812 1 96.94 462 THR B N 1
ATOM 8472 C CA . THR B 1 462 ? -11.82 -18.047 -20.188 1 96.94 462 THR B CA 1
ATOM 8473 C C . THR B 1 462 ? -12.047 -18.234 -21.672 1 96.94 462 THR B C 1
ATOM 8475 O O . THR B 1 462 ? -11.383 -19.062 -22.312 1 96.94 462 THR B O 1
ATOM 8478 N N . ILE B 1 463 ? -12.961 -17.484 -22.219 1 97.38 463 ILE B N 1
ATOM 8479 C CA . ILE B 1 463 ? -13.242 -17.562 -23.641 1 97.38 463 ILE B CA 1
ATOM 8480 C C . ILE B 1 463 ? -12.031 -17.094 -24.438 1 97.38 463 ILE B C 1
ATOM 8482 O O . ILE B 1 463 ? -11.609 -17.75 -25.391 1 97.38 463 ILE B O 1
ATOM 8486 N N . LEU B 1 464 ? -11.477 -16.016 -24.078 1 96.44 464 LEU B N 1
ATOM 8487 C CA . LEU B 1 464 ? -10.312 -15.477 -24.781 1 96.44 464 LEU B CA 1
ATOM 8488 C C . LEU B 1 464 ? -9.133 -16.438 -24.688 1 96.44 464 LEU B C 1
ATOM 8490 O O . LEU B 1 464 ? -8.43 -16.656 -25.688 1 96.44 464 LEU B O 1
ATOM 8494 N N . PHE B 1 465 ? -8.961 -17 -23.547 1 96.25 465 PHE B N 1
ATOM 8495 C CA . PHE B 1 465 ? -7.895 -17.969 -23.359 1 96.25 465 PHE B CA 1
ATOM 8496 C C . PHE B 1 465 ? -8.125 -19.203 -24.219 1 96.25 465 PHE B C 1
ATOM 8498 O O . PHE B 1 465 ? -7.207 -19.688 -24.891 1 96.25 465 PHE B O 1
ATOM 8505 N N . SER B 1 466 ? -9.359 -19.703 -24.297 1 96.69 466 SER B N 1
ATOM 8506 C CA . SER B 1 466 ? -9.695 -20.953 -24.969 1 96.69 466 SER B CA 1
ATOM 8507 C C . SER B 1 466 ? -9.672 -20.781 -26.484 1 96.69 466 SER B C 1
ATOM 8509 O O . SER B 1 466 ? -9.25 -21.688 -27.203 1 96.69 466 SER B O 1
ATOM 8511 N N . VAL B 1 467 ? -10.117 -19.656 -26.969 1 96.38 467 VAL B N 1
ATOM 8512 C CA . VAL B 1 467 ? -10.156 -19.422 -28.406 1 96.38 467 VAL B CA 1
ATOM 8513 C C . VAL B 1 467 ? -8.742 -19.453 -28.969 1 96.38 467 VAL B C 1
ATOM 8515 O O . VAL B 1 467 ? -8.523 -19.938 -30.078 1 96.38 467 VAL B O 1
ATOM 8518 N N . ILE B 1 468 ? -7.82 -19.109 -28.219 1 95.69 468 ILE B N 1
ATOM 8519 C CA . ILE B 1 468 ? -6.441 -19.062 -28.703 1 95.69 468 ILE B CA 1
ATOM 8520 C C . ILE B 1 468 ? -5.766 -20.406 -28.469 1 95.69 468 ILE B C 1
ATOM 8522 O O . ILE B 1 468 ? -5.301 -21.047 -29.406 1 95.69 468 ILE B O 1
ATOM 8526 N N . SER B 1 469 ? -5.852 -20.938 -27.297 1 95.06 469 SER B N 1
ATOM 8527 C CA . SER B 1 469 ? -5.074 -22.109 -26.906 1 95.06 469 SER B CA 1
ATOM 8528 C C . SER B 1 469 ? -5.676 -23.391 -27.469 1 95.06 469 SER B C 1
ATOM 8530 O O . SER B 1 469 ? -4.953 -24.297 -27.859 1 95.06 469 SER B O 1
ATOM 8532 N N . TYR B 1 470 ? -7.004 -23.5 -27.562 1 94.94 470 TYR B N 1
ATOM 8533 C CA . TYR B 1 470 ? -7.684 -24.734 -27.953 1 94.94 470 TYR B CA 1
ATOM 8534 C C . TYR B 1 470 ? -7.41 -25.078 -29.422 1 94.94 470 TYR B C 1
ATOM 8536 O O . TYR B 1 470 ? -7.078 -26.219 -29.75 1 94.94 470 TYR B O 1
ATOM 8544 N N . TRP B 1 471 ? -7.453 -24.125 -30.281 1 93.81 471 TRP B N 1
ATOM 8545 C CA . TRP B 1 471 ? -7.316 -24.375 -31.703 1 93.81 471 TRP B CA 1
ATOM 8546 C C . TRP B 1 471 ? -5.848 -24.422 -32.125 1 93.81 471 TRP B C 1
ATOM 8548 O O . TRP B 1 471 ? -5.465 -25.188 -33 1 93.81 471 TRP B O 1
ATOM 8558 N N . LEU B 1 472 ? -5.043 -23.703 -31.453 1 93.31 472 LEU B N 1
ATOM 8559 C CA . LEU B 1 472 ? -3.615 -23.75 -31.75 1 93.31 472 LEU B CA 1
ATOM 8560 C C . LEU B 1 472 ? -3.012 -25.078 -31.312 1 93.31 472 LEU B C 1
ATOM 8562 O O . LEU B 1 472 ? -2.078 -25.578 -31.953 1 93.31 472 LEU B O 1
ATOM 8566 N N . GLY B 1 473 ? -3.49 -25.719 -30.266 1 92.44 473 GLY B N 1
ATOM 8567 C CA . GLY B 1 473 ? -2.975 -26.984 -29.781 1 92.44 473 GLY B CA 1
ATOM 8568 C C . GLY B 1 473 ? -3.516 -28.172 -30.531 1 92.44 473 GLY B C 1
ATOM 8569 O O . GLY B 1 473 ? -2.977 -29.281 -30.422 1 92.44 473 GLY B O 1
ATOM 8570 N N . ASN B 1 474 ? -4.527 -27.953 -31.312 1 93.5 474 ASN B N 1
ATOM 8571 C CA . ASN B 1 474 ? -5.18 -29 -32.094 1 93.5 474 ASN B CA 1
ATOM 8572 C C . ASN B 1 474 ? -5.867 -30.031 -31.188 1 93.5 474 ASN B C 1
ATOM 8574 O O . ASN B 1 474 ? -5.688 -31.234 -31.359 1 93.5 474 ASN B O 1
ATOM 8578 N N . PHE B 1 475 ? -6.559 -29.516 -30.219 1 94.25 475 PHE B N 1
ATOM 8579 C CA . PHE B 1 475 ? -7.406 -30.406 -29.422 1 94.25 475 PHE B CA 1
ATOM 8580 C C . PHE B 1 475 ? -8.609 -30.875 -30.219 1 94.25 475 PHE B C 1
ATOM 8582 O O . PHE B 1 475 ? -8.773 -30.5 -31.391 1 94.25 475 PHE B O 1
ATOM 8589 N N . ARG B 1 476 ? -9.383 -31.75 -29.672 1 92.19 476 ARG B N 1
ATOM 8590 C CA . ARG B 1 476 ? -10.5 -32.312 -30.422 1 92.19 476 ARG B CA 1
ATOM 8591 C C . ARG B 1 476 ? -11.289 -31.219 -31.125 1 92.19 476 ARG B C 1
ATOM 8593 O O . ARG B 1 476 ? -11.93 -30.391 -30.484 1 92.19 476 ARG B O 1
ATOM 8600 N N . PRO B 1 477 ? -11.227 -31.172 -32.438 1 91 477 PRO B N 1
ATOM 8601 C CA . PRO B 1 477 ? -11.797 -30.062 -33.219 1 91 477 PRO B CA 1
ATOM 8602 C C . PRO B 1 477 ? -13.312 -30.172 -33.375 1 91 477 PRO B C 1
ATOM 8604 O O . PRO B 1 477 ? -13.828 -30.266 -34.469 1 91 477 PRO B O 1
ATOM 8607 N N . THR B 1 478 ? -14.086 -30.234 -32.344 1 93.62 478 THR B N 1
ATOM 8608 C CA . THR B 1 478 ? -15.547 -30.25 -32.312 1 93.62 478 THR B CA 1
ATOM 8609 C C . THR B 1 478 ? -16.094 -29.125 -31.438 1 93.62 478 THR B C 1
ATOM 8611 O O . THR B 1 478 ? -15.406 -28.656 -30.531 1 93.62 478 THR B O 1
ATOM 8614 N N . ALA B 1 479 ? -17.297 -28.656 -31.75 1 93.56 479 ALA B N 1
ATOM 8615 C CA . ALA B 1 479 ? -17.938 -27.594 -30.969 1 93.56 479 ALA B CA 1
ATOM 8616 C C . ALA B 1 479 ? -18.234 -28.047 -29.547 1 93.56 479 ALA B C 1
ATOM 8618 O O . ALA B 1 479 ? -18.078 -27.266 -28.594 1 93.56 479 ALA B O 1
ATOM 8619 N N . ASP B 1 480 ? -18.641 -29.281 -29.453 1 93.94 480 ASP B N 1
ATOM 8620 C CA . ASP B 1 480 ? -18.922 -29.812 -28.125 1 93.94 480 ASP B CA 1
ATOM 8621 C C . ASP B 1 480 ? -17.656 -29.891 -27.281 1 93.94 480 ASP B C 1
ATOM 8623 O O . ASP B 1 480 ? -17.703 -29.609 -26.078 1 93.94 480 ASP B O 1
ATOM 8627 N N . GLY B 1 481 ? -16.578 -30.328 -27.906 1 94.75 481 GLY B N 1
ATOM 8628 C CA . GLY B 1 481 ? -15.32 -30.375 -27.188 1 94.75 481 GLY B CA 1
ATOM 8629 C C . GLY B 1 481 ? -14.836 -29 -26.75 1 94.75 481 GLY B C 1
ATOM 8630 O O . GLY B 1 481 ? -14.336 -28.844 -25.641 1 94.75 481 GLY B O 1
ATOM 8631 N N . PHE B 1 482 ? -15.031 -28.062 -27.609 1 96.75 482 PHE B N 1
ATOM 8632 C CA . PHE B 1 482 ? -14.594 -26.703 -27.312 1 96.75 482 PHE B CA 1
ATOM 8633 C C . PHE B 1 482 ? -15.375 -26.109 -26.141 1 96.75 482 PHE B C 1
ATOM 8635 O O . PHE B 1 482 ? -14.789 -25.578 -25.203 1 96.75 482 PHE B O 1
ATOM 8642 N N . TRP B 1 483 ? -16.641 -26.188 -26.125 1 96.62 483 TRP B N 1
ATOM 8643 C CA . TRP B 1 483 ? -17.453 -25.578 -25.094 1 96.62 483 TRP B CA 1
ATOM 8644 C C . TRP B 1 483 ? -17.328 -26.328 -23.766 1 96.62 483 TRP B C 1
ATOM 8646 O O . TRP B 1 483 ? -17.422 -25.719 -22.703 1 96.62 483 TRP B O 1
ATOM 8656 N N . MET B 1 484 ? -17.062 -27.656 -23.812 1 95.56 484 MET B N 1
ATOM 8657 C CA . MET B 1 484 ? -16.781 -28.391 -22.594 1 95.56 484 MET B CA 1
ATOM 8658 C C . MET B 1 484 ? -15.453 -27.938 -21.984 1 95.56 484 MET B C 1
ATOM 8660 O O . MET B 1 484 ? -15.328 -27.828 -20.766 1 95.56 484 MET B O 1
ATOM 8664 N N . TRP B 1 485 ? -14.508 -27.734 -22.922 1 96.44 485 TRP B N 1
ATOM 8665 C CA . TRP B 1 485 ? -13.234 -27.188 -22.484 1 96.44 485 TRP B CA 1
ATOM 8666 C C . TRP B 1 485 ? -13.43 -25.844 -21.781 1 96.44 485 TRP B C 1
ATOM 8668 O O . TRP B 1 485 ? -12.883 -25.609 -20.703 1 96.44 485 TRP B O 1
ATOM 8678 N N . VAL B 1 486 ? -14.219 -24.984 -22.328 1 97.31 486 VAL B N 1
ATOM 8679 C CA . VAL B 1 486 ? -14.5 -23.656 -21.797 1 97.31 486 VAL B CA 1
ATOM 8680 C C . VAL B 1 486 ? -15.203 -23.781 -20.438 1 97.31 486 VAL B C 1
ATOM 8682 O O . VAL B 1 486 ? -14.898 -23.047 -19.5 1 97.31 486 VAL B O 1
ATOM 8685 N N . LEU B 1 487 ? -16.094 -24.703 -20.344 1 97.5 487 LEU B N 1
ATOM 8686 C CA . LEU B 1 487 ? -16.844 -24.906 -19.109 1 97.5 487 LEU B CA 1
ATOM 8687 C C . LEU B 1 487 ? -15.922 -25.281 -17.953 1 97.5 487 LEU B C 1
ATOM 8689 O O . LEU B 1 487 ? -16 -24.688 -16.875 1 97.5 487 LEU B O 1
ATOM 8693 N N . TRP B 1 488 ? -15.055 -26.25 -18.172 1 97.38 488 TRP B N 1
ATOM 8694 C CA . TRP B 1 488 ? -14.172 -26.719 -17.109 1 97.38 488 TRP B CA 1
ATOM 8695 C C . TRP B 1 488 ? -13.195 -25.625 -16.688 1 97.38 488 TRP B C 1
ATOM 8697 O O . TRP B 1 488 ? -12.93 -25.438 -15.5 1 97.38 488 TRP B O 1
ATOM 8707 N N . LEU B 1 489 ? -12.688 -24.891 -17.672 1 97.56 489 LEU B N 1
ATOM 8708 C CA . LEU B 1 489 ? -11.758 -23.812 -17.344 1 97.56 489 LEU B CA 1
ATOM 8709 C C . LEU B 1 489 ? -12.469 -22.688 -16.609 1 97.56 489 LEU B C 1
ATOM 8711 O O . LEU B 1 489 ? -11.883 -22.047 -15.742 1 97.56 489 LEU B O 1
ATOM 8715 N N . PHE B 1 490 ? -13.695 -22.406 -17.016 1 97.88 490 PHE B N 1
ATOM 8716 C CA . PHE B 1 490 ? -14.484 -21.375 -16.344 1 97.88 490 PHE B CA 1
ATOM 8717 C C . PHE B 1 490 ? -14.719 -21.75 -14.891 1 97.88 490 PHE B C 1
ATOM 8719 O O . PHE B 1 490 ? -14.547 -20.922 -13.992 1 97.88 490 PHE B O 1
ATOM 8726 N N . LEU B 1 491 ? -15.086 -23.016 -14.672 1 97.88 491 LEU B N 1
ATOM 8727 C CA . LEU B 1 491 ? -15.305 -23.484 -13.312 1 97.88 491 LEU B CA 1
ATOM 8728 C C . LEU B 1 491 ? -14 -23.469 -12.516 1 97.88 491 LEU B C 1
ATOM 8730 O O . LEU B 1 491 ? -14.008 -23.203 -11.312 1 97.88 491 LEU B O 1
ATOM 8734 N N . ASP B 1 492 ? -12.938 -23.719 -13.227 1 97.75 492 ASP B N 1
ATOM 8735 C CA . ASP B 1 492 ? -11.609 -23.672 -12.602 1 97.75 492 ASP B CA 1
ATOM 8736 C C . ASP B 1 492 ? -11.297 -22.266 -12.109 1 97.75 492 ASP B C 1
ATOM 8738 O O . ASP B 1 492 ? -10.914 -22.078 -10.953 1 97.75 492 ASP B O 1
ATOM 8742 N N . LEU B 1 493 ? -11.469 -21.312 -12.953 1 97.06 493 LEU B N 1
ATOM 8743 C CA . LEU B 1 493 ? -11.164 -19.938 -12.609 1 97.06 493 LEU B CA 1
ATOM 8744 C C . LEU B 1 493 ? -12.109 -19.422 -11.531 1 97.06 493 LEU B C 1
ATOM 8746 O O . LEU B 1 493 ? -11.703 -18.641 -10.664 1 97.06 493 LEU B O 1
ATOM 8750 N N . LEU B 1 494 ? -13.336 -19.844 -11.594 1 97.69 494 LEU B N 1
ATOM 8751 C CA . LEU B 1 494 ? -14.305 -19.453 -10.57 1 97.69 494 LEU B CA 1
ATOM 8752 C C . LEU B 1 494 ? -13.898 -19.984 -9.203 1 97.69 494 LEU B C 1
ATOM 8754 O O . LEU B 1 494 ? -13.992 -19.281 -8.203 1 97.69 494 LEU B O 1
ATOM 8758 N N . ALA B 1 495 ? -13.492 -21.234 -9.195 1 97.88 495 ALA B N 1
ATOM 8759 C CA . ALA B 1 495 ? -13.055 -21.844 -7.941 1 97.88 495 ALA B CA 1
ATOM 8760 C C . ALA B 1 495 ? -11.773 -21.188 -7.434 1 97.88 495 ALA B C 1
ATOM 8762 O O . ALA B 1 495 ? -11.633 -20.922 -6.238 1 97.88 495 ALA B O 1
ATOM 8763 N N . ALA B 1 496 ? -10.859 -20.969 -8.336 1 97 496 ALA B N 1
ATOM 8764 C CA . ALA B 1 496 ? -9.594 -20.359 -7.965 1 97 496 ALA B CA 1
ATOM 8765 C C . ALA B 1 496 ? -9.805 -18.969 -7.379 1 97 496 ALA B C 1
ATOM 8767 O O . ALA B 1 496 ? -9.203 -18.609 -6.367 1 97 496 ALA B O 1
ATOM 8768 N N . GLU B 1 497 ? -10.617 -18.172 -7.961 1 96.31 497 GLU B N 1
ATOM 8769 C CA . GLU B 1 497 ? -10.891 -16.828 -7.465 1 96.31 497 GLU B CA 1
ATOM 8770 C C . GLU B 1 497 ? -11.625 -16.875 -6.125 1 96.31 497 GLU B C 1
ATOM 8772 O O . GLU B 1 497 ? -11.398 -16.016 -5.258 1 96.31 497 GLU B O 1
ATOM 8777 N N . SER B 1 498 ? -12.531 -17.844 -6.035 1 97.94 498 SER B N 1
ATOM 8778 C CA . SER B 1 498 ? -13.234 -17.984 -4.762 1 97.94 498 SER B CA 1
ATOM 8779 C C . SER B 1 498 ? -12.266 -18.359 -3.641 1 97.94 498 SER B C 1
ATOM 8781 O O . SER B 1 498 ? -12.453 -17.953 -2.494 1 97.94 498 SER B O 1
ATOM 8783 N N . LEU B 1 499 ? -11.297 -19.172 -3.977 1 97.25 499 LEU B N 1
ATOM 8784 C CA . LEU B 1 499 ? -10.266 -19.5 -3.002 1 97.25 499 LEU B CA 1
ATOM 8785 C C . LEU B 1 499 ? -9.477 -18.25 -2.605 1 97.25 499 LEU B C 1
ATOM 8787 O O . LEU B 1 499 ? -9.164 -18.062 -1.427 1 97.25 499 LEU B O 1
ATOM 8791 N N . VAL B 1 500 ? -9.156 -17.422 -3.572 1 96.5 500 VAL B N 1
ATOM 8792 C CA . VAL B 1 500 ? -8.438 -16.188 -3.318 1 96.5 500 VAL B CA 1
ATOM 8793 C C . VAL B 1 500 ? -9.258 -15.289 -2.395 1 96.5 500 VAL B C 1
ATOM 8795 O O . VAL B 1 500 ? -8.719 -14.695 -1.451 1 96.5 500 VAL B O 1
ATOM 8798 N N . VAL B 1 501 ? -10.516 -15.18 -2.654 1 97.38 501 VAL B N 1
ATOM 8799 C CA . VAL B 1 501 ? -11.414 -14.359 -1.841 1 97.38 501 VAL B CA 1
ATOM 8800 C C . VAL B 1 501 ? -11.43 -14.883 -0.406 1 97.38 501 VAL B C 1
ATOM 8802 O O . VAL B 1 501 ? -11.359 -14.102 0.546 1 97.38 501 VAL B O 1
ATOM 8805 N N . LEU B 1 502 ? -11.469 -16.188 -0.245 1 97.81 502 LEU B N 1
ATOM 8806 C CA . LEU B 1 502 ? -11.508 -16.797 1.078 1 97.81 502 LEU B CA 1
ATOM 8807 C C . LEU B 1 502 ? -10.219 -16.516 1.843 1 97.81 502 LEU B C 1
ATOM 8809 O O . LEU B 1 502 ? -10.25 -16 2.965 1 97.81 502 LEU B O 1
ATOM 8813 N N . LEU B 1 503 ? -9.133 -16.781 1.219 1 96.56 503 LEU B N 1
ATOM 8814 C CA . LEU B 1 503 ? -7.852 -16.672 1.905 1 96.56 503 LEU B CA 1
ATOM 8815 C C . LEU B 1 503 ? -7.5 -15.211 2.176 1 96.56 503 LEU B C 1
ATOM 8817 O O . LEU B 1 503 ? -6.906 -14.891 3.209 1 96.56 503 LEU B O 1
ATOM 8821 N N . SER B 1 504 ? -7.824 -14.312 1.251 1 96.06 504 SER B N 1
ATOM 8822 C CA . SER B 1 504 ? -7.57 -12.891 1.446 1 96.06 504 SER B CA 1
ATOM 8823 C C . SER B 1 504 ? -8.477 -12.305 2.527 1 96.06 504 SER B C 1
ATOM 8825 O O . SER B 1 504 ? -8.125 -11.328 3.182 1 96.06 504 SER B O 1
ATOM 8827 N N . SER B 1 505 ? -9.672 -12.883 2.666 1 96.19 505 SER B N 1
ATOM 8828 C CA . SER B 1 505 ? -10.562 -12.461 3.742 1 96.19 505 SER B CA 1
ATOM 8829 C C . SER B 1 505 ? -10.055 -12.938 5.098 1 96.19 505 SER B C 1
ATOM 8831 O O . SER B 1 505 ? -10.219 -12.25 6.105 1 96.19 505 SER B O 1
ATOM 8833 N N . LEU B 1 506 ? -9.453 -14.109 5.129 1 94.81 506 LEU B N 1
ATOM 8834 C CA . LEU B 1 506 ? -8.922 -14.68 6.363 1 94.81 506 LEU B CA 1
ATOM 8835 C C . LEU B 1 506 ? -7.73 -13.867 6.867 1 94.81 506 LEU B C 1
ATOM 8837 O O . LEU B 1 506 ? -7.625 -13.594 8.062 1 94.81 506 LEU B O 1
ATOM 8841 N N . ILE B 1 507 ? -6.867 -13.57 5.957 1 90.44 507 ILE B N 1
ATOM 8842 C CA . ILE B 1 507 ? -5.688 -12.789 6.316 1 90.44 507 ILE B CA 1
ATOM 8843 C C . ILE B 1 507 ? -5.523 -11.625 5.344 1 90.44 507 ILE B C 1
ATOM 8845 O O . ILE B 1 507 ? -4.832 -11.75 4.332 1 90.44 507 ILE B O 1
ATOM 8849 N N . PRO B 1 508 ? -5.988 -10.453 5.727 1 90.31 508 PRO B N 1
ATOM 8850 C CA . PRO B 1 508 ? -6.008 -9.32 4.797 1 90.31 508 PRO B CA 1
ATOM 8851 C C . PRO B 1 508 ? -4.672 -8.586 4.738 1 90.31 508 PRO B C 1
ATOM 8853 O O . PRO B 1 508 ? -4.629 -7.359 4.883 1 90.31 508 PRO B O 1
ATOM 8856 N N . ILE B 1 509 ? -3.582 -9.289 4.742 1 84.75 509 ILE B N 1
ATOM 8857 C CA . ILE B 1 509 ? -2.23 -8.805 4.48 1 84.75 509 ILE B CA 1
ATOM 8858 C C . ILE B 1 509 ? -1.719 -9.383 3.166 1 84.75 509 ILE B C 1
ATOM 8860 O O . ILE B 1 509 ? -1.716 -10.602 2.975 1 84.75 509 ILE B O 1
ATOM 8864 N N . PHE B 1 510 ? -1.362 -8.531 2.307 1 83.62 510 PHE B N 1
ATOM 8865 C CA . PHE B 1 510 ? -1.063 -8.906 0.929 1 83.62 510 PHE B CA 1
ATOM 8866 C C . PHE B 1 510 ? -0.063 -10.055 0.885 1 83.62 510 PHE B C 1
ATOM 8868 O O . PHE B 1 510 ? -0.322 -11.086 0.262 1 83.62 510 PHE B O 1
ATOM 8875 N N . VAL B 1 511 ? 1.077 -9.922 1.595 1 83.19 511 VAL B N 1
ATOM 8876 C CA . VAL B 1 511 ? 2.176 -10.875 1.516 1 83.19 511 VAL B CA 1
ATOM 8877 C C . VAL B 1 511 ? 1.725 -12.234 2.057 1 83.19 511 VAL B C 1
ATOM 8879 O O . VAL B 1 511 ? 2.057 -13.273 1.491 1 83.19 511 VAL B O 1
ATOM 8882 N N . VAL B 1 512 ? 0.962 -12.25 3.014 1 87.56 512 VAL B N 1
ATOM 8883 C CA . VAL B 1 512 ? 0.52 -13.492 3.637 1 87.56 512 VAL B CA 1
ATOM 8884 C C . VAL B 1 512 ? -0.551 -14.156 2.77 1 87.56 512 VAL B C 1
ATOM 8886 O O . VAL B 1 512 ? -0.568 -15.375 2.617 1 87.56 512 VAL B O 1
ATOM 8889 N N . ALA B 1 513 ? -1.437 -13.305 2.242 1 91.25 513 ALA B N 1
ATOM 8890 C CA . ALA B 1 513 ? -2.463 -13.844 1.355 1 91.25 513 ALA B CA 1
ATOM 8891 C C . ALA B 1 513 ? -1.839 -14.477 0.117 1 91.25 513 ALA B C 1
ATOM 8893 O O . ALA B 1 513 ? -2.275 -15.539 -0.331 1 91.25 513 ALA B O 1
ATOM 8894 N N . LEU B 1 514 ? -0.833 -13.812 -0.422 1 88.81 514 LEU B N 1
ATOM 8895 C CA . LEU B 1 514 ? -0.13 -14.328 -1.592 1 88.81 514 LEU B CA 1
ATOM 8896 C C . LEU B 1 514 ? 0.548 -15.656 -1.275 1 88.81 514 LEU B C 1
ATOM 8898 O O . LEU B 1 514 ? 0.435 -16.625 -2.043 1 88.81 514 LEU B O 1
ATOM 8902 N N . ALA B 1 515 ? 1.191 -15.68 -0.135 1 86 515 ALA B N 1
ATOM 8903 C CA . ALA B 1 515 ? 1.891 -16.891 0.275 1 86 515 ALA B CA 1
ATOM 8904 C C . ALA B 1 515 ? 0.908 -18.031 0.514 1 86 515 ALA B C 1
ATOM 8906 O O . ALA B 1 515 ? 1.158 -19.172 0.107 1 86 515 ALA B O 1
ATOM 8907 N N . ALA B 1 516 ? -0.159 -17.703 1.156 1 90.44 516 ALA B N 1
ATOM 8908 C CA . ALA B 1 516 ? -1.158 -18.734 1.46 1 90.44 516 ALA B CA 1
ATOM 8909 C C . ALA B 1 516 ? -1.798 -19.266 0.183 1 90.44 516 ALA B C 1
ATOM 8911 O O . ALA B 1 516 ? -2.027 -20.469 0.057 1 90.44 516 ALA B O 1
ATOM 8912 N N . THR B 1 517 ? -2.094 -18.391 -0.719 1 91.06 517 THR B N 1
ATOM 8913 C CA . THR B 1 517 ? -2.717 -18.797 -1.971 1 91.06 517 THR B CA 1
ATOM 8914 C C . THR B 1 517 ? -1.74 -19.609 -2.814 1 91.06 517 THR B C 1
ATOM 8916 O O . THR B 1 517 ? -2.127 -20.609 -3.434 1 91.06 517 THR B O 1
ATOM 8919 N N . ALA B 1 518 ? -0.527 -19.172 -2.867 1 86 518 ALA B N 1
ATOM 8920 C CA . ALA B 1 518 ? 0.49 -19.922 -3.602 1 86 518 ALA B CA 1
ATOM 8921 C C . ALA B 1 518 ? 0.673 -21.312 -3.016 1 86 518 ALA B C 1
ATOM 8923 O O . ALA B 1 518 ? 0.789 -22.297 -3.756 1 86 518 ALA B O 1
ATOM 8924 N N . PHE B 1 519 ? 0.643 -21.344 -1.747 1 86.25 519 PHE B N 1
ATOM 8925 C CA . PHE B 1 519 ? 0.759 -22.625 -1.067 1 86.25 519 PHE B CA 1
ATOM 8926 C C . PHE B 1 519 ? -0.425 -23.531 -1.403 1 86.25 519 PHE B C 1
ATOM 8928 O O . PHE B 1 519 ? -0.25 -24.719 -1.686 1 86.25 519 PHE B O 1
ATOM 8935 N N . ALA B 1 520 ? -1.53 -22.969 -1.299 1 91.06 520 ALA B N 1
ATOM 8936 C CA . ALA B 1 520 ? -2.729 -23.75 -1.603 1 91.06 520 ALA B CA 1
ATOM 8937 C C . ALA B 1 520 ? -2.693 -24.266 -3.035 1 91.06 520 ALA B C 1
ATOM 8939 O O . ALA B 1 520 ? -3.074 -25.422 -3.291 1 91.06 520 ALA B O 1
ATOM 8940 N N . ASN B 1 521 ? -2.287 -23.469 -3.92 1 90.44 521 ASN B N 1
ATOM 8941 C CA . ASN B 1 521 ? -2.197 -23.906 -5.312 1 90.44 521 ASN B CA 1
ATOM 8942 C C . ASN B 1 521 ? -1.173 -25.016 -5.492 1 90.44 521 ASN B C 1
ATOM 8944 O O . ASN B 1 521 ? -1.377 -25.922 -6.297 1 90.44 521 ASN B O 1
ATOM 8948 N N . GLY B 1 522 ? -0.049 -24.875 -4.797 1 87.25 522 GLY B N 1
ATOM 8949 C CA . GLY B 1 522 ? 0.911 -25.969 -4.828 1 87.25 522 GLY B CA 1
ATOM 8950 C C . GLY B 1 522 ? 0.351 -27.266 -4.289 1 87.25 522 GLY B C 1
ATOM 8951 O O . GLY B 1 522 ? 0.589 -28.344 -4.855 1 87.25 522 GLY B O 1
ATOM 8952 N N . LEU B 1 523 ? -0.393 -27.109 -3.268 1 90.12 523 LEU B N 1
ATOM 8953 C CA . LEU B 1 523 ? -1.034 -28.281 -2.674 1 90.12 523 LEU B CA 1
ATOM 8954 C C . LEU B 1 523 ? -2.008 -28.922 -3.656 1 90.12 523 LEU B C 1
ATOM 8956 O O . LEU B 1 523 ? -1.99 -30.141 -3.85 1 90.12 523 LEU B O 1
ATOM 8960 N N . TRP B 1 524 ? -2.811 -28.141 -4.305 1 93.44 524 TRP B N 1
ATOM 8961 C CA . TRP B 1 524 ? -3.795 -28.641 -5.254 1 93.44 524 TRP B CA 1
ATOM 8962 C C . TRP B 1 524 ? -3.109 -29.281 -6.457 1 93.44 524 TRP B C 1
ATOM 8964 O O . TRP B 1 524 ? -3.564 -30.312 -6.965 1 93.44 524 TRP B O 1
ATOM 8974 N N . MET B 1 525 ? -1.999 -28.703 -6.848 1 90.19 525 MET B N 1
ATOM 8975 C CA . MET B 1 525 ? -1.267 -29.234 -7.996 1 90.19 525 MET B CA 1
ATOM 8976 C C . MET B 1 525 ? -0.674 -30.609 -7.68 1 90.19 525 MET B C 1
ATOM 8978 O O . MET B 1 525 ? -0.591 -31.469 -8.555 1 90.19 525 MET B O 1
ATOM 8982 N N . CYS B 1 526 ? -0.362 -30.797 -6.461 1 88.5 526 CYS B N 1
ATOM 8983 C CA . CYS B 1 526 ? 0.279 -32.031 -6.059 1 88.5 526 CYS B CA 1
ATOM 8984 C C . CYS B 1 526 ? -0.74 -33.156 -5.961 1 88.5 526 CYS B C 1
ATOM 8986 O O . CYS B 1 526 ? -0.433 -34.312 -6.285 1 88.5 526 CYS B O 1
ATOM 8988 N N . VAL B 1 527 ? -1.898 -32.844 -5.605 1 89.75 527 VAL B N 1
ATOM 8989 C CA . VAL B 1 527 ? -2.844 -33.906 -5.312 1 89.75 527 VAL B CA 1
ATOM 8990 C C . VAL B 1 527 ? -3.92 -33.938 -6.395 1 89.75 527 VAL B C 1
ATOM 8992 O O . VAL B 1 527 ? -4.961 -34.594 -6.215 1 89.75 527 VAL B O 1
ATOM 8995 N N . ASN B 1 528 ? -3.77 -33.219 -7.469 1 89.75 528 ASN B N 1
ATOM 8996 C CA . ASN B 1 528 ? -4.812 -33.156 -8.484 1 89.75 528 ASN B CA 1
ATOM 8997 C C . ASN B 1 528 ? -4.875 -34.406 -9.336 1 89.75 528 ASN B C 1
ATOM 8999 O O . ASN B 1 528 ? -5.805 -34.594 -10.125 1 89.75 528 ASN B O 1
ATOM 9003 N N . GLY B 1 529 ? -3.881 -35.312 -9.25 1 86.81 529 GLY B N 1
ATOM 9004 C CA . GLY B 1 529 ? -3.924 -36.562 -9.984 1 86.81 529 GLY B CA 1
ATOM 9005 C C . GLY B 1 529 ? -2.893 -36.656 -11.094 1 86.81 529 GLY B C 1
ATOM 9006 O O . GLY B 1 529 ? -2.604 -37.75 -11.602 1 86.81 529 GLY B O 1
ATOM 9007 N N . PHE B 1 530 ? -2.398 -35.531 -11.539 1 88.69 530 PHE B N 1
ATOM 9008 C CA . PHE B 1 530 ? -1.391 -35.5 -12.594 1 88.69 530 PHE B CA 1
ATOM 9009 C C . PHE B 1 530 ? -0.027 -35.906 -12.039 1 88.69 530 PHE B C 1
ATOM 9011 O O . PHE B 1 530 ? 0.647 -36.781 -12.617 1 88.69 530 PHE B O 1
ATOM 9018 N N . MET B 1 531 ? 0.33 -35.375 -10.898 1 86.62 531 MET B N 1
ATOM 9019 C CA . MET B 1 531 ? 1.644 -35.656 -10.328 1 86.62 531 MET B CA 1
ATOM 9020 C C . MET B 1 531 ? 1.656 -37 -9.633 1 86.62 531 MET B C 1
ATOM 9022 O O . MET B 1 531 ? 2.65 -37.719 -9.695 1 86.62 531 MET B O 1
ATOM 9026 N N . VAL B 1 532 ? 0.571 -37.219 -8.953 1 84.69 532 VAL B N 1
ATOM 9027 C CA . VAL B 1 532 ? 0.393 -38.5 -8.297 1 84.69 532 VAL B CA 1
ATOM 9028 C C . VAL B 1 532 ? -1.011 -39.031 -8.57 1 84.69 532 VAL B C 1
ATOM 9030 O O . VAL B 1 532 ? -2.004 -38.344 -8.312 1 84.69 532 VAL B O 1
ATOM 9033 N N . GLN B 1 533 ? -0.971 -40.188 -9.102 1 84.44 533 GLN B N 1
ATOM 9034 C CA . GLN B 1 533 ? -2.268 -40.812 -9.375 1 84.44 533 GLN B CA 1
ATOM 9035 C C . GLN B 1 533 ? -3.049 -41.031 -8.086 1 84.44 533 GLN B C 1
ATOM 9037 O O . GLN B 1 533 ? -2.465 -41.344 -7.047 1 84.44 533 GLN B O 1
ATOM 9042 N N . PRO B 1 534 ? -4.324 -40.875 -8.125 1 81.56 534 PRO B N 1
ATOM 9043 C CA . PRO B 1 534 ? -5.156 -40.969 -6.922 1 81.56 534 PRO B CA 1
ATOM 9044 C C . PRO B 1 534 ? -5.012 -42.312 -6.203 1 81.56 534 PRO B C 1
ATOM 9046 O O . PRO B 1 534 ? -5.055 -42.344 -4.969 1 81.56 534 PRO B O 1
ATOM 9049 N N . GLU B 1 535 ? -4.734 -43.312 -6.91 1 78.56 535 GLU B N 1
ATOM 9050 C CA . GLU B 1 535 ? -4.656 -44.625 -6.289 1 78.56 535 GLU B CA 1
ATOM 9051 C C . GLU B 1 535 ? -3.326 -44.844 -5.574 1 78.56 535 GLU B C 1
ATOM 9053 O O . GLU B 1 535 ? -3.23 -45.625 -4.637 1 78.56 535 GLU B O 1
ATOM 9058 N N . THR B 1 536 ? -2.312 -44.094 -5.988 1 78.56 536 THR B N 1
ATOM 9059 C CA . THR B 1 536 ? -0.986 -44.219 -5.395 1 78.56 536 THR B CA 1
ATOM 9060 C C . THR B 1 536 ? -0.799 -43.188 -4.273 1 78.56 536 THR B C 1
ATOM 9062 O O . THR B 1 536 ? 0.149 -43.281 -3.492 1 78.56 536 THR B O 1
ATOM 9065 N N . LEU B 1 537 ? -1.7 -42.344 -4.176 1 83.88 537 LEU B N 1
ATOM 9066 C CA . LEU B 1 537 ? -1.616 -41.312 -3.152 1 83.88 537 LEU B CA 1
ATOM 9067 C C . LEU B 1 537 ? -1.908 -41.875 -1.77 1 83.88 537 LEU B C 1
ATOM 9069 O O . LEU B 1 537 ? -2.799 -42.719 -1.616 1 83.88 537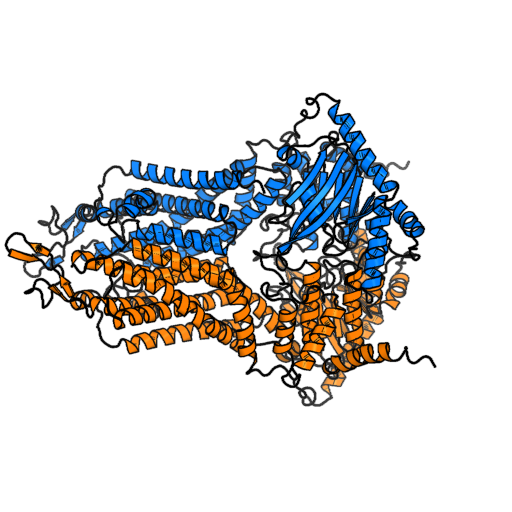 LEU B O 1
ATOM 9073 N N . ASN B 1 538 ? -1.097 -41.438 -0.76 1 84.31 538 ASN B N 1
ATOM 9074 C CA . ASN B 1 538 ? -1.317 -41.906 0.609 1 84.31 538 ASN B CA 1
ATOM 9075 C C . ASN B 1 538 ? -2.729 -41.562 1.088 1 84.31 538 ASN B C 1
ATOM 9077 O O . ASN B 1 538 ? -3.357 -40.656 0.584 1 84.31 538 ASN B O 1
ATOM 9081 N N . VAL B 1 539 ? -3.193 -42.25 2.041 1 84.88 539 VAL B N 1
ATOM 9082 C CA . VAL B 1 539 ? -4.574 -42.25 2.512 1 84.88 539 VAL B CA 1
ATOM 9083 C C . VAL B 1 539 ? -4.902 -40.844 3.076 1 84.88 539 VAL B C 1
ATOM 9085 O O . VAL B 1 539 ? -6.012 -40.344 2.885 1 84.88 539 VAL B O 1
ATOM 9088 N N . PHE B 1 540 ? -4.004 -40.219 3.674 1 86.5 540 PHE B N 1
ATOM 9089 C CA . PHE B 1 540 ? -4.254 -38.906 4.27 1 86.5 540 PHE B CA 1
ATOM 9090 C C . PHE B 1 540 ? -4.496 -37.844 3.193 1 86.5 540 PHE B C 1
ATOM 9092 O O . PHE B 1 540 ? -5.5 -37.125 3.229 1 86.5 540 PHE B O 1
ATOM 9099 N N . TRP B 1 541 ? -3.684 -37.812 2.195 1 87.31 541 TRP B N 1
ATOM 9100 C CA . TRP B 1 541 ? -3.768 -36.781 1.167 1 87.31 541 TRP B CA 1
ATOM 9101 C C . TRP B 1 541 ? -4.902 -37.062 0.193 1 87.31 541 TRP B C 1
ATOM 9103 O O . TRP B 1 541 ? -5.492 -36.156 -0.382 1 87.31 541 TRP B O 1
ATOM 9113 N N . ARG B 1 542 ? -5.242 -38.344 0.044 1 86.56 542 ARG B N 1
ATOM 9114 C CA . ARG B 1 542 ? -6.309 -38.75 -0.871 1 86.56 542 ARG B CA 1
ATOM 9115 C C . ARG B 1 542 ? -7.676 -38.344 -0.312 1 86.56 542 ARG B C 1
ATOM 9117 O O . ARG B 1 542 ? -8.438 -37.656 -0.966 1 86.56 542 ARG B O 1
ATOM 9124 N N . TYR B 1 543 ? -7.898 -38.656 0.955 1 86.38 543 TYR B N 1
ATOM 9125 C CA . TYR B 1 543 ? -9.242 -38.5 1.496 1 86.38 543 TYR B CA 1
ATOM 9126 C C . TYR B 1 543 ? -9.43 -37.094 2.076 1 86.38 543 TYR B C 1
ATOM 9128 O O . TYR B 1 543 ? -10.547 -36.594 2.105 1 86.38 543 TYR B O 1
ATOM 9136 N N . VAL B 1 544 ? -8.406 -36.406 2.367 1 86 544 VAL B N 1
ATOM 9137 C CA . VAL B 1 544 ? -8.547 -35.125 3.021 1 86 544 VAL B CA 1
ATOM 9138 C C . VAL B 1 544 ? -8.461 -34 1.982 1 86 544 VAL B C 1
ATOM 9140 O O . VAL B 1 544 ? -9.211 -33.031 2.053 1 86 544 VAL B O 1
ATOM 9143 N N . PHE B 1 545 ? -7.641 -34.188 0.938 1 89.19 545 PHE B N 1
ATOM 9144 C CA . PHE B 1 545 ? -7.375 -33.031 0.125 1 89.19 545 PHE B CA 1
ATOM 9145 C C . PHE B 1 545 ? -7.691 -33.281 -1.342 1 89.19 545 PHE B C 1
ATOM 9147 O O . PHE B 1 545 ? -8.125 -32.375 -2.064 1 89.19 545 PHE B O 1
ATOM 9154 N N . HIS B 1 546 ? -7.582 -34.531 -1.86 1 89 546 HIS B N 1
ATOM 9155 C CA . HIS B 1 546 ? -7.793 -34.812 -3.277 1 89 546 HIS B CA 1
ATOM 9156 C C . HIS B 1 546 ? -9.25 -34.625 -3.67 1 89 546 HIS B C 1
ATOM 9158 O O . HIS B 1 546 ? -9.547 -33.969 -4.688 1 89 546 HIS B O 1
ATOM 9164 N N . TYR B 1 547 ? -10.117 -35 -2.762 1 88.69 547 TYR B N 1
ATOM 9165 C CA . TYR B 1 547 ? -11.531 -35 -3.123 1 88.69 547 TYR B CA 1
ATOM 9166 C C . TYR B 1 547 ? -12.125 -33.594 -2.969 1 88.69 547 TYR B C 1
ATOM 9168 O O . TYR B 1 547 ? -13.203 -33.312 -3.49 1 88.69 547 TYR B O 1
ATOM 9176 N N . ILE B 1 548 ? -11.414 -32.75 -2.35 1 92.38 548 ILE B N 1
ATOM 9177 C CA . ILE B 1 548 ? -11.93 -31.391 -2.221 1 92.38 548 ILE B CA 1
ATOM 9178 C C . ILE B 1 548 ? -11.141 -30.469 -3.141 1 92.38 548 ILE B C 1
ATOM 9180 O O . ILE B 1 548 ? -11.359 -29.25 -3.131 1 92.38 548 ILE B O 1
ATOM 9184 N N . ASP B 1 549 ? -10.266 -31.047 -3.92 1 95.25 549 ASP B N 1
ATOM 9185 C CA . ASP B 1 549 ? -9.438 -30.266 -4.844 1 95.25 549 ASP B CA 1
ATOM 9186 C C . ASP B 1 549 ? -10.195 -29.969 -6.137 1 95.25 549 ASP B C 1
ATOM 9188 O O . ASP B 1 549 ? -10.461 -30.875 -6.926 1 95.25 549 ASP B O 1
ATOM 9192 N N . TYR B 1 550 ? -10.469 -28.734 -6.402 1 96.69 550 TYR B N 1
ATOM 9193 C CA . TYR B 1 550 ? -11.188 -28.359 -7.617 1 96.69 550 TYR B CA 1
ATOM 9194 C C . TYR B 1 550 ? -10.328 -28.594 -8.852 1 96.69 550 TYR B C 1
ATOM 9196 O O . TYR B 1 550 ? -10.852 -28.891 -9.93 1 96.69 550 TYR B O 1
ATOM 9204 N N . GLN B 1 551 ? -9.039 -28.562 -8.742 1 95.88 551 GLN B N 1
ATOM 9205 C CA . GLN B 1 551 ? -8.164 -28.766 -9.891 1 95.88 551 GLN B CA 1
ATOM 9206 C C . GLN B 1 551 ? -8.188 -30.219 -10.344 1 95.88 551 GLN B C 1
ATOM 9208 O O . GLN B 1 551 ? -7.965 -30.516 -11.523 1 95.88 551 GLN B O 1
ATOM 9213 N N . ALA B 1 552 ? -8.422 -31.125 -9.359 1 94.62 552 ALA B N 1
ATOM 9214 C CA . ALA B 1 552 ? -8.516 -32.531 -9.711 1 94.62 552 ALA B CA 1
ATOM 9215 C C . ALA B 1 552 ? -9.703 -32.812 -10.633 1 94.62 552 ALA B C 1
ATOM 9217 O O . ALA B 1 552 ? -9.594 -33.562 -11.602 1 94.62 552 ALA B O 1
ATOM 9218 N N . TYR B 1 553 ? -10.797 -32.188 -10.336 1 95.12 553 TYR B N 1
ATOM 9219 C CA . TYR B 1 553 ? -11.992 -32.375 -11.148 1 95.12 553 TYR B CA 1
ATOM 9220 C C . TYR B 1 553 ? -11.828 -31.703 -12.508 1 95.12 553 TYR B C 1
ATOM 9222 O O . TYR B 1 553 ? -12.344 -32.219 -13.516 1 95.12 553 TYR B O 1
ATOM 9230 N N . VAL B 1 554 ? -11.164 -30.578 -12.539 1 96.38 554 VAL B N 1
ATOM 9231 C CA . VAL B 1 554 ? -10.914 -29.891 -13.805 1 96.38 554 VAL B CA 1
ATOM 9232 C C . VAL B 1 554 ? -10 -30.734 -14.68 1 96.38 554 VAL B C 1
ATOM 9234 O O . VAL B 1 554 ? -10.266 -30.922 -15.875 1 96.38 554 VAL B O 1
ATOM 9237 N N . PHE B 1 555 ? -8.93 -31.266 -14.117 1 95.44 555 PHE B N 1
ATOM 9238 C CA . PHE B 1 555 ? -8.008 -32.125 -14.859 1 95.44 555 PHE B CA 1
ATOM 9239 C C . PHE B 1 555 ? -8.734 -33.344 -15.406 1 95.44 555 PHE B C 1
ATOM 9241 O O . PHE B 1 555 ? -8.602 -33.688 -16.578 1 95.44 555 PHE B O 1
ATOM 9248 N N . ARG B 1 556 ? -9.508 -34 -14.562 1 94.12 556 ARG B N 1
ATOM 9249 C CA . ARG B 1 556 ? -10.273 -35.188 -14.977 1 94.12 556 ARG B CA 1
ATOM 9250 C C . ARG B 1 556 ? -11.234 -34.844 -16.109 1 94.12 556 ARG B C 1
ATOM 9252 O O . ARG B 1 556 ? -11.32 -35.562 -17.094 1 94.12 556 ARG B O 1
ATOM 9259 N N . GLY B 1 557 ? -11.969 -33.75 -15.898 1 94.88 557 GLY B N 1
ATOM 9260 C CA . GLY B 1 557 ? -12.938 -33.344 -16.906 1 94.88 557 GLY B CA 1
ATOM 9261 C C . GLY B 1 557 ? -12.312 -33.031 -18.25 1 94.88 557 GLY B C 1
ATOM 9262 O O . GLY B 1 557 ? -12.836 -33.406 -19.297 1 94.88 557 GLY B O 1
ATOM 9263 N N . MET B 1 558 ? -11.211 -32.375 -18.266 1 95.12 558 MET B N 1
ATOM 9264 C CA . MET B 1 558 ? -10.539 -32 -19.5 1 95.12 558 MET B CA 1
ATOM 9265 C C . MET B 1 558 ? -9.914 -33.219 -20.172 1 95.12 558 MET B C 1
ATOM 9267 O O . MET B 1 558 ? -9.891 -33.344 -21.391 1 95.12 558 MET B O 1
ATOM 9271 N N . MET B 1 559 ? -9.406 -34.156 -19.359 1 94.44 559 MET B N 1
ATOM 9272 C CA . MET B 1 559 ? -8.867 -35.406 -19.891 1 94.44 559 MET B CA 1
ATOM 9273 C C . MET B 1 559 ? -9.961 -36.219 -20.594 1 94.44 559 MET B C 1
ATOM 9275 O O . MET B 1 559 ? -9.75 -36.719 -21.688 1 94.44 559 MET B O 1
ATOM 9279 N N . VAL B 1 560 ? -11.078 -36.312 -19.938 1 94.62 560 VAL B N 1
ATOM 9280 C CA . VAL B 1 560 ? -12.195 -37.062 -20.5 1 94.62 560 VAL B CA 1
ATOM 9281 C C . VAL B 1 560 ? -12.68 -36.375 -21.781 1 94.62 560 VAL B C 1
ATOM 9283 O O . VAL B 1 560 ? -13.07 -37.062 -22.75 1 94.62 560 VAL B O 1
ATOM 9286 N N . ASN B 1 561 ? -12.672 -35.062 -21.797 1 94.06 561 ASN B N 1
ATOM 9287 C CA . ASN B 1 561 ? -13.102 -34.281 -22.969 1 94.06 561 ASN B CA 1
ATOM 9288 C C . ASN B 1 561 ? -12.18 -34.531 -24.156 1 94.06 561 ASN B C 1
ATOM 9290 O O . ASN B 1 561 ? -12.633 -34.625 -25.297 1 94.06 561 ASN B O 1
ATOM 9294 N N . GLU B 1 562 ? -10.898 -34.688 -23.953 1 93.62 562 GLU B N 1
ATOM 9295 C CA . GLU B 1 562 ? -9.93 -34.875 -25.031 1 93.62 562 GLU B CA 1
ATOM 9296 C C . GLU B 1 562 ? -9.82 -36.312 -25.453 1 93.62 562 GLU B C 1
ATOM 9298 O O . GLU B 1 562 ? -9.953 -36.656 -26.641 1 93.62 562 GLU B O 1
ATOM 9303 N N . PHE B 1 563 ? -9.703 -37.25 -24.516 1 92.44 563 PHE B N 1
ATOM 9304 C CA . PHE B 1 563 ? -9.359 -38.625 -24.828 1 92.44 563 PHE B CA 1
ATOM 9305 C C . PHE B 1 563 ? -10.609 -39.5 -24.906 1 92.44 563 PHE B C 1
ATOM 9307 O O . PHE B 1 563 ? -10.578 -40.594 -25.469 1 92.44 563 PHE B O 1
ATOM 9314 N N . GLY B 1 564 ? -11.672 -39.031 -24.375 1 89.31 564 GLY B N 1
ATOM 9315 C CA . GLY B 1 564 ? -12.875 -39.844 -24.344 1 89.31 564 GLY B CA 1
ATOM 9316 C C . GLY B 1 564 ? -13.445 -40.125 -25.719 1 89.31 564 GLY B C 1
ATOM 9317 O O . GLY B 1 564 ? -14.055 -41.156 -25.953 1 89.31 564 GLY B O 1
ATOM 9318 N N . LYS B 1 565 ? -13.273 -39.188 -26.594 1 86.62 565 LYS B N 1
ATOM 9319 C CA . LYS B 1 565 ? -13.93 -39.344 -27.891 1 86.62 565 LYS B CA 1
ATOM 9320 C C . LYS B 1 565 ? -12.922 -39.188 -29.031 1 86.62 565 LYS B C 1
ATOM 9322 O O . LYS B 1 565 ? -13.297 -38.875 -30.156 1 86.62 565 LYS B O 1
ATOM 9327 N N . ARG B 1 566 ? -11.664 -39.406 -28.734 1 88.75 566 ARG B N 1
ATOM 9328 C CA . ARG B 1 566 ? -10.641 -39.281 -29.766 1 88.75 566 ARG B CA 1
ATOM 9329 C C . ARG B 1 566 ? -9.719 -40.5 -29.797 1 88.75 566 ARG B C 1
ATOM 9331 O O . ARG B 1 566 ? -9.445 -41.094 -28.766 1 88.75 566 ARG B O 1
ATOM 9338 N N . ASN B 1 567 ? -9.359 -40.875 -30.969 1 87.88 567 ASN B N 1
ATOM 9339 C CA . ASN B 1 567 ? -8.422 -42 -31.156 1 87.88 567 ASN B CA 1
ATOM 9340 C C . ASN B 1 567 ? -7.082 -41.5 -31.688 1 87.88 567 ASN B C 1
ATOM 9342 O O . ASN B 1 567 ? -7.012 -40.469 -32.344 1 87.88 567 ASN B O 1
ATOM 9346 N N . TYR B 1 568 ? -6.066 -42.188 -31.359 1 88.81 568 TYR B N 1
ATOM 9347 C CA . TYR B 1 568 ? -4.711 -41.812 -31.734 1 88.81 568 TYR B CA 1
ATOM 9348 C C . TYR B 1 568 ? -4.039 -42.906 -32.531 1 88.81 568 TYR B C 1
ATOM 9350 O O . TYR B 1 568 ? -4.281 -44.094 -32.281 1 88.81 568 TYR B O 1
ATOM 9358 N N . SER B 1 569 ? -3.217 -42.594 -33.469 1 86.56 569 SER B N 1
ATOM 9359 C CA . SER B 1 569 ? -2.553 -43.562 -34.312 1 86.56 569 SER B CA 1
ATOM 9360 C C . SER B 1 569 ? -1.279 -44.094 -33.656 1 86.56 569 SER B C 1
ATOM 9362 O O . SER B 1 569 ? -0.542 -43.344 -33.031 1 86.56 569 SER B O 1
ATOM 9364 N N . CYS B 1 570 ? -1.044 -45.438 -33.812 1 82.88 570 CYS B N 1
ATOM 9365 C CA . CYS B 1 570 ? 0.156 -46.062 -33.281 1 82.88 570 CYS B CA 1
ATOM 9366 C C . CYS B 1 570 ? 1.323 -45.938 -34.25 1 82.88 570 CYS B C 1
ATOM 9368 O O . CYS B 1 570 ? 1.134 -45.531 -35.406 1 82.88 570 CYS B O 1
ATOM 9370 N N . GLU B 1 571 ? 2.541 -46.156 -33.688 1 78.94 571 GLU B N 1
ATOM 9371 C CA . GLU B 1 571 ? 3.732 -46.094 -34.531 1 78.94 571 GLU B CA 1
ATOM 9372 C C . GLU B 1 571 ? 3.812 -47.312 -35.438 1 78.94 571 GLU B C 1
ATOM 9374 O O . GLU B 1 571 ? 3.588 -48.438 -35 1 78.94 571 GLU B O 1
ATOM 9379 N N . MET B 1 572 ? 3.943 -47.031 -36.781 1 76.75 572 MET B N 1
ATOM 9380 C CA . MET B 1 572 ? 4.051 -48.094 -37.781 1 76.75 572 MET B CA 1
ATOM 9381 C C . MET B 1 572 ? 5.484 -48.625 -37.875 1 76.75 572 MET B C 1
ATOM 9383 O O . MET B 1 572 ? 6.43 -47.812 -37.875 1 76.75 572 MET B O 1
ATOM 9387 N N . LEU B 1 573 ? 5.66 -49.875 -37.562 1 72.56 573 LEU B N 1
ATOM 9388 C CA . LEU B 1 573 ? 6.984 -50.5 -37.656 1 72.56 573 LEU B CA 1
ATOM 9389 C C . LEU B 1 573 ? 7.344 -50.75 -39.125 1 72.56 573 LEU B C 1
ATOM 9391 O O . LEU B 1 573 ? 6.461 -50.906 -39.969 1 72.56 573 LEU B O 1
ATOM 9395 N N . GLU B 1 574 ? 8.562 -50.625 -39.594 1 67.5 574 GLU B N 1
ATOM 9396 C CA . GLU B 1 574 ? 9.062 -50.844 -40.938 1 67.5 574 GLU B CA 1
ATOM 9397 C C . GLU B 1 574 ? 8.625 -52.219 -41.469 1 67.5 574 GLU B C 1
ATOM 9399 O O . GLU B 1 574 ? 8.383 -52.375 -42.688 1 67.5 574 GLU B O 1
ATOM 9404 N N . GLY B 1 575 ? 8.57 -53.25 -40.844 1 60.38 575 GLY B N 1
ATOM 9405 C CA . GLY B 1 575 ? 8.273 -54.562 -41.312 1 60.38 575 GLY B CA 1
ATOM 9406 C C . GLY B 1 575 ? 6.785 -54.875 -41.344 1 60.38 575 GLY B C 1
ATOM 9407 O O . GLY B 1 575 ? 6.387 -56.031 -41.562 1 60.38 575 GLY B O 1
ATOM 9408 N N . GLY B 1 576 ? 5.852 -53.844 -41.281 1 64.81 576 GLY B N 1
ATOM 9409 C CA . GLY B 1 576 ? 4.438 -54.125 -41.469 1 64.81 576 GLY B CA 1
ATOM 9410 C C . GLY B 1 576 ? 3.711 -54.469 -40.188 1 64.81 576 GLY B C 1
ATOM 9411 O O . GLY B 1 576 ? 2.637 -55.062 -40.219 1 64.81 576 GLY B O 1
ATOM 9412 N N . GLY B 1 577 ? 3.914 -53.906 -38.844 1 67.69 577 GLY B N 1
ATOM 9413 C CA . GLY B 1 577 ? 3.246 -54 -37.562 1 67.69 577 GLY B CA 1
ATOM 9414 C C . GLY B 1 577 ? 3.201 -52.688 -36.812 1 67.69 577 GLY B C 1
ATOM 9415 O O . GLY B 1 577 ? 3.691 -51.688 -37.281 1 67.69 577 GLY B O 1
ATOM 9416 N N . CYS B 1 578 ? 2.166 -52.656 -35.938 1 73.81 578 CYS B N 1
ATOM 9417 C CA . CYS B 1 578 ? 2.059 -51.438 -35.156 1 73.81 578 CYS B CA 1
ATOM 9418 C C . CYS B 1 578 ? 2.383 -51.688 -33.688 1 73.81 578 CYS B C 1
ATOM 9420 O O . CYS B 1 578 ? 2.215 -52.781 -33.188 1 73.81 578 CYS B O 1
ATOM 9422 N N . GLN B 1 579 ? 3.252 -50.906 -33.125 1 74.56 579 GLN B N 1
ATOM 9423 C CA . GLN B 1 579 ? 3.551 -51 -31.688 1 74.56 579 GLN B CA 1
ATOM 9424 C C . GLN B 1 579 ? 2.785 -49.906 -30.922 1 74.56 579 GLN B C 1
ATOM 9426 O O . GLN B 1 579 ? 3.053 -48.719 -31.078 1 74.56 579 GLN B O 1
ATOM 9431 N N . CYS B 1 580 ? 1.702 -50.406 -30.312 1 72.81 580 CYS B N 1
ATOM 9432 C CA . CYS B 1 580 ? 0.891 -49.531 -29.5 1 72.81 580 CYS B CA 1
ATOM 9433 C C . CYS B 1 580 ? 1.361 -49.531 -28.047 1 72.81 580 CYS B C 1
ATOM 9435 O O . CYS B 1 580 ? 1.566 -50.594 -27.453 1 72.81 580 CYS B O 1
ATOM 9437 N N . MET B 1 581 ? 1.688 -48.344 -27.469 1 69.06 581 MET B N 1
ATOM 9438 C CA . MET B 1 581 ? 2.219 -48.188 -26.109 1 69.06 581 MET B CA 1
ATOM 9439 C C . MET B 1 581 ? 1.138 -48.469 -25.078 1 69.06 581 MET B C 1
ATOM 9441 O O . MET B 1 581 ? 1.44 -48.875 -23.953 1 69.06 581 MET B O 1
ATOM 9445 N N . TYR B 1 582 ? -0.115 -48.344 -25.516 1 70.94 582 TYR B N 1
ATOM 9446 C CA . TYR B 1 582 ? -1.238 -48.562 -24.609 1 70.94 582 TYR B CA 1
ATOM 9447 C C . TYR B 1 582 ? -2.107 -49.719 -25.109 1 70.94 582 TYR B C 1
ATOM 9449 O O . TYR B 1 582 ? -2.488 -49.75 -26.281 1 70.94 582 TYR B O 1
ATOM 9457 N N . PRO B 1 583 ? -2.193 -50.688 -24.281 1 70.12 583 PRO B N 1
ATOM 9458 C CA . PRO B 1 583 ? -3.057 -51.812 -24.719 1 70.12 583 PRO B CA 1
ATOM 9459 C C . PRO B 1 583 ? -4.488 -51.344 -25 1 70.12 583 PRO B C 1
ATOM 9461 O O . PRO B 1 583 ? -5.09 -50.656 -24.172 1 70.12 583 PRO B O 1
ATOM 9464 N N . SER B 1 584 ? -4.855 -51.375 -26.25 1 72.06 584 SER B N 1
ATOM 9465 C CA . SER B 1 584 ? -6.195 -50.938 -26.609 1 72.06 584 SER B CA 1
ATOM 9466 C C . SER B 1 584 ? -6.914 -51.969 -27.469 1 72.06 584 SER B C 1
ATOM 9468 O O . SER B 1 584 ? -6.281 -52.844 -28.031 1 72.06 584 SER B O 1
ATOM 9470 N N . ALA B 1 585 ? -8.227 -51.844 -27.516 1 70.94 585 ALA B N 1
ATOM 9471 C CA . ALA B 1 585 ? -9.078 -52.719 -28.312 1 70.94 585 ALA B CA 1
ATOM 9472 C C . ALA B 1 585 ? -8.836 -52.531 -29.797 1 70.94 585 ALA B C 1
ATOM 9474 O O . ALA B 1 585 ? -9.141 -53.406 -30.609 1 70.94 585 ALA B O 1
ATOM 9475 N N . LEU B 1 586 ? -8.234 -51.375 -30.078 1 75.31 586 LEU B N 1
ATOM 9476 C CA . LEU B 1 586 ? -8.055 -51.094 -31.484 1 75.31 586 LEU B CA 1
ATOM 9477 C C . LEU B 1 586 ? -6.641 -51.406 -31.953 1 75.31 586 LEU B C 1
ATOM 9479 O O . LEU B 1 586 ? -6.191 -50.938 -33 1 75.31 586 LEU B O 1
ATOM 9483 N N . GLN B 1 587 ? -5.895 -52.094 -31.203 1 74.94 587 GLN B N 1
ATOM 9484 C CA . GLN B 1 587 ? -4.508 -52.438 -31.5 1 74.94 587 GLN B CA 1
ATOM 9485 C C . GLN B 1 587 ? -4.379 -53.094 -32.875 1 74.94 587 GLN B C 1
ATOM 9487 O O . GLN B 1 587 ? -3.369 -52.906 -33.562 1 74.94 587 GLN B O 1
ATOM 9492 N N . ASP B 1 588 ? -5.469 -53.75 -33.281 1 72.62 588 ASP B N 1
ATOM 9493 C CA . ASP B 1 588 ? -5.457 -54.438 -34.562 1 72.62 588 ASP B CA 1
ATOM 9494 C C . ASP B 1 588 ? -5.473 -53.438 -35.719 1 72.62 588 ASP B C 1
ATOM 9496 O O . ASP B 1 588 ? -4.996 -53.719 -36.812 1 72.62 588 ASP B O 1
ATOM 9500 N N . GLN B 1 589 ? -6.047 -52.312 -35.406 1 77.62 589 GLN B N 1
ATOM 9501 C CA . GLN B 1 589 ? -6.125 -51.281 -36.406 1 77.62 589 GLN B CA 1
ATOM 9502 C C . GLN B 1 589 ? -5.004 -50.25 -36.25 1 77.62 589 GLN B C 1
ATOM 9504 O O . GLN B 1 589 ? -5.035 -49.188 -36.875 1 77.62 589 GLN B O 1
ATOM 9509 N N . CYS B 1 590 ? -4.098 -50.5 -35.406 1 79.31 590 CYS B N 1
ATOM 9510 C CA . CYS B 1 590 ? -2.938 -49.656 -35.156 1 79.31 590 CYS B CA 1
ATOM 9511 C C . CYS B 1 590 ? -3.363 -48.312 -34.594 1 79.31 590 CYS B C 1
ATOM 9513 O O . CYS B 1 590 ? -2.846 -47.25 -35 1 79.31 590 CYS B O 1
ATOM 9515 N N . MET B 1 591 ? -4.461 -48.375 -33.906 1 84.25 591 MET B N 1
ATOM 9516 C CA . MET B 1 591 ? -4.969 -47.156 -33.25 1 84.25 591 MET B CA 1
ATOM 9517 C C . MET B 1 591 ? -5.066 -47.375 -31.734 1 84.25 591 MET B C 1
ATOM 9519 O O . MET B 1 591 ? -5.258 -48.5 -31.266 1 84.25 591 MET B O 1
ATOM 9523 N N . VAL B 1 592 ? -4.82 -46.312 -31.047 1 83.81 592 VAL B N 1
ATOM 9524 C CA . VAL B 1 592 ? -5.008 -46.312 -29.594 1 83.81 592 VAL B CA 1
ATOM 9525 C C . VAL B 1 592 ? -6.289 -45.562 -29.25 1 83.81 592 VAL B C 1
ATOM 9527 O O . VAL B 1 592 ? -6.441 -44.406 -29.594 1 83.81 592 VAL B O 1
ATOM 9530 N N . GLU B 1 593 ? -7.184 -46.281 -28.656 1 83.94 593 GLU B N 1
ATOM 9531 C CA . GLU B 1 593 ? -8.406 -45.656 -28.172 1 83.94 593 GLU B CA 1
ATOM 9532 C C . GLU B 1 593 ? -8.117 -44.719 -27 1 83.94 593 GLU B C 1
ATOM 9534 O O . GLU B 1 593 ? -7.414 -45.094 -26.062 1 83.94 593 GLU B O 1
ATOM 9539 N N . GLY B 1 594 ? -8.562 -43.5 -27.078 1 86.94 594 GLY B N 1
ATOM 9540 C CA . GLY B 1 594 ? -8.367 -42.531 -26 1 86.94 594 GLY B CA 1
ATOM 9541 C C . GLY B 1 594 ? -8.836 -43.031 -24.656 1 86.94 594 GLY B C 1
ATOM 9542 O O . GLY B 1 594 ? -8.258 -42.688 -23.625 1 86.94 594 GLY B O 1
ATOM 9543 N N . LYS B 1 595 ? -9.758 -43.906 -24.547 1 85.5 595 LYS B N 1
ATOM 9544 C CA . LYS B 1 595 ? -10.289 -44.469 -23.297 1 85.5 595 LYS B CA 1
ATOM 9545 C C . LYS B 1 595 ? -9.242 -45.312 -22.578 1 85.5 595 LYS B C 1
ATOM 9547 O O . LYS B 1 595 ? -9.273 -45.438 -21.344 1 85.5 595 LYS B O 1
ATOM 9552 N N . ALA B 1 596 ? -8.328 -45.812 -23.328 1 83 596 ALA B N 1
ATOM 9553 C CA . ALA B 1 596 ? -7.25 -46.594 -22.719 1 83 596 ALA B CA 1
ATOM 9554 C C . ALA B 1 596 ? -6.32 -45.688 -21.906 1 83 596 ALA B C 1
ATOM 9556 O O . ALA B 1 596 ? -5.789 -46.094 -20.875 1 83 596 ALA B O 1
ATOM 9557 N N . VAL B 1 597 ? -6.176 -44.531 -22.453 1 84.31 597 VAL B N 1
ATOM 9558 C CA . VAL B 1 597 ? -5.352 -43.562 -21.734 1 84.31 597 VAL B CA 1
ATOM 9559 C C . VAL B 1 597 ? -6.039 -43.156 -20.438 1 84.31 597 VAL B C 1
ATOM 9561 O O . VAL B 1 597 ? -5.387 -43.031 -19.391 1 84.31 597 VAL B O 1
ATOM 9564 N N . LEU B 1 598 ? -7.324 -43 -20.453 1 88.75 598 LEU B N 1
ATOM 9565 C CA . LEU B 1 598 ? -8.094 -42.625 -19.266 1 88.75 598 LEU B CA 1
ATOM 9566 C C . LEU B 1 598 ? -8.055 -43.75 -18.219 1 88.75 598 LEU B C 1
ATOM 9568 O O . LEU B 1 598 ? -8.078 -43.469 -17.016 1 88.75 598 LEU B O 1
ATOM 9572 N N . GLY B 1 599 ? -7.977 -44.969 -18.656 1 82.62 599 GLY B N 1
ATOM 9573 C CA . GLY B 1 599 ? -7.918 -46.094 -17.766 1 82.62 599 GLY B CA 1
ATOM 9574 C C . GLY B 1 599 ? -6.652 -46.125 -16.922 1 82.62 599 GLY B C 1
ATOM 9575 O O . GLY B 1 599 ? -6.664 -46.625 -15.789 1 82.62 599 GLY B O 1
ATOM 9576 N N . MET B 1 600 ? -5.621 -45.594 -17.469 1 78.31 600 MET B N 1
ATOM 9577 C CA . MET B 1 600 ? -4.359 -45.531 -16.734 1 78.31 600 MET B CA 1
ATOM 9578 C C . MET B 1 600 ? -4.457 -44.594 -15.547 1 78.31 600 MET B C 1
ATOM 9580 O O . MET B 1 600 ? -3.766 -44.781 -14.547 1 78.31 600 MET B O 1
ATOM 9584 N N . TYR B 1 601 ? -5.348 -43.656 -15.664 1 83.06 601 TYR B N 1
ATOM 9585 C CA . TYR B 1 601 ? -5.543 -42.719 -14.578 1 83.06 601 TYR B CA 1
ATOM 9586 C C . TYR B 1 601 ? -6.73 -43.094 -13.711 1 83.06 601 TYR B C 1
ATOM 9588 O O . TYR B 1 601 ? -7.055 -42.406 -12.742 1 83.06 601 TYR B O 1
ATOM 9596 N N . GLY B 1 602 ? -7.398 -44.094 -14.078 1 80.94 602 GLY B N 1
ATOM 9597 C CA . GLY B 1 602 ? -8.562 -44.562 -13.336 1 80.94 602 GLY B CA 1
ATOM 9598 C C . GLY B 1 602 ? -9.805 -43.719 -13.586 1 80.94 602 GLY B C 1
ATOM 9599 O O . GLY B 1 602 ? -10.695 -43.656 -12.734 1 80.94 602 GLY B O 1
ATOM 9600 N N . TYR B 1 603 ? -9.812 -43.062 -14.711 1 87.19 603 TYR B N 1
ATOM 9601 C CA . TYR B 1 603 ? -10.938 -42.188 -15.008 1 87.19 603 TYR B CA 1
ATOM 9602 C C . TYR B 1 603 ? -11.984 -42.875 -15.859 1 87.19 603 TYR B C 1
ATOM 9604 O O . TYR B 1 603 ? -11.641 -43.656 -16.766 1 87.19 603 TYR B O 1
ATOM 9612 N N . ASN B 1 604 ? -13.172 -42.719 -15.406 1 85.12 604 ASN B N 1
ATOM 9613 C CA . ASN B 1 604 ? -14.281 -43.188 -16.219 1 85.12 604 ASN B CA 1
ATOM 9614 C C . ASN B 1 604 ? -14.945 -42.062 -17 1 85.12 604 ASN B C 1
ATOM 9616 O O . ASN B 1 604 ? -14.805 -40.906 -16.641 1 85.12 604 ASN B O 1
ATOM 9620 N N . THR B 1 605 ? -15.484 -42.375 -18.125 1 84.56 605 THR B N 1
ATOM 9621 C CA . THR B 1 605 ? -16.078 -41.344 -18.984 1 84.56 605 THR B CA 1
ATOM 9622 C C . THR B 1 605 ? -17.484 -41 -18.516 1 84.56 605 THR B C 1
ATOM 9624 O O . THR B 1 605 ? -18.062 -40 -18.984 1 84.56 605 THR B O 1
ATOM 9627 N N . ALA B 1 606 ? -17.906 -41.562 -17.531 1 79.5 606 ALA B N 1
ATOM 9628 C CA . ALA B 1 606 ? -19.297 -41.375 -17.109 1 79.5 606 ALA B CA 1
ATOM 9629 C C . ALA B 1 606 ? -19.391 -40.312 -16.016 1 79.5 606 ALA B C 1
ATOM 9631 O O . ALA B 1 606 ? -18.375 -39.844 -15.5 1 79.5 606 ALA B O 1
ATOM 9632 N N . ASN B 1 607 ? -20.516 -39.531 -15.875 1 86.5 607 ASN B N 1
ATOM 9633 C CA . ASN B 1 607 ? -20.906 -38.688 -14.742 1 86.5 607 ASN B CA 1
ATOM 9634 C C . ASN B 1 607 ? -20.25 -37.312 -14.836 1 86.5 607 ASN B C 1
ATOM 9636 O O . ASN B 1 607 ? -19.75 -36.812 -13.836 1 86.5 607 ASN B O 1
ATOM 9640 N N . VAL B 1 608 ? -20.141 -36.844 -15.992 1 89.56 608 VAL B N 1
ATOM 9641 C CA . VAL B 1 608 ? -19.594 -35.5 -16.172 1 89.56 608 VAL B CA 1
ATOM 9642 C C . VAL B 1 608 ? -20.453 -34.469 -15.406 1 89.56 608 VAL B C 1
ATOM 9644 O O . VAL B 1 608 ? -19.922 -33.594 -14.742 1 89.56 608 VAL B O 1
ATOM 9647 N N . GLY B 1 609 ? -21.734 -34.656 -15.414 1 91.69 609 GLY B N 1
ATOM 9648 C CA . GLY B 1 609 ? -22.656 -33.75 -14.711 1 91.69 609 GLY B CA 1
ATOM 9649 C C . GLY B 1 609 ? -22.453 -33.75 -13.211 1 91.69 609 GLY B C 1
ATOM 9650 O O . GLY B 1 609 ? -22.531 -32.719 -12.562 1 91.69 609 GLY B O 1
ATOM 9651 N N . ARG B 1 610 ? -22.172 -34.938 -12.68 1 93.75 610 ARG B N 1
ATOM 9652 C CA . ARG B 1 610 ? -21.938 -35.031 -11.242 1 93.75 610 ARG B CA 1
ATOM 9653 C C . ARG B 1 610 ? -20.688 -34.25 -10.836 1 93.75 610 ARG B C 1
ATOM 9655 O O . ARG B 1 610 ? -20.672 -33.594 -9.789 1 93.75 610 ARG B O 1
ATOM 9662 N N . TYR B 1 611 ? -19.672 -34.375 -11.625 1 94.81 611 TYR B N 1
ATOM 9663 C CA . TYR B 1 611 ? -18.422 -33.688 -11.289 1 94.81 611 TYR B CA 1
ATOM 9664 C C . TYR B 1 611 ? -18.578 -32.156 -11.438 1 94.81 611 TYR B C 1
ATOM 9666 O O . TYR B 1 611 ? -17.969 -31.406 -10.688 1 94.81 611 TYR B O 1
ATOM 9674 N N . VAL B 1 612 ? -19.375 -31.734 -12.383 1 96.31 612 VAL B N 1
ATOM 9675 C CA . VAL B 1 612 ? -19.688 -30.312 -12.492 1 96.31 612 VAL B CA 1
ATOM 9676 C C . VAL B 1 612 ? -20.438 -29.844 -11.242 1 96.31 612 VAL B C 1
ATOM 9678 O O . VAL B 1 612 ? -20.172 -28.75 -10.734 1 96.31 612 VAL B O 1
ATOM 9681 N N . GLY B 1 613 ? -21.312 -30.703 -10.758 1 96.12 613 GLY B N 1
ATOM 9682 C CA . GLY B 1 613 ? -22 -30.406 -9.523 1 96.12 613 GLY B CA 1
ATOM 9683 C C . GLY B 1 613 ? -21.062 -30.266 -8.336 1 96.12 613 GLY B C 1
ATOM 9684 O O . GLY B 1 613 ? -21.234 -29.359 -7.508 1 96.12 613 GLY B O 1
ATOM 9685 N N . TYR B 1 614 ? -20.047 -31.156 -8.273 1 96.06 614 TYR B N 1
ATOM 9686 C CA . TYR B 1 614 ? -19.078 -31.062 -7.199 1 96.06 614 TYR B CA 1
ATOM 9687 C C . TYR B 1 614 ? -18.312 -29.75 -7.273 1 96.06 614 TYR B C 1
ATOM 9689 O O . TYR B 1 614 ? -18.016 -29.125 -6.242 1 96.06 614 TYR B O 1
ATOM 9697 N N . MET B 1 615 ? -18 -29.328 -8.484 1 96.88 615 MET B N 1
ATOM 9698 C CA . MET B 1 615 ? -17.281 -28.078 -8.68 1 96.88 615 MET B CA 1
ATOM 9699 C C . MET B 1 615 ? -18.109 -26.891 -8.18 1 96.88 615 MET B C 1
ATOM 9701 O O . MET B 1 615 ? -17.578 -26 -7.531 1 96.88 615 MET B O 1
ATOM 9705 N N . LEU B 1 616 ? -19.328 -26.906 -8.461 1 97.5 616 LEU B N 1
ATOM 9706 C CA . LEU B 1 616 ? -20.203 -25.828 -8.031 1 97.5 616 LEU B CA 1
ATOM 9707 C C . LEU B 1 616 ? -20.344 -25.812 -6.512 1 97.5 616 LEU B C 1
ATOM 9709 O O . LEU B 1 616 ? -20.406 -24.734 -5.902 1 97.5 616 LEU B O 1
ATOM 9713 N N . VAL B 1 617 ? -20.359 -26.969 -5.922 1 97.56 617 VAL B N 1
ATOM 9714 C CA . VAL B 1 617 ? -20.438 -27.062 -4.469 1 97.56 617 VAL B CA 1
ATOM 9715 C C . VAL B 1 617 ? -19.172 -26.5 -3.844 1 97.56 617 VAL B C 1
ATOM 9717 O O . VAL B 1 617 ? -19.219 -25.797 -2.836 1 97.56 617 VAL B O 1
ATOM 9720 N N . ILE B 1 618 ? -18.031 -26.859 -4.453 1 97.44 618 ILE B N 1
ATOM 9721 C CA . ILE B 1 618 ? -16.75 -26.359 -3.932 1 97.44 618 ILE B CA 1
ATOM 9722 C C . ILE B 1 618 ? -16.719 -24.844 -3.994 1 97.44 618 ILE B C 1
ATOM 9724 O O . ILE B 1 618 ? -16.312 -24.188 -3.029 1 97.44 618 ILE B O 1
ATOM 9728 N N . VAL B 1 619 ? -17.156 -24.266 -5.09 1 97.81 619 VAL B N 1
ATOM 9729 C CA . VAL B 1 619 ? -17.203 -22.812 -5.246 1 97.81 619 VAL B CA 1
ATOM 9730 C C . VAL B 1 619 ? -18.125 -22.219 -4.188 1 97.81 619 VAL B C 1
ATOM 9732 O O . VAL B 1 619 ? -17.781 -21.219 -3.545 1 97.81 619 VAL B O 1
ATOM 9735 N N . PHE B 1 620 ? -19.25 -22.859 -3.996 1 97.69 620 PHE B N 1
ATOM 9736 C CA . PHE B 1 620 ? -20.219 -22.406 -3.02 1 97.69 620 PHE B CA 1
ATOM 9737 C C . PHE B 1 620 ? -19.641 -22.453 -1.609 1 97.69 620 PHE B C 1
ATOM 9739 O O . PHE B 1 620 ? -19.812 -21.516 -0.828 1 97.69 620 PHE B O 1
ATOM 9746 N N . VAL B 1 621 ? -18.953 -23.516 -1.319 1 97.75 621 VAL B N 1
ATOM 9747 C CA . VAL B 1 621 ? -18.375 -23.672 0.01 1 97.75 621 VAL B CA 1
ATOM 9748 C C . VAL B 1 621 ? -17.297 -22.625 0.248 1 97.75 621 VAL B C 1
ATOM 9750 O O . VAL B 1 621 ? -17.234 -22.031 1.328 1 97.75 621 VAL B O 1
ATOM 9753 N N . TYR B 1 622 ? -16.438 -22.359 -0.758 1 97.94 622 TYR B N 1
ATOM 9754 C CA . TYR B 1 622 ? -15.414 -21.344 -0.625 1 97.94 622 TYR B CA 1
ATOM 9755 C C . TYR B 1 622 ? -16.047 -19.969 -0.351 1 97.94 622 TYR B C 1
ATOM 9757 O O . TYR B 1 622 ? -15.578 -19.234 0.518 1 97.94 622 TYR B O 1
ATOM 9765 N N . ARG B 1 623 ? -17.094 -19.641 -0.997 1 97.94 623 ARG B N 1
ATOM 9766 C CA . ARG B 1 623 ? -17.734 -18.344 -0.851 1 97.94 623 ARG B CA 1
ATOM 9767 C C . ARG B 1 623 ? -18.453 -18.234 0.488 1 97.94 623 ARG B C 1
ATOM 9769 O O . ARG B 1 623 ? -18.438 -17.188 1.125 1 97.94 623 ARG B O 1
ATOM 9776 N N . VAL B 1 624 ? -19.031 -19.359 0.932 1 97.81 624 VAL B N 1
ATOM 9777 C CA . VAL B 1 624 ? -19.719 -19.375 2.217 1 97.81 624 VAL B CA 1
ATOM 9778 C C . VAL B 1 624 ? -18.719 -19.234 3.352 1 97.81 624 VAL B C 1
ATOM 9780 O O . VAL B 1 624 ? -18.953 -18.516 4.316 1 97.81 624 VAL B O 1
ATOM 9783 N N . LEU B 1 625 ? -17.594 -19.938 3.18 1 97.62 625 LEU B N 1
ATOM 9784 C CA . LEU B 1 625 ? -16.547 -19.812 4.191 1 97.62 625 LEU B CA 1
ATOM 9785 C C . LEU B 1 625 ? -16.016 -18.391 4.234 1 97.62 625 LEU B C 1
ATOM 9787 O O . LEU B 1 625 ? -15.727 -17.859 5.312 1 97.62 625 LEU B O 1
ATOM 9791 N N . GLY B 1 626 ? -15.828 -17.812 3.045 1 96.75 626 GLY B N 1
ATOM 9792 C CA . GLY B 1 626 ? -15.438 -16.406 3.01 1 96.75 626 GLY B CA 1
ATOM 9793 C C . GLY B 1 626 ? -16.453 -15.484 3.672 1 96.75 626 GLY B C 1
ATOM 9794 O O . GLY B 1 626 ? -16.078 -14.562 4.398 1 96.75 626 GLY B O 1
ATOM 9795 N N . TRP B 1 627 ? -17.703 -15.773 3.445 1 96.5 627 TRP B N 1
ATOM 9796 C CA . TRP B 1 627 ? -18.797 -15.023 4.059 1 96.5 627 TRP B CA 1
ATOM 9797 C C . TRP B 1 627 ? -18.766 -15.172 5.578 1 96.5 627 TRP B C 1
ATOM 9799 O O . TRP B 1 627 ? -18.969 -14.195 6.305 1 96.5 627 TRP B O 1
ATOM 9809 N N . VAL B 1 628 ? -18.484 -16.359 6.098 1 97.06 628 VAL B N 1
ATOM 9810 C CA . VAL B 1 628 ? -18.422 -16.625 7.531 1 97.06 628 VAL B CA 1
ATOM 9811 C C . VAL B 1 628 ? -17.266 -15.852 8.164 1 97.06 628 VAL B C 1
ATOM 9813 O O . VAL B 1 628 ? -17.406 -15.297 9.258 1 97.06 628 VAL B O 1
ATOM 9816 N N . VAL B 1 629 ? -16.203 -15.828 7.441 1 96.44 629 VAL B N 1
ATOM 9817 C CA . VAL B 1 629 ? -15.039 -15.094 7.945 1 96.44 629 VAL B CA 1
ATOM 9818 C C . VAL B 1 629 ? -15.391 -13.617 8.094 1 96.44 629 VAL B C 1
ATOM 9820 O O . VAL B 1 629 ? -15.078 -13 9.117 1 96.44 629 VAL B O 1
ATOM 9823 N N . LEU B 1 630 ? -16.062 -13.055 7.145 1 94.81 630 LEU B N 1
ATOM 9824 C CA . LEU B 1 630 ? -16.422 -11.641 7.176 1 94.81 630 LEU B CA 1
ATOM 9825 C C . LEU B 1 630 ? -17.484 -11.375 8.242 1 94.81 630 LEU B C 1
ATOM 9827 O O . LEU B 1 630 ? -17.5 -10.305 8.852 1 94.81 630 LEU B O 1
ATOM 9831 N N . MET B 1 631 ? -18.312 -12.375 8.484 1 93.25 631 MET B N 1
ATOM 9832 C CA . MET B 1 631 ? -19.359 -12.234 9.492 1 93.25 631 MET B CA 1
ATOM 9833 C C . MET B 1 631 ? -18.781 -12.258 10.898 1 93.25 631 MET B C 1
ATOM 9835 O O . MET B 1 631 ? -19.25 -11.547 11.789 1 93.25 631 MET B O 1
ATOM 9839 N N . LEU B 1 632 ? -17.781 -13.031 11.023 1 91.56 632 LEU B N 1
ATOM 9840 C CA . LEU B 1 632 ? -17.172 -13.18 12.344 1 91.56 632 LEU B CA 1
ATOM 9841 C C . LEU B 1 632 ? -16.25 -12.008 12.648 1 91.56 632 LEU B C 1
ATOM 9843 O O . LEU B 1 632 ? -16.031 -11.68 13.812 1 91.56 632 LEU B O 1
ATOM 9847 N N . ARG B 1 633 ? -15.773 -11.391 11.664 1 84 633 ARG B N 1
ATOM 9848 C CA . ARG B 1 633 ? -14.898 -10.234 11.859 1 84 633 ARG B CA 1
ATOM 9849 C C . ARG B 1 633 ? -15.711 -8.969 12.109 1 84 633 ARG B C 1
ATOM 9851 O O . ARG B 1 633 ? -16.203 -8.344 11.164 1 84 633 ARG B O 1
ATOM 9858 N N . LYS B 1 634 ? -16.172 -8.727 13.289 1 65.5 634 LYS B N 1
ATOM 9859 C CA . LYS B 1 634 ? -17.016 -7.594 13.633 1 65.5 634 LYS B CA 1
ATOM 9860 C C . LYS B 1 634 ? -16.266 -6.273 13.469 1 65.5 634 LYS B C 1
ATOM 9862 O O . LYS B 1 634 ? -16.875 -5.234 13.203 1 65.5 634 LYS B O 1
ATOM 9867 N N . HIS B 1 635 ? -14.828 -6.312 13.664 1 62.19 635 HIS B N 1
ATOM 9868 C CA . HIS B 1 635 ? -14.094 -5.055 13.57 1 62.19 635 HIS B CA 1
ATOM 9869 C C . HIS B 1 635 ? -13.055 -5.113 12.453 1 62.19 635 HIS B C 1
ATOM 9871 O O . HIS B 1 635 ? -12.492 -6.172 12.18 1 62.19 635 HIS B O 1
#